Protein 2Z1Q (pdb70)

Radius of gyration: 29.88 Å; Cα contacts (8 Å, |Δi|>4): 2180; chains: 2; bounding box: 89×58×70 Å

Foldseek 3Di:
DDLCLFAVSCLPDPDPDFFAPVNQPPVLVVLLVVLLVLLVPQVLVCVVVLLVPPLVSLQVSLLVCLVVQLQQCCPDVVQQHPPHAVSSNQSSLLSNLASFLSSVQSLQLNFQFQVLCRQFNDPVRSNVPVNCSSNSVFGGKEFQAAPPQDLNSVQAQWEWEQDPVSFWTWIFGKGFWIWPLVGGQWYFHWHAYVRQATWTFIDGPPWPQWDWAAFDDALARSSIGTIMIGHDRTTGGPSRTTHDTNPRVVSVVLSLLSSQLSLLSSLLSNLQSLQLLLLQQLQVDDDPNGRVLPDLVSLLLSLLSLLLSLLLSLLSSSLSVSLSVQCPVPDDSVSSSVSSVRHSLSSLLSLLSSLVSSQSSLVVSLVSVPVNCCDPVRVSVNSNSHSVCSCPPSHHNLRSLLVNCCCLQVVVPPLVLLLSLLSVLLNLLSVLLCVACPPPSSVPSLSSNLSSLSVSLSSSLSSQCVVCVVQPDLSVLSSVLSSLVSLVSNLVSSVVCLVVRDDDVVCVVVNVSSCVSSDDDDDDSSVSSNVSSVLSSVVSGNNDDD/DDQLLFACSCLVDPDPDFFAPVNDDVVLVPVLVVLLVLQVPPQVVCLVVLLVPPLVSLLVSLLVCLQVQLLQCCPDPVQQHPNHALLNNLSSLLSCLNSWLSSVQSLQLSFQFQQLCQQQNDPVRSNVPVNCSSNSVFGGKEFQAAPVDDLNSVVAAFEWEQDPVRFWIWTFHKTFWIWPLVPGQWYWHWHAYVRQWTWTFIDGPPWPQKDWADFDDALASSSIGTIMIGGGGTIGGPSRTGHDTSVRVVSVVLSLLSSLLSLLSSLLSLLQVLQLLLLQQQQPDDDPRGRVLPDLVSLLLSLLLLLLSLLLSLLSRSLSVSLRVQCPPHDGSVSSSVSSVSHSLSSLLSLLSSLVSSLSSLVVSLVSVPPCSCPPVRVSVNSNRSSVCSCPPSHHNLRSLLCNCVVLLVDLDDDPVLLVLLSLLSVLLNLLSNLLCVACNPNSSVVSLSSNLSSLSVSLSSSLSSQCSVCVVQPDLSNLSSVLSSLVSLVSNLVSSVVCQCVRDDDPVSVVSNVSSCVSSDDDDDDSSVSSSVSSVLSSVVSGNNPDD

Sequence (1095 aa):
KKLWQKGGGWLLEVPERVYTPEDFDESVKEIARTTRTFVEREVLPLLERMEHGELELNVPLMRKAGELGLLAIDVPEEYGGLDLPKVISTVVAEELSGSGGFSVTYGAHTSIGTLPLVYFGTEEQKRKYLPKLASGEWIAAYCLTEPGSGSDALAAKTRATLSEDGKHYILNGVKQWISNAGFAHLFTVFAKVDGEHFTAFLVERDTPGLSFGPEEKKMGIKASSTRQVILEDVKVPVENVLGEIGKGHKIAFNVLNVGRYKLGAGAVGGAKRALELSAQYATQRVQFGRPIGRFGLIQQKLGEMASRIYAAESAVYRTVGLIDEALLGKKGPEAVMAGIEEYAVEASIIKVLGSEVLDYVVDEGVQIHGGYGYSQEYPIERAYRDARINRIFEGTNEINRLLIPGMLLRREDLELHQVQNLKKLALMVAGLAVQKYGQGVEEEQEVLGAVADILIDAYAAESALLRARRLGGLAPVLARIYLAQALDRAQAGALSVLPRLVEGDEARVVYSAARRLTKREPGDLVALRRQAAEAVLEAGGYPIPRKKLWQKGGGWLLEVPERVYTPEDFDESVKEIARTTRTFVEREVLPLLERMEHGELELNVPLMRKAGELGLLAIDVPEEYGGLDLPKVISTVVAEELSGSGGFSVTYGAHTSIGTLPLVYFGTEEQKRKYLPKLASGEWIAAYCLTEPGSGSDALAAKTRATLSEDGKHYILNGVKQWISNAGFAHLFTVFAKVDGEHFTAFLVERDTPGLSFGPEEKKMGIKASSTRQVILEDVKVPVENVLGEIGKGHKIAFNVLNVGRYKLGAGAVGGAKRALELSAQYATQRVQFGRPIGRFGLIQQKLGEMASRIYAAESAVYRTVGLIDEALLGKKGPEAVMAGIEEYAVEASIIKVLGSEVLDYVVDEGVQIHGGYGYSQEYPIERAYRDARINRIFEGTNEINRLLIPGMLLRRAEPEDLELHQVQNLKKLALMVAGLAVQKYGQGVEEEQEVLGAVADILIDAYAAESALLRARRLGGLAPVLARIYLAQALDRAQAGALSVLPRLVEGDEARVVYSAARRLTKREPGDLVALRRQAAEAVLEAGGYPIPR

Organism: Thermus thermophilus (strain ATCC 27634 / DSM 579 / HB8) (NCBI:txid300852)

Structure (mmCIF, N/CA/C/O backbone):
data_2Z1Q
#
_entry.id   2Z1Q
#
_cell.length_a   128.854
_cell.length_b   128.854
_cell.length_c   136.100
_cell.angle_alpha   90.00
_cell.angle_beta   90.00
_cell.angle_gamma   120.00
#
_symmetry.space_group_name_H-M   'P 32 2 1'
#
loop_
_entity.id
_entity.type
_entity.pdbx_description
1 polymer 'Acyl-CoA dehydrogenase'
2 non-polymer 'FLAVIN-ADENINE DINUCLEOTIDE'
3 water water
#
loop_
_atom_site.group_PDB
_atom_site.id
_atom_site.type_symbol
_atom_site.label_atom_id
_atom_site.label_alt_id
_atom_site.label_comp_id
_atom_site.label_asym_id
_atom_site.label_entity_id
_atom_site.label_seq_id
_atom_site.pdbx_PDB_ins_code
_atom_site.Cartn_x
_atom_site.Cartn_y
_atom_site.Cartn_z
_atom_site.occupancy
_atom_site.B_iso_or_equiv
_atom_site.auth_seq_id
_atom_site.auth_comp_id
_atom_site.auth_asym_id
_atom_site.auth_atom_id
_atom_site.pdbx_PDB_model_num
ATOM 1 N N . LYS A 1 5 ? -24.081 107.504 45.848 1.00 70.18 5 LYS A N 1
ATOM 2 C CA . LYS A 1 5 ? -24.809 107.064 44.623 1.00 70.56 5 LYS A CA 1
ATOM 3 C C . LYS A 1 5 ? -23.837 106.717 43.496 1.00 70.56 5 LYS A C 1
ATOM 4 O O . LYS A 1 5 ? -23.443 105.559 43.336 1.00 70.98 5 LYS A O 1
ATOM 6 N N . LYS A 1 6 ? -23.452 107.731 42.723 1.00 70.43 6 LYS A N 1
ATOM 7 C CA . LYS A 1 6 ? -22.533 107.567 41.599 1.00 70.01 6 LYS A CA 1
ATOM 8 C C . LYS A 1 6 ? -21.360 106.646 41.930 1.00 70.07 6 LYS A C 1
ATOM 9 O O . LYS A 1 6 ? -20.892 106.598 43.070 1.00 69.60 6 LYS A O 1
ATOM 11 N N . LEU A 1 7 ? -20.893 105.921 40.917 1.00 69.90 7 LEU A N 1
ATOM 12 C CA . LEU A 1 7 ? -19.785 104.984 41.060 1.00 70.24 7 LEU A CA 1
ATOM 13 C C . LEU A 1 7 ? -18.482 105.649 41.504 1.00 70.29 7 LEU A C 1
ATOM 14 O O . LEU A 1 7 ? -17.577 104.976 42.004 1.00 71.13 7 LEU A O 1
ATOM 19 N N . TRP A 1 8 ? -18.380 106.963 41.326 1.00 69.24 8 TRP A N 1
ATOM 20 C CA . TRP A 1 8 ? -17.164 107.666 41.721 1.00 68.49 8 TRP A CA 1
ATOM 21 C C . TRP A 1 8 ? -17.248 108.248 43.128 1.00 67.65 8 TRP A C 1
ATOM 22 O O . TRP A 1 8 ? -16.234 108.356 43.818 1.00 67.05 8 TRP A O 1
ATOM 33 N N . GLN A 1 9 ? -18.450 108.625 43.550 1.00 66.54 9 GLN A N 1
ATOM 34 C CA . GLN A 1 9 ? -18.634 109.215 44.871 1.00 66.06 9 GLN A CA 1
ATOM 35 C C . GLN A 1 9 ? -18.823 108.186 45.981 1.00 65.14 9 GLN A C 1
ATOM 36 O O . GLN A 1 9 ? -18.815 108.532 47.163 1.00 65.22 9 GLN A O 1
ATOM 42 N N . LYS A 1 10 ? -18.983 106.922 45.605 1.00 63.73 10 LYS A N 1
ATOM 43 C CA . LYS A 1 10 ? -19.174 105.861 46.587 1.00 62.82 10 LYS A CA 1
ATOM 44 C C . LYS A 1 10 ? -17.839 105.388 47.169 1.00 61.46 10 LYS A C 1
ATOM 45 O O . LYS A 1 10 ? -16.777 105.631 46.596 1.00 61.26 10 LYS A O 1
ATOM 51 N N . GLY A 1 11 ? -17.899 104.720 48.317 1.00 59.79 11 GLY A N 1
ATOM 52 C CA . GLY A 1 11 ? -16.690 104.230 48.959 1.00 57.80 11 GLY A CA 1
ATOM 53 C C . GLY A 1 11 ? -15.761 103.505 48.004 1.00 56.43 11 GLY A C 1
ATOM 54 O O . GLY A 1 11 ? -16.183 102.599 47.288 1.00 56.04 11 GLY A O 1
ATOM 55 N N . GLY A 1 12 ? -14.493 103.905 47.982 1.00 54.88 12 GLY A N 1
ATOM 56 C CA . GLY A 1 12 ? -13.536 103.266 47.096 1.00 52.01 12 GLY A CA 1
ATOM 57 C C . GLY A 1 12 ? -13.848 103.465 45.623 1.00 50.92 12 GLY A C 1
ATOM 58 O O . GLY A 1 12 ? -13.148 102.940 44.755 1.00 50.63 12 GLY A O 1
ATOM 59 N N . GLY A 1 13 ? -14.901 104.220 45.333 1.00 49.50 13 GLY A N 1
ATOM 60 C CA . GLY A 1 13 ? -15.274 104.467 43.953 1.00 48.37 13 GLY A CA 1
ATOM 61 C C . GLY A 1 13 ? -14.189 105.130 43.117 1.00 48.01 13 GLY A C 1
ATOM 62 O O . GLY A 1 13 ? -14.139 104.939 41.905 1.00 47.87 13 GLY A O 1
ATOM 63 N N . TRP A 1 14 ? -13.317 105.906 43.757 1.00 46.94 14 TRP A N 1
ATOM 64 C CA . TRP A 1 14 ? -12.234 106.601 43.055 1.00 45.65 14 TRP A CA 1
ATOM 65 C C . TRP A 1 14 ? -11.325 105.641 42.294 1.00 46.62 14 TRP A C 1
ATOM 66 O O . TRP A 1 14 ? -10.494 106.063 41.488 1.00 46.03 14 TRP A O 1
ATOM 77 N N . LEU A 1 15 ? -11.489 104.350 42.551 1.00 47.88 15 LEU A N 1
ATOM 78 C CA . LEU A 1 15 ? -10.664 103.349 41.900 1.00 49.40 15 LEU A CA 1
ATOM 79 C C . LEU A 1 15 ? -11.053 103.093 40.438 1.00 51.09 15 LEU A C 1
ATOM 80 O O . LEU A 1 15 ? -10.273 102.519 39.682 1.00 50.41 15 LEU A O 1
ATOM 85 N N . LEU A 1 16 ? -12.247 103.529 40.039 1.00 53.45 16 LEU A N 1
ATOM 86 C CA . LEU A 1 16 ? -12.709 103.335 38.663 1.00 56.34 16 LEU A CA 1
ATOM 87 C C . LEU A 1 16 ? -12.922 104.654 37.928 1.00 57.10 16 LEU A C 1
ATOM 88 O O . LEU A 1 16 ? -12.410 104.856 36.830 1.00 56.66 16 LEU A O 1
ATOM 93 N N . GLU A 1 17 ? -13.691 105.543 38.544 1.00 58.85 17 GLU A N 1
ATOM 94 C CA . GLU A 1 17 ? -13.988 106.843 37.962 1.00 59.90 17 GLU A CA 1
ATOM 95 C C . GLU A 1 17 ? -13.324 107.936 38.777 1.00 59.50 17 GLU A C 1
ATOM 96 O O . GLU A 1 17 ? -13.296 107.875 40.006 1.00 59.77 17 GLU A O 1
ATOM 102 N N . VAL A 1 18 ? -12.780 108.935 38.093 1.00 58.57 18 VAL A N 1
ATOM 103 C CA . VAL A 1 18 ? -12.127 110.052 38.762 1.00 57.35 18 VAL A CA 1
ATOM 104 C C . VAL A 1 18 ? -13.186 110.925 39.432 1.00 56.38 18 VAL A C 1
ATOM 105 O O . VAL A 1 18 ? -14.264 111.132 38.876 1.00 57.35 18 VAL A O 1
ATOM 109 N N . PRO A 1 19 ? -12.901 111.439 40.639 1.00 55.17 19 PRO A N 1
ATOM 110 C CA . PRO A 1 19 ? -13.875 112.285 41.335 1.00 53.84 19 PRO A CA 1
ATOM 111 C C . PRO A 1 19 ? -14.088 113.609 40.608 1.00 52.89 19 PRO A C 1
ATOM 112 O O . PRO A 1 19 ? -13.135 114.240 40.154 1.00 53.01 19 PRO A O 1
ATOM 116 N N . GLU A 1 20 ? -15.342 114.022 40.486 1.00 53.34 20 GLU A N 1
ATOM 117 C CA . GLU A 1 20 ? -15.661 115.271 39.806 1.00 53.19 20 GLU A CA 1
ATOM 118 C C . GLU A 1 20 ? -15.503 116.423 40.790 1.00 51.07 20 GLU A C 1
ATOM 119 O O . GLU A 1 20 ? -15.631 117.590 40.424 1.00 51.51 20 GLU A O 1
ATOM 125 N N . ARG A 1 21 ? -15.198 116.085 42.038 1.00 48.42 21 ARG A N 1
ATOM 126 C CA . ARG A 1 21 ? -15.050 117.075 43.094 1.00 45.02 21 ARG A CA 1
ATOM 127 C C . ARG A 1 21 ? -14.290 116.503 44.291 1.00 41.50 21 ARG A C 1
ATOM 128 O O . ARG A 1 21 ? -14.363 115.312 44.567 1.00 38.47 21 ARG A O 1
ATOM 136 N N . VAL A 1 22 ? -13.558 117.362 44.993 1.00 38.65 22 VAL A N 1
ATOM 137 C CA . VAL A 1 22 ? -12.818 116.952 46.181 1.00 35.64 22 VAL A CA 1
ATOM 138 C C . VAL A 1 22 ? -12.844 118.095 47.177 1.00 33.29 22 VAL A C 1
ATOM 139 O O . VAL A 1 22 ? -12.641 119.252 46.808 1.00 32.85 22 VAL A O 1
ATOM 143 N N . TYR A 1 23 ? -13.116 117.768 48.434 1.00 31.49 23 TYR A N 1
ATOM 144 C CA . TYR A 1 23 ? -13.168 118.759 49.497 1.00 29.51 23 TYR A CA 1
ATOM 145 C C . TYR A 1 23 ? -11.734 119.038 49.944 1.00 29.15 23 TYR A C 1
ATOM 146 O O . TYR A 1 23 ? -10.994 118.115 50.274 1.00 28.47 23 TYR A O 1
ATOM 155 N N . THR A 1 24 ? -11.343 120.305 49.948 1.00 27.98 24 THR A N 1
ATOM 156 C CA . THR A 1 24 ? -9.989 120.679 50.348 1.00 28.16 24 THR A CA 1
ATOM 157 C C . THR A 1 24 ? -10.084 121.655 51.510 1.00 27.93 24 THR A C 1
ATOM 158 O O . THR A 1 24 ? -11.149 122.201 51.771 1.00 26.77 24 THR A O 1
ATOM 162 N N . PRO A 1 25 ? -8.969 121.883 52.227 1.00 29.61 25 PRO A N 1
ATOM 163 C CA . PRO A 1 25 ? -9.006 122.820 53.353 1.00 30.20 25 PRO A CA 1
ATOM 164 C C . PRO A 1 25 ? -9.336 124.242 52.890 1.00 30.61 25 PRO A C 1
ATOM 165 O O . PRO A 1 25 ? -9.696 125.096 53.697 1.00 29.14 25 PRO A O 1
ATOM 169 N N . GLU A 1 26 ? -9.210 124.482 51.585 1.00 31.55 26 GLU A N 1
ATOM 170 C CA . GLU A 1 26 ? -9.532 125.786 51.007 1.00 32.13 26 GLU A CA 1
ATOM 171 C C . GLU A 1 26 ? -11.059 125.928 50.937 1.00 33.18 26 GLU A C 1
ATOM 172 O O . GLU A 1 26 ? -11.576 126.995 50.596 1.00 34.18 26 GLU A O 1
ATOM 178 N N . ASP A 1 27 ? -11.765 124.844 51.268 1.00 32.90 27 ASP A N 1
ATOM 179 C CA . ASP A 1 27 ? -13.228 124.812 51.259 1.00 33.08 27 ASP A CA 1
ATOM 180 C C . ASP A 1 27 ? -13.820 124.966 52.661 1.00 32.95 27 ASP A C 1
ATOM 181 O O . ASP A 1 27 ? -15.040 125.041 52.825 1.00 33.44 27 ASP A O 1
ATOM 186 N N . PHE A 1 28 ? -12.956 125.012 53.668 1.00 32.74 28 PHE A N 1
ATOM 187 C CA . PHE A 1 28 ? -13.408 125.200 55.045 1.00 33.55 28 PHE A CA 1
ATOM 188 C C . PHE A 1 28 ? -14.283 126.452 55.120 1.00 35.01 28 PHE A C 1
ATOM 189 O O . PHE A 1 28 ? -13.805 127.537 54.796 1.00 35.82 28 PHE A O 1
ATOM 197 N N . ASP A 1 29 ? -15.547 126.317 55.528 1.00 36.31 29 ASP A N 1
ATOM 198 C CA . ASP A 1 29 ? -16.404 127.497 55.653 1.00 37.68 29 ASP A CA 1
ATOM 199 C C . ASP A 1 29 ? -15.919 128.294 56.854 1.00 38.46 29 ASP A C 1
ATOM 200 O O . ASP A 1 29 ? -14.976 127.883 57.541 1.00 37.53 29 ASP A O 1
ATOM 205 N N . GLU A 1 30 ? -16.572 129.422 57.118 1.00 39.62 30 GLU A N 1
ATOM 206 C CA . GLU A 1 30 ? -16.193 130.299 58.219 1.00 40.68 30 GLU A CA 1
ATOM 207 C C . GLU A 1 30 ? -16.378 129.707 59.614 1.00 39.08 30 GLU A C 1
ATOM 208 O O . GLU A 1 30 ? -15.738 130.161 60.566 1.00 38.72 30 GLU A O 1
ATOM 214 N N . SER A 1 31 ? -17.252 128.714 59.743 1.00 37.10 31 SER A N 1
ATOM 215 C CA . SER A 1 31 ? -17.475 128.096 61.044 1.00 35.94 31 SER A CA 1
ATOM 216 C C . SER A 1 31 ? -16.313 127.151 61.369 1.00 36.41 31 SER A C 1
ATOM 217 O O . SER A 1 31 ? -15.899 127.033 62.524 1.00 36.74 31 SER A O 1
ATOM 220 N N . VAL A 1 32 ? -15.777 126.492 60.345 1.00 35.20 32 VAL A N 1
ATOM 221 C CA . VAL A 1 32 ? -14.648 125.586 60.525 1.00 35.78 32 VAL A CA 1
ATOM 222 C C . VAL A 1 32 ? -13.390 126.369 60.884 1.00 35.98 32 VAL A C 1
ATOM 223 O O . VAL A 1 32 ? -12.644 125.977 61.784 1.00 36.64 32 VAL A O 1
ATOM 227 N N . LYS A 1 33 ? -13.145 127.469 60.181 1.00 35.64 33 LYS A N 1
ATOM 228 C CA . LYS A 1 33 ? -11.973 128.283 60.457 1.00 36.47 33 LYS A CA 1
ATOM 229 C C . LYS A 1 33 ? -12.079 128.867 61.863 1.00 37.17 33 LYS A C 1
ATOM 230 O O . LYS A 1 33 ? -11.077 129.012 62.566 1.00 35.35 33 LYS A O 1
ATOM 236 N N . GLU A 1 34 ? -13.302 129.195 62.266 1.00 38.60 34 GLU A N 1
ATOM 237 C CA . GLU A 1 34 ? -13.548 129.771 63.583 1.00 41.12 34 GLU A CA 1
ATOM 238 C C . GLU A 1 34 ? -13.094 128.826 64.692 1.00 41.03 34 GLU A C 1
ATOM 239 O O . GLU A 1 34 ? -12.369 129.219 65.604 1.00 41.90 34 GLU A O 1
ATOM 245 N N . ILE A 1 35 ? -13.510 127.569 64.600 1.00 41.03 35 ILE A N 1
ATOM 246 C CA . ILE A 1 35 ? -13.151 126.577 65.605 1.00 42.17 35 ILE A CA 1
ATOM 247 C C . ILE A 1 35 ? -11.675 126.191 65.552 1.00 39.95 35 ILE A C 1
ATOM 248 O O . ILE A 1 35 ? -11.078 125.880 66.576 1.00 38.96 35 ILE A O 1
ATOM 253 N N . ALA A 1 36 ? -11.078 126.219 64.367 1.00 39.56 36 ALA A N 1
ATOM 254 C CA . ALA A 1 36 ? -9.661 125.887 64.254 1.00 39.87 36 ALA A CA 1
ATOM 255 C C . ALA A 1 36 ? -8.851 126.933 65.027 1.00 39.54 36 ALA A C 1
ATOM 256 O O . ALA A 1 36 ? -7.889 126.599 65.720 1.00 38.41 36 ALA A O 1
ATOM 258 N N . ARG A 1 37 ? -9.255 128.195 64.912 1.00 39.08 37 ARG A N 1
ATOM 259 C CA . ARG A 1 37 ? -8.572 129.276 65.612 1.00 39.58 37 ARG A CA 1
ATOM 260 C C . ARG A 1 37 ? -8.827 129.095 67.113 1.00 38.18 37 ARG A C 1
ATOM 261 O O . ARG A 1 37 ? -7.920 129.255 67.935 1.00 36.98 37 ARG A O 1
ATOM 269 N N . THR A 1 38 ? -10.062 128.754 67.467 1.00 35.78 38 THR A N 1
ATOM 270 C CA . THR A 1 38 ? -10.399 128.544 68.869 1.00 36.54 38 THR A CA 1
ATOM 271 C C . THR A 1 38 ? -9.486 127.461 69.458 1.00 34.99 38 THR A C 1
ATOM 272 O O . THR A 1 38 ? -8.937 127.623 70.547 1.00 34.49 38 THR A O 1
ATOM 276 N N . THR A 1 39 ? -9.313 126.366 68.726 1.00 32.78 39 THR A N 1
ATOM 277 C CA . THR A 1 39 ? -8.464 125.270 69.183 1.00 31.11 39 THR A CA 1
ATOM 278 C C . THR A 1 39 ? -7.016 125.739 69.268 1.00 30.95 39 THR A C 1
ATOM 279 O O . THR A 1 39 ? -6.344 125.507 70.277 1.00 27.61 39 THR A O 1
ATOM 283 N N . ARG A 1 40 ? -6.550 126.415 68.221 1.00 31.61 40 ARG A N 1
ATOM 284 C CA . ARG A 1 40 ? -5.185 126.924 68.192 1.00 34.13 40 ARG A CA 1
ATOM 285 C C . ARG A 1 40 ? -4.894 127.836 69.388 1.00 33.98 40 ARG A C 1
ATOM 286 O O . ARG A 1 40 ? -3.837 127.735 70.009 1.00 33.70 40 ARG A O 1
ATOM 294 N N . THR A 1 41 ? -5.832 128.715 69.723 1.00 34.45 41 THR A N 1
ATOM 295 C CA . THR A 1 41 ? -5.637 129.615 70.853 1.00 34.75 41 THR A CA 1
ATOM 296 C C . THR A 1 41 ? -5.684 128.809 72.150 1.00 34.40 41 THR A C 1
ATOM 297 O O . THR A 1 41 ? -4.991 129.112 73.118 1.00 32.81 41 THR A O 1
ATOM 301 N N . PHE A 1 42 ? -6.499 127.762 72.151 1.00 34.07 42 PHE A N 1
ATOM 302 C CA . PHE A 1 42 ? -6.637 126.896 73.312 1.00 32.97 42 PHE A CA 1
ATOM 303 C C . PHE A 1 42 ? -5.311 126.211 73.673 1.00 33.83 42 PHE A C 1
ATOM 304 O O . PHE A 1 42 ? -4.880 126.246 74.827 1.00 34.21 42 PHE A O 1
ATOM 312 N N . VAL A 1 43 ? -4.671 125.584 72.692 1.00 34.53 43 VAL A N 1
ATOM 313 C CA . VAL A 1 43 ? -3.403 124.901 72.921 1.00 35.98 43 VAL A CA 1
ATOM 314 C C . VAL A 1 43 ? -2.271 125.913 73.094 1.00 38.17 43 VAL A C 1
ATOM 315 O O . VAL A 1 43 ? -1.244 125.616 73.700 1.00 38.14 43 VAL A O 1
ATOM 319 N N . GLU A 1 44 ? -2.465 127.111 72.560 1.00 40.60 44 GLU A N 1
ATOM 320 C CA . GLU A 1 44 ? -1.454 128.152 72.658 1.00 44.05 44 GLU A CA 1
ATOM 321 C C . GLU A 1 44 ? -1.234 128.636 74.082 1.00 44.82 44 GLU A C 1
ATOM 322 O O . GLU A 1 44 ? -0.101 128.863 74.494 1.00 44.57 44 GLU A O 1
ATOM 328 N N . ARG A 1 45 ? -2.308 128.798 74.842 1.00 46.59 45 ARG A N 1
ATOM 329 C CA . ARG A 1 45 ? -2.135 129.270 76.201 1.00 49.65 45 ARG A CA 1
ATOM 330 C C . ARG A 1 45 ? -2.871 128.514 77.290 1.00 48.49 45 ARG A C 1
ATOM 331 O O . ARG A 1 45 ? -3.303 129.098 78.275 1.00 49.49 45 ARG A O 1
ATOM 339 N N . GLU A 1 46 ? -2.999 127.207 77.110 1.00 48.40 46 GLU A N 1
ATOM 340 C CA . GLU A 1 46 ? -3.646 126.377 78.116 1.00 47.77 46 GLU A CA 1
ATOM 341 C C . GLU A 1 46 ? -2.945 125.031 78.211 1.00 46.47 46 GLU A C 1
ATOM 342 O O . GLU A 1 46 ? -2.687 124.540 79.310 1.00 46.97 46 GLU A O 1
ATOM 348 N N . VAL A 1 47 ? -2.627 124.440 77.062 1.00 44.99 47 VAL A N 1
ATOM 349 C CA . VAL A 1 47 ? -1.972 123.138 77.027 1.00 44.29 47 VAL A CA 1
ATOM 350 C C . VAL A 1 47 ? -0.446 123.266 77.070 1.00 43.98 47 VAL A C 1
ATOM 351 O O . VAL A 1 47 ? 0.201 122.787 78.007 1.00 44.87 47 VAL A O 1
ATOM 355 N N . LEU A 1 48 ? 0.121 123.923 76.064 1.00 42.70 48 LEU A N 1
ATOM 356 C CA . LEU A 1 48 ? 1.565 124.122 75.967 1.00 41.89 48 LEU A CA 1
ATOM 357 C C . LEU A 1 48 ? 2.183 124.606 77.284 1.00 40.18 48 LEU A C 1
ATOM 358 O O . LEU A 1 48 ? 3.226 124.111 77.707 1.00 40.06 48 LEU A O 1
ATOM 363 N N . PRO A 1 49 ? 1.544 125.580 77.950 1.00 38.57 49 PRO A N 1
ATOM 364 C CA . PRO A 1 49 ? 2.081 126.096 79.215 1.00 37.68 49 PRO A CA 1
ATOM 365 C C . PRO A 1 49 ? 2.204 125.069 80.343 1.00 36.86 49 PRO A C 1
ATOM 366 O O . PRO A 1 49 ? 3.059 125.197 81.215 1.00 35.79 49 PRO A O 1
ATOM 370 N N . LEU A 1 50 ? 1.341 124.061 80.338 1.00 35.23 50 LEU A N 1
ATOM 371 C CA . LEU A 1 50 ? 1.375 123.045 81.382 1.00 33.47 50 LEU A CA 1
ATOM 372 C C . LEU A 1 50 ? 2.015 121.762 80.884 1.00 33.00 50 LEU A C 1
ATOM 373 O O . LEU A 1 50 ? 2.172 120.802 81.644 1.00 32.54 50 LEU A O 1
ATOM 378 N N . LEU A 1 51 ? 2.396 121.752 79.610 1.00 32.27 51 LEU A N 1
ATOM 379 C CA . LEU A 1 51 ? 2.993 120.575 78.994 1.00 33.12 51 LEU A CA 1
ATOM 380 C C . LEU A 1 51 ? 4.182 120.005 79.764 1.00 32.59 51 LEU A C 1
ATOM 381 O O . LEU A 1 51 ? 4.211 118.822 80.075 1.00 29.72 51 LEU A O 1
ATOM 386 N N . GLU A 1 52 ? 5.154 120.851 80.078 1.00 33.24 52 GLU A N 1
ATOM 387 C CA . GLU A 1 52 ? 6.332 120.407 80.807 1.00 33.98 52 GLU A CA 1
ATOM 388 C C . GLU A 1 52 ? 5.958 119.785 82.159 1.00 31.35 52 GLU A C 1
ATOM 389 O O . GLU A 1 52 ? 6.474 118.725 82.517 1.00 29.38 52 GLU A O 1
ATOM 395 N N . ARG A 1 53 ? 5.063 120.433 82.903 1.00 29.40 53 ARG A N 1
ATOM 396 C CA . ARG A 1 53 ? 4.650 119.898 84.204 1.00 28.95 53 ARG A CA 1
ATOM 397 C C . ARG A 1 53 ? 3.970 118.546 84.024 1.00 28.43 53 ARG A C 1
ATOM 398 O O . ARG A 1 53 ? 4.142 117.637 84.833 1.00 27.41 53 ARG A O 1
ATOM 406 N N . MET A 1 54 ? 3.202 118.416 82.950 1.00 28.08 54 MET A N 1
ATOM 407 C CA . MET A 1 54 ? 2.514 117.169 82.666 1.00 28.98 54 MET A CA 1
ATOM 408 C C . MET A 1 54 ? 3.496 116.073 82.249 1.00 28.75 54 MET A C 1
ATOM 409 O O . MET A 1 54 ? 3.361 114.931 82.673 1.00 28.83 54 MET A O 1
ATOM 414 N N . GLU A 1 55 ? 4.490 116.423 81.437 1.00 29.39 55 GLU A N 1
ATOM 415 C CA . GLU A 1 55 ? 5.498 115.460 80.996 1.00 31.84 55 GLU A CA 1
ATOM 416 C C . GLU A 1 55 ? 6.331 114.977 82.189 1.00 34.20 55 GLU A C 1
ATOM 417 O O . GLU A 1 55 ? 7.110 114.036 82.066 1.00 34.27 55 GLU A O 1
ATOM 423 N N . HIS A 1 56 ? 6.159 115.620 83.343 1.00 35.15 56 HIS A N 1
ATOM 424 C CA . HIS A 1 56 ? 6.915 115.242 84.527 1.00 35.84 56 HIS A CA 1
ATOM 425 C C . HIS A 1 56 ? 6.103 114.687 85.679 1.00 35.62 56 HIS A C 1
ATOM 426 O O . HIS A 1 56 ? 6.505 114.806 86.836 1.00 35.33 56 HIS A O 1
ATOM 433 N N . GLY A 1 57 ? 4.959 114.089 85.355 1.00 35.05 57 GLY A N 1
ATOM 434 C CA . GLY A 1 57 ? 4.140 113.473 86.383 1.00 34.10 57 GLY A CA 1
ATOM 435 C C . GLY A 1 57 ? 2.788 114.070 86.744 1.00 33.75 57 GLY A C 1
ATOM 436 O O . GLY A 1 57 ? 1.872 113.335 87.126 1.00 33.51 57 GLY A O 1
ATOM 437 N N . GLU A 1 58 ? 2.645 115.384 86.630 1.00 31.71 58 GLU A N 1
ATOM 438 C CA . GLU A 1 58 ? 1.381 116.000 86.994 1.00 29.17 58 GLU A CA 1
ATOM 439 C C . GLU A 1 58 ? 0.295 115.753 85.967 1.00 27.60 58 GLU A C 1
ATOM 440 O O . GLU A 1 58 ? -0.260 116.693 85.408 1.00 27.43 58 GLU A O 1
ATOM 446 N N . LEU A 1 59 ? -0.010 114.482 85.740 1.00 26.15 59 LEU A N 1
ATOM 447 C CA . LEU A 1 59 ? -1.039 114.104 84.784 1.00 25.59 59 LEU A CA 1
ATOM 448 C C . LEU A 1 59 ? -2.426 114.617 85.186 1.00 24.16 59 LEU A C 1
ATOM 449 O O . LEU A 1 59 ? -3.291 114.811 84.327 1.00 23.65 59 LEU A O 1
ATOM 454 N N . GLU A 1 60 ? -2.629 114.866 86.483 1.00 22.43 60 GLU A N 1
ATOM 455 C CA . GLU A 1 60 ? -3.912 115.368 86.980 1.00 21.88 60 GLU A CA 1
ATOM 456 C C . GLU A 1 60 ? -4.318 116.690 86.304 1.00 21.41 60 GLU A C 1
ATOM 457 O O . GLU A 1 60 ? -5.486 117.071 86.359 1.00 20.60 60 GLU A O 1
ATOM 463 N N . LEU A 1 61 ? -3.357 117.372 85.674 1.00 18.63 61 LEU A N 1
ATOM 464 C CA . LEU A 1 61 ? -3.613 118.652 84.994 1.00 19.79 61 LEU A CA 1
ATOM 465 C C . LEU A 1 61 ? -4.435 118.453 83.731 1.00 21.08 61 LEU A C 1
ATOM 466 O O . LEU A 1 61 ? -4.937 119.408 83.139 1.00 21.29 61 LEU A O 1
ATOM 471 N N . ASN A 1 62 ? -4.547 117.193 83.321 1.00 20.76 62 ASN A N 1
ATOM 472 C CA . ASN A 1 62 ? -5.343 116.818 82.172 1.00 18.91 62 ASN A CA 1
ATOM 473 C C . ASN A 1 62 ? -6.801 117.121 82.529 1.00 20.02 62 ASN A C 1
ATOM 474 O O . ASN A 1 62 ? -7.606 117.419 81.648 1.00 18.76 62 ASN A O 1
ATOM 479 N N . VAL A 1 63 ? -7.136 117.064 83.818 1.00 20.24 63 VAL A N 1
ATOM 480 C CA . VAL A 1 63 ? -8.527 117.284 84.228 1.00 21.18 63 VAL A CA 1
ATOM 481 C C . VAL A 1 63 ? -9.025 118.717 84.030 1.00 25.04 63 VAL A C 1
ATOM 482 O O . VAL A 1 63 ? -10.059 118.936 83.414 1.00 26.11 63 VAL A O 1
ATOM 486 N N . PRO A 1 64 ? -8.305 119.712 84.566 1.00 26.63 64 PRO A N 1
ATOM 487 C CA . PRO A 1 64 ? -8.764 121.088 84.369 1.00 26.50 64 PRO A CA 1
ATOM 488 C C . PRO A 1 64 ? -8.669 121.484 82.892 1.00 26.01 64 PRO A C 1
ATOM 489 O O . PRO A 1 64 ? -9.384 122.365 82.431 1.00 25.26 64 PRO A O 1
ATOM 493 N N . LEU A 1 65 ? -7.804 120.825 82.132 1.00 24.90 65 LEU A N 1
ATOM 494 C CA . LEU A 1 65 ? -7.676 121.157 80.713 1.00 25.69 65 LEU A CA 1
ATOM 495 C C . LEU A 1 65 ? -8.859 120.611 79.918 1.00 26.23 65 LEU A C 1
ATOM 496 O O . LEU A 1 65 ? -9.347 121.254 78.983 1.00 25.27 65 LEU A O 1
ATOM 501 N N . MET A 1 66 ? -9.327 119.428 80.290 1.00 24.11 66 MET A N 1
ATOM 502 C CA . MET A 1 66 ? -10.436 118.826 79.583 1.00 25.94 66 MET A CA 1
ATOM 503 C C . MET A 1 66 ? -11.690 119.627 79.910 1.00 27.04 66 MET A C 1
ATOM 504 O O . MET A 1 66 ? -12.583 119.737 79.077 1.00 26.84 66 MET A O 1
ATOM 509 N N . ARG A 1 67 ? -11.738 120.215 81.104 1.00 27.93 67 ARG A N 1
ATOM 510 C CA . ARG A 1 67 ? -12.891 121.015 81.474 1.00 31.24 67 ARG A CA 1
ATOM 511 C C . ARG A 1 67 ? -12.954 122.261 80.594 1.00 30.75 67 ARG A C 1
ATOM 512 O O . ARG A 1 67 ? -14.033 122.657 80.162 1.00 28.76 67 ARG A O 1
ATOM 520 N N . LYS A 1 68 ? -11.808 122.869 80.300 1.00 30.17 68 LYS A N 1
ATOM 521 C CA . LYS A 1 68 ? -11.819 124.071 79.467 1.00 30.61 68 LYS A CA 1
ATOM 522 C C . LYS A 1 68 ? -12.138 123.715 78.020 1.00 30.34 68 LYS A C 1
ATOM 523 O O . LYS A 1 68 ? -12.806 124.470 77.310 1.00 29.76 68 LYS A O 1
ATOM 529 N N . ALA A 1 69 ? -11.648 122.561 77.584 1.00 27.94 69 ALA A N 1
ATOM 530 C CA . ALA A 1 69 ? -11.922 122.128 76.228 1.00 27.16 69 ALA A CA 1
ATOM 531 C C . ALA A 1 69 ? -13.439 121.950 76.159 1.00 26.81 69 ALA A C 1
ATOM 532 O O . ALA A 1 69 ? -14.071 122.317 75.170 1.00 26.33 69 ALA A O 1
ATOM 534 N N . GLY A 1 70 ? -14.017 121.407 77.230 1.00 27.23 70 GLY A N 1
ATOM 535 C CA . GLY A 1 70 ? -15.456 121.191 77.268 1.00 29.12 70 GLY A CA 1
ATOM 536 C C . GLY A 1 70 ? -16.237 122.489 77.228 1.00 32.23 70 GLY A C 1
ATOM 537 O O . GLY A 1 70 ? -17.246 122.610 76.528 1.00 31.99 70 GLY A O 1
ATOM 538 N N . GLU A 1 71 ? -15.764 123.474 77.979 1.00 34.65 71 GLU A N 1
ATOM 539 C CA . GLU A 1 71 ? -16.424 124.762 78.026 1.00 37.47 71 GLU A CA 1
ATOM 540 C C . GLU A 1 71 ? -16.319 125.452 76.668 1.00 36.50 71 GLU A C 1
ATOM 541 O O . GLU A 1 71 ? -17.115 126.332 76.361 1.00 38.03 71 GLU A O 1
ATOM 547 N N . LEU A 1 72 ? -15.346 125.048 75.854 1.00 34.26 72 LEU A N 1
ATOM 548 C CA . LEU A 1 72 ? -15.178 125.640 74.530 1.00 32.44 72 LEU A CA 1
ATOM 549 C C . LEU A 1 72 ? -16.029 124.952 73.477 1.00 31.64 72 LEU A C 1
ATOM 550 O O . LEU A 1 72 ? -16.060 125.387 72.334 1.00 30.96 72 LEU A O 1
ATOM 555 N N . GLY A 1 73 ? -16.696 123.865 73.855 1.00 30.91 73 GLY A N 1
ATOM 556 C CA . GLY A 1 73 ? -17.515 123.145 72.895 1.00 28.31 73 GLY A CA 1
ATOM 557 C C . GLY A 1 73 ? -16.775 122.020 72.187 1.00 27.45 73 GLY A C 1
ATOM 558 O O . GLY A 1 73 ? -17.388 121.231 71.461 1.00 28.40 73 GLY A O 1
ATOM 559 N N . LEU A 1 74 ? -15.464 121.926 72.413 1.00 26.49 74 LEU A N 1
ATOM 560 C CA . LEU A 1 74 ? -14.624 120.907 71.779 1.00 24.97 74 LEU A CA 1
ATOM 561 C C . LEU A 1 74 ? -14.946 119.447 72.148 1.00 25.79 74 LEU A C 1
ATOM 562 O O . LEU A 1 74 ? -14.514 118.516 71.461 1.00 24.39 74 LEU A O 1
ATOM 567 N N . LEU A 1 75 ? -15.713 119.259 73.218 1.00 26.07 75 LEU A N 1
ATOM 568 C CA . LEU A 1 75 ? -16.111 117.928 73.681 1.00 28.68 75 LEU A CA 1
ATOM 569 C C . LEU A 1 75 ? -17.551 117.568 73.281 1.00 30.31 75 LEU A C 1
ATOM 570 O O . LEU A 1 75 ? -18.017 116.468 73.585 1.00 30.71 75 LEU A O 1
ATOM 575 N N . ALA A 1 76 ? -18.242 118.485 72.599 1.00 29.75 76 ALA A N 1
ATOM 576 C CA . ALA A 1 76 ? -19.629 118.236 72.199 1.00 29.82 76 ALA A CA 1
ATOM 577 C C . ALA A 1 76 ? -19.826 118.194 70.682 1.00 30.04 76 ALA A C 1
ATOM 578 O O . ALA A 1 76 ? -20.954 118.087 70.191 1.00 28.66 76 ALA A O 1
ATOM 580 N N . ILE A 1 77 ? -18.718 118.264 69.952 1.00 30.33 77 ILE A N 1
ATOM 581 C CA . ILE A 1 77 ? -18.741 118.250 68.498 1.00 30.23 77 ILE A CA 1
ATOM 582 C C . ILE A 1 77 ? -19.467 117.035 67.913 1.00 31.81 77 ILE A C 1
ATOM 583 O O . ILE A 1 77 ? -20.390 117.185 67.110 1.00 32.49 77 ILE A O 1
ATOM 588 N N . ASP A 1 78 ? -19.058 115.836 68.320 1.00 31.90 78 ASP A N 1
ATOM 589 C CA . ASP A 1 78 ? -19.672 114.606 67.830 1.00 32.80 78 ASP A CA 1
ATOM 590 C C . ASP A 1 78 ? -20.779 114.077 68.735 1.00 33.87 78 ASP A C 1
ATOM 591 O O . ASP A 1 78 ? -21.053 112.875 68.738 1.00 34.83 78 ASP A O 1
ATOM 596 N N . VAL A 1 79 ? -21.411 114.956 69.509 1.00 34.11 79 VAL A N 1
ATOM 597 C CA . VAL A 1 79 ? -22.481 114.507 70.389 1.00 34.30 79 VAL A CA 1
ATOM 598 C C . VAL A 1 79 ? -23.837 115.071 69.954 1.00 35.61 79 VAL A C 1
ATOM 599 O O . VAL A 1 79 ? -23.950 116.245 69.594 1.00 34.80 79 VAL A O 1
ATOM 603 N N . PRO A 1 80 ? -24.881 114.223 69.958 1.00 36.47 80 PRO A N 1
ATOM 604 C CA . PRO A 1 80 ? -26.236 114.631 69.567 1.00 36.73 80 PRO A CA 1
ATOM 605 C C . PRO A 1 80 ? -26.701 115.833 70.371 1.00 36.83 80 PRO A C 1
ATOM 606 O O . PRO A 1 80 ? -26.452 115.908 71.570 1.00 37.38 80 PRO A O 1
ATOM 610 N N . GLU A 1 81 ? -27.376 116.766 69.711 1.00 37.25 81 GLU A N 1
ATOM 611 C CA . GLU A 1 81 ? -27.864 117.963 70.384 1.00 39.44 81 GLU A CA 1
ATOM 612 C C . GLU A 1 81 ? -28.800 117.698 71.550 1.00 38.98 81 GLU A C 1
ATOM 613 O O . GLU A 1 81 ? -28.817 118.456 72.515 1.00 38.72 81 GLU A O 1
ATOM 619 N N . GLU A 1 82 ? -29.585 116.632 71.462 1.00 39.06 82 GLU A N 1
ATOM 620 C CA . GLU A 1 82 ? -30.516 116.289 72.533 1.00 43.07 82 GLU A CA 1
ATOM 621 C C . GLU A 1 82 ? -29.811 115.707 73.749 1.00 42.43 82 GLU A C 1
ATOM 622 O O . GLU A 1 82 ? -30.456 115.150 74.632 1.00 43.41 82 GLU A O 1
ATOM 628 N N . TYR A 1 83 ? -28.489 115.842 73.793 1.00 43.34 83 TYR A N 1
ATOM 629 C CA . TYR A 1 83 ? -27.703 115.337 74.917 1.00 42.78 83 TYR A CA 1
ATOM 630 C C . TYR A 1 83 ? -26.560 116.272 75.289 1.00 40.99 83 TYR A C 1
ATOM 631 O O . TYR A 1 83 ? -25.538 115.837 75.831 1.00 41.41 83 TYR A O 1
ATOM 640 N N . GLY A 1 84 ? -26.726 117.557 75.000 1.00 37.83 84 GLY A N 1
ATOM 641 C CA . GLY A 1 84 ? -25.687 118.516 75.324 1.00 34.69 84 GLY A CA 1
ATOM 642 C C . GLY A 1 84 ? -24.675 118.680 74.213 1.00 33.16 84 GLY A C 1
ATOM 643 O O . GLY A 1 84 ? -23.724 119.446 74.346 1.00 34.24 84 GLY A O 1
ATOM 644 N N . GLY A 1 85 ? -24.875 117.983 73.104 1.00 31.89 85 GLY A N 1
ATOM 645 C CA . GLY A 1 85 ? -23.933 118.087 72.007 1.00 32.88 85 GLY A CA 1
ATOM 646 C C . GLY A 1 85 ? -24.231 119.169 70.983 1.00 34.25 85 GLY A C 1
ATOM 647 O O . GLY A 1 85 ? -25.276 119.817 71.027 1.00 33.90 85 GLY A O 1
ATOM 648 N N . LEU A 1 86 ? -23.285 119.367 70.065 1.00 35.53 86 LEU A N 1
ATOM 649 C CA . LEU A 1 86 ? -23.407 120.350 68.992 1.00 35.24 86 LEU A CA 1
ATOM 650 C C . LEU A 1 86 ? -23.700 119.644 67.678 1.00 35.67 86 LEU A C 1
ATOM 651 O O . LEU A 1 86 ? -24.212 120.258 66.744 1.00 36.61 86 LEU A O 1
ATOM 656 N N . ASP A 1 87 ? -23.340 118.365 67.604 1.00 36.19 87 ASP A N 1
ATOM 657 C CA . ASP A 1 87 ? -23.582 117.551 66.411 1.00 37.00 87 ASP A CA 1
ATOM 658 C C . ASP A 1 87 ? -23.208 118.278 65.116 1.00 36.78 87 ASP A C 1
ATOM 659 O O . ASP A 1 87 ? -24.050 118.515 64.252 1.00 38.68 87 ASP A O 1
ATOM 664 N N . LEU A 1 88 ? -21.932 118.612 64.986 1.00 35.81 88 LEU A N 1
ATOM 665 C CA . LEU A 1 88 ? -21.416 119.334 63.825 1.00 34.55 88 LEU A CA 1
ATOM 666 C C . LEU A 1 88 ? -20.802 118.380 62.799 1.00 32.67 88 LEU A C 1
ATOM 667 O O . LEU A 1 88 ? -20.560 117.218 63.103 1.00 31.60 88 LEU A O 1
ATOM 672 N N . PRO A 1 89 ? -20.549 118.858 61.565 1.00 32.81 89 PRO A N 1
ATOM 673 C CA . PRO A 1 89 ? -19.955 118.004 60.523 1.00 32.02 89 PRO A CA 1
ATOM 674 C C . PRO A 1 89 ? -18.576 117.449 60.905 1.00 31.90 89 PRO A C 1
ATOM 675 O O . PRO A 1 89 ? -17.850 118.068 61.675 1.00 31.91 89 PRO A O 1
ATOM 679 N N . LYS A 1 90 ? -18.217 116.290 60.359 1.00 30.70 90 LYS A N 1
ATOM 680 C CA . LYS A 1 90 ? -16.944 115.656 60.690 1.00 31.05 90 LYS A CA 1
ATOM 681 C C . LYS A 1 90 ? -15.689 116.457 60.397 1.00 30.98 90 LYS A C 1
ATOM 682 O O . LYS A 1 90 ? -14.634 116.179 60.972 1.00 30.66 90 LYS A O 1
ATOM 688 N N . VAL A 1 91 ? -15.792 117.437 59.503 1.00 29.84 91 VAL A N 1
ATOM 689 C CA . VAL A 1 91 ? -14.641 118.271 59.186 1.00 29.63 91 VAL A CA 1
ATOM 690 C C . VAL A 1 91 ? -14.246 119.110 60.402 1.00 27.70 91 VAL A C 1
ATOM 691 O O . VAL A 1 91 ? -13.077 119.394 60.604 1.00 27.68 91 VAL A O 1
ATOM 695 N N . ILE A 1 92 ? -15.226 119.498 61.210 1.00 26.80 92 ILE A N 1
ATOM 696 C CA . ILE A 1 92 ? -14.973 120.314 62.395 1.00 28.51 92 ILE A CA 1
ATOM 697 C C . ILE A 1 92 ? -14.246 119.475 63.444 1.00 29.50 92 ILE A C 1
ATOM 698 O O . ILE A 1 92 ? -13.278 119.921 64.072 1.00 29.15 92 ILE A O 1
ATOM 703 N N . SER A 1 93 ? -14.720 118.247 63.602 1.00 28.54 93 SER A N 1
ATOM 704 C CA . SER A 1 93 ? -14.136 117.313 64.543 1.00 28.42 93 SER A CA 1
ATOM 705 C C . SER A 1 93 ? -12.722 116.969 64.092 1.00 28.56 93 SER A C 1
ATOM 706 O O . SER A 1 93 ? -11.823 116.751 64.912 1.00 28.27 93 SER A O 1
ATOM 709 N N . THR A 1 94 ? -12.534 116.925 62.779 1.00 26.71 94 THR A N 1
ATOM 710 C CA . THR A 1 94 ? -11.238 116.610 62.204 1.00 27.75 94 THR A CA 1
ATOM 711 C C . THR A 1 94 ? -10.245 117.758 62.390 1.00 26.31 94 THR A C 1
ATOM 712 O O . THR A 1 94 ? -9.157 117.554 62.924 1.00 27.48 94 THR A O 1
ATOM 716 N N . VAL A 1 95 ? -10.613 118.967 61.979 1.00 25.75 95 VAL A N 1
ATOM 717 C CA . VAL A 1 95 ? -9.698 120.091 62.128 1.00 25.85 95 VAL A CA 1
ATOM 718 C C . VAL A 1 95 ? -9.280 120.292 63.576 1.00 25.90 95 VAL A C 1
ATOM 719 O O . VAL A 1 95 ? -8.154 120.691 63.852 1.00 26.38 95 VAL A O 1
ATOM 723 N N . VAL A 1 96 ? -10.192 120.017 64.498 1.00 26.52 96 VAL A N 1
ATOM 724 C CA . VAL A 1 96 ? -9.888 120.132 65.917 1.00 25.74 96 VAL A CA 1
ATOM 725 C C . VAL A 1 96 ? -8.792 119.106 66.247 1.00 25.66 96 VAL A C 1
ATOM 726 O O . VAL A 1 96 ? -7.793 119.440 66.889 1.00 25.37 96 VAL A O 1
ATOM 730 N N . ALA A 1 97 ? -8.962 117.866 65.795 1.00 23.70 97 ALA A N 1
ATOM 731 C CA . ALA A 1 97 ? -7.947 116.857 66.076 1.00 23.25 97 ALA A CA 1
ATOM 732 C C . ALA A 1 97 ? -6.595 117.355 65.552 1.00 23.43 97 ALA A C 1
ATOM 733 O O . ALA A 1 97 ? -5.584 117.304 66.260 1.00 22.58 97 ALA A O 1
ATOM 735 N N . GLU A 1 98 ? -6.593 117.849 64.314 1.00 23.48 98 GLU A N 1
ATOM 736 C CA . GLU A 1 98 ? -5.365 118.340 63.695 1.00 24.66 98 GLU A CA 1
ATOM 737 C C . GLU A 1 98 ? -4.637 119.384 64.540 1.00 25.27 98 GLU A C 1
ATOM 738 O O . GLU A 1 98 ? -3.457 119.221 64.824 1.00 25.83 98 GLU A O 1
ATOM 744 N N . GLU A 1 99 ? -5.345 120.445 64.932 1.00 26.50 99 GLU A N 1
ATOM 745 C CA . GLU A 1 99 ? -4.763 121.536 65.727 1.00 28.38 99 GLU A CA 1
ATOM 746 C C . GLU A 1 99 ? -4.371 121.165 67.165 1.00 28.85 99 GLU A C 1
ATOM 747 O O . GLU A 1 99 ? -3.542 121.827 67.782 1.00 27.81 99 GLU A O 1
ATOM 753 N N . LEU A 1 100 ? -4.984 120.120 67.705 1.00 30.31 100 LEU A N 1
ATOM 754 C CA . LEU A 1 100 ? -4.694 119.700 69.073 1.00 34.19 100 LEU A CA 1
ATOM 755 C C . LEU A 1 100 ? -3.596 118.669 69.146 1.00 36.48 100 LEU A C 1
ATOM 756 O O . LEU A 1 100 ? -3.022 118.431 70.209 1.00 35.05 100 LEU A O 1
ATOM 761 N N . SER A 1 101 ? -3.296 118.067 68.003 1.00 39.52 101 SER A N 1
ATOM 762 C CA . SER A 1 101 ? -2.308 117.010 67.978 1.00 43.31 101 SER A CA 1
ATOM 763 C C . SER A 1 101 ? -0.904 117.418 67.566 1.00 45.44 101 SER A C 1
ATOM 764 O O . SER A 1 101 ? -0.290 116.789 66.692 1.00 48.74 101 SER A O 1
ATOM 767 N N . GLY A 1 102 ? -0.394 118.463 68.213 1.00 45.27 102 GLY A N 1
ATOM 768 C CA . GLY A 1 102 ? 0.941 118.939 67.920 1.00 45.88 102 GLY A CA 1
ATOM 769 C C . GLY A 1 102 ? 1.567 119.612 69.130 1.00 47.61 102 GLY A C 1
ATOM 770 O O . GLY A 1 102 ? 2.754 119.968 69.103 1.00 47.61 102 GLY A O 1
ATOM 771 N N . SER A 1 103 ? 0.773 119.777 70.190 1.00 47.09 103 SER A N 1
ATOM 772 C CA . SER A 1 103 ? 1.205 120.418 71.434 1.00 45.90 103 SER A CA 1
ATOM 773 C C . SER A 1 103 ? 1.648 119.415 72.510 1.00 45.53 103 SER A C 1
ATOM 774 O O . SER A 1 103 ? 2.336 119.789 73.467 1.00 47.50 103 SER A O 1
ATOM 777 N N . GLY A 1 104 ? 1.255 118.152 72.359 1.00 41.89 104 GLY A N 1
ATOM 778 C CA . GLY A 1 104 ? 1.643 117.137 73.323 1.00 37.89 104 GLY A CA 1
ATOM 779 C C . GLY A 1 104 ? 0.651 115.996 73.532 1.00 33.84 104 GLY A C 1
ATOM 780 O O . GLY A 1 104 ? -0.362 115.910 72.845 1.00 31.83 104 GLY A O 1
ATOM 781 N N . GLY A 1 105 ? 0.950 115.132 74.505 1.00 30.45 105 GLY A N 1
ATOM 782 C CA . GLY A 1 105 ? 0.106 113.988 74.821 1.00 26.60 105 GLY A CA 1
ATOM 783 C C . GLY A 1 105 ? -1.343 114.309 75.161 1.00 25.76 105 GLY A C 1
ATOM 784 O O . GLY A 1 105 ? -2.178 113.398 75.250 1.00 23.90 105 GLY A O 1
ATOM 785 N N . PHE A 1 106 ? -1.648 115.591 75.356 1.00 22.13 106 PHE A N 1
ATOM 786 C CA . PHE A 1 106 ? -3.015 115.983 75.647 1.00 21.41 106 PHE A CA 1
ATOM 787 C C . PHE A 1 106 ? -3.893 115.620 74.462 1.00 20.23 106 PHE A C 1
ATOM 788 O O . PHE A 1 106 ? -5.100 115.494 74.600 1.00 20.13 106 PHE A O 1
ATOM 796 N N . SER A 1 107 ? -3.282 115.469 73.291 1.00 20.87 107 SER A N 1
ATOM 797 C CA . SER A 1 107 ? -4.036 115.113 72.093 1.00 22.42 107 SER A CA 1
ATOM 798 C C . SER A 1 107 ? -4.661 113.728 72.270 1.00 22.32 107 SER A C 1
ATOM 799 O O . SER A 1 107 ? -5.738 113.457 71.750 1.00 23.45 107 SER A O 1
ATOM 802 N N . VAL A 1 108 ? -3.975 112.861 73.011 1.00 21.16 108 VAL A N 1
ATOM 803 C CA . VAL A 1 108 ? -4.468 111.504 73.265 1.00 22.94 108 VAL A CA 1
ATOM 804 C C . VAL A 1 108 ? -5.538 111.538 74.346 1.00 22.94 108 VAL A C 1
ATOM 805 O O . VAL A 1 108 ? -6.496 110.769 74.304 1.00 24.64 108 VAL A O 1
ATOM 809 N N . THR A 1 109 ? -5.379 112.436 75.311 1.00 22.77 109 THR A N 1
ATOM 810 C CA . THR A 1 109 ? -6.360 112.564 76.382 1.00 22.46 109 THR A CA 1
ATOM 811 C C . THR A 1 109 ? -7.672 112.973 75.722 1.00 22.42 109 THR A C 1
ATOM 812 O O . THR A 1 109 ? -8.723 112.413 76.007 1.00 20.70 109 THR A O 1
ATOM 816 N N . TYR A 1 110 ? -7.590 113.924 74.800 1.00 23.50 110 TYR A N 1
ATOM 817 C CA . TYR A 1 110 ? -8.758 114.438 74.093 1.00 23.14 110 TYR A CA 1
ATOM 818 C C . TYR A 1 110 ? -9.292 113.407 73.105 1.00 22.45 110 TYR A C 1
ATOM 819 O O . TYR A 1 110 ? -10.509 113.199 72.988 1.00 21.99 110 TYR A O 1
ATOM 828 N N . GLY A 1 111 ? -8.370 112.764 72.398 1.00 21.61 111 GLY A N 1
ATOM 829 C CA . GLY A 1 111 ? -8.740 111.763 71.422 1.00 20.91 111 GLY A CA 1
ATOM 830 C C . GLY A 1 111 ? -9.439 110.561 72.019 1.00 21.80 111 GLY A C 1
ATOM 831 O O . GLY A 1 111 ? -10.459 110.123 71.481 1.00 23.39 111 GLY A O 1
ATOM 832 N N . ALA A 1 112 ? -8.921 110.029 73.128 1.00 20.58 112 ALA A N 1
ATOM 833 C CA . ALA A 1 112 ? -9.513 108.854 73.758 1.00 20.77 112 ALA A CA 1
ATOM 834 C C . ALA A 1 112 ? -10.904 109.173 74.306 1.00 22.44 112 ALA A C 1
ATOM 835 O O . ALA A 1 112 ? -11.820 108.344 74.251 1.00 22.83 112 ALA A O 1
ATOM 837 N N . HIS A 1 113 ? -11.057 110.378 74.834 1.00 20.67 113 HIS A N 1
ATOM 838 C CA . HIS A 1 113 ? -12.342 110.786 75.360 1.00 21.93 113 HIS A CA 1
ATOM 839 C C . HIS A 1 113 ? -13.371 111.009 74.248 1.00 21.79 113 HIS A C 1
ATOM 840 O O . HIS A 1 113 ? -14.433 110.396 74.254 1.00 22.97 113 HIS A O 1
ATOM 847 N N . THR A 1 114 ? -13.039 111.881 73.301 1.00 22.14 114 THR A N 1
ATOM 848 C CA . THR A 1 114 ? -13.974 112.220 72.225 1.00 22.94 114 THR A CA 1
ATOM 849 C C . THR A 1 114 ? -14.336 111.122 71.236 1.00 22.89 114 THR A C 1
ATOM 850 O O . THR A 1 114 ? -15.401 111.184 70.618 1.00 23.48 114 THR A O 1
ATOM 854 N N . SER A 1 115 ? -13.488 110.113 71.081 1.00 22.64 115 SER A N 1
ATOM 855 C CA . SER A 1 115 ? -13.821 109.053 70.147 1.00 21.45 115 SER A CA 1
ATOM 856 C C . SER A 1 115 ? -14.233 107.754 70.842 1.00 22.61 115 SER A C 1
ATOM 857 O O . SER A 1 115 ? -15.423 107.552 71.120 1.00 24.68 115 SER A O 1
ATOM 860 N N . ILE A 1 116 ? -13.276 106.883 71.143 1.00 21.01 116 ILE A N 1
ATOM 861 C CA . ILE A 1 116 ? -13.607 105.616 71.795 1.00 20.66 116 ILE A CA 1
ATOM 862 C C . ILE A 1 116 ? -14.330 105.769 73.136 1.00 20.08 116 ILE A C 1
ATOM 863 O O . ILE A 1 116 ? -15.174 104.951 73.487 1.00 20.19 116 ILE A O 1
ATOM 868 N N . GLY A 1 117 ? -14.026 106.826 73.882 1.00 20.93 117 GLY A N 1
ATOM 869 C CA . GLY A 1 117 ? -14.677 106.989 75.176 1.00 20.12 117 GLY A CA 1
ATOM 870 C C . GLY A 1 117 ? -16.116 107.474 75.125 1.00 20.77 117 GLY A C 1
ATOM 871 O O . GLY A 1 117 ? -16.918 107.164 76.004 1.00 20.31 117 GLY A O 1
ATOM 872 N N . THR A 1 118 ? -16.456 108.211 74.073 1.00 22.03 118 THR A N 1
ATOM 873 C CA . THR A 1 118 ? -17.798 108.767 73.926 1.00 22.21 118 THR A CA 1
ATOM 874 C C . THR A 1 118 ? -18.682 108.123 72.849 1.00 23.66 118 THR A C 1
ATOM 875 O O . THR A 1 118 ? -19.856 107.835 73.106 1.00 22.87 118 THR A O 1
ATOM 879 N N . LEU A 1 119 ? -18.129 107.876 71.662 1.00 24.38 119 LEU A N 1
ATOM 880 C CA . LEU A 1 119 ? -18.911 107.314 70.558 1.00 25.54 119 LEU A CA 1
ATOM 881 C C . LEU A 1 119 ? -19.663 106.009 70.838 1.00 28.47 119 LEU A C 1
ATOM 882 O O . LEU A 1 119 ? -20.795 105.834 70.386 1.00 29.99 119 LEU A O 1
ATOM 887 N N . PRO A 1 120 ? -19.047 105.070 71.571 1.00 29.43 120 PRO A N 1
ATOM 888 C CA . PRO A 1 120 ? -19.782 103.828 71.827 1.00 29.69 120 PRO A CA 1
ATOM 889 C C . PRO A 1 120 ? -21.162 104.092 72.438 1.00 30.85 120 PRO A C 1
ATOM 890 O O . PRO A 1 120 ? -22.153 103.444 72.080 1.00 29.19 120 PRO A O 1
ATOM 894 N N . LEU A 1 121 ? -21.230 105.077 73.325 1.00 31.19 121 LEU A N 1
ATOM 895 C CA . LEU A 1 121 ? -22.483 105.436 73.978 1.00 31.01 121 LEU A CA 1
ATOM 896 C C . LEU A 1 121 ? -23.449 106.134 73.004 1.00 30.15 121 LEU A C 1
ATOM 897 O O . LEU A 1 121 ? -24.668 106.030 73.128 1.00 27.64 121 LEU A O 1
ATOM 902 N N . VAL A 1 122 ? -22.894 106.842 72.028 1.00 30.26 122 VAL A N 1
ATOM 903 C CA . VAL A 1 122 ? -23.715 107.548 71.049 1.00 31.38 122 VAL A CA 1
ATOM 904 C C . VAL A 1 122 ? -24.302 106.598 70.012 1.00 30.34 122 VAL A C 1
ATOM 905 O O . VAL A 1 122 ? -25.439 106.768 69.577 1.00 30.79 122 VAL A O 1
ATOM 909 N N . TYR A 1 123 ? -23.522 105.594 69.636 1.00 30.46 123 TYR A N 1
ATOM 910 C CA . TYR A 1 123 ? -23.944 104.620 68.642 1.00 32.29 123 TYR A CA 1
ATOM 911 C C . TYR A 1 123 ? -24.824 103.493 69.160 1.00 32.81 123 TYR A C 1
ATOM 912 O O . TYR A 1 123 ? -25.741 103.056 68.468 1.00 34.92 123 TYR A O 1
ATOM 921 N N . PHE A 1 124 ? -24.546 103.009 70.364 1.00 32.73 124 PHE A N 1
ATOM 922 C CA . PHE A 1 124 ? -25.302 101.885 70.896 1.00 32.48 124 PHE A CA 1
ATOM 923 C C . PHE A 1 124 ? -25.981 102.138 72.223 1.00 33.47 124 PHE A C 1
ATOM 924 O O . PHE A 1 124 ? -26.686 101.263 72.737 1.00 33.66 124 PHE A O 1
ATOM 932 N N . GLY A 1 125 ? -25.761 103.323 72.783 1.00 34.37 125 GLY A N 1
ATOM 933 C CA . GLY A 1 125 ? -26.349 103.643 74.068 1.00 35.88 125 GLY A CA 1
ATOM 934 C C . GLY A 1 125 ? -27.857 103.789 74.027 1.00 36.38 125 GLY A C 1
ATOM 935 O O . GLY A 1 125 ? -28.408 104.310 73.057 1.00 35.47 125 GLY A O 1
ATOM 936 N N . THR A 1 126 ? -28.536 103.320 75.070 1.00 36.67 126 THR A N 1
ATOM 937 C CA . THR A 1 126 ? -29.988 103.452 75.100 1.00 38.05 126 THR A CA 1
ATOM 938 C C . THR A 1 126 ? -30.318 104.874 75.534 1.00 40.14 126 THR A C 1
ATOM 939 O O . THR A 1 126 ? -29.446 105.606 76.004 1.00 40.98 126 THR A O 1
ATOM 943 N N . GLU A 1 127 ? -31.579 105.262 75.382 1.00 41.81 127 GLU A N 1
ATOM 944 C CA . GLU A 1 127 ? -32.029 106.597 75.766 1.00 42.71 127 GLU A CA 1
ATOM 945 C C . GLU A 1 127 ? -31.598 106.954 77.193 1.00 41.48 127 GLU A C 1
ATOM 946 O O . GLU A 1 127 ? -30.951 107.973 77.411 1.00 40.79 127 GLU A O 1
ATOM 952 N N . GLU A 1 128 ? -31.955 106.113 78.159 1.00 39.96 128 GLU A N 1
ATOM 953 C CA . GLU A 1 128 ? -31.583 106.362 79.549 1.00 41.98 128 GLU A CA 1
ATOM 954 C C . GLU A 1 128 ? -30.073 106.507 79.731 1.00 39.85 128 GLU A C 1
ATOM 955 O O . GLU A 1 128 ? -29.608 107.420 80.404 1.00 39.12 128 GLU A O 1
ATOM 961 N N . GLN A 1 129 ? -29.317 105.593 79.133 1.00 39.01 129 GLN A N 1
ATOM 962 C CA . GLN A 1 129 ? -27.862 105.612 79.243 1.00 38.02 129 GLN A CA 1
ATOM 963 C C . GLN A 1 129 ? -27.292 106.926 78.744 1.00 37.39 129 GLN A C 1
ATOM 964 O O . GLN A 1 129 ? -26.467 107.553 79.401 1.00 36.45 129 GLN A O 1
ATOM 970 N N . LYS A 1 130 ? -27.750 107.345 77.575 1.00 37.66 130 LYS A N 1
ATOM 971 C CA . LYS A 1 130 ? -27.277 108.583 76.973 1.00 38.98 130 LYS A CA 1
ATOM 972 C C . LYS A 1 130 ? -27.693 109.829 77.744 1.00 41.19 130 LYS A C 1
ATOM 973 O O . LYS A 1 130 ? -26.981 110.835 77.740 1.00 40.78 130 LYS A O 1
ATOM 979 N N . ARG A 1 131 ? -28.843 109.756 78.406 1.00 43.36 131 ARG A N 1
ATOM 980 C CA . ARG A 1 131 ? -29.360 110.891 79.159 1.00 45.17 131 ARG A CA 1
ATOM 981 C C . ARG A 1 131 ? -28.609 111.121 80.456 1.00 43.85 131 ARG A C 1
ATOM 982 O O . ARG A 1 131 ? -28.460 112.253 80.911 1.00 44.30 131 ARG A O 1
ATOM 990 N N . LYS A 1 132 ? -28.107 110.053 81.048 1.00 43.32 132 LYS A N 1
ATOM 991 C CA . LYS A 1 132 ? -27.405 110.212 82.299 1.00 43.70 132 LYS A CA 1
ATOM 992 C C . LYS A 1 132 ? -25.896 110.098 82.182 1.00 42.52 132 LYS A C 1
ATOM 993 O O . LYS A 1 132 ? -25.214 110.026 83.196 1.00 44.94 132 LYS A O 1
ATOM 999 N N . TYR A 1 133 ? -25.374 110.086 80.959 1.00 40.33 133 TYR A N 1
ATOM 1000 C CA . TYR A 1 133 ? -23.928 109.983 80.770 1.00 37.13 133 TYR A CA 1
ATOM 1001 C C . TYR A 1 133 ? -23.382 110.974 79.754 1.00 35.73 133 TYR A C 1
ATOM 1002 O O . TYR A 1 133 ? -22.391 111.662 80.024 1.00 36.68 133 TYR A O 1
ATOM 1011 N N . LEU A 1 134 ? -24.019 111.058 78.588 1.00 32.90 134 LEU A N 1
ATOM 1012 C CA . LEU A 1 134 ? -23.557 111.962 77.543 1.00 31.09 134 LEU A CA 1
ATOM 1013 C C . LEU A 1 134 ? -23.437 113.434 77.922 1.00 31.14 134 LEU A C 1
ATOM 1014 O O . LEU A 1 134 ? -22.450 114.083 77.583 1.00 31.74 134 LEU A O 1
ATOM 1019 N N . PRO A 1 135 ? -24.437 113.990 78.623 1.00 31.56 135 PRO A N 1
ATOM 1020 C CA . PRO A 1 135 ? -24.324 115.411 78.984 1.00 32.33 135 PRO A CA 1
ATOM 1021 C C . PRO A 1 135 ? -22.979 115.755 79.632 1.00 32.04 135 PRO A C 1
ATOM 1022 O O . PRO A 1 135 ? -22.350 116.756 79.288 1.00 31.48 135 PRO A O 1
ATOM 1026 N N . LYS A 1 136 ? -22.534 114.910 80.557 1.00 33.10 136 LYS A N 1
ATOM 1027 C CA . LYS A 1 136 ? -21.270 115.139 81.249 1.00 33.57 136 LYS A CA 1
ATOM 1028 C C . LYS A 1 136 ? -20.038 114.877 80.385 1.00 32.16 136 LYS A C 1
ATOM 1029 O O . LYS A 1 136 ? -18.985 115.477 80.610 1.00 32.87 136 LYS A O 1
ATOM 1035 N N . LEU A 1 137 ? -20.156 113.996 79.395 1.00 29.51 137 LEU A N 1
ATOM 1036 C CA . LEU A 1 137 ? -19.024 113.721 78.511 1.00 28.31 137 LEU A CA 1
ATOM 1037 C C . LEU A 1 137 ? -18.852 114.858 77.505 1.00 28.76 137 LEU A C 1
ATOM 1038 O O . LEU A 1 137 ? -17.731 115.145 77.082 1.00 27.62 137 LEU A O 1
ATOM 1043 N N . ALA A 1 138 ? -19.957 115.505 77.131 1.00 26.89 138 ALA A N 1
ATOM 1044 C CA . ALA A 1 138 ? -19.889 116.606 76.180 1.00 27.42 138 ALA A CA 1
ATOM 1045 C C . ALA A 1 138 ? -19.467 117.910 76.864 1.00 27.82 138 ALA A C 1
ATOM 1046 O O . ALA A 1 138 ? -18.918 118.80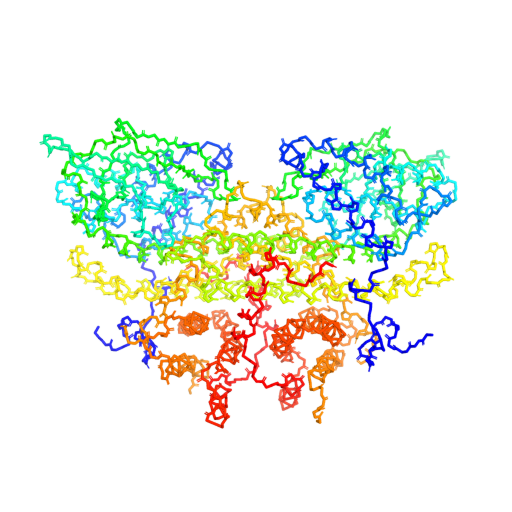9 76.221 1.00 26.96 138 ALA A O 1
ATOM 1048 N N . SER A 1 139 ? -19.716 118.006 78.167 1.00 27.09 139 SER A N 1
ATOM 1049 C CA . SER A 1 139 ? -19.356 119.200 78.928 1.00 28.16 139 SER A CA 1
ATOM 1050 C C . SER A 1 139 ? -17.930 119.119 79.479 1.00 28.76 139 SER A C 1
ATOM 1051 O O . SER A 1 139 ? -17.305 120.146 79.749 1.00 27.35 139 SER A O 1
ATOM 1054 N N . GLY A 1 140 ? -17.434 117.899 79.667 1.00 27.31 140 GLY A N 1
ATOM 1055 C CA . GLY A 1 140 ? -16.094 117.736 80.205 1.00 27.18 140 GLY A CA 1
ATOM 1056 C C . GLY A 1 140 ? -16.073 117.508 81.714 1.00 26.26 140 GLY A C 1
ATOM 1057 O O . GLY A 1 140 ? -15.012 117.347 82.299 1.00 26.55 140 GLY A O 1
ATOM 1058 N N . GLU A 1 141 ? -17.247 117.509 82.343 1.00 26.19 141 GLU A N 1
ATOM 1059 C CA . GLU A 1 141 ? -17.349 117.290 83.792 1.00 26.46 141 GLU A CA 1
ATOM 1060 C C . GLU A 1 141 ? -16.841 115.882 84.075 1.00 25.20 141 GLU A C 1
ATOM 1061 O O . GLU A 1 141 ? -16.276 115.593 85.128 1.00 24.89 141 GLU A O 1
ATOM 1067 N N . TRP A 1 142 ? -17.082 115.004 83.116 1.00 24.51 142 TRP A N 1
ATOM 1068 C CA . TRP A 1 142 ? -16.641 113.632 83.221 1.00 24.58 142 TRP A CA 1
ATOM 1069 C C . TRP A 1 142 ? -15.756 113.332 82.028 1.00 22.93 142 TRP A C 1
ATOM 1070 O O . TRP A 1 142 ? -15.990 113.835 80.922 1.00 23.49 142 TRP A O 1
ATOM 1081 N N . ILE A 1 143 ? -14.731 112.528 82.278 1.00 21.65 143 ILE A N 1
ATOM 1082 C CA . ILE A 1 143 ? -13.796 112.106 81.250 1.00 19.29 143 ILE A CA 1
ATOM 1083 C C . ILE A 1 143 ? -14.044 110.618 81.044 1.00 19.78 143 ILE A C 1
ATOM 1084 O O . ILE A 1 143 ? -14.314 109.902 82.007 1.00 21.39 143 ILE A O 1
ATOM 1089 N N . ALA A 1 144 ? -13.973 110.157 79.801 1.00 20.11 144 ALA A N 1
ATOM 1090 C CA . ALA A 1 144 ? -14.206 108.755 79.488 1.00 22.40 144 ALA A CA 1
ATOM 1091 C C . ALA A 1 144 ? -12.925 108.045 79.081 1.00 21.91 144 ALA A C 1
ATOM 1092 O O . ALA A 1 144 ? -11.972 108.674 78.626 1.00 21.36 144 ALA A O 1
ATOM 1094 N N . ALA A 1 145 ? -12.942 106.726 79.252 1.00 22.24 145 ALA A N 1
ATOM 1095 C CA . ALA A 1 145 ? -11.835 105.852 78.899 1.00 23.11 145 ALA A CA 1
ATOM 1096 C C . ALA A 1 145 ? -12.461 104.624 78.215 1.00 23.01 145 ALA A C 1
ATOM 1097 O O . ALA A 1 145 ? -13.625 104.293 78.482 1.00 22.01 145 ALA A O 1
ATOM 1099 N N . TYR A 1 146 ? -11.689 103.966 77.347 1.00 23.30 146 TYR A N 1
ATOM 1100 C CA . TYR A 1 146 ? -12.130 102.785 76.580 1.00 24.24 146 TYR A CA 1
ATOM 1101 C C . TYR A 1 146 ? -11.284 101.578 77.007 1.00 24.75 146 TYR A C 1
ATOM 1102 O O . TYR A 1 146 ? -10.066 101.592 76.854 1.00 26.04 146 TYR A O 1
ATOM 1111 N N . CYS A 1 147 ? -11.922 100.517 77.495 1.00 24.75 147 CYS A N 1
ATOM 1112 C CA . CYS A 1 147 ? -11.179 99.338 77.948 1.00 24.81 147 CYS A CA 1
ATOM 1113 C C . CYS A 1 147 ? -11.461 98.090 77.139 1.00 23.75 147 CYS A C 1
ATOM 1114 O O . CYS A 1 147 ? -12.389 97.331 77.428 1.00 25.15 147 CYS A O 1
ATOM 1117 N N . LEU A 1 148 ? -10.627 97.857 76.141 1.00 22.38 148 LEU A N 1
ATOM 1118 C CA . LEU A 1 148 ? -10.784 96.704 75.273 1.00 22.19 148 LEU A CA 1
ATOM 1119 C C . LEU A 1 148 ? -9.556 95.805 75.358 1.00 22.09 148 LEU A C 1
ATOM 1120 O O . LEU A 1 148 ? -9.652 94.641 75.753 1.00 23.82 148 LEU A O 1
ATOM 1125 N N . THR A 1 149 ? -8.401 96.360 75.001 1.00 21.53 149 THR A N 1
ATOM 1126 C CA . THR A 1 149 ? -7.127 95.637 75.010 1.00 21.00 149 THR A CA 1
ATOM 1127 C C . THR A 1 149 ? -6.801 94.962 76.346 1.00 24.21 149 THR A C 1
ATOM 1128 O O . THR A 1 149 ? -7.123 95.483 77.413 1.00 26.30 149 THR A O 1
ATOM 1132 N N . GLU A 1 150 ? -6.157 93.801 76.273 1.00 24.77 150 GLU A N 1
ATOM 1133 C CA . GLU A 1 150 ? -5.743 93.053 77.464 1.00 24.01 150 GLU A CA 1
ATOM 1134 C C . GLU A 1 150 ? -4.320 92.557 77.228 1.00 24.24 150 GLU A C 1
ATOM 1135 O O . GLU A 1 150 ? -3.814 92.615 76.115 1.00 26.70 150 GLU A O 1
ATOM 1141 N N . PRO A 1 151 ? -3.652 92.067 78.283 1.00 25.68 151 PRO A N 1
ATOM 1142 C CA . PRO A 1 151 ? -2.282 91.574 78.135 1.00 27.12 151 PRO A CA 1
ATOM 1143 C C . PRO A 1 151 ? -2.101 90.579 76.982 1.00 28.48 151 PRO A C 1
ATOM 1144 O O . PRO A 1 151 ? -1.146 90.674 76.206 1.00 27.26 151 PRO A O 1
ATOM 1148 N N . GLY A 1 152 ? -3.022 89.625 76.884 1.00 28.79 152 GLY A N 1
ATOM 1149 C CA . GLY A 1 152 ? -2.927 88.624 75.841 1.00 30.77 152 GLY A CA 1
ATOM 1150 C C . GLY A 1 152 ? -3.872 88.839 74.674 1.00 32.51 152 GLY A C 1
ATOM 1151 O O . GLY A 1 152 ? -4.252 87.878 74.006 1.00 34.63 152 GLY A O 1
ATOM 1152 N N . SER A 1 153 ? -4.256 90.087 74.422 1.00 31.68 153 SER A N 1
ATOM 1153 C CA . SER A 1 153 ? -5.151 90.396 73.308 1.00 30.02 153 SER A CA 1
ATOM 1154 C C . SER A 1 153 ? -5.086 91.873 72.925 1.00 29.74 153 SER A C 1
ATOM 1155 O O . SER A 1 153 ? -5.398 92.756 73.728 1.00 28.14 153 SER A O 1
ATOM 1158 N N . GLY A 1 154 ? -4.674 92.129 71.690 1.00 29.75 154 GLY A N 1
ATOM 1159 C CA . GLY A 1 154 ? -4.567 93.496 71.209 1.00 28.96 154 GLY A CA 1
ATOM 1160 C C . GLY A 1 154 ? -5.135 93.590 69.810 1.00 27.85 154 GLY A C 1
ATOM 1161 O O . GLY A 1 154 ? -6.316 93.879 69.649 1.00 27.78 154 GLY A O 1
ATOM 1162 N N . SER A 1 155 ? -4.298 93.340 68.804 1.00 28.72 155 SER A N 1
ATOM 1163 C CA . SER A 1 155 ? -4.759 93.379 67.415 1.00 30.12 155 SER A CA 1
ATOM 1164 C C . SER A 1 155 ? -5.988 92.476 67.320 1.00 30.35 155 SER A C 1
ATOM 1165 O O . SER A 1 155 ? -6.934 92.762 66.591 1.00 31.80 155 SER A O 1
ATOM 1168 N N . ASP A 1 156 ? -5.965 91.381 68.069 1.00 31.89 156 ASP A N 1
ATOM 1169 C CA . ASP A 1 156 ? -7.080 90.434 68.100 1.00 31.50 156 ASP A CA 1
ATOM 1170 C C . ASP A 1 156 ? -7.958 90.803 69.302 1.00 32.08 156 ASP A C 1
ATOM 1171 O O . ASP A 1 156 ? -8.038 90.053 70.272 1.00 30.84 156 ASP A O 1
ATOM 1176 N N . ALA A 1 157 ? -8.612 91.960 69.225 1.00 33.34 157 ALA A N 1
ATOM 1177 C CA . ALA A 1 157 ? -9.455 92.462 70.319 1.00 35.22 157 ALA A CA 1
ATOM 1178 C C . ALA A 1 157 ? -10.544 91.517 70.797 1.00 36.33 157 ALA A C 1
ATOM 1179 O O . ALA A 1 157 ? -10.805 91.402 71.996 1.00 37.21 157 ALA A O 1
ATOM 1181 N N . LEU A 1 158 ? -11.191 90.855 69.850 1.00 37.86 158 LEU A N 1
ATOM 1182 C CA . LEU A 1 158 ? -12.281 89.943 70.161 1.00 38.09 158 LEU A CA 1
ATOM 1183 C C . LEU A 1 158 ? -11.850 88.763 71.024 1.00 37.79 158 LEU A C 1
ATOM 1184 O O . LEU A 1 158 ? -12.672 87.927 71.394 1.00 38.36 158 LEU A O 1
ATOM 1189 N N . ALA A 1 159 ? -10.568 88.711 71.370 1.00 37.16 159 ALA A N 1
ATOM 1190 C CA . ALA A 1 159 ? -10.041 87.628 72.192 1.00 35.64 159 ALA A CA 1
ATOM 1191 C C . ALA A 1 159 ? -9.961 88.001 73.681 1.00 35.22 159 ALA A C 1
ATOM 1192 O O . ALA A 1 159 ? -9.381 87.264 74.480 1.00 32.65 159 ALA A O 1
ATOM 1194 N N . ALA A 1 160 ? -10.542 89.144 74.042 1.00 34.02 160 ALA A N 1
ATOM 1195 C CA . ALA A 1 160 ? -10.542 89.590 75.435 1.00 34.97 160 ALA A CA 1
ATOM 1196 C C . ALA A 1 160 ? -10.907 88.404 76.315 1.00 35.48 160 ALA A C 1
ATOM 1197 O O . ALA A 1 160 ? -11.744 87.586 75.942 1.00 34.86 160 ALA A O 1
ATOM 1199 N N . LYS A 1 161 ? -10.287 88.322 77.486 1.00 35.38 161 LYS A N 1
ATOM 1200 C CA . LYS A 1 161 ? -10.533 87.208 78.394 1.00 37.16 161 LYS A CA 1
ATOM 1201 C C . LYS A 1 161 ? -11.335 87.591 79.644 1.00 35.31 161 LYS A C 1
ATOM 1202 O O . LYS A 1 161 ? -11.765 86.716 80.400 1.00 35.46 161 LYS A O 1
ATOM 1208 N N . THR A 1 162 ? -11.546 88.887 79.859 1.00 32.61 162 THR A N 1
ATOM 1209 C CA . THR A 1 162 ? -12.295 89.331 81.029 1.00 31.29 162 THR A CA 1
ATOM 1210 C C . THR A 1 162 ? -13.692 88.699 80.996 1.00 31.64 162 THR A C 1
ATOM 1211 O O . THR A 1 162 ? -14.389 88.744 79.977 1.00 30.73 162 THR A O 1
ATOM 1215 N N . ARG A 1 163 ? -14.088 88.103 82.118 1.00 32.30 163 ARG A N 1
ATOM 1216 C CA . ARG A 1 163 ? -15.375 87.414 82.230 1.00 34.80 163 ARG A CA 1
ATOM 1217 C C . ARG A 1 163 ? -16.479 88.234 82.897 1.00 34.46 163 ARG A C 1
ATOM 1218 O O . ARG A 1 163 ? -16.213 89.019 83.809 1.00 35.82 163 ARG A O 1
ATOM 1226 N N . ALA A 1 164 ? -17.715 88.038 82.441 1.00 33.56 164 ALA A N 1
ATOM 1227 C CA . ALA A 1 164 ? -18.873 88.726 83.009 1.00 33.85 164 ALA A CA 1
ATOM 1228 C C . ALA A 1 164 ? -19.899 87.655 83.412 1.00 33.23 164 ALA A C 1
ATOM 1229 O O . ALA A 1 164 ? -20.468 86.986 82.549 1.00 32.98 164 ALA A O 1
ATOM 1231 N N . THR A 1 165 ? -20.120 87.499 84.719 1.00 31.45 165 THR A N 1
ATOM 1232 C CA . THR A 1 165 ? -21.058 86.495 85.234 1.00 31.04 165 THR A CA 1
ATOM 1233 C C . THR A 1 165 ? -22.256 87.169 85.901 1.00 31.12 165 THR A C 1
ATOM 1234 O O . THR A 1 165 ? -22.086 88.054 86.727 1.00 30.89 165 THR A O 1
ATOM 1238 N N . LEU A 1 166 ? -23.464 86.747 85.545 1.00 31.10 166 LEU A N 1
ATOM 1239 C CA . LEU A 1 166 ? -24.671 87.332 86.133 1.00 32.35 166 LEU A CA 1
ATOM 1240 C C . LEU A 1 166 ? -24.744 87.007 87.626 1.00 32.32 166 LEU A C 1
ATOM 1241 O O . LEU A 1 166 ? -24.575 85.856 88.021 1.00 32.97 166 LEU A O 1
ATOM 1246 N N . SER A 1 167 ? -24.987 88.018 88.456 1.00 34.03 167 SER A N 1
ATOM 1247 C CA . SER A 1 167 ? -25.083 87.800 89.899 1.00 34.97 167 SER A CA 1
ATOM 1248 C C . SER A 1 167 ? -26.281 86.914 90.215 1.00 36.27 167 SER A C 1
ATOM 1249 O O . SER A 1 167 ? -27.189 86.763 89.395 1.00 35.29 167 SER A O 1
ATOM 1252 N N . GLU A 1 168 ? -26.283 86.356 91.420 1.00 38.50 168 GLU A N 1
ATOM 1253 C CA . GLU A 1 168 ? -27.354 85.472 91.865 1.00 41.77 168 GLU A CA 1
ATOM 1254 C C . GLU A 1 168 ? -28.745 86.094 91.716 1.00 41.19 168 GLU A C 1
ATOM 1255 O O . GLU A 1 168 ? -29.654 85.459 91.177 1.00 41.40 168 GLU A O 1
ATOM 1261 N N . ASP A 1 169 ? -28.917 87.325 92.190 1.00 41.47 169 ASP A N 1
ATOM 1262 C CA . ASP A 1 169 ? -30.210 87.994 92.076 1.00 42.10 169 ASP A CA 1
ATOM 1263 C C . ASP A 1 169 ? -30.417 88.521 90.661 1.00 40.63 169 ASP A C 1
ATOM 1264 O O . ASP A 1 169 ? -31.449 89.108 90.356 1.00 40.43 169 ASP A O 1
ATOM 1269 N N . GLY A 1 170 ? -29.423 88.309 89.805 1.00 40.36 170 GLY A N 1
ATOM 1270 C CA . GLY A 1 170 ? -29.509 88.759 88.425 1.00 38.90 170 GLY A CA 1
ATOM 1271 C C . GLY A 1 170 ? -29.692 90.256 88.282 1.00 38.85 170 GLY A C 1
ATOM 1272 O O . GLY A 1 170 ? -30.256 90.728 87.300 1.00 38.15 170 GLY A O 1
ATOM 1273 N N . LYS A 1 171 ? -29.219 91.018 89.257 1.00 40.08 171 LYS A N 1
ATOM 1274 C CA . LYS A 1 171 ? -29.368 92.460 89.181 1.00 40.93 171 LYS A CA 1
ATOM 1275 C C . LYS A 1 171 ? -28.077 93.116 88.690 1.00 40.03 171 LYS A C 1
ATOM 1276 O O . LYS A 1 171 ? -28.086 94.271 88.286 1.00 40.85 171 LYS A O 1
ATOM 1282 N N . HIS A 1 172 ? -26.980 92.363 88.707 1.00 38.43 172 HIS A N 1
ATOM 1283 C CA . HIS A 1 172 ? -25.681 92.882 88.275 1.00 38.65 172 HIS A CA 1
ATOM 1284 C C . HIS A 1 172 ? -24.894 91.845 87.472 1.00 36.42 172 HIS A C 1
ATOM 1285 O O . HIS A 1 172 ? -25.228 90.662 87.470 1.00 36.03 172 HIS A O 1
ATOM 1292 N N . TYR A 1 173 ? -23.858 92.310 86.782 1.00 34.85 173 TYR A N 1
ATOM 1293 C CA . TYR A 1 173 ? -22.963 91.437 86.022 1.00 31.90 173 TYR A CA 1
ATOM 1294 C C . TYR A 1 173 ? -21.621 91.602 86.715 1.00 31.46 173 TYR A C 1
ATOM 1295 O O . TYR A 1 173 ? -21.103 92.712 86.799 1.00 34.20 173 TYR A O 1
ATOM 1304 N N . ILE A 1 174 ? -21.074 90.509 87.231 1.00 30.10 174 ILE A N 1
ATOM 1305 C CA . ILE A 1 174 ? -19.796 90.517 87.936 1.00 29.45 174 ILE A CA 1
ATOM 1306 C C . ILE A 1 174 ? -18.641 90.299 86.966 1.00 29.41 174 ILE A C 1
ATOM 1307 O O . ILE A 1 174 ? -18.520 89.231 86.363 1.00 28.73 174 ILE A O 1
ATOM 1312 N N . LEU A 1 175 ? -17.793 91.313 86.830 1.00 29.40 175 LEU A N 1
ATOM 1313 C CA . LEU A 1 175 ? -16.648 91.239 85.931 1.00 28.42 175 LEU A CA 1
ATOM 1314 C C . LEU A 1 175 ? -15.328 90.941 86.635 1.00 29.18 175 LEU A C 1
ATOM 1315 O O . LEU A 1 175 ? -15.089 91.402 87.752 1.00 29.14 175 LEU A O 1
ATOM 1320 N N . ASN A 1 176 ? -14.492 90.159 85.954 1.00 28.51 176 ASN A N 1
ATOM 1321 C CA . ASN A 1 176 ? -13.167 89.779 86.437 1.00 28.19 176 ASN A CA 1
ATOM 1322 C C . ASN A 1 176 ? -12.204 89.706 85.250 1.00 26.46 176 ASN A C 1
ATOM 1323 O O . ASN A 1 176 ? -12.463 89.010 84.275 1.00 25.31 176 ASN A O 1
ATOM 1328 N N . GLY A 1 177 ? -11.095 90.433 85.356 1.00 26.87 177 GLY A N 1
ATOM 1329 C CA . GLY A 1 177 ? -10.107 90.466 84.295 1.00 25.05 177 GLY A CA 1
ATOM 1330 C C . GLY A 1 177 ? -9.165 91.640 84.433 1.00 24.88 177 GLY A C 1
ATOM 1331 O O . GLY A 1 177 ? -9.234 92.404 85.404 1.00 25.05 177 GLY A O 1
ATOM 1332 N N . VAL A 1 178 ? -8.287 91.796 83.451 1.00 24.44 178 VAL A N 1
ATOM 1333 C CA . VAL A 1 178 ? -7.307 92.865 83.443 1.00 24.14 178 VAL A CA 1
ATOM 1334 C C . VAL A 1 178 ? -7.289 93.566 82.074 1.00 24.75 178 VAL A C 1
ATOM 1335 O O . VAL A 1 178 ? -7.207 92.902 81.037 1.00 25.35 178 VAL A O 1
ATOM 1339 N N . LYS A 1 179 ? -7.395 94.900 82.094 1.00 25.04 179 LYS A N 1
ATOM 1340 C CA . LYS A 1 179 ? -7.368 95.752 80.898 1.00 26.46 179 LYS A CA 1
ATOM 1341 C C . LYS A 1 179 ? -5.969 96.321 80.733 1.00 26.71 179 LYS A C 1
ATOM 1342 O O . LYS A 1 179 ? -5.414 96.849 81.694 1.00 27.70 179 LYS A O 1
ATOM 1348 N N . GLN A 1 180 ? -5.419 96.261 79.523 1.00 25.33 180 GLN A N 1
ATOM 1349 C CA . GLN A 1 180 ? -4.068 96.750 79.253 1.00 26.10 180 GLN A CA 1
ATOM 1350 C C . GLN A 1 180 ? -3.991 98.110 78.541 1.00 25.31 180 GLN A C 1
ATOM 1351 O O . GLN A 1 180 ? -4.758 98.374 77.619 1.00 26.66 180 GLN A O 1
ATOM 1357 N N . TRP A 1 181 ? -3.040 98.948 78.954 1.00 24.26 181 TRP A N 1
ATOM 1358 C CA . TRP A 1 181 ? -2.821 100.276 78.375 1.00 26.00 181 TRP A CA 1
ATOM 1359 C C . TRP A 1 181 ? -4.084 101.128 78.259 1.00 25.26 181 TRP A C 1
ATOM 1360 O O . TRP A 1 181 ? -4.453 101.527 77.164 1.00 25.27 181 TRP A O 1
ATOM 1371 N N . ILE A 1 182 ? -4.757 101.424 79.358 1.00 23.15 182 ILE A N 1
ATOM 1372 C CA . ILE A 1 182 ? -5.960 102.237 79.222 1.00 23.62 182 ILE A CA 1
ATOM 1373 C C . ILE A 1 182 ? -5.709 103.742 79.335 1.00 24.82 182 ILE A C 1
ATOM 1374 O O . ILE A 1 182 ? -5.283 104.235 80.390 1.00 24.37 182 ILE A O 1
ATOM 1379 N N . SER A 1 183 ? -5.961 104.462 78.240 1.00 21.91 183 SER A N 1
ATOM 1380 C CA . SER A 1 183 ? -5.779 105.903 78.228 1.00 21.18 183 SER A CA 1
ATOM 1381 C C . SER A 1 183 ? -6.788 106.582 79.162 1.00 21.53 183 SER A C 1
ATOM 1382 O O . SER A 1 183 ? -7.935 106.150 79.258 1.00 22.51 183 SER A O 1
ATOM 1385 N N . ASN A 1 184 ? -6.340 107.635 79.845 1.00 20.82 184 ASN A N 1
ATOM 1386 C CA . ASN A 1 184 ? -7.187 108.395 80.766 1.00 20.67 184 ASN A CA 1
ATOM 1387 C C . ASN A 1 184 ? -7.535 107.660 82.063 1.00 21.00 184 ASN A C 1
ATOM 1388 O O . ASN A 1 184 ? -8.195 108.221 82.945 1.00 21.89 184 ASN A O 1
ATOM 1393 N N . ALA A 1 185 ? -7.084 106.415 82.182 1.00 20.27 185 ALA A N 1
ATOM 1394 C CA . ALA A 1 185 ? -7.364 105.594 83.355 1.00 19.03 185 ALA A CA 1
ATOM 1395 C C . ALA A 1 185 ? -7.057 106.308 84.668 1.00 19.25 185 ALA A C 1
ATOM 1396 O O . ALA A 1 185 ? -7.725 106.072 85.674 1.00 19.01 185 ALA A O 1
ATOM 1398 N N . GLY A 1 186 ? -6.046 107.173 84.662 1.00 19.49 186 GLY A N 1
ATOM 1399 C CA . GLY A 1 186 ? -5.679 107.884 85.873 1.00 17.39 186 GLY A CA 1
ATOM 1400 C C . GLY A 1 186 ? -6.767 108.810 86.416 1.00 20.56 186 GLY A C 1
ATOM 1401 O O . GLY A 1 186 ? -6.775 109.111 87.612 1.00 19.46 186 GLY A O 1
ATOM 1402 N N . PHE A 1 187 ? -7.703 109.248 85.564 1.00 19.71 187 PHE A N 1
ATOM 1403 C CA . PHE A 1 187 ? -8.748 110.176 86.020 1.00 19.61 187 PHE A CA 1
ATOM 1404 C C . PHE A 1 187 ? -10.135 110.094 85.381 1.00 19.79 187 PHE A C 1
ATOM 1405 O O . PHE A 1 187 ? -11.000 110.903 85.708 1.00 19.34 187 PHE A O 1
ATOM 1413 N N . ALA A 1 188 ? -10.338 109.152 84.462 1.00 19.69 188 ALA A N 1
ATOM 1414 C CA . ALA A 1 188 ? -11.620 109.000 83.793 1.00 18.67 188 ALA A CA 1
ATOM 1415 C C . ALA A 1 188 ? -12.684 108.622 84.813 1.00 19.71 188 ALA A C 1
ATOM 1416 O O . ALA A 1 188 ? -12.427 107.825 85.712 1.00 19.58 188 ALA A O 1
ATOM 1418 N N . HIS A 1 189 ? -13.875 109.189 84.655 1.00 19.20 189 HIS A N 1
ATOM 1419 C CA . HIS A 1 189 ? -14.986 108.909 85.563 1.00 20.07 189 HIS A CA 1
ATOM 1420 C C . HIS A 1 189 ? -15.812 107.746 85.028 1.00 20.82 189 HIS A C 1
ATOM 1421 O O . HIS A 1 189 ? -16.463 107.029 85.787 1.00 19.09 189 HIS A O 1
ATOM 1428 N N . LEU A 1 190 ? -15.773 107.540 83.717 1.00 20.86 190 LEU A N 1
ATOM 1429 C CA . LEU A 1 190 ? -16.554 106.473 83.115 1.00 22.61 190 LEU A CA 1
ATOM 1430 C C . LEU A 1 190 ? -15.708 105.526 82.271 1.00 22.90 190 LEU A C 1
ATOM 1431 O O . LEU A 1 190 ? -14.871 105.954 81.481 1.00 24.04 190 LEU A O 1
ATOM 1436 N N . PHE A 1 191 ? -15.931 104.231 82.430 1.00 21.60 191 PHE A N 1
ATOM 1437 C CA . PHE A 1 191 ? -15.171 103.282 81.656 1.00 23.50 191 PHE A CA 1
ATOM 1438 C C . PHE A 1 191 ? -16.099 102.411 80.819 1.00 25.07 191 PHE A C 1
ATOM 1439 O O . PHE A 1 191 ? -17.132 101.947 81.292 1.00 26.41 191 PHE A O 1
ATOM 1447 N N . THR A 1 192 ? -15.743 102.235 79.555 1.00 25.68 192 THR A N 1
ATOM 1448 C CA . THR A 1 192 ? -16.509 101.379 78.661 1.00 26.22 192 THR A CA 1
ATOM 1449 C C . THR A 1 192 ? -15.607 100.153 78.574 1.00 25.96 192 THR A C 1
ATOM 1450 O O . THR A 1 192 ? -14.586 100.159 77.888 1.00 26.96 192 THR A O 1
ATOM 1454 N N . VAL A 1 193 ? -15.982 99.114 79.313 1.00 25.47 193 VAL A N 1
ATOM 1455 C CA . VAL A 1 193 ? -15.189 97.897 79.398 1.00 23.46 193 VAL A CA 1
ATOM 1456 C C . VAL A 1 193 ? -15.754 96.745 78.607 1.00 25.33 193 VAL A C 1
ATOM 1457 O O . VAL A 1 193 ? -16.977 96.556 78.530 1.00 24.89 193 VAL A O 1
ATOM 1461 N N . PHE A 1 194 ? -14.860 95.963 78.018 1.00 24.38 194 PHE A N 1
ATOM 1462 C CA . PHE A 1 194 ? -15.295 94.825 77.250 1.00 24.07 194 PHE A CA 1
ATOM 1463 C C . PHE A 1 194 ? -14.999 93.528 77.987 1.00 23.24 194 PHE A C 1
ATOM 1464 O O . PHE A 1 194 ? -13.873 93.290 78.442 1.00 21.18 194 PHE A O 1
ATOM 1472 N N . ALA A 1 195 ? -16.033 92.701 78.120 1.00 22.45 195 ALA A N 1
ATOM 1473 C CA . ALA A 1 195 ? -15.917 91.417 78.788 1.00 22.23 195 ALA A CA 1
ATOM 1474 C C . ALA A 1 195 ? -16.784 90.377 78.093 1.00 22.87 195 ALA A C 1
ATOM 1475 O O . ALA A 1 195 ? -17.632 90.707 77.261 1.00 23.06 195 ALA A O 1
ATOM 1477 N N . LYS A 1 196 ? -16.571 89.112 78.425 1.00 22.63 196 LYS A N 1
ATOM 1478 C CA . LYS A 1 196 ? -17.351 88.055 77.814 1.00 23.57 196 LYS A CA 1
ATOM 1479 C C . LYS A 1 196 ? -18.290 87.384 78.802 1.00 25.33 196 LYS A C 1
ATOM 1480 O O . LYS A 1 196 ? -17.859 86.784 79.787 1.00 23.88 196 LYS A O 1
ATOM 1486 N N . VAL A 1 197 ? -19.586 87.502 78.539 1.00 27.89 197 VAL A N 1
ATOM 1487 C CA . VAL A 1 197 ? -20.584 86.884 79.397 1.00 29.42 197 VAL A CA 1
ATOM 1488 C C . VAL A 1 197 ? -20.380 85.382 79.357 1.00 29.82 197 VAL A C 1
ATOM 1489 O O . VAL A 1 197 ? -20.409 84.785 78.279 1.00 32.37 197 VAL A O 1
ATOM 1493 N N . ASP A 1 198 ? -20.178 84.774 80.522 1.00 30.16 198 ASP A N 1
ATOM 1494 C CA . ASP A 1 198 ? -19.968 83.335 80.618 1.00 29.78 198 ASP A CA 1
ATOM 1495 C C . ASP A 1 198 ? -18.757 82.915 79.807 1.00 30.37 198 ASP A C 1
ATOM 1496 O O . ASP A 1 198 ? -18.595 81.743 79.473 1.00 31.71 198 ASP A O 1
ATOM 1501 N N . GLY A 1 199 ? -17.900 83.884 79.507 1.00 30.10 199 GLY A N 1
ATOM 1502 C CA . GLY A 1 199 ? -16.700 83.630 78.736 1.00 29.06 199 GLY A CA 1
ATOM 1503 C C . GLY A 1 199 ? -17.013 83.315 77.287 1.00 29.67 199 GLY A C 1
ATOM 1504 O O . GLY A 1 199 ? -16.220 82.679 76.602 1.00 28.09 199 GLY A O 1
ATOM 1505 N N . GLU A 1 200 ? -18.153 83.789 76.801 1.00 30.72 200 GLU A N 1
ATOM 1506 C CA . GLU A 1 200 ? -18.524 83.472 75.428 1.00 34.27 200 GLU A CA 1
ATOM 1507 C C . GLU A 1 200 ? -19.071 84.640 74.617 1.00 34.13 200 GLU A C 1
ATOM 1508 O O . GLU A 1 200 ? -18.939 84.673 73.392 1.00 36.72 200 GLU A O 1
ATOM 1514 N N . HIS A 1 201 ? -19.677 85.604 75.294 1.00 34.16 201 HIS A N 1
ATOM 1515 C CA . HIS A 1 201 ? -20.275 86.735 74.605 1.00 33.72 201 HIS A CA 1
ATOM 1516 C C . HIS A 1 201 ? -19.589 88.082 74.785 1.00 33.07 201 HIS A C 1
ATOM 1517 O O . HIS A 1 201 ? -19.803 88.765 75.794 1.00 33.09 201 HIS A O 1
ATOM 1524 N N . PHE A 1 202 ? -18.782 88.462 73.793 1.00 31.25 202 PHE A N 1
ATOM 1525 C CA . PHE A 1 202 ? -18.056 89.732 73.788 1.00 28.47 202 PHE A CA 1
ATOM 1526 C C . PHE A 1 202 ? -19.120 90.828 73.945 1.00 28.01 202 PHE A C 1
ATOM 1527 O O . PHE A 1 202 ? -19.976 90.992 73.075 1.00 28.27 202 PHE A O 1
ATOM 1535 N N . THR A 1 203 ? -19.063 91.577 75.046 1.00 26.38 203 THR A N 1
ATOM 1536 C CA . THR A 1 203 ? -20.063 92.611 75.325 1.00 24.97 203 THR A CA 1
ATOM 1537 C C . THR A 1 203 ? -19.449 93.895 75.901 1.00 26.11 203 THR A C 1
ATOM 1538 O O . THR A 1 203 ? -18.373 93.851 76.501 1.00 26.03 203 THR A O 1
ATOM 1542 N N . ALA A 1 204 ? -20.141 95.026 75.732 1.00 25.09 204 ALA A N 1
ATOM 1543 C CA . ALA A 1 204 ? -19.668 96.309 76.261 1.00 26.13 204 ALA A CA 1
ATOM 1544 C C . ALA A 1 204 ? -20.397 96.626 77.572 1.00 26.47 204 ALA A C 1
ATOM 1545 O O . ALA A 1 204 ? -21.594 96.356 77.694 1.00 26.97 204 ALA A O 1
ATOM 1547 N N . PHE A 1 205 ? -19.682 97.208 78.535 1.00 25.60 205 PHE A N 1
ATOM 1548 C CA . PHE A 1 205 ? -20.259 97.537 79.842 1.00 26.04 205 PHE A CA 1
ATOM 1549 C C . PHE A 1 205 ? -19.912 98.944 80.326 1.00 27.13 205 PHE A C 1
ATOM 1550 O O . PHE A 1 205 ? -18.738 99.304 80.384 1.00 28.30 205 PHE A O 1
ATOM 1558 N N . LEU A 1 206 ? -20.921 99.742 80.670 1.00 26.72 206 LEU A N 1
ATOM 1559 C CA . LEU A 1 206 ? -20.647 101.081 81.189 1.00 28.02 206 LEU A CA 1
ATOM 1560 C C . LEU A 1 206 ? -20.229 100.879 82.650 1.00 27.84 206 LEU A C 1
ATOM 1561 O O . LEU A 1 206 ? -20.998 100.333 83.442 1.00 28.52 206 LEU A O 1
ATOM 1566 N N . VAL A 1 207 ? -19.019 101.312 82.999 1.00 26.56 207 VAL A N 1
ATOM 1567 C CA . VAL A 1 207 ? -18.512 101.144 84.365 1.00 26.37 207 VAL A CA 1
ATOM 1568 C C . VAL A 1 207 ? -17.993 102.432 85.012 1.00 25.96 207 VAL A C 1
ATOM 1569 O O . VAL A 1 207 ? -17.008 103.013 84.550 1.00 25.30 207 VAL A O 1
ATOM 1573 N N . GLU A 1 208 ? -18.644 102.873 86.087 1.00 25.80 208 GLU A N 1
ATOM 1574 C CA . GLU A 1 208 ? -18.221 104.088 86.781 1.00 27.81 208 GLU A CA 1
ATOM 1575 C C . GLU A 1 208 ? -16.980 103.831 87.633 1.00 26.97 208 GLU A C 1
ATOM 1576 O O . GLU A 1 208 ? -16.792 102.753 88.190 1.00 26.02 208 GLU A O 1
ATOM 1582 N N . ARG A 1 209 ? -16.137 104.849 87.712 1.00 27.61 209 ARG A N 1
ATOM 1583 C CA . ARG A 1 209 ? -14.893 104.785 88.452 1.00 30.64 209 ARG A CA 1
ATOM 1584 C C . ARG A 1 209 ? -15.044 104.346 89.901 1.00 30.95 209 ARG A C 1
ATOM 1585 O O . ARG A 1 209 ? -14.308 103.486 90.373 1.00 32.20 209 ARG A O 1
ATOM 1593 N N . ASP A 1 210 ? -15.998 104.957 90.594 1.00 31.79 210 ASP A N 1
ATOM 1594 C CA . ASP A 1 210 ? -16.234 104.676 92.006 1.00 34.51 210 ASP A CA 1
ATOM 1595 C C . ASP A 1 210 ? -16.876 103.315 92.283 1.00 34.71 210 ASP A C 1
ATOM 1596 O O . ASP A 1 210 ? -17.660 103.169 93.222 1.00 36.93 210 ASP A O 1
ATOM 1601 N N . THR A 1 211 ? -16.535 102.306 91.496 1.00 34.88 211 THR A N 1
ATOM 1602 C CA . THR A 1 211 ? -17.114 100.981 91.680 1.00 33.39 211 THR A CA 1
ATOM 1603 C C . THR A 1 211 ? -16.194 100.035 92.451 1.00 32.80 211 THR A C 1
ATOM 1604 O O . THR A 1 211 ? -15.016 99.896 92.119 1.00 32.47 211 THR A O 1
ATOM 1608 N N . PRO A 1 212 ? -16.728 99.366 93.485 1.00 31.78 212 PRO A N 1
ATOM 1609 C CA . PRO A 1 212 ? -15.952 98.429 94.302 1.00 30.59 212 PRO A CA 1
ATOM 1610 C C . PRO A 1 212 ? -15.276 97.359 93.439 1.00 29.32 212 PRO A C 1
ATOM 1611 O O . PRO A 1 212 ? -15.880 96.842 92.497 1.00 27.35 212 PRO A O 1
ATOM 1615 N N . GLY A 1 213 ? -14.030 97.033 93.771 1.00 28.42 213 GLY A N 1
ATOM 1616 C CA . GLY A 1 213 ? -13.311 96.013 93.021 1.00 27.48 213 GLY A CA 1
ATOM 1617 C C . GLY A 1 213 ? -12.572 96.545 91.804 1.00 28.37 213 GLY A C 1
ATOM 1618 O O . GLY A 1 213 ? -11.796 95.819 91.172 1.00 28.54 213 GLY A O 1
ATOM 1619 N N . LEU A 1 214 ? -12.824 97.805 91.462 1.00 27.64 214 LEU A N 1
ATOM 1620 C CA . LEU A 1 214 ? -12.166 98.415 90.316 1.00 28.12 214 LEU A CA 1
ATOM 1621 C C . LEU A 1 214 ? -10.922 99.172 90.788 1.00 27.67 214 LEU A C 1
ATOM 1622 O O . LEU A 1 214 ? -11.010 100.102 91.586 1.00 28.51 214 LEU A O 1
ATOM 1627 N N . SER A 1 215 ? -9.763 98.744 90.302 1.00 27.24 215 SER A N 1
ATOM 1628 C CA . SER A 1 215 ? -8.501 99.394 90.660 1.00 28.82 215 SER A CA 1
ATOM 1629 C C . SER A 1 215 ? -7.657 99.657 89.417 1.00 27.35 215 SER A C 1
ATOM 1630 O O . SER A 1 215 ? -8.002 99.244 88.311 1.00 26.75 215 SER A O 1
ATOM 1633 N N . PHE A 1 216 ? -6.551 100.359 89.594 1.00 27.45 216 PHE A N 1
ATOM 1634 C CA . PHE A 1 216 ? -5.695 100.673 88.460 1.00 27.43 216 PHE A CA 1
ATOM 1635 C C . PHE A 1 216 ? -4.235 100.490 88.813 1.00 27.07 216 PHE A C 1
ATOM 1636 O O . PHE A 1 216 ? -3.830 100.721 89.956 1.00 29.07 216 PHE A O 1
ATOM 1644 N N . GLY A 1 217 ? -3.448 100.047 87.840 1.00 25.81 217 GLY A N 1
ATOM 1645 C CA . GLY A 1 217 ? -2.034 99.870 88.081 1.00 23.11 217 GLY A CA 1
ATOM 1646 C C . GLY A 1 217 ? -1.396 101.242 87.982 1.00 24.32 217 GLY A C 1
ATOM 1647 O O . GLY A 1 217 ? -2.064 102.196 87.565 1.00 22.90 217 GLY A O 1
ATOM 1648 N N . PRO A 1 218 ? -0.111 101.382 88.359 1.00 23.89 218 PRO A N 1
ATOM 1649 C CA . PRO A 1 218 ? 0.545 102.684 88.280 1.00 24.61 218 PRO A CA 1
ATOM 1650 C C . PRO A 1 218 ? 0.651 103.128 86.831 1.00 23.88 218 PRO A C 1
ATOM 1651 O O . PRO A 1 218 ? 0.457 102.325 85.911 1.00 24.46 218 PRO A O 1
ATOM 1655 N N . GLU A 1 219 ? 0.949 104.405 86.641 1.00 22.30 219 GLU A N 1
ATOM 1656 C CA . GLU A 1 219 ? 1.114 104.972 85.314 1.00 22.74 219 GLU A CA 1
ATOM 1657 C C . GLU A 1 219 ? 2.188 104.178 84.572 1.00 23.64 219 GLU A C 1
ATOM 1658 O O . GLU A 1 219 ? 3.237 103.863 85.147 1.00 23.16 219 GLU A O 1
ATOM 1664 N N . GLU A 1 220 ? 1.927 103.856 83.304 1.00 22.58 220 GLU A N 1
ATOM 1665 C CA . GLU A 1 220 ? 2.902 103.113 82.513 1.00 22.38 220 GLU A CA 1
ATOM 1666 C C . GLU A 1 220 ? 4.059 104.037 82.133 1.00 22.92 220 GLU A C 1
ATOM 1667 O O . GLU A 1 220 ? 3.861 105.225 81.837 1.00 23.66 220 GLU A O 1
ATOM 1673 N N . LYS A 1 221 ? 5.269 103.502 82.159 1.00 22.11 221 LYS A N 1
ATOM 1674 C CA . LYS A 1 221 ? 6.433 104.275 81.773 1.00 23.10 221 LYS A CA 1
ATOM 1675 C C . LYS A 1 221 ? 6.569 104.071 80.267 1.00 23.62 221 LYS A C 1
ATOM 1676 O O . LYS A 1 221 ? 6.975 103.001 79.814 1.00 23.15 221 LYS A O 1
ATOM 1682 N N . LYS A 1 222 ? 6.213 105.099 79.496 1.00 24.81 222 LYS A N 1
ATOM 1683 C CA . LYS A 1 222 ? 6.237 105.028 78.028 1.00 24.19 222 LYS A CA 1
ATOM 1684 C C . LYS A 1 222 ? 7.374 105.756 77.307 1.00 23.14 222 LYS A C 1
ATOM 1685 O O . LYS A 1 222 ? 8.060 106.587 77.886 1.00 19.35 222 LYS A O 1
ATOM 1691 N N . MET A 1 223 ? 7.553 105.438 76.023 1.00 23.08 223 MET A N 1
ATOM 1692 C CA . MET A 1 223 ? 8.591 106.084 75.219 1.00 21.56 223 MET A CA 1
ATOM 1693 C C . MET A 1 223 ? 8.221 107.553 75.034 1.00 20.45 223 MET A C 1
ATOM 1694 O O . MET A 1 223 ? 9.078 108.431 75.112 1.00 18.87 223 MET A O 1
ATOM 1699 N N . GLY A 1 224 ? 6.931 107.795 74.808 1.00 18.22 224 GLY A N 1
ATOM 1700 C CA . GLY A 1 224 ? 6.452 109.145 74.581 1.00 18.50 224 GLY A CA 1
ATOM 1701 C C . GLY A 1 224 ? 5.073 109.425 75.146 1.00 19.27 224 GLY A C 1
ATOM 1702 O O . GLY A 1 224 ? 4.589 108.695 76.013 1.00 19.95 224 GLY A O 1
ATOM 1703 N N . ILE A 1 225 ? 4.436 110.467 74.613 1.00 18.38 225 ILE A N 1
ATOM 1704 C CA . ILE A 1 225 ? 3.138 110.945 75.082 1.00 19.92 225 ILE A CA 1
ATOM 1705 C C . ILE A 1 225 ? 2.988 110.755 76.582 1.00 20.57 225 ILE A C 1
ATOM 1706 O O . ILE A 1 225 ? 1.996 110.202 77.070 1.00 21.29 225 ILE A O 1
ATOM 1711 N N . LYS A 1 226 ? 3.991 111.239 77.309 1.00 21.83 226 LYS A N 1
ATOM 1712 C CA . LYS A 1 226 ? 3.999 111.135 78.761 1.00 23.61 226 LYS A CA 1
ATOM 1713 C C . LYS A 1 226 ? 2.960 112.036 79.432 1.00 21.97 226 LYS A C 1
ATOM 1714 O O . LYS A 1 226 ? 2.574 111.795 80.569 1.00 23.37 226 LYS A O 1
ATOM 1720 N N . ALA A 1 227 ? 2.515 113.059 78.711 1.00 20.08 227 ALA A N 1
ATOM 1721 C CA . ALA A 1 227 ? 1.500 113.978 79.230 1.00 20.57 227 ALA A CA 1
ATOM 1722 C C . ALA A 1 227 ? 0.151 113.260 79.293 1.00 19.62 227 ALA A C 1
ATOM 1723 O O . ALA A 1 227 ? -0.809 113.768 79.864 1.00 19.57 227 ALA A O 1
ATOM 1725 N N . SER A 1 228 ? 0.085 112.075 78.691 1.00 20.08 228 SER A N 1
ATOM 1726 C CA . SER A 1 228 ? -1.152 111.292 78.705 1.00 20.26 228 SER A CA 1
ATOM 1727 C C . SER A 1 228 ? -1.089 110.233 79.794 1.00 18.49 228 SER A C 1
ATOM 1728 O O . SER A 1 228 ? -0.015 109.715 80.097 1.00 18.68 228 SER A O 1
ATOM 1731 N N . SER A 1 229 ? -2.236 109.931 80.395 1.00 19.52 229 SER A N 1
ATOM 1732 C CA . SER A 1 229 ? -2.336 108.916 81.448 1.00 20.09 229 SER A CA 1
ATOM 1733 C C . SER A 1 229 ? -2.612 107.570 80.813 1.00 21.73 229 SER A C 1
ATOM 1734 O O . SER A 1 229 ? -3.519 107.449 79.976 1.00 22.79 229 SER A O 1
ATOM 1737 N N . THR A 1 230 ? -1.815 106.567 81.174 1.00 22.33 230 THR A N 1
ATOM 1738 C CA . THR A 1 230 ? -2.013 105.216 80.658 1.00 23.16 230 THR A CA 1
ATOM 1739 C C . THR A 1 230 ? -1.786 104.229 81.811 1.00 22.69 230 THR A C 1
ATOM 1740 O O . THR A 1 230 ? -0.692 104.161 82.377 1.00 22.66 230 THR A O 1
ATOM 1744 N N . ARG A 1 231 ? -2.833 103.501 82.191 1.00 20.71 231 ARG A N 1
ATOM 1745 C CA . ARG A 1 231 ? -2.705 102.517 83.270 1.00 21.95 231 ARG A CA 1
ATOM 1746 C C . ARG A 1 231 ? -3.447 101.239 82.945 1.00 23.64 231 ARG A C 1
ATOM 1747 O O . ARG A 1 231 ? -4.290 101.169 82.043 1.00 22.20 231 ARG A O 1
ATOM 1755 N N . GLN A 1 232 ? -3.136 100.223 83.724 1.00 25.29 232 GLN A N 1
ATOM 1756 C CA . GLN A 1 232 ? -3.769 98.942 83.568 1.00 27.55 232 GLN A CA 1
ATOM 1757 C C . GLN A 1 232 ? -5.007 98.995 84.463 1.00 27.72 232 GLN A C 1
ATOM 1758 O O . GLN A 1 232 ? -4.932 99.465 85.604 1.00 29.81 232 GLN A O 1
ATOM 1764 N N . VAL A 1 233 ? -6.153 98.576 83.932 1.00 27.77 233 VAL A N 1
ATOM 1765 C CA . VAL A 1 233 ? -7.390 98.568 84.694 1.00 26.28 233 VAL A CA 1
ATOM 1766 C C . VAL A 1 233 ? -7.667 97.142 85.167 1.00 27.91 233 VAL A C 1
ATOM 1767 O O . VAL A 1 233 ? -7.790 96.213 84.369 1.00 26.55 233 VAL A O 1
ATOM 1771 N N . ILE A 1 234 ? -7.743 96.985 86.483 1.00 27.75 234 ILE A N 1
ATOM 1772 C CA . ILE A 1 234 ? -7.970 95.693 87.092 1.00 27.85 234 ILE A CA 1
ATOM 1773 C C . ILE A 1 234 ? -9.370 95.573 87.674 1.00 27.97 234 ILE A C 1
ATOM 1774 O O . ILE A 1 234 ? -9.746 96.337 88.563 1.00 27.01 234 ILE A O 1
ATOM 1779 N N . LEU A 1 235 ? -10.125 94.599 87.172 1.00 27.77 235 LEU A N 1
ATOM 1780 C CA . LEU A 1 235 ? -11.481 94.348 87.633 1.00 28.64 235 LEU A CA 1
ATOM 1781 C C . LEU A 1 235 ? -11.546 93.063 88.449 1.00 30.74 235 LEU A C 1
ATOM 1782 O O . LEU A 1 235 ? -11.367 91.957 87.913 1.00 31.21 235 LEU A O 1
ATOM 1787 N N . GLU A 1 236 ? -11.799 93.209 89.745 1.00 30.39 236 GLU A N 1
ATOM 1788 C CA . GLU A 1 236 ? -11.915 92.066 90.636 1.00 31.28 236 GLU A CA 1
ATOM 1789 C C . GLU A 1 236 ? -13.307 92.123 91.256 1.00 32.19 236 GLU A C 1
ATOM 1790 O O . GLU A 1 236 ? -13.572 92.931 92.154 1.00 31.47 236 GLU A O 1
ATOM 1796 N N . ASP A 1 237 ? -14.204 91.277 90.755 1.00 33.11 237 ASP A N 1
ATOM 1797 C CA . ASP A 1 237 ? -15.585 91.227 91.229 1.00 34.62 237 ASP A CA 1
ATOM 1798 C C . ASP A 1 237 ? -16.262 92.587 91.176 1.00 35.37 237 ASP A C 1
ATOM 1799 O O . ASP A 1 237 ? -16.813 93.051 92.171 1.00 36.61 237 ASP A O 1
ATOM 1804 N N . VAL A 1 238 ? -16.201 93.229 90.014 1.00 34.16 238 VAL A N 1
ATOM 1805 C CA . VAL A 1 238 ? -16.817 94.535 89.814 1.00 32.05 238 VAL A CA 1
ATOM 1806 C C . VAL A 1 238 ? -18.267 94.311 89.401 1.00 31.68 238 VAL A C 1
ATOM 1807 O O . VAL A 1 238 ? -18.536 93.809 88.306 1.00 30.81 238 VAL A O 1
ATOM 1811 N N . LYS A 1 239 ? -19.194 94.677 90.283 1.00 31.44 239 LYS A N 1
ATOM 1812 C CA . LYS A 1 239 ? -20.615 94.517 90.022 1.00 32.36 239 LYS A CA 1
ATOM 1813 C C . LYS A 1 239 ? -21.115 95.665 89.146 1.00 30.82 239 LYS A C 1
ATOM 1814 O O . LYS A 1 239 ? -21.043 96.828 89.528 1.00 31.67 239 LYS A O 1
ATOM 1820 N N . VAL A 1 240 ? -21.626 95.328 87.972 1.00 29.67 240 VAL A N 1
ATOM 1821 C CA . VAL A 1 240 ? -22.145 96.326 87.046 1.00 29.88 240 VAL A CA 1
ATOM 1822 C C . VAL A 1 240 ? -23.634 96.089 86.834 1.00 30.73 240 VAL A C 1
ATOM 1823 O O . VAL A 1 240 ? -24.048 94.990 86.470 1.00 30.39 240 VAL A O 1
ATOM 1827 N N . PRO A 1 241 ? -24.465 97.116 87.066 1.00 30.93 241 PRO A N 1
ATOM 1828 C CA . PRO A 1 241 ? -25.911 96.955 86.881 1.00 30.80 241 PRO A CA 1
ATOM 1829 C C . PRO A 1 241 ? -26.221 96.384 85.493 1.00 32.74 241 PRO A C 1
ATOM 1830 O O . PRO A 1 241 ? -25.615 96.793 84.500 1.00 30.87 241 PRO A O 1
ATOM 1834 N N . VAL A 1 242 ? -27.155 95.441 85.426 1.00 33.66 242 VAL A N 1
ATOM 1835 C CA . VAL A 1 242 ? -27.528 94.844 84.146 1.00 34.83 242 VAL A CA 1
ATOM 1836 C C . VAL A 1 242 ? -27.923 95.903 83.118 1.00 35.13 242 VAL A C 1
ATOM 1837 O O . VAL A 1 242 ? -27.757 95.701 81.914 1.00 35.18 242 VAL A O 1
ATOM 1841 N N . GLU A 1 243 ? -28.430 97.037 83.591 1.00 35.67 243 GLU A N 1
ATOM 1842 C CA . GLU A 1 243 ? -28.841 98.107 82.684 1.00 37.64 243 GLU A CA 1
ATOM 1843 C C . GLU A 1 243 ? -27.662 98.870 82.076 1.00 37.56 243 GLU A C 1
ATOM 1844 O O . GLU A 1 243 ? -27.847 99.657 81.143 1.00 37.72 243 GLU A O 1
ATOM 1850 N N . ASN A 1 244 ? -26.461 98.648 82.608 1.00 36.50 244 ASN A N 1
ATOM 1851 C CA . ASN A 1 244 ? -25.260 99.306 82.102 1.00 36.46 244 ASN A CA 1
ATOM 1852 C C . ASN A 1 244 ? -24.667 98.565 80.907 1.00 35.16 244 ASN A C 1
ATOM 1853 O O . ASN A 1 244 ? -23.618 98.940 80.395 1.00 34.50 244 ASN A O 1
ATOM 1858 N N . VAL A 1 245 ? -25.335 97.505 80.469 1.00 33.57 245 VAL A N 1
ATOM 1859 C CA . VAL A 1 245 ? -24.853 96.758 79.316 1.00 31.92 245 VAL A CA 1
ATOM 1860 C C . VAL A 1 245 ? -24.964 97.665 78.093 1.00 31.30 245 VAL A C 1
ATOM 1861 O O . VAL A 1 245 ? -26.034 98.201 77.809 1.00 29.76 245 VAL A O 1
ATOM 1865 N N . LEU A 1 246 ? -23.851 97.851 77.388 1.00 30.69 246 LEU A N 1
ATOM 1866 C CA . LEU A 1 246 ? -23.863 98.716 76.210 1.00 30.39 246 LEU A CA 1
ATOM 1867 C C . LEU A 1 246 ? -24.011 97.913 74.928 1.00 29.71 246 LEU A C 1
ATOM 1868 O O . LEU A 1 246 ? -23.182 97.054 74.605 1.00 27.71 246 LEU A O 1
ATOM 1873 N N . GLY A 1 247 ? -25.085 98.206 74.201 1.00 30.74 247 GLY A N 1
ATOM 1874 C CA . GLY A 1 247 ? -25.356 97.496 72.968 1.00 31.42 247 GLY A CA 1
ATOM 1875 C C . GLY A 1 247 ? -25.963 96.150 73.308 1.00 32.15 247 GLY A C 1
ATOM 1876 O O . GLY A 1 247 ? -26.634 95.999 74.339 1.00 32.02 247 GLY A O 1
ATOM 1877 N N . GLU A 1 248 ? -25.711 95.166 72.452 1.00 31.92 248 GLU A N 1
ATOM 1878 C CA . GLU A 1 248 ? -26.232 93.817 72.633 1.00 33.48 248 GLU A CA 1
ATOM 1879 C C . GLU A 1 248 ? -25.209 92.823 73.162 1.00 32.97 248 GLU A C 1
ATOM 1880 O O . GLU A 1 248 ? -24.069 92.762 72.687 1.00 32.02 248 GLU A O 1
ATOM 1886 N N . ILE A 1 249 ? -25.636 92.021 74.129 1.00 31.51 249 ILE A N 1
ATOM 1887 C CA . ILE A 1 249 ? -24.768 91.012 74.694 1.00 31.85 249 ILE A CA 1
ATOM 1888 C C . ILE A 1 249 ? -24.290 90.096 73.566 1.00 32.75 249 ILE A C 1
ATOM 1889 O O . ILE A 1 249 ? -25.102 89.555 72.817 1.00 32.84 249 ILE A O 1
ATOM 1894 N N . GLY A 1 250 ? -22.977 89.927 73.451 1.00 32.02 250 GLY A N 1
ATOM 1895 C CA . GLY A 1 250 ? -22.434 89.075 72.412 1.00 32.27 250 GLY A CA 1
ATOM 1896 C C . GLY A 1 250 ? -22.142 89.825 71.117 1.00 32.25 250 GLY A C 1
ATOM 1897 O O . GLY A 1 250 ? -21.452 89.307 70.243 1.00 30.82 250 GLY A O 1
ATOM 1898 N N . LYS A 1 251 ? -22.663 91.046 71.002 1.00 31.59 251 LYS A N 1
ATOM 1899 C CA . LYS A 1 251 ? -22.443 91.854 69.803 1.00 33.42 251 LYS A CA 1
ATOM 1900 C C . LYS A 1 251 ? -21.576 93.088 70.047 1.00 32.98 251 LYS A C 1
ATOM 1901 O O . LYS A 1 251 ? -21.694 94.085 69.337 1.00 32.75 251 LYS A O 1
ATOM 1907 N N . GLY A 1 252 ? -20.694 93.004 71.039 1.00 32.97 252 GLY A N 1
ATOM 1908 C CA . GLY A 1 252 ? -19.815 94.117 71.347 1.00 32.28 252 GLY A CA 1
ATOM 1909 C C . GLY A 1 252 ? -18.854 94.457 70.213 1.00 33.08 252 GLY A C 1
ATOM 1910 O O . GLY A 1 252 ? -18.343 95.572 70.151 1.00 32.51 252 GLY A O 1
ATOM 1911 N N . HIS A 1 253 ? -18.607 93.502 69.316 1.00 34.19 253 HIS A N 1
ATOM 1912 C CA . HIS A 1 253 ? -17.708 93.729 68.182 1.00 35.64 253 HIS A CA 1
ATOM 1913 C C . HIS A 1 253 ? -18.229 94.879 67.328 1.00 35.72 253 HIS A C 1
ATOM 1914 O O . HIS A 1 253 ? -17.446 95.586 66.683 1.00 35.44 253 HIS A O 1
ATOM 1921 N N . LYS A 1 254 ? -19.551 95.060 67.335 1.00 34.89 254 LYS A N 1
ATOM 1922 C CA . LYS A 1 254 ? -20.204 96.107 66.553 1.00 35.09 254 LYS A CA 1
ATOM 1923 C C . LYS A 1 254 ? -19.741 97.504 66.996 1.00 33.32 254 LYS A C 1
ATOM 1924 O O . LYS A 1 254 ? -19.535 98.396 66.168 1.00 32.81 254 LYS A O 1
ATOM 1930 N N . ILE A 1 255 ? -19.563 97.678 68.302 1.00 31.46 255 ILE A N 1
ATOM 1931 C CA . ILE A 1 255 ? -19.107 98.938 68.875 1.00 29.62 255 ILE A CA 1
ATOM 1932 C C . ILE A 1 255 ? -17.622 99.138 68.551 1.00 29.71 255 ILE A C 1
ATOM 1933 O O . ILE A 1 255 ? -17.226 100.193 68.063 1.00 29.17 255 ILE A O 1
ATOM 1938 N N . ALA A 1 256 ? -16.811 98.116 68.813 1.00 29.45 256 ALA A N 1
ATOM 1939 C CA . ALA A 1 256 ? -15.376 98.184 68.559 1.00 30.88 256 ALA A CA 1
ATOM 1940 C C . ALA A 1 256 ? -15.027 98.589 67.132 1.00 31.97 256 ALA A C 1
ATOM 1941 O O . ALA A 1 256 ? -14.191 99.473 66.916 1.00 31.18 256 ALA A O 1
ATOM 1943 N N . PHE A 1 257 ? -15.658 97.927 66.166 1.00 32.46 257 PHE A N 1
ATOM 1944 C CA . PHE A 1 257 ? -15.400 98.208 64.763 1.00 33.08 257 PHE A CA 1
ATOM 1945 C C . PHE A 1 257 ? -15.846 99.594 64.325 1.00 32.66 257 PHE A C 1
ATOM 1946 O O . PHE A 1 257 ? -15.097 100.302 63.648 1.00 32.92 257 PHE A O 1
ATOM 1954 N N . ASN A 1 258 ? -17.048 100.004 64.707 1.00 31.36 258 ASN A N 1
ATOM 1955 C CA . ASN A 1 258 ? -17.526 101.309 64.274 1.00 30.84 258 ASN A CA 1
ATOM 1956 C C . ASN A 1 258 ? -16.719 102.504 64.757 1.00 30.72 258 ASN A C 1
ATOM 1957 O O . ASN A 1 258 ? -16.478 103.439 63.991 1.00 30.69 258 ASN A O 1
ATOM 1962 N N . VAL A 1 259 ? -16.287 102.475 66.011 1.00 28.33 259 VAL A N 1
ATOM 1963 C CA . VAL A 1 259 ? -15.502 103.582 66.531 1.00 28.26 259 VAL A CA 1
ATOM 1964 C C . VAL A 1 259 ? -14.153 103.672 65.824 1.00 27.48 259 VAL A C 1
ATOM 1965 O O . VAL A 1 259 ? -13.631 104.763 65.605 1.00 28.94 259 VAL A O 1
ATOM 1969 N N . LEU A 1 260 ? -13.601 102.525 65.442 1.00 26.78 260 LEU A N 1
ATOM 1970 C CA . LEU A 1 260 ? -12.323 102.502 64.747 1.00 25.87 260 LEU A CA 1
ATOM 1971 C C . LEU A 1 260 ? -12.337 103.397 63.509 1.00 26.25 260 LEU A C 1
ATOM 1972 O O . LEU A 1 260 ? -11.318 104.003 63.178 1.00 25.61 260 LEU A O 1
ATOM 1977 N N . ASN A 1 261 ? -13.477 103.484 62.825 1.00 25.94 261 ASN A N 1
ATOM 1978 C CA . ASN A 1 261 ? -13.566 104.310 61.618 1.00 26.77 261 ASN A CA 1
ATOM 1979 C C . ASN A 1 261 ? -13.244 105.766 61.951 1.00 26.89 261 ASN A C 1
ATOM 1980 O O . ASN A 1 261 ? -12.438 106.408 61.272 1.00 26.94 261 ASN A O 1
ATOM 1985 N N . VAL A 1 262 ? -13.866 106.286 63.002 1.00 26.04 262 VAL A N 1
ATOM 1986 C CA . VAL A 1 262 ? -13.620 107.666 63.401 1.00 27.11 262 VAL A CA 1
ATOM 1987 C C . VAL A 1 262 ? -12.199 107.846 63.927 1.00 27.63 262 VAL A C 1
ATOM 1988 O O . VAL A 1 262 ? -11.563 108.872 63.657 1.00 27.48 262 VAL A O 1
ATOM 1992 N N . GLY A 1 263 ? -11.714 106.848 64.676 1.00 26.49 263 GLY A N 1
ATOM 1993 C CA . GLY A 1 263 ? -10.378 106.910 65.254 1.00 25.26 263 GLY A CA 1
ATOM 1994 C C . GLY A 1 263 ? -9.326 107.078 64.188 1.00 25.19 263 GLY A C 1
ATOM 1995 O O . GLY A 1 263 ? -8.355 107.828 64.324 1.00 23.47 263 GLY A O 1
ATOM 1996 N N . ARG A 1 264 ? -9.563 106.379 63.094 1.00 24.58 264 ARG A N 1
ATOM 1997 C CA . ARG A 1 264 ? -8.689 106.368 61.947 1.00 25.47 264 ARG A CA 1
ATOM 1998 C C . ARG A 1 264 ? -8.470 107.697 61.235 1.00 25.38 264 ARG A C 1
ATOM 1999 O O . ARG A 1 264 ? -7.329 108.153 61.103 1.00 24.97 264 ARG A O 1
ATOM 2007 N N . TYR A 1 265 ? -9.543 108.307 60.743 1.00 24.50 265 TYR A N 1
ATOM 2008 C CA . TYR A 1 265 ? -9.372 109.557 60.030 1.00 25.93 265 TYR A CA 1
ATOM 2009 C C . TYR A 1 265 ? -8.962 110.673 60.968 1.00 25.29 265 TYR A C 1
ATOM 2010 O O . TYR A 1 265 ? -8.258 111.598 60.584 1.00 23.69 265 TYR A O 1
ATOM 2019 N N . LYS A 1 266 ? -9.401 110.542 62.212 1.00 26.71 266 LYS A N 1
ATOM 2020 C CA . LYS A 1 266 ? -9.090 111.491 63.270 1.00 27.06 266 LYS A CA 1
ATOM 2021 C C . LYS A 1 266 ? -7.574 111.423 63.504 1.00 27.36 266 LYS A C 1
ATOM 2022 O O . LYS A 1 266 ? -6.914 112.442 63.665 1.00 26.07 266 LYS A O 1
ATOM 2028 N N . LEU A 1 267 ? -7.018 110.216 63.527 1.00 26.64 267 LEU A N 1
ATOM 2029 C CA . LEU A 1 267 ? -5.583 110.081 63.749 1.00 27.49 267 LEU A CA 1
ATOM 2030 C C . LEU A 1 267 ? -4.843 110.625 62.524 1.00 27.02 267 LEU A C 1
ATOM 2031 O O . LEU A 1 267 ? -3.830 111.315 62.668 1.00 24.83 267 LEU A O 1
ATOM 2036 N N . GLY A 1 268 ? -5.367 110.332 61.330 1.00 25.62 268 GLY A N 1
ATOM 2037 C CA . GLY A 1 268 ? -4.754 110.841 60.113 1.00 24.53 268 GLY A CA 1
ATOM 2038 C C . GLY A 1 268 ? -4.584 112.345 60.213 1.00 23.84 268 GLY A C 1
ATOM 2039 O O . GLY A 1 268 ? -3.518 112.875 59.897 1.00 24.98 268 GLY A O 1
ATOM 2040 N N . ALA A 1 269 ? -5.644 113.016 60.663 1.00 22.49 269 ALA A N 1
ATOM 2041 C CA . ALA A 1 269 ? -5.675 114.473 60.844 1.00 22.62 269 ALA A CA 1
ATOM 2042 C C . ALA A 1 269 ? -4.662 114.930 61.898 1.00 21.07 269 ALA A C 1
ATOM 2043 O O . ALA A 1 269 ? -3.942 115.904 61.697 1.00 21.35 269 ALA A O 1
ATOM 2045 N N . GLY A 1 270 ? -4.629 114.236 63.031 1.00 21.38 270 GLY A N 1
ATOM 2046 C CA . GLY A 1 270 ? -3.683 114.578 64.077 1.00 19.45 270 GLY A CA 1
ATOM 2047 C C . GLY A 1 270 ? -2.263 114.408 63.547 1.00 19.29 270 GLY A C 1
ATOM 2048 O O . GLY A 1 270 ? -1.403 115.248 63.786 1.00 20.65 270 GLY A O 1
ATOM 2049 N N . ALA A 1 271 ? -2.008 113.330 62.810 1.00 18.99 271 ALA A N 1
ATOM 2050 C CA . ALA A 1 271 ? -0.668 113.117 62.273 1.00 20.15 271 ALA A CA 1
ATOM 2051 C C . ALA A 1 271 ? -0.281 114.298 61.386 1.00 19.98 271 ALA A C 1
ATOM 2052 O O . ALA A 1 271 ? 0.882 114.700 61.352 1.00 18.83 271 ALA A O 1
ATOM 2054 N N . VAL A 1 272 ? -1.257 114.860 60.675 1.00 20.31 272 VAL A N 1
ATOM 2055 C CA . VAL A 1 272 ? -0.954 115.992 59.811 1.00 18.93 272 VAL A CA 1
ATOM 2056 C C . VAL A 1 272 ? -0.586 117.209 60.663 1.00 20.01 272 VAL A C 1
ATOM 2057 O O . VAL A 1 272 ? 0.392 117.898 60.376 1.00 21.17 272 VAL A O 1
ATOM 2061 N N . GLY A 1 273 ? -1.343 117.446 61.730 1.00 19.74 273 GLY A N 1
ATOM 2062 C CA . GLY A 1 273 ? -1.047 118.564 62.608 1.00 19.71 273 GLY A CA 1
ATOM 2063 C C . GLY A 1 273 ? 0.338 118.426 63.228 1.00 20.44 273 GLY A C 1
ATOM 2064 O O . GLY A 1 273 ? 1.100 119.389 63.268 1.00 21.62 273 GLY A O 1
ATOM 2065 N N . GLY A 1 274 ? 0.671 117.235 63.714 1.00 18.65 274 GLY A N 1
ATOM 2066 C CA . GLY A 1 274 ? 1.977 117.041 64.309 1.00 19.53 274 GLY A CA 1
ATOM 2067 C C . GLY A 1 274 ? 3.090 117.201 63.288 1.00 19.59 274 GLY A C 1
ATOM 2068 O O . GLY A 1 274 ? 4.152 117.748 63.585 1.00 16.22 274 GLY A O 1
ATOM 2069 N N . ALA A 1 275 ? 2.858 116.709 62.076 1.00 20.53 275 ALA A N 1
ATOM 2070 C CA . ALA A 1 275 ? 3.871 116.816 61.037 1.00 20.65 275 ALA A CA 1
ATOM 2071 C C . ALA A 1 275 ? 4.093 118.295 60.757 1.00 21.82 275 ALA A C 1
ATOM 2072 O O . ALA A 1 275 ? 5.232 118.750 60.646 1.00 20.44 275 ALA A O 1
ATOM 2074 N N . LYS A 1 276 ? 3.011 119.065 60.674 1.00 22.42 276 LYS A N 1
ATOM 2075 C CA . LYS A 1 276 ? 3.157 120.496 60.429 1.00 24.34 276 LYS A CA 1
ATOM 2076 C C . LYS A 1 276 ? 3.941 121.178 61.550 1.00 23.72 276 LYS A C 1
ATOM 2077 O O . LYS A 1 276 ? 4.797 122.013 61.280 1.00 21.29 276 LYS A O 1
ATOM 2083 N N . ARG A 1 277 ? 3.647 120.832 62.801 1.00 23.27 277 ARG A N 1
ATOM 2084 C CA . ARG A 1 277 ? 4.340 121.433 63.940 1.00 23.75 277 ARG A CA 1
ATOM 2085 C C . ARG A 1 277 ? 5.822 121.080 63.879 1.00 23.07 277 ARG A C 1
ATOM 2086 O O . ARG A 1 277 ? 6.681 121.930 64.123 1.00 21.33 277 ARG A O 1
ATOM 2094 N N . ALA A 1 278 ? 6.117 119.826 63.546 1.00 19.93 278 ALA A N 1
ATOM 2095 C CA . ALA A 1 278 ? 7.494 119.372 63.467 1.00 19.07 278 ALA A CA 1
ATOM 2096 C C . ALA A 1 278 ? 8.236 120.108 62.351 1.00 19.94 278 ALA A C 1
ATOM 2097 O O . ALA A 1 278 ? 9.433 120.391 62.488 1.00 20.53 278 ALA A O 1
ATOM 2099 N N . LEU A 1 279 ? 7.525 120.419 61.262 1.00 19.21 279 LEU A N 1
ATOM 2100 C CA . LEU A 1 279 ? 8.120 121.141 60.139 1.00 21.27 279 LEU A CA 1
ATOM 2101 C C . LEU A 1 279 ? 8.420 122.571 60.586 1.00 22.41 279 LEU A C 1
ATOM 2102 O O . LEU A 1 279 ? 9.418 123.163 60.155 1.00 22.21 279 LEU A O 1
ATOM 2107 N N . GLU A 1 280 ? 7.571 123.129 61.447 1.00 22.01 280 GLU A N 1
ATOM 2108 C CA . GLU A 1 280 ? 7.808 124.483 61.939 1.00 24.32 280 GLU A CA 1
ATOM 2109 C C . GLU A 1 280 ? 9.140 124.543 62.677 1.00 23.81 280 GLU A C 1
ATOM 2110 O O . GLU A 1 280 ? 9.973 125.429 62.424 1.00 22.99 280 GLU A O 1
ATOM 2116 N N . LEU A 1 281 ? 9.317 123.607 63.608 1.00 22.13 281 LEU A N 1
ATOM 2117 C CA . LEU A 1 281 ? 10.536 123.541 64.397 1.00 21.98 281 LEU A CA 1
ATOM 2118 C C . LEU A 1 281 ? 11.749 123.409 63.484 1.00 21.56 281 LEU A C 1
ATOM 2119 O O . LEU A 1 281 ? 12.753 124.086 63.668 1.00 22.25 281 LEU A O 1
ATOM 2124 N N . SER A 1 282 ? 11.637 122.524 62.501 1.00 20.11 282 SER A N 1
ATOM 2125 C CA . SER A 1 282 ? 12.730 122.275 61.565 1.00 20.38 282 SER A CA 1
ATOM 2126 C C . SER A 1 282 ? 13.048 123.491 60.706 1.00 19.22 282 SER A C 1
ATOM 2127 O O . SER A 1 282 ? 14.205 123.865 60.555 1.00 19.74 282 SER A O 1
ATOM 2130 N N . ALA A 1 283 ? 12.014 124.107 60.146 1.00 21.12 283 ALA A N 1
ATOM 2131 C CA . ALA A 1 283 ? 12.199 125.287 59.302 1.00 21.88 283 ALA A CA 1
ATOM 2132 C C . ALA A 1 283 ? 12.837 126.435 60.082 1.00 23.70 283 ALA A C 1
ATOM 2133 O O . ALA A 1 283 ? 13.786 127.057 59.611 1.00 24.28 283 ALA A O 1
ATOM 2135 N N . GLN A 1 284 ? 12.313 126.704 61.276 1.00 24.41 284 GLN A N 1
ATOM 2136 C CA . GLN A 1 284 ? 12.836 127.782 62.115 1.00 26.37 284 GLN A CA 1
ATOM 2137 C C . GLN A 1 284 ? 14.278 127.522 62.524 1.00 25.82 284 GLN A C 1
ATOM 2138 O O . GLN A 1 284 ? 15.120 128.426 62.489 1.00 25.98 284 GLN A O 1
ATOM 2144 N N . TYR A 1 285 ? 14.567 126.275 62.886 1.00 24.81 285 TYR A N 1
ATOM 2145 C CA . TYR A 1 285 ? 15.915 125.905 63.298 1.00 23.23 285 TYR A CA 1
ATOM 2146 C C . TYR A 1 285 ? 16.893 125.869 62.118 1.00 22.83 285 TYR A C 1
ATOM 2147 O O . TYR A 1 285 ? 18.078 126.159 62.288 1.00 22.84 285 TYR A O 1
ATOM 2156 N N . ALA A 1 286 ? 16.401 125.523 60.929 1.00 19.71 286 ALA A N 1
ATOM 2157 C CA . ALA A 1 286 ? 17.247 125.478 59.730 1.00 19.79 286 ALA A CA 1
ATOM 2158 C C . ALA A 1 286 ? 17.647 126.906 59.375 1.00 19.31 286 ALA A C 1
ATOM 2159 O O . ALA A 1 286 ? 18.699 127.145 58.791 1.00 20.01 286 ALA A O 1
ATOM 2161 N N . THR A 1 287 ? 16.795 127.851 59.753 1.00 21.76 287 THR A N 1
ATOM 2162 C CA . THR A 1 287 ? 17.055 129.266 59.503 1.00 22.39 287 THR A CA 1
ATOM 2163 C C . THR A 1 287 ? 17.980 129.856 60.571 1.00 22.39 287 THR A C 1
ATOM 2164 O O . THR A 1 287 ? 18.941 130.553 60.245 1.00 25.36 287 THR A O 1
ATOM 2168 N N . GLN A 1 288 ? 17.693 129.543 61.833 1.00 20.89 288 GLN A N 1
ATOM 2169 C CA . GLN A 1 288 ? 18.457 130.040 62.986 1.00 23.49 288 GLN A CA 1
ATOM 2170 C C . GLN A 1 288 ? 19.845 129.433 63.224 1.00 23.29 288 GLN A C 1
ATOM 2171 O O . GLN A 1 288 ? 20.753 130.115 63.700 1.00 23.41 288 GLN A O 1
ATOM 2177 N N . ARG A 1 289 ? 20.012 128.156 62.904 1.00 23.02 289 ARG A N 1
ATOM 2178 C CA . ARG A 1 289 ? 21.295 127.485 63.108 1.00 22.28 289 ARG A CA 1
ATOM 2179 C C . ARG A 1 289 ? 22.234 127.726 61.934 1.00 22.64 289 ARG A C 1
ATOM 2180 O O . ARG A 1 289 ? 21.901 127.417 60.790 1.00 23.03 289 ARG A O 1
ATOM 2188 N N . VAL A 1 290 ? 23.404 128.283 62.220 1.00 22.39 290 VAL A N 1
ATOM 2189 C CA . VAL A 1 290 ? 24.396 128.556 61.192 1.00 23.50 290 VAL A CA 1
ATOM 2190 C C . VAL A 1 290 ? 25.593 127.625 61.370 1.00 24.40 290 VAL A C 1
ATOM 2191 O O . VAL A 1 290 ? 26.067 127.430 62.485 1.00 25.45 290 VAL A O 1
ATOM 2195 N N . GLN A 1 291 ? 26.042 127.025 60.270 1.00 25.25 291 GLN A N 1
ATOM 2196 C CA . GLN A 1 291 ? 27.215 126.148 60.250 1.00 25.70 291 GLN A CA 1
ATOM 2197 C C . GLN A 1 291 ? 27.956 126.454 58.974 1.00 28.36 291 GLN A C 1
ATOM 2198 O O . GLN A 1 291 ? 27.342 126.598 57.907 1.00 27.12 291 GLN A O 1
ATOM 2204 N N . PHE A 1 292 ? 29.277 126.529 59.078 1.00 28.70 292 PHE A N 1
ATOM 2205 C CA . PHE A 1 292 ? 30.102 126.820 57.920 1.00 29.53 292 PHE A CA 1
ATOM 2206 C C . PHE A 1 292 ? 29.732 128.141 57.261 1.00 28.83 292 PHE A C 1
ATOM 2207 O O . PHE A 1 292 ? 29.570 128.205 56.047 1.00 30.59 292 PHE A O 1
ATOM 2215 N N . GLY A 1 293 ? 29.589 129.181 58.079 1.00 29.49 293 GLY A N 1
ATOM 2216 C CA . GLY A 1 293 ? 29.263 130.506 57.576 1.00 27.41 293 GLY A CA 1
ATOM 2217 C C . GLY A 1 293 ? 27.990 130.560 56.755 1.00 27.81 293 GLY A C 1
ATOM 2218 O O . GLY A 1 293 ? 27.896 131.303 55.781 1.00 26.07 293 GLY A O 1
ATOM 2219 N N . ARG A 1 294 ? 26.992 129.793 57.169 1.00 26.85 294 ARG A N 1
ATOM 2220 C CA . ARG A 1 294 ? 25.760 129.767 56.409 1.00 26.76 294 ARG A CA 1
ATOM 2221 C C . ARG A 1 294 ? 24.667 129.112 57.213 1.00 25.42 294 ARG A C 1
ATOM 2222 O O . ARG A 1 294 ? 24.932 128.202 58.009 1.00 26.42 294 ARG A O 1
ATOM 2230 N N . PRO A 1 295 ? 23.418 129.589 57.053 1.00 24.99 295 PRO A N 1
ATOM 2231 C CA . PRO A 1 295 ? 22.303 128.991 57.786 1.00 23.01 295 PRO A CA 1
ATOM 2232 C C . PRO A 1 295 ? 22.166 127.627 57.128 1.00 23.36 295 PRO A C 1
ATOM 2233 O O . PRO A 1 295 ? 22.079 127.531 55.888 1.00 22.69 295 PRO A O 1
ATOM 2237 N N . ILE A 1 296 ? 22.179 126.576 57.939 1.00 22.61 296 ILE A N 1
ATOM 2238 C CA . ILE A 1 296 ? 22.091 125.221 57.427 1.00 22.75 296 ILE A CA 1
ATOM 2239 C C . ILE A 1 296 ? 20.921 125.054 56.464 1.00 22.84 296 ILE A C 1
ATOM 2240 O O . ILE A 1 296 ? 20.979 124.242 55.549 1.00 23.75 296 ILE A O 1
ATOM 2245 N N . GLY A 1 297 ? 19.866 125.831 56.660 1.00 21.67 297 GLY A N 1
ATOM 2246 C CA . GLY A 1 297 ? 18.724 125.742 55.778 1.00 22.17 297 GLY A CA 1
ATOM 2247 C C . GLY A 1 297 ? 19.100 126.063 54.333 1.00 23.84 297 GLY A C 1
ATOM 2248 O O . GLY A 1 297 ? 18.301 125.839 53.428 1.00 23.75 297 GLY A O 1
ATOM 2249 N N . ARG A 1 298 ? 20.311 126.586 54.124 1.00 24.06 298 ARG A N 1
ATOM 2250 C CA . ARG A 1 298 ? 20.778 126.937 52.781 1.00 25.64 298 ARG A CA 1
ATOM 2251 C C . ARG A 1 298 ? 21.722 125.893 52.192 1.00 25.53 298 ARG A C 1
ATOM 2252 O O . ARG A 1 298 ? 22.390 126.145 51.188 1.00 26.59 298 ARG A O 1
ATOM 2260 N N . PHE A 1 299 ? 21.766 124.722 52.820 1.00 24.05 299 PHE A N 1
ATOM 2261 C CA . PHE A 1 299 ? 22.594 123.625 52.332 1.00 23.98 299 PHE A CA 1
ATOM 2262 C C . PHE A 1 299 ? 21.723 122.663 51.536 1.00 25.04 299 PHE A C 1
ATOM 2263 O O . PHE A 1 299 ? 20.580 122.366 51.920 1.00 24.44 299 PHE A O 1
ATOM 2271 N N . GLY A 1 300 ? 22.257 122.173 50.427 1.00 23.24 300 GLY A N 1
ATOM 2272 C CA . GLY A 1 300 ? 21.488 121.261 49.604 1.00 23.68 300 GLY A CA 1
ATOM 2273 C C . GLY A 1 300 ? 20.809 120.112 50.334 1.00 24.01 300 GLY A C 1
ATOM 2274 O O . GLY A 1 300 ? 19.625 119.851 50.104 1.00 23.82 300 GLY A O 1
ATOM 2275 N N . LEU A 1 301 ? 21.523 119.421 51.219 1.00 24.13 301 LEU A N 1
ATOM 2276 C CA . LEU A 1 301 ? 20.917 118.288 51.909 1.00 22.51 301 LEU A CA 1
ATOM 2277 C C . LEU A 1 301 ? 19.834 118.676 52.900 1.00 22.76 301 LEU A C 1
ATOM 2278 O O . LEU A 1 301 ? 18.967 117.860 53.214 1.00 21.74 301 LEU A O 1
ATOM 2283 N N . ILE A 1 302 ? 19.870 119.907 53.397 1.00 22.87 302 ILE A N 1
ATOM 2284 C CA . ILE A 1 302 ? 18.840 120.325 54.331 1.00 24.06 302 ILE A CA 1
ATOM 2285 C C . ILE A 1 302 ? 17.602 120.691 53.514 1.00 23.76 302 ILE A C 1
ATOM 2286 O O . ILE A 1 302 ? 16.487 120.340 53.889 1.00 24.17 302 ILE A O 1
ATOM 2291 N N . GLN A 1 303 ? 17.791 121.359 52.377 1.00 24.45 303 GLN A N 1
ATOM 2292 C CA . GLN A 1 303 ? 16.641 121.744 51.550 1.00 24.30 303 GLN A CA 1
ATOM 2293 C C . GLN A 1 303 ? 15.915 120.503 51.049 1.00 24.27 303 GLN A C 1
ATOM 2294 O O . GLN A 1 303 ? 14.692 120.463 51.011 1.00 23.24 303 GLN A O 1
ATOM 2300 N N . GLN A 1 304 ? 16.666 119.480 50.670 1.00 25.18 304 GLN A N 1
ATOM 2301 C CA . GLN A 1 304 ? 16.045 118.249 50.215 1.00 23.15 304 GLN A CA 1
ATOM 2302 C C . GLN A 1 304 ? 15.033 117.768 51.270 1.00 22.33 304 GLN A C 1
ATOM 2303 O O . GLN A 1 304 ? 13.886 117.474 50.942 1.00 20.82 304 GLN A O 1
ATOM 2309 N N . LYS A 1 305 ? 15.462 117.723 52.534 1.00 21.88 305 LYS A N 1
ATOM 2310 C CA . LYS A 1 305 ? 14.611 117.283 53.651 1.00 20.47 305 LYS A CA 1
ATOM 2311 C C . LYS A 1 305 ? 13.375 118.168 53.796 1.00 20.94 305 LYS A C 1
ATOM 2312 O O . LYS A 1 305 ? 12.247 117.668 53.806 1.00 20.51 305 LYS A O 1
ATOM 2318 N N . LEU A 1 306 ? 13.586 119.479 53.906 1.00 20.25 306 LEU A N 1
ATOM 2319 C CA . LEU A 1 306 ? 12.478 120.412 54.066 1.00 21.02 306 LEU A CA 1
ATOM 2320 C C . LEU A 1 306 ? 11.482 120.314 52.914 1.00 22.19 306 LEU A C 1
ATOM 2321 O O . LEU A 1 306 ? 10.276 120.292 53.135 1.00 23.32 306 LEU A O 1
ATOM 2326 N N . GLY A 1 307 ? 11.972 120.243 51.683 1.00 21.21 307 GLY A N 1
ATOM 2327 C CA . GLY A 1 307 ? 11.066 120.133 50.557 1.00 22.39 307 GLY A CA 1
ATOM 2328 C C . GLY A 1 307 ? 10.278 118.833 50.586 1.00 23.46 307 GLY A C 1
ATOM 2329 O O . GLY A 1 307 ? 9.090 118.825 50.267 1.00 25.23 307 GLY A O 1
ATOM 2330 N N . GLU A 1 308 ? 10.926 117.733 50.964 1.00 22.60 308 GLU A N 1
ATOM 2331 C CA . GLU A 1 308 ? 10.252 116.433 51.021 1.00 23.13 308 GLU A CA 1
ATOM 2332 C C . GLU A 1 308 ? 9.192 116.454 52.109 1.00 24.30 308 GLU A C 1
ATOM 2333 O O . GLU A 1 308 ? 8.084 115.938 51.917 1.00 26.06 308 GLU A O 1
ATOM 2339 N N . MET A 1 309 ? 9.528 117.053 53.251 1.00 24.33 309 MET A N 1
ATOM 2340 C CA . MET A 1 309 ? 8.592 117.156 54.367 1.00 23.83 309 MET A CA 1
ATOM 2341 C C . MET A 1 309 ? 7.326 117.910 53.917 1.00 23.31 309 MET A C 1
ATOM 2342 O O . MET A 1 309 ? 6.204 117.453 54.159 1.00 23.97 309 MET A O 1
ATOM 2347 N N . ALA A 1 310 ? 7.502 119.055 53.259 1.00 20.32 310 ALA A N 1
ATOM 2348 C CA . ALA A 1 310 ? 6.352 119.842 52.807 1.00 20.49 310 ALA A CA 1
ATOM 2349 C C . ALA A 1 310 ? 5.487 119.036 51.837 1.00 20.40 310 ALA A C 1
ATOM 2350 O O . ALA A 1 310 ? 4.260 119.081 51.901 1.00 21.31 310 ALA A O 1
ATOM 2352 N N . SER A 1 311 ? 6.138 118.302 50.945 1.00 20.22 311 SER A N 1
ATOM 2353 C CA . SER A 1 311 ? 5.453 117.496 49.954 1.00 21.89 311 SER A CA 1
ATOM 2354 C C . SER A 1 311 ? 4.584 116.392 50.571 1.00 21.47 311 SER A C 1
ATOM 2355 O O . SER A 1 311 ? 3.394 116.301 50.277 1.00 22.67 311 SER A O 1
ATOM 2358 N N . ARG A 1 312 ? 5.160 115.570 51.441 1.00 20.25 312 ARG A N 1
ATOM 2359 C CA . ARG A 1 312 ? 4.393 114.494 52.058 1.00 20.40 312 ARG A CA 1
ATOM 2360 C C . ARG A 1 312 ? 3.257 115.034 52.913 1.00 20.67 312 ARG A C 1
ATOM 2361 O O . ARG A 1 312 ? 2.152 114.498 52.891 1.00 21.17 312 ARG A O 1
ATOM 2369 N N . ILE A 1 313 ? 3.531 116.092 53.668 1.00 18.77 313 ILE A N 1
ATOM 2370 C CA . ILE A 1 313 ? 2.501 116.682 54.508 1.00 20.43 313 ILE A CA 1
ATOM 2371 C C . ILE A 1 313 ? 1.331 117.131 53.621 1.00 20.41 313 ILE A C 1
ATOM 2372 O O . ILE A 1 313 ? 0.174 116.827 53.898 1.00 20.12 313 ILE A O 1
ATOM 2377 N N . TYR A 1 314 ? 1.647 117.835 52.540 1.00 21.33 314 TYR A N 1
ATOM 2378 C CA . TYR A 1 314 ? 0.627 118.300 51.607 1.00 22.20 314 TYR A CA 1
ATOM 2379 C C . TYR A 1 314 ? -0.197 117.115 51.077 1.00 22.91 314 TYR A C 1
ATOM 2380 O O . TYR A 1 314 ? -1.427 117.181 51.032 1.00 23.61 314 TYR A O 1
ATOM 2389 N N . ALA A 1 315 ? 0.470 116.030 50.689 1.00 22.42 315 ALA A N 1
ATOM 2390 C CA . ALA A 1 315 ? -0.249 114.868 50.188 1.00 23.91 315 ALA A CA 1
ATOM 2391 C C . ALA A 1 315 ? -1.177 114.278 51.268 1.00 24.66 315 ALA A C 1
ATOM 2392 O O . ALA A 1 315 ? -2.351 114.022 51.000 1.00 26.50 315 ALA A O 1
ATOM 2394 N N . ALA A 1 316 ? -0.672 114.091 52.486 1.00 24.08 316 ALA A N 1
ATOM 2395 C CA . ALA A 1 316 ? -1.486 113.536 53.562 1.00 23.02 316 ALA A CA 1
ATOM 2396 C C . ALA A 1 316 ? -2.668 114.448 53.927 1.00 23.94 316 ALA A C 1
ATOM 2397 O O . ALA A 1 316 ? -3.795 113.972 54.107 1.00 25.26 316 ALA A O 1
ATOM 2399 N N . GLU A 1 317 ? -2.411 115.750 54.050 1.00 22.89 317 GLU A N 1
ATOM 2400 C CA . GLU A 1 317 ? -3.469 116.707 54.381 1.00 23.08 317 GLU A CA 1
ATOM 2401 C C . GLU A 1 317 ? -4.594 116.673 53.342 1.00 23.01 317 GLU A C 1
ATOM 2402 O O . GLU A 1 317 ? -5.775 116.687 53.693 1.00 24.13 317 GLU A O 1
ATOM 2408 N N . SER A 1 318 ? -4.219 116.647 52.065 1.00 22.91 318 SER A N 1
ATOM 2409 C CA . SER A 1 318 ? -5.189 116.596 50.973 1.00 23.59 318 SER A CA 1
ATOM 2410 C C . SER A 1 318 ? -6.041 115.329 51.086 1.00 23.41 318 SER A C 1
ATOM 2411 O O . SER A 1 318 ? -7.266 115.390 51.024 1.00 22.54 318 SER A O 1
ATOM 2414 N N . ALA A 1 319 ? -5.379 114.188 51.264 1.00 23.63 319 ALA A N 1
ATOM 2415 C CA . ALA A 1 319 ? -6.068 112.903 51.391 1.00 24.83 319 ALA A CA 1
ATOM 2416 C C . ALA A 1 319 ? -7.017 112.872 52.591 1.00 24.76 319 ALA A C 1
ATOM 2417 O O . ALA A 1 319 ? -8.145 112.397 52.489 1.00 25.92 319 ALA A O 1
ATOM 2419 N N . VAL A 1 320 ? -6.557 113.385 53.725 1.00 25.26 320 VAL A N 1
ATOM 2420 C CA . VAL A 1 320 ? -7.383 113.394 54.929 1.00 24.27 320 VAL A CA 1
ATOM 2421 C C . VAL A 1 320 ? -8.696 114.138 54.737 1.00 25.67 320 VAL A C 1
ATOM 2422 O O . VAL A 1 320 ? -9.769 113.570 54.940 1.00 26.30 320 VAL A O 1
ATOM 2426 N N . TYR A 1 321 ? -8.616 115.399 54.332 1.00 25.33 321 TYR A N 1
ATOM 2427 C CA . TYR A 1 321 ? -9.817 116.197 54.149 1.00 26.65 321 TYR A CA 1
ATOM 2428 C C . TYR A 1 321 ? -10.673 115.812 52.953 1.00 26.84 321 TYR A C 1
ATOM 2429 O O . TYR A 1 321 ? -11.865 116.139 52.894 1.00 25.72 321 TYR A O 1
ATOM 2438 N N . ARG A 1 322 ? -10.068 115.112 52.001 1.00 27.09 322 ARG A N 1
ATOM 2439 C CA . ARG A 1 322 ? -10.822 114.643 50.859 1.00 27.34 322 ARG A CA 1
ATOM 2440 C C . ARG A 1 322 ? -11.691 113.510 51.426 1.00 27.42 322 ARG A C 1
ATOM 2441 O O . ARG A 1 322 ? -12.867 113.383 51.089 1.00 27.09 322 ARG A O 1
ATOM 2449 N N . THR A 1 323 ? -11.106 112.702 52.307 1.00 26.75 323 THR A N 1
ATOM 2450 C CA . THR A 1 323 ? -11.826 111.592 52.931 1.00 26.36 323 THR A CA 1
ATOM 2451 C C . THR A 1 323 ? -12.950 112.129 53.807 1.00 27.90 323 THR A C 1
ATOM 2452 O O . THR A 1 323 ? -14.106 111.726 53.682 1.00 28.67 323 THR A O 1
ATOM 2456 N N . VAL A 1 324 ? -12.608 113.053 54.693 1.00 28.73 324 VAL A N 1
ATOM 2457 C CA . VAL A 1 324 ? -13.601 113.619 55.579 1.00 28.63 324 VAL A CA 1
ATOM 2458 C C . VAL A 1 324 ? -14.694 114.329 54.790 1.00 28.75 324 VAL A C 1
ATOM 2459 O O . VAL A 1 324 ? -15.858 114.295 55.175 1.00 28.62 324 VAL A O 1
ATOM 2463 N N . GLY A 1 325 ? -14.324 114.962 53.682 1.00 29.71 325 GLY A N 1
ATOM 2464 C CA . GLY A 1 325 ? -15.302 115.655 52.865 1.00 28.47 325 GLY A CA 1
ATOM 2465 C C . GLY A 1 325 ? -16.321 114.677 52.313 1.00 28.79 325 GLY A C 1
ATOM 2466 O O . GLY A 1 325 ? -17.515 114.970 52.267 1.00 28.49 325 GLY A O 1
ATOM 2467 N N . LEU A 1 326 ? -15.858 113.505 51.898 1.00 28.82 326 LEU A N 1
ATOM 2468 C CA . LEU A 1 326 ? -16.764 112.503 51.369 1.00 29.30 326 LEU A CA 1
ATOM 2469 C C . LEU A 1 326 ? -17.706 112.044 52.479 1.00 29.86 326 LEU A C 1
ATOM 2470 O O . LEU A 1 326 ? -18.908 111.911 52.271 1.00 30.21 326 LEU A O 1
ATOM 2475 N N . ILE A 1 327 ? -17.167 111.827 53.672 1.00 29.75 327 ILE A N 1
ATOM 2476 C CA . ILE A 1 327 ? -18.008 111.383 54.768 1.00 30.18 327 ILE A CA 1
ATOM 2477 C C . ILE A 1 327 ? -19.141 112.367 55.072 1.00 31.47 327 ILE A C 1
ATOM 2478 O O . ILE A 1 327 ? -20.311 111.964 55.102 1.00 31.58 327 ILE A O 1
ATOM 2483 N N . ASP A 1 328 ? -18.815 113.645 55.277 1.00 31.48 328 ASP A N 1
ATOM 2484 C CA . ASP A 1 328 ? -19.849 114.634 55.578 1.00 34.56 328 ASP A CA 1
ATOM 2485 C C . ASP A 1 328 ? -20.898 114.694 54.480 1.00 36.85 328 ASP A C 1
ATOM 2486 O O . ASP A 1 328 ? -22.085 114.905 54.749 1.00 37.42 328 ASP A O 1
ATOM 2491 N N . GLU A 1 329 ? -20.451 114.530 53.244 1.00 37.73 329 GLU A N 1
ATOM 2492 C CA . GLU A 1 329 ? -21.356 114.574 52.116 1.00 41.50 329 GLU A CA 1
ATOM 2493 C C . GLU A 1 329 ? -22.412 113.492 52.299 1.00 42.39 329 GLU A C 1
ATOM 2494 O O . GLU A 1 329 ? -23.601 113.721 52.073 1.00 43.09 329 GLU A O 1
ATOM 2500 N N . ALA A 1 330 ? -21.963 112.316 52.726 1.00 41.87 330 ALA A N 1
ATOM 2501 C CA . ALA A 1 330 ? -22.846 111.180 52.935 1.00 42.93 330 ALA A CA 1
ATOM 2502 C C . ALA A 1 330 ? -23.737 111.334 54.167 1.00 44.33 330 ALA A C 1
ATOM 2503 O O . ALA A 1 330 ? -24.849 110.803 54.203 1.00 44.41 330 ALA A O 1
ATOM 2505 N N . LEU A 1 331 ? -23.247 112.051 55.176 1.00 45.79 331 LEU A N 1
ATOM 2506 C CA . LEU A 1 331 ? -24.010 112.267 56.404 1.00 47.22 331 LEU A CA 1
ATOM 2507 C C . LEU A 1 331 ? -25.040 113.397 56.299 1.00 47.88 331 LEU A C 1
ATOM 2508 O O . LEU A 1 331 ? -25.759 113.676 57.255 1.00 47.54 331 LEU A O 1
ATOM 2513 N N . LEU A 1 332 ? -25.109 114.048 55.144 1.00 49.09 332 LEU A N 1
ATOM 2514 C CA . LEU A 1 332 ? -26.073 115.130 54.965 1.00 51.78 332 LEU A CA 1
ATOM 2515 C C . LEU A 1 332 ? -27.506 114.663 55.202 1.00 53.11 332 LEU A C 1
ATOM 2516 O O . LEU A 1 332 ? -27.897 113.590 54.734 1.00 54.10 332 LEU A O 1
ATOM 2521 N N . GLY A 1 333 ? -28.280 115.473 55.921 1.00 54.42 333 GLY A N 1
ATOM 2522 C CA . GLY A 1 333 ? -29.668 115.142 56.198 1.00 57.82 333 GLY A CA 1
ATOM 2523 C C . GLY A 1 333 ? -29.854 113.693 56.598 1.00 60.44 333 GLY A C 1
ATOM 2524 O O . GLY A 1 333 ? -30.885 113.077 56.309 1.00 61.18 333 GLY A O 1
ATOM 2525 N N . LYS A 1 334 ? -28.847 113.147 57.271 1.00 61.40 334 LYS A N 1
ATOM 2526 C CA . LYS A 1 334 ? -28.892 111.763 57.707 1.00 62.29 334 LYS A CA 1
ATOM 2527 C C . LYS A 1 334 ? -28.843 111.724 59.229 1.00 62.87 334 LYS A C 1
ATOM 2528 O O . LYS A 1 334 ? -27.839 112.093 59.835 1.00 64.09 334 LYS A O 1
ATOM 2534 N N . LYS A 1 335 ? -29.929 111.276 59.847 1.00 62.91 335 LYS A N 1
ATOM 2535 C CA . LYS A 1 335 ? -29.998 111.206 61.302 1.00 62.54 335 LYS A CA 1
ATOM 2536 C C . LYS A 1 335 ? -30.184 109.780 61.827 1.00 60.91 335 LYS A C 1
ATOM 2537 O O . LYS A 1 335 ? -30.773 108.930 61.157 1.00 60.85 335 LYS A O 1
ATOM 2543 N N . GLY A 1 336 ? -29.673 109.524 63.027 1.00 58.07 336 GLY A N 1
ATOM 2544 C CA . GLY A 1 336 ? -29.770 108.198 63.608 1.00 55.18 336 GLY A CA 1
ATOM 2545 C C . GLY A 1 336 ? -28.388 107.576 63.658 1.00 52.96 336 GLY A C 1
ATOM 2546 O O . GLY A 1 336 ? -27.632 107.684 62.694 1.00 52.83 336 GLY A O 1
ATOM 2547 N N . PRO A 1 337 ? -28.025 106.919 64.770 1.00 51.21 337 PRO A N 1
ATOM 2548 C CA . PRO A 1 337 ? -26.704 106.295 64.891 1.00 49.35 337 PRO A CA 1
ATOM 2549 C C . PRO A 1 337 ? -26.429 105.292 63.779 1.00 48.20 337 PRO A C 1
ATOM 2550 O O . PRO A 1 337 ? -25.315 105.219 63.251 1.00 47.98 337 PRO A O 1
ATOM 2554 N N . GLU A 1 338 ? -27.456 104.530 63.419 1.00 46.59 338 GLU A N 1
ATOM 2555 C CA . GLU A 1 338 ? -27.320 103.529 62.374 1.00 46.04 338 GLU A CA 1
ATOM 2556 C C . GLU A 1 338 ? -26.901 104.186 61.063 1.00 42.59 338 GLU A C 1
ATOM 2557 O O . GLU A 1 338 ? -25.947 103.753 60.417 1.00 40.74 338 GLU A O 1
ATOM 2563 N N . ALA A 1 339 ? -27.627 105.231 60.682 1.00 38.73 339 ALA A N 1
ATOM 2564 C CA . ALA A 1 339 ? -27.339 105.962 59.458 1.00 37.32 339 ALA A CA 1
ATOM 2565 C C . ALA A 1 339 ? -25.941 106.589 59.540 1.00 34.74 339 ALA A C 1
ATOM 2566 O O . ALA A 1 339 ? -25.169 106.531 58.589 1.00 34.61 339 ALA A O 1
ATOM 2568 N N . VAL A 1 340 ? -25.619 107.178 60.688 1.00 32.53 340 VAL A N 1
ATOM 2569 C CA . VAL A 1 340 ? -24.313 107.800 60.885 1.00 30.81 340 VAL A CA 1
ATOM 2570 C C . VAL A 1 340 ? -23.188 106.780 60.726 1.00 30.26 340 VAL A C 1
ATOM 2571 O O . VAL A 1 340 ? -22.208 107.025 60.016 1.00 30.49 340 VAL A O 1
ATOM 2575 N N . MET A 1 341 ? -23.340 105.632 61.377 1.00 29.32 341 MET A N 1
ATOM 2576 C CA . MET A 1 341 ? -22.333 104.584 61.301 1.00 28.89 341 MET A CA 1
ATOM 2577 C C . MET A 1 341 ? -22.190 104.066 59.882 1.00 29.59 341 MET A C 1
ATOM 2578 O O . MET A 1 341 ? -21.076 103.818 59.407 1.00 28.81 341 MET A O 1
ATOM 2583 N N . ALA A 1 342 ? -23.321 103.899 59.204 1.00 29.53 342 ALA A N 1
ATOM 2584 C CA . ALA A 1 342 ? -23.302 103.403 57.839 1.00 29.55 342 ALA A CA 1
ATOM 2585 C C . ALA A 1 342 ? -22.590 104.395 56.931 1.00 29.60 342 ALA A C 1
ATOM 2586 O O . ALA A 1 342 ? -21.773 104.008 56.106 1.00 30.00 342 ALA A O 1
ATOM 2588 N N . GLY A 1 343 ? -22.906 105.678 57.089 1.00 30.10 343 GLY A N 1
ATOM 2589 C CA . GLY A 1 343 ? -22.292 106.697 56.253 1.00 31.46 343 GLY A CA 1
ATOM 2590 C C . GLY A 1 343 ? -20.784 106.676 56.348 1.00 33.63 343 GLY A C 1
ATOM 2591 O O . GLY A 1 343 ? -20.066 106.841 55.350 1.00 33.68 343 GLY A O 1
ATOM 2592 N N . ILE A 1 344 ? -20.308 106.460 57.569 1.00 33.97 344 ILE A N 1
ATOM 2593 C CA . ILE A 1 344 ? -18.890 106.415 57.865 1.00 32.92 344 ILE A CA 1
ATOM 2594 C C . ILE A 1 344 ? -18.274 105.103 57.408 1.00 32.04 344 ILE A C 1
ATOM 2595 O O . ILE A 1 344 ? -17.168 105.083 56.872 1.00 32.48 344 ILE A O 1
ATOM 2600 N N . GLU A 1 345 ? -18.978 103.999 57.608 1.00 32.51 345 GLU A N 1
ATOM 2601 C CA . GLU A 1 345 ? -18.441 102.718 57.191 1.00 32.56 345 GLU A CA 1
ATOM 2602 C C . GLU A 1 345 ? -18.192 102.718 55.680 1.00 32.79 345 GLU A C 1
ATOM 2603 O O . GLU A 1 345 ? -17.312 102.016 55.174 1.00 32.57 345 GLU A O 1
ATOM 2609 N N . GLU A 1 346 ? -18.968 103.527 54.967 1.00 32.11 346 GLU A N 1
ATOM 2610 C CA . GLU A 1 346 ? -18.863 103.660 53.516 1.00 33.92 346 GLU A CA 1
ATOM 2611 C C . GLU A 1 346 ? -17.427 103.948 53.080 1.00 32.40 346 GLU A C 1
ATOM 2612 O O . GLU A 1 346 ? -16.963 103.432 52.067 1.00 31.29 346 GLU A O 1
ATOM 2618 N N . TYR A 1 347 ? -16.726 104.775 53.846 1.00 31.70 347 TYR A N 1
ATOM 2619 C CA . TYR A 1 347 ? -15.352 105.111 53.490 1.00 31.93 347 TYR A CA 1
ATOM 2620 C C . TYR A 1 347 ? -14.337 104.571 54.488 1.00 30.89 347 TYR A C 1
ATOM 2621 O O . TYR A 1 347 ? -13.417 105.284 54.893 1.00 31.75 347 TYR A O 1
ATOM 2630 N N . ALA A 1 348 ? -14.497 103.306 54.865 1.00 30.60 348 ALA A N 1
ATOM 2631 C CA . ALA A 1 348 ? -13.596 102.652 55.816 1.00 30.70 348 ALA A CA 1
ATOM 2632 C C . ALA A 1 348 ? -12.216 102.441 55.215 1.00 30.22 348 ALA A C 1
ATOM 2633 O O . ALA A 1 348 ? -11.203 102.499 55.921 1.00 30.27 348 ALA A O 1
ATOM 2635 N N . VAL A 1 349 ? -12.181 102.177 53.911 1.00 29.22 349 VAL A N 1
ATOM 2636 C CA . VAL A 1 349 ? -10.927 101.976 53.208 1.00 27.68 349 VAL A CA 1
ATOM 2637 C C . VAL A 1 349 ? -10.187 103.323 53.198 1.00 27.74 349 VAL A C 1
ATOM 2638 O O . VAL A 1 349 ? -8.999 103.379 53.491 1.00 27.05 349 VAL A O 1
ATOM 2642 N N . GLU A 1 350 ? -10.895 104.407 52.888 1.00 27.48 350 GLU A N 1
ATOM 2643 C CA . GLU A 1 350 ? -10.271 105.732 52.860 1.00 27.21 350 GLU A CA 1
ATOM 2644 C C . GLU A 1 350 ? -9.709 106.086 54.244 1.00 26.37 350 GLU A C 1
ATOM 2645 O O . GLU A 1 350 ? -8.623 106.654 54.369 1.00 26.33 350 GLU A O 1
ATOM 2651 N N . ALA A 1 351 ? -10.483 105.754 55.269 1.00 25.19 351 ALA A N 1
ATOM 2652 C CA . ALA A 1 351 ? -10.098 106.001 56.647 1.00 24.00 351 ALA A CA 1
ATOM 2653 C C . ALA A 1 351 ? -8.783 105.272 56.963 1.00 23.94 351 ALA A C 1
ATOM 2654 O O . ALA A 1 351 ? -7.870 105.877 57.528 1.00 23.43 351 ALA A O 1
ATOM 2656 N N . SER A 1 352 ? -8.680 103.995 56.585 1.00 21.84 352 SER A N 1
ATOM 2657 C CA . SER A 1 352 ? -7.452 103.238 56.824 1.00 21.37 352 SER A CA 1
ATOM 2658 C C . SER A 1 352 ? -6.266 103.798 56.040 1.00 21.63 352 SER A C 1
ATOM 2659 O O . SER A 1 352 ? -5.128 103.807 56.528 1.00 21.08 352 SER A O 1
ATOM 2662 N N . ILE A 1 353 ? -6.524 104.248 54.815 1.00 22.10 353 ILE A N 1
ATOM 2663 C CA . ILE A 1 353 ? -5.477 104.801 53.966 1.00 21.67 353 ILE A CA 1
ATOM 2664 C C . ILE A 1 353 ? -4.814 106.041 54.569 1.00 22.04 353 ILE A C 1
ATOM 2665 O O . ILE A 1 353 ? -3.592 106.120 54.652 1.00 23.47 353 ILE A O 1
ATOM 2670 N N . ILE A 1 354 ? -5.619 107.007 54.982 1.00 21.33 354 ILE A N 1
ATOM 2671 C CA . ILE A 1 354 ? -5.090 108.236 55.533 1.00 22.27 354 ILE A CA 1
ATOM 2672 C C . ILE A 1 354 ? -4.410 107.997 56.881 1.00 23.86 354 ILE A C 1
ATOM 2673 O O . ILE A 1 354 ? -3.393 108.617 57.192 1.00 22.03 354 ILE A O 1
ATOM 2678 N N . LYS A 1 355 ? -4.955 107.062 57.653 1.00 23.39 355 LYS A N 1
ATOM 2679 C CA . LYS A 1 355 ? -4.370 106.726 58.939 1.00 23.40 355 LYS A CA 1
ATOM 2680 C C . LYS A 1 355 ? -2.962 106.146 58.702 1.00 22.76 355 LYS A C 1
ATOM 2681 O O . LYS A 1 355 ? -2.018 106.525 59.386 1.00 19.65 355 LYS A O 1
ATOM 2687 N N . VAL A 1 356 ? -2.818 105.235 57.741 1.00 21.90 356 VAL A N 1
ATOM 2688 C CA . VAL A 1 356 ? -1.492 104.674 57.466 1.00 21.27 356 VAL A CA 1
ATOM 2689 C C . VAL A 1 356 ? -0.607 105.767 56.866 1.00 22.67 356 VAL A C 1
ATOM 2690 O O . VAL A 1 356 ? 0.532 105.966 57.302 1.00 22.14 356 VAL A O 1
ATOM 2694 N N . LEU A 1 357 ? -1.142 106.491 55.887 1.00 20.17 357 LEU A N 1
ATOM 2695 C CA . LEU A 1 357 ? -0.393 107.564 55.234 1.00 20.93 357 LEU A CA 1
ATOM 2696 C C . LEU A 1 357 ? 0.073 108.639 56.216 1.00 19.77 357 LEU A C 1
ATOM 2697 O O . LEU A 1 357 ? 1.239 109.020 56.219 1.00 19.87 357 LEU A O 1
ATOM 2702 N N . GLY A 1 358 ? -0.853 109.126 57.034 1.00 22.03 358 GLY A N 1
ATOM 2703 C CA . GLY A 1 358 ? -0.559 110.175 57.998 1.00 20.69 358 GLY A CA 1
ATOM 2704 C C . GLY A 1 358 ? 0.468 109.825 59.053 1.00 21.05 358 GLY A C 1
ATOM 2705 O O . GLY A 1 358 ? 1.393 110.606 59.321 1.00 20.17 358 GLY A O 1
ATOM 2706 N N . SER A 1 359 ? 0.292 108.660 59.663 1.00 20.18 359 SER A N 1
ATOM 2707 C CA . SER A 1 359 ? 1.194 108.184 60.691 1.00 21.26 359 SER A CA 1
ATOM 2708 C C . SER A 1 359 ? 2.609 108.078 60.123 1.00 22.30 359 SER A C 1
ATOM 2709 O O . SER A 1 359 ? 3.565 108.557 60.747 1.00 22.65 359 SER A O 1
ATOM 2712 N N . GLU A 1 360 ? 2.736 107.493 58.932 1.00 19.51 360 GLU A N 1
ATOM 2713 C CA . GLU A 1 360 ? 4.033 107.334 58.283 1.00 20.67 360 GLU A CA 1
ATOM 2714 C C . GLU A 1 360 ? 4.639 108.639 57.779 1.00 20.77 360 GLU A C 1
ATOM 2715 O O . GLU A 1 360 ? 5.861 108.802 57.764 1.00 21.04 360 GLU A O 1
ATOM 2721 N N . VAL A 1 361 ? 3.798 109.563 57.335 1.00 19.70 361 VAL A N 1
ATOM 2722 C CA . VAL A 1 361 ? 4.323 110.838 56.882 1.00 19.57 361 VAL A CA 1
ATOM 2723 C C . VAL A 1 361 ? 4.933 111.534 58.101 1.00 20.02 361 VAL A C 1
ATOM 2724 O O . VAL A 1 361 ? 6.029 112.097 58.015 1.00 20.48 361 VAL A O 1
ATOM 2728 N N . LEU A 1 362 ? 4.226 111.486 59.231 1.00 18.41 362 LEU A N 1
ATOM 2729 C CA . LEU A 1 362 ? 4.697 112.118 60.463 1.00 19.81 362 LEU A CA 1
ATOM 2730 C C . LEU A 1 362 ? 5.963 111.456 60.987 1.00 20.34 362 LEU A C 1
ATOM 2731 O O . LEU A 1 362 ? 6.781 112.106 61.635 1.00 20.80 362 LEU A O 1
ATOM 2736 N N . ASP A 1 363 ? 6.121 110.165 60.704 1.00 20.48 363 ASP A N 1
ATOM 2737 C CA . ASP A 1 363 ? 7.306 109.434 61.132 1.00 21.45 363 ASP A CA 1
ATOM 2738 C C . ASP A 1 363 ? 8.525 109.998 60.437 1.00 21.04 363 ASP A C 1
ATOM 2739 O O . ASP A 1 363 ? 9.581 110.146 61.043 1.00 19.57 363 ASP A O 1
ATOM 2744 N N . TYR A 1 364 ? 8.382 110.273 59.144 1.00 21.03 364 TYR A N 1
ATOM 2745 C CA . TYR A 1 364 ? 9.481 110.823 58.368 1.00 21.24 364 TYR A CA 1
ATOM 2746 C C . TYR A 1 364 ? 9.743 112.250 58.850 1.00 19.63 364 TYR A C 1
ATOM 2747 O O . TYR A 1 364 ? 10.875 112.626 59.108 1.00 19.72 364 TYR A O 1
ATOM 2756 N N . VAL A 1 365 ? 8.680 113.036 58.977 1.00 18.57 365 VAL A N 1
ATOM 2757 C CA . VAL A 1 365 ? 8.829 114.426 59.392 1.00 18.62 365 VAL A CA 1
ATOM 2758 C C . VAL A 1 365 ? 9.600 114.584 60.710 1.00 19.88 365 VAL A C 1
ATOM 2759 O O . VAL A 1 365 ? 10.589 115.327 60.744 1.00 17.54 365 VAL A O 1
ATOM 2763 N N . VAL A 1 366 ? 9.182 113.882 61.774 1.00 19.55 366 VAL A N 1
ATOM 2764 C CA . VAL A 1 366 ? 9.887 113.972 63.065 1.00 18.67 366 VAL A CA 1
ATOM 2765 C C . VAL A 1 366 ? 11.297 113.376 62.986 1.00 18.98 366 VAL A C 1
ATOM 2766 O O . VAL A 1 366 ? 12.196 113.832 63.682 1.00 18.92 366 VAL A O 1
ATOM 2770 N N . ASP A 1 367 ? 11.501 112.367 62.144 1.00 17.74 367 ASP A N 1
ATOM 2771 C CA . ASP A 1 367 ? 12.827 111.758 62.032 1.00 17.27 367 ASP A CA 1
ATOM 2772 C C . ASP A 1 367 ? 13.815 112.754 61.458 1.00 18.09 367 ASP A C 1
ATOM 2773 O O . ASP A 1 367 ? 14.880 112.980 62.040 1.00 17.20 367 ASP A O 1
ATOM 2778 N N . GLU A 1 368 ? 13.453 113.352 60.325 1.00 17.22 368 GLU A N 1
ATOM 2779 C CA . GLU A 1 368 ? 14.314 114.321 59.657 1.00 19.01 368 GLU A CA 1
ATOM 2780 C C . GLU A 1 368 ? 14.396 115.611 60.459 1.00 19.53 368 GLU A C 1
ATOM 2781 O O . GLU A 1 368 ? 15.373 116.357 60.370 1.00 19.72 368 GLU A O 1
ATOM 2787 N N . GLY A 1 369 ? 13.352 115.877 61.232 1.00 19.25 369 GLY A N 1
ATOM 2788 C CA . GLY A 1 369 ? 13.342 117.053 62.076 1.00 20.38 369 GLY A CA 1
ATOM 2789 C C . GLY A 1 369 ? 14.483 116.918 63.069 1.00 21.40 369 GLY A C 1
ATOM 2790 O O . GLY A 1 369 ? 15.239 117.874 63.275 1.00 22.43 369 GLY A O 1
ATOM 2791 N N . VAL A 1 370 ? 14.626 115.733 63.675 1.00 21.05 370 VAL A N 1
ATOM 2792 C CA . VAL A 1 370 ? 15.715 115.510 64.634 1.00 19.75 370 VAL A CA 1
ATOM 2793 C C . VAL A 1 370 ? 17.037 115.667 63.895 1.00 20.78 370 VAL A C 1
ATOM 2794 O O . VAL A 1 370 ? 17.962 116.331 64.388 1.00 21.90 370 VAL A O 1
ATOM 2798 N N . GLN A 1 371 ? 17.118 115.081 62.701 1.00 18.20 371 GLN A N 1
ATOM 2799 C CA . GLN A 1 371 ? 18.341 115.147 61.921 1.00 19.14 371 GLN A CA 1
ATOM 2800 C C . GLN A 1 371 ? 18.795 116.591 61.687 1.00 18.98 371 GLN A C 1
ATOM 2801 O O . GLN A 1 371 ? 19.963 116.898 61.886 1.00 19.50 371 GLN A O 1
ATOM 2807 N N . ILE A 1 372 ? 17.868 117.467 61.298 1.00 19.81 372 ILE A N 1
ATOM 2808 C CA . ILE A 1 372 ? 18.169 118.883 61.068 1.00 18.59 372 ILE A CA 1
ATOM 2809 C C . ILE A 1 372 ? 18.729 119.583 62.338 1.00 19.33 372 ILE A C 1
ATOM 2810 O O . ILE A 1 372 ? 19.585 120.472 62.243 1.00 19.24 372 ILE A O 1
ATOM 2815 N N . HIS A 1 373 ? 18.254 119.169 63.511 1.00 18.24 373 HIS A N 1
ATOM 2816 C CA . HIS A 1 373 ? 18.726 119.732 64.786 1.00 18.71 373 HIS A CA 1
ATOM 2817 C C . HIS A 1 373 ? 20.074 119.139 65.225 1.00 17.66 373 HIS A C 1
ATOM 2818 O O . HIS A 1 373 ? 20.669 119.597 66.203 1.00 18.20 373 HIS A O 1
ATOM 2825 N N . GLY A 1 374 ? 20.555 118.117 64.525 1.00 17.48 374 GLY A N 1
ATOM 2826 C CA . GLY A 1 374 ? 21.817 117.500 64.907 1.00 18.80 374 GLY A CA 1
ATOM 2827 C C . GLY A 1 374 ? 21.762 116.985 66.346 1.00 20.86 374 GLY A C 1
ATOM 2828 O O . GLY A 1 374 ? 20.722 116.531 66.778 1.00 21.38 374 GLY A O 1
ATOM 2829 N N . GLY A 1 375 ? 22.861 117.082 67.096 1.00 20.90 375 GLY A N 1
ATOM 2830 C CA . GLY A 1 375 ? 22.839 116.596 68.471 1.00 21.06 375 GLY A CA 1
ATOM 2831 C C . GLY A 1 375 ? 21.736 117.185 69.336 1.00 19.94 375 GLY A C 1
ATOM 2832 O O . GLY A 1 375 ? 21.229 116.545 70.262 1.00 17.84 375 GLY A O 1
ATOM 2833 N N . TYR A 1 376 ? 21.356 118.414 69.018 1.00 19.52 376 TYR A N 1
ATOM 2834 C CA . TYR A 1 376 ? 20.314 119.114 69.749 1.00 20.61 376 TYR A CA 1
ATOM 2835 C C . TYR A 1 376 ? 18.953 118.439 69.596 1.00 21.59 376 TYR A C 1
ATOM 2836 O O . TYR A 1 376 ? 18.093 118.590 70.457 1.00 22.03 376 TYR A O 1
ATOM 2845 N N . GLY A 1 377 ? 18.774 117.674 68.514 1.00 22.48 377 GLY A N 1
ATOM 2846 C CA . GLY A 1 377 ? 17.504 116.988 68.284 1.00 20.24 377 GLY A CA 1
ATOM 2847 C C . GLY A 1 377 ? 17.370 115.787 69.195 1.00 19.79 377 GLY A C 1
ATOM 2848 O O . GLY A 1 377 ? 16.338 115.117 69.254 1.00 18.76 377 GLY A O 1
ATOM 2849 N N . TYR A 1 378 ? 18.451 115.539 69.920 1.00 19.04 378 TYR A N 1
ATOM 2850 C CA . TYR A 1 378 ? 18.565 114.432 70.849 1.00 18.98 378 TYR A CA 1
ATOM 2851 C C . TYR A 1 378 ? 18.505 114.928 72.310 1.00 18.93 378 TYR A C 1
ATOM 2852 O O . TYR A 1 378 ? 18.700 114.144 73.243 1.00 18.52 378 TYR A O 1
ATOM 2861 N N . SER A 1 379 ? 18.250 116.227 72.483 1.00 18.52 379 SER A N 1
ATOM 2862 C CA . SER A 1 379 ? 18.164 116.836 73.822 1.00 20.79 379 SER A CA 1
ATOM 2863 C C . SER A 1 379 ? 16.721 117.044 74.238 1.00 21.12 379 SER A C 1
ATOM 2864 O O . SER A 1 379 ? 15.875 117.461 73.435 1.00 19.21 379 SER A O 1
ATOM 2867 N N . GLN A 1 380 ? 16.447 116.772 75.506 1.00 22.21 380 GLN A N 1
ATOM 2868 C CA . GLN A 1 380 ? 15.113 116.942 76.054 1.00 25.19 380 GLN A CA 1
ATOM 2869 C C . GLN A 1 380 ? 14.737 118.422 76.123 1.00 24.69 380 GLN A C 1
ATOM 2870 O O . GLN A 1 380 ? 13.584 118.752 76.366 1.00 25.38 380 GLN A O 1
ATOM 2876 N N . GLU A 1 381 ? 15.715 119.303 75.917 1.00 26.12 381 GLU A N 1
ATOM 2877 C CA . GLU A 1 381 ? 15.459 120.751 75.956 1.00 27.75 381 GLU A CA 1
ATOM 2878 C C . GLU A 1 381 ? 14.828 121.233 74.647 1.00 25.82 381 GLU A C 1
ATOM 2879 O O . GLU A 1 381 ? 14.275 122.328 74.573 1.00 23.86 381 GLU A O 1
ATOM 2885 N N . TYR A 1 382 ? 14.916 120.410 73.612 1.00 22.80 382 TYR A N 1
ATOM 2886 C CA . TYR A 1 382 ? 14.344 120.773 72.324 1.00 21.85 382 TYR A CA 1
ATOM 2887 C C . TYR A 1 382 ? 13.057 119.991 72.081 1.00 22.43 382 TYR A C 1
ATOM 2888 O O . TYR A 1 382 ? 13.026 118.760 72.206 1.00 23.11 382 TYR A O 1
ATOM 2897 N N . PRO A 1 383 ? 11.963 120.708 71.764 1.00 21.11 383 PRO A N 1
ATOM 2898 C CA . PRO A 1 383 ? 10.644 120.111 71.502 1.00 19.18 383 PRO A CA 1
ATOM 2899 C C . PRO A 1 383 ? 10.647 119.009 70.424 1.00 18.69 383 PRO A C 1
ATOM 2900 O O . PRO A 1 383 ? 9.825 118.096 70.473 1.00 18.15 383 PRO A O 1
ATOM 2904 N N . ILE A 1 384 ? 11.578 119.083 69.469 1.00 17.97 384 ILE A N 1
ATOM 2905 C CA . ILE A 1 384 ? 11.653 118.073 68.404 1.00 17.70 384 ILE A CA 1
ATOM 2906 C C . ILE A 1 384 ? 11.952 116.680 68.980 1.00 18.37 384 ILE A C 1
ATOM 2907 O O . ILE A 1 384 ? 11.495 115.675 68.442 1.00 17.11 384 ILE A O 1
ATOM 2912 N N . GLU A 1 385 ? 12.709 116.648 70.079 1.00 19.23 385 GLU A N 1
ATOM 2913 C CA . GLU A 1 385 ? 13.083 115.407 70.759 1.00 18.56 385 GLU A CA 1
ATOM 2914 C C . GLU A 1 385 ? 11.815 114.738 71.276 1.00 17.90 385 GLU A C 1
ATOM 2915 O O . GLU A 1 385 ? 11.634 113.541 71.113 1.00 17.00 385 GLU A O 1
ATOM 2921 N N . ARG A 1 386 ? 10.915 115.525 71.855 1.00 20.21 386 ARG A N 1
ATOM 2922 C CA . ARG A 1 386 ? 9.670 114.962 72.368 1.00 20.84 386 ARG A CA 1
ATOM 2923 C C . ARG A 1 386 ? 8.758 114.537 71.218 1.00 19.71 386 ARG A C 1
ATOM 2924 O O . ARG A 1 386 ? 8.055 113.532 71.326 1.00 20.44 386 ARG A O 1
ATOM 2932 N N . ALA A 1 387 ? 8.785 115.287 70.117 1.00 17.71 387 ALA A N 1
ATOM 2933 C CA . ALA A 1 387 ? 7.928 114.951 68.976 1.00 18.84 387 ALA A CA 1
ATOM 2934 C C . ALA A 1 387 ? 8.289 113.576 68.388 1.00 18.03 387 ALA A C 1
ATOM 2935 O O . ALA A 1 387 ? 7.410 112.788 68.042 1.00 21.24 387 ALA A O 1
ATOM 2937 N N . TYR A 1 388 ? 9.589 113.286 68.310 1.00 17.64 388 TYR A N 1
ATOM 2938 C CA . TYR A 1 388 ? 10.106 112.010 67.790 1.00 15.64 388 TYR A CA 1
ATOM 2939 C C . TYR A 1 388 ? 9.618 110.832 68.628 1.00 16.44 388 TYR A C 1
ATOM 2940 O O . TYR A 1 388 ? 9.211 109.810 68.085 1.00 16.25 388 TYR A O 1
ATOM 2949 N N . ARG A 1 389 ? 9.661 110.962 69.952 1.00 14.92 389 ARG A N 1
ATOM 2950 C CA . ARG A 1 389 ? 9.200 109.869 70.799 1.00 16.12 389 ARG A CA 1
ATOM 2951 C C . ARG A 1 389 ? 7.676 109.746 70.745 1.00 17.43 389 ARG A C 1
ATOM 2952 O O . ARG A 1 389 ? 7.147 108.646 70.664 1.00 15.34 389 ARG A O 1
ATOM 2960 N N . ASP A 1 390 ? 6.977 110.878 70.774 1.00 17.40 390 ASP A N 1
ATOM 2961 C CA . ASP A 1 390 ? 5.522 110.860 70.747 1.00 17.47 390 ASP A CA 1
ATOM 2962 C C . ASP A 1 390 ? 4.923 110.306 69.458 1.00 18.82 390 ASP A C 1
ATOM 2963 O O . ASP A 1 390 ? 3.830 109.747 69.468 1.00 17.48 390 ASP A O 1
ATOM 2968 N N . ALA A 1 391 ? 5.638 110.470 68.353 1.00 17.73 391 ALA A N 1
ATOM 2969 C CA . ALA A 1 391 ? 5.132 110.026 67.058 1.00 18.50 391 ALA A CA 1
ATOM 2970 C C . ALA A 1 391 ? 5.175 108.515 66.831 1.00 19.05 391 ALA A C 1
ATOM 2971 O O . ALA A 1 391 ? 4.407 107.988 66.035 1.00 19.04 391 ALA A O 1
ATOM 2973 N N . ARG A 1 392 ? 6.052 107.824 67.551 1.00 19.50 392 ARG A N 1
ATOM 2974 C CA . ARG A 1 392 ? 6.223 106.383 67.390 1.00 21.74 392 ARG A CA 1
ATOM 2975 C C . ARG A 1 392 ? 4.971 105.534 67.688 1.00 21.39 392 ARG A C 1
ATOM 2976 O O . ARG A 1 392 ? 4.754 104.492 67.083 1.00 21.06 392 ARG A O 1
ATOM 2984 N N . ILE A 1 393 ? 4.148 105.990 68.616 1.00 21.64 393 ILE A N 1
ATOM 2985 C CA . ILE A 1 393 ? 2.956 105.258 68.990 1.00 21.98 393 ILE A CA 1
ATOM 2986 C C . ILE A 1 393 ? 1.875 105.288 67.885 1.00 21.78 393 ILE A C 1
ATOM 2987 O O . ILE A 1 393 ? 0.997 104.428 67.849 1.00 20.21 393 ILE A O 1
ATOM 2992 N N . ASN A 1 394 ? 1.938 106.248 66.967 1.00 21.01 394 ASN A N 1
ATOM 2993 C CA . ASN A 1 394 ? 0.912 106.337 65.938 1.00 21.91 394 ASN A CA 1
ATOM 2994 C C . ASN A 1 394 ? 0.797 105.148 64.990 1.00 22.59 394 ASN A C 1
ATOM 2995 O O . ASN A 1 394 ? -0.300 104.820 64.555 1.00 21.73 394 ASN A O 1
ATOM 3000 N N . ARG A 1 395 ? 1.907 104.488 64.684 1.00 22.38 395 ARG A N 1
ATOM 3001 C CA . ARG A 1 395 ? 1.861 103.336 63.785 1.00 24.27 395 ARG A CA 1
ATOM 3002 C C . ARG A 1 395 ? 1.267 102.112 64.465 1.00 25.42 395 ARG A C 1
ATOM 3003 O O . ARG A 1 395 ? 1.201 101.032 63.879 1.00 26.05 395 ARG A O 1
ATOM 3011 N N . ILE A 1 396 ? 0.822 102.290 65.701 1.00 24.53 396 ILE A N 1
ATOM 3012 C CA . ILE A 1 396 ? 0.244 101.195 66.452 1.00 26.02 396 ILE A CA 1
ATOM 3013 C C . ILE A 1 396 ? -1.233 101.432 66.717 1.00 26.52 396 ILE A C 1
ATOM 3014 O O . ILE A 1 396 ? -2.046 100.506 66.635 1.00 27.97 396 ILE A O 1
ATOM 3019 N N . PHE A 1 397 ? -1.563 102.681 67.040 1.00 26.35 397 PHE A N 1
ATOM 3020 C CA . PHE A 1 397 ? -2.932 103.111 67.308 1.00 24.75 397 PHE A CA 1
ATOM 3021 C C . PHE A 1 397 ? -3.858 102.847 66.127 1.00 23.15 397 PHE A C 1
ATOM 3022 O O . PHE A 1 397 ? -3.421 102.815 64.979 1.00 22.60 397 PHE A O 1
ATOM 3030 N N . GLU A 1 398 ? -5.150 102.707 66.427 1.00 22.43 398 GLU A N 1
ATOM 3031 C CA . GLU A 1 398 ? -6.201 102.500 65.428 1.00 22.52 398 GLU A CA 1
ATOM 3032 C C . GLU A 1 398 ? -5.881 101.306 64.541 1.00 22.98 398 GLU A C 1
ATOM 3033 O O . GLU A 1 398 ? -6.176 101.299 63.343 1.00 22.82 398 GLU A O 1
ATOM 3039 N N . GLY A 1 399 ? -5.307 100.282 65.159 1.00 21.24 399 GLY A N 1
ATOM 3040 C CA . GLY A 1 399 ? -4.893 99.120 64.418 1.00 21.29 399 GLY A CA 1
ATOM 3041 C C . GLY A 1 399 ? -3.510 99.472 63.930 1.00 21.95 399 GLY A C 1
ATOM 3042 O O . GLY A 1 399 ? -3.277 100.593 63.467 1.00 22.22 399 GLY A O 1
ATOM 3043 N N . THR A 1 400 ? -2.578 98.541 64.069 1.00 20.54 400 THR A N 1
ATOM 3044 C CA . THR A 1 400 ? -1.219 98.752 63.614 1.00 20.52 400 THR A CA 1
ATOM 3045 C C . THR A 1 400 ? -1.319 99.013 62.105 1.00 21.12 400 THR A C 1
ATOM 3046 O O . THR A 1 400 ? -2.380 98.765 61.517 1.00 21.72 400 THR A O 1
ATOM 3050 N N . ASN A 1 401 ? -0.240 99.504 61.488 1.00 18.33 401 ASN A N 1
ATOM 3051 C CA . ASN A 1 401 ? -0.235 99.771 60.059 1.00 19.23 401 ASN A CA 1
ATOM 3052 C C . ASN A 1 401 ? -0.251 98.463 59.247 1.00 20.84 401 ASN A C 1
ATOM 3053 O O . ASN A 1 401 ? -0.642 98.453 58.076 1.00 22.37 401 ASN A O 1
ATOM 3058 N N . GLU A 1 402 ? 0.165 97.363 59.874 1.00 21.84 402 GLU A N 1
ATOM 3059 C CA . GLU A 1 402 ? 0.123 96.067 59.206 1.00 24.23 402 GLU A CA 1
ATOM 3060 C C . GLU A 1 402 ? -1.347 95.651 59.041 1.00 25.77 402 GLU A C 1
ATOM 3061 O O . GLU A 1 402 ? -1.775 95.301 57.941 1.00 26.67 402 GLU A O 1
ATOM 3067 N N . ILE A 1 403 ? -2.110 95.697 60.132 1.00 24.63 403 ILE A N 1
ATOM 3068 C CA . ILE A 1 403 ? -3.527 95.335 60.099 1.00 25.29 403 ILE A CA 1
ATOM 3069 C C . ILE A 1 403 ? -4.293 96.242 59.106 1.00 26.19 403 ILE A C 1
ATOM 3070 O O . ILE A 1 403 ? -5.170 95.773 58.375 1.00 27.02 403 ILE A O 1
ATOM 3075 N N . ASN A 1 404 ? -3.957 97.529 59.072 1.00 24.89 404 ASN A N 1
ATOM 3076 C CA . ASN A 1 404 ? -4.616 98.448 58.152 1.00 20.95 404 ASN A CA 1
ATOM 3077 C C . ASN A 1 404 ? -4.238 98.183 56.700 1.00 21.67 404 ASN A C 1
ATOM 3078 O O . ASN A 1 404 ? -5.072 98.335 55.800 1.00 22.35 404 ASN A O 1
ATOM 3083 N N . ARG A 1 405 ? -2.992 97.767 56.463 1.00 20.99 405 ARG A N 1
ATOM 3084 C CA . ARG A 1 405 ? -2.552 97.455 55.104 1.00 21.85 405 ARG A CA 1
ATOM 3085 C C . ARG A 1 405 ? -3.275 96.194 54.605 1.00 23.40 405 ARG A C 1
ATOM 3086 O O . ARG A 1 405 ? -3.441 96.009 53.406 1.00 25.28 405 ARG A O 1
ATOM 3094 N N . LEU A 1 406 ? -3.687 95.324 55.528 1.00 24.84 406 LEU A N 1
ATOM 3095 C CA . LEU A 1 406 ? -4.402 94.094 55.172 1.00 27.67 406 LEU A CA 1
ATOM 3096 C C . LEU A 1 406 ? -5.882 94.377 54.871 1.00 28.60 406 LEU A C 1
ATOM 3097 O O . LEU A 1 406 ? -6.507 93.672 54.084 1.00 29.65 406 LEU A O 1
ATOM 3102 N N . LEU A 1 407 ? -6.421 95.426 55.489 1.00 30.03 407 LEU A N 1
ATOM 3103 C CA . LEU A 1 407 ? -7.826 95.809 55.310 1.00 31.34 407 LEU A CA 1
ATOM 3104 C C . LEU A 1 407 ? -8.111 96.638 54.059 1.00 32.25 407 LEU A C 1
ATOM 3105 O O . LEU A 1 407 ? -9.164 96.497 53.433 1.00 32.82 407 LEU A O 1
ATOM 3110 N N . ILE A 1 408 ? -7.174 97.518 53.719 1.00 33.13 408 ILE A N 1
ATOM 3111 C CA . ILE A 1 408 ? -7.303 98.405 52.574 1.00 34.17 408 ILE A CA 1
ATOM 3112 C C . ILE A 1 408 ? -7.619 97.648 51.288 1.00 37.05 408 ILE A C 1
ATOM 3113 O O . ILE A 1 408 ? -8.528 98.014 50.553 1.00 37.55 408 ILE A O 1
ATOM 3118 N N . PRO A 1 409 ? -6.867 96.582 51.004 1.00 40.55 409 PRO A N 1
ATOM 3119 C CA . PRO A 1 409 ? -7.142 95.828 49.783 1.00 44.58 409 PRO A CA 1
ATOM 3120 C C . PRO A 1 409 ? -8.453 95.043 49.885 1.00 48.25 409 PRO A C 1
ATOM 3121 O O . PRO A 1 409 ? -9.067 94.717 48.874 1.00 48.43 409 PRO A O 1
ATOM 3125 N N . GLY A 1 410 ? -8.868 94.749 51.116 1.00 53.41 410 GLY A N 1
ATOM 3126 C CA . GLY A 1 410 ? -10.087 93.988 51.356 1.00 58.81 410 GLY A CA 1
ATOM 3127 C C . GLY A 1 410 ? -11.220 94.239 50.380 1.00 62.76 410 GLY A C 1
ATOM 3128 O O . GLY A 1 410 ? -11.688 93.317 49.705 1.00 63.16 410 GLY A O 1
ATOM 3129 N N . MET A 1 411 ? -11.658 95.493 50.313 1.00 66.83 411 MET A N 1
ATOM 3130 C CA . MET A 1 411 ? -12.746 95.903 49.429 1.00 70.17 411 MET A CA 1
ATOM 3131 C C . MET A 1 411 ? -12.310 95.922 47.964 1.00 70.86 411 MET A C 1
ATOM 3132 O O . MET A 1 411 ? -12.744 96.768 47.185 1.00 70.75 411 MET A O 1
ATOM 3137 N N . LEU A 1 412 ? -11.451 94.981 47.596 1.00 72.00 412 LEU A N 1
ATOM 3138 C CA . LEU A 1 412 ? -10.948 94.894 46.230 1.00 73.00 412 LEU A CA 1
ATOM 3139 C C . LEU A 1 412 ? -10.910 93.433 45.801 1.00 73.30 412 LEU A C 1
ATOM 3140 O O . LEU A 1 412 ? -10.911 93.115 44.611 1.00 73.29 412 LEU A O 1
ATOM 3145 N N . LEU A 1 413 ? -10.864 92.546 46.788 1.00 73.89 413 LEU A N 1
ATOM 3146 C CA . LEU A 1 413 ? -10.838 91.116 46.530 1.00 74.41 413 LEU A CA 1
ATOM 3147 C C . LEU A 1 413 ? -12.086 90.439 47.096 1.00 75.29 413 LEU A C 1
ATOM 3148 O O . LEU A 1 413 ? -12.068 89.888 48.194 1.00 76.22 413 LEU A O 1
ATOM 3153 N N . ARG A 1 414 ? -13.167 90.490 46.318 1.00 75.97 414 ARG A N 1
ATOM 3154 C CA . ARG A 1 414 ? -14.452 89.904 46.700 1.00 76.17 414 ARG A CA 1
ATOM 3155 C C . ARG A 1 414 ? -14.941 90.404 48.060 1.00 76.15 414 ARG A C 1
ATOM 3156 O O . ARG A 1 414 ? -15.197 89.606 48.965 1.00 76.76 414 ARG A O 1
ATOM 3164 N N . ARG A 1 415 ? -15.069 91.723 48.197 1.00 75.41 415 ARG A N 1
ATOM 3165 C CA . ARG A 1 415 ? -15.543 92.339 49.435 1.00 74.56 415 ARG A CA 1
ATOM 3166 C C . ARG A 1 415 ? -15.577 93.857 49.300 1.00 74.53 415 ARG A C 1
ATOM 3167 O O . ARG A 1 415 ? -16.701 94.401 49.257 1.00 73.99 415 ARG A O 1
ATOM 3169 N N . GLU A 1 443 ? -4.352 116.516 27.371 1.00 65.71 443 GLU A N 1
ATOM 3170 C CA . GLU A 1 443 ? -4.491 115.598 28.543 1.00 65.34 443 GLU A CA 1
ATOM 3171 C C . GLU A 1 443 ? -3.444 115.877 29.623 1.00 63.88 443 GLU A C 1
ATOM 3172 O O . GLU A 1 443 ? -2.387 116.453 29.345 1.00 64.98 443 GLU A O 1
ATOM 3178 N N . ASP A 1 444 ? -3.748 115.488 30.858 1.00 60.52 444 ASP A N 1
ATOM 3179 C CA . ASP A 1 444 ? -2.831 115.714 31.968 1.00 57.16 444 ASP A CA 1
ATOM 3180 C C . ASP A 1 444 ? -1.988 114.478 32.228 1.00 54.63 444 ASP A C 1
ATOM 3181 O O . ASP A 1 444 ? -2.485 113.465 32.715 1.00 55.03 444 ASP A O 1
ATOM 3186 N N . LEU A 1 445 ? -0.706 114.569 31.897 1.00 51.23 445 LEU A N 1
ATOM 3187 C CA . LEU A 1 445 ? 0.215 113.456 32.073 1.00 48.63 445 LEU A CA 1
ATOM 3188 C C . LEU A 1 445 ? 0.260 112.941 33.510 1.00 45.65 445 LEU A C 1
ATOM 3189 O O . LEU A 1 445 ? 0.301 111.733 33.743 1.00 44.17 445 LEU A O 1
ATOM 3194 N N . GLU A 1 446 ? 0.249 113.858 34.469 1.00 42.17 446 GLU A N 1
ATOM 3195 C CA . GLU A 1 446 ? 0.298 113.482 35.877 1.00 40.59 446 GLU A CA 1
ATOM 3196 C C . GLU A 1 446 ? -0.977 112.753 36.285 1.00 39.27 446 GLU A C 1
ATOM 3197 O O . GLU A 1 446 ? -0.925 111.748 36.989 1.00 38.45 446 GLU A O 1
ATOM 3203 N N . LEU A 1 447 ? -2.124 113.242 35.830 1.00 38.67 447 LEU A N 1
ATOM 3204 C CA . LEU A 1 447 ? -3.392 112.592 36.144 1.00 38.37 447 LEU A CA 1
ATOM 3205 C C . LEU A 1 447 ? -3.457 111.208 35.499 1.00 37.90 447 LEU A C 1
ATOM 3206 O O . LEU A 1 447 ? -3.993 110.270 36.086 1.00 36.22 447 LEU A O 1
ATOM 3211 N N . HIS A 1 448 ? -2.909 111.100 34.292 1.00 36.47 448 HIS A N 1
ATOM 3212 C CA . HIS A 1 448 ? -2.883 109.844 33.554 1.00 37.28 448 HIS A CA 1
ATOM 3213 C C . HIS A 1 448 ? -2.085 108.821 34.366 1.00 36.10 448 HIS A C 1
ATOM 3214 O O . HIS A 1 448 ? -2.514 107.683 34.552 1.00 35.83 448 HIS A O 1
ATOM 3221 N N . GLN A 1 449 ? -0.926 109.242 34.856 1.00 35.44 449 GLN A N 1
ATOM 3222 C CA . GLN A 1 449 ? -0.088 108.363 35.656 1.00 36.05 449 GLN A CA 1
ATOM 3223 C C . GLN A 1 449 ? -0.808 107.930 36.924 1.00 35.86 449 GLN A C 1
ATOM 3224 O O . GLN A 1 449 ? -0.592 106.825 37.419 1.00 37.18 449 GLN A O 1
ATOM 3230 N N . VAL A 1 450 ? -1.665 108.796 37.456 1.00 35.18 450 VAL A N 1
ATOM 3231 C CA . VAL A 1 450 ? -2.412 108.464 38.663 1.00 34.65 450 VAL A CA 1
ATOM 3232 C C . VAL A 1 450 ? -3.406 107.360 38.337 1.00 34.94 450 VAL A C 1
ATOM 3233 O O . VAL A 1 450 ? -3.605 106.430 39.125 1.00 33.85 450 VAL A O 1
ATOM 3237 N N . GLN A 1 451 ? -4.023 107.466 37.164 1.00 34.60 451 GLN A N 1
ATOM 3238 C CA . GLN A 1 451 ? -4.977 106.463 36.719 1.00 34.78 451 GLN A CA 1
ATOM 3239 C C . GLN A 1 451 ? -4.223 105.158 36.483 1.00 33.02 451 GLN A C 1
ATOM 3240 O O . GLN A 1 451 ? -4.758 104.080 36.707 1.00 33.18 451 GLN A O 1
ATOM 3246 N N . ASN A 1 452 ? -2.979 105.257 36.023 1.00 33.29 452 ASN A N 1
ATOM 3247 C CA . ASN A 1 452 ? -2.177 104.060 35.785 1.00 34.66 452 ASN A CA 1
ATOM 3248 C C . ASN A 1 452 ? -1.870 103.377 37.115 1.00 34.99 452 ASN A C 1
ATOM 3249 O O . ASN A 1 452 ? -1.788 102.152 37.187 1.00 35.02 452 ASN A O 1
ATOM 3254 N N . LEU A 1 453 ? -1.710 104.166 38.174 1.00 34.15 453 LEU A N 1
ATOM 3255 C CA . LEU A 1 453 ? -1.440 103.588 39.487 1.00 34.37 453 LEU A CA 1
ATOM 3256 C C . LEU A 1 453 ? -2.633 102.751 39.910 1.00 33.00 453 LEU A C 1
ATOM 3257 O O . LEU A 1 453 ? -2.479 101.678 40.488 1.00 33.31 453 LEU A O 1
ATOM 3262 N N . LYS A 1 454 ? -3.827 103.244 39.614 1.00 34.37 454 LYS A N 1
ATOM 3263 C CA . LYS A 1 454 ? -5.039 102.524 39.967 1.00 35.59 454 LYS A CA 1
ATOM 3264 C C . LYS A 1 454 ? -5.081 101.175 39.252 1.00 36.61 454 LYS A C 1
ATOM 3265 O O . LYS A 1 454 ? -5.366 100.146 39.867 1.00 37.29 454 LYS A O 1
ATOM 3271 N N . LYS A 1 455 ? -4.779 101.191 37.957 1.00 37.15 455 LYS A N 1
ATOM 3272 C CA . LYS A 1 455 ? -4.778 99.980 37.141 1.00 38.15 455 LYS A CA 1
ATOM 3273 C C . LYS A 1 455 ? -3.781 98.952 37.641 1.00 37.48 455 LYS A C 1
ATOM 3274 O O . LYS A 1 455 ? -4.060 97.752 37.617 1.00 38.14 455 LYS A O 1
ATOM 3280 N N . LEU A 1 456 ? -2.614 99.419 38.082 1.00 37.24 456 LEU A N 1
ATOM 3281 C CA . LEU A 1 456 ? -1.581 98.520 38.585 1.00 36.69 456 LEU A CA 1
ATOM 3282 C C . LEU A 1 456 ? -2.090 97.794 39.831 1.00 36.05 456 LEU A C 1
ATOM 3283 O O . LEU A 1 456 ? -1.861 96.596 39.990 1.00 35.44 456 LEU A O 1
ATOM 3288 N N . ALA A 1 457 ? -2.780 98.528 40.704 1.00 36.84 457 ALA A N 1
ATOM 3289 C CA . ALA A 1 457 ? -3.338 97.955 41.931 1.00 38.37 457 ALA A CA 1
ATOM 3290 C C . ALA A 1 457 ? -4.341 96.854 41.560 1.00 37.89 457 ALA A C 1
ATOM 3291 O O . ALA A 1 457 ? -4.260 95.736 42.074 1.00 37.01 457 ALA A O 1
ATOM 3293 N N . LEU A 1 458 ? -5.274 97.179 40.666 1.00 37.36 458 LEU A N 1
ATOM 3294 C CA . LEU A 1 458 ? -6.271 96.197 40.231 1.00 37.85 458 LEU A CA 1
ATOM 3295 C C . LEU A 1 458 ? -5.590 94.978 39.613 1.00 36.67 458 LEU A C 1
ATOM 3296 O O . LEU A 1 458 ? -5.922 93.836 39.941 1.00 35.08 458 LEU A O 1
ATOM 3301 N N . MET A 1 459 ? -4.624 95.232 38.734 1.00 35.97 459 MET A N 1
ATOM 3302 C CA . MET A 1 459 ? -3.880 94.168 38.073 1.00 35.71 459 MET A CA 1
ATOM 3303 C C . MET A 1 459 ? -3.250 93.205 39.058 1.00 35.25 459 MET A C 1
ATOM 3304 O O . MET A 1 459 ? -3.512 92.001 39.013 1.00 35.79 459 MET A O 1
ATOM 3309 N N . VAL A 1 460 ? -2.408 93.726 39.946 1.00 34.82 460 VAL A N 1
ATOM 3310 C CA . VAL A 1 460 ? -1.765 92.868 40.928 1.00 34.64 460 VAL A CA 1
ATOM 3311 C C . VAL A 1 460 ? -2.805 92.187 41.808 1.00 35.25 460 VAL A C 1
ATOM 3312 O O . VAL A 1 460 ? -2.683 91.006 42.130 1.00 35.69 460 VAL A O 1
ATOM 3316 N N . ALA A 1 461 ? -3.832 92.934 42.192 1.00 35.27 461 ALA A N 1
ATOM 3317 C CA . ALA A 1 461 ? -4.891 92.388 43.027 1.00 36.30 461 ALA A CA 1
ATOM 3318 C C . ALA A 1 461 ? -5.548 91.193 42.319 1.00 37.00 461 ALA A C 1
ATOM 3319 O O . ALA A 1 461 ? -5.718 90.130 42.911 1.00 36.97 461 ALA A O 1
ATOM 3321 N N . GLY A 1 462 ? -5.900 91.384 41.046 1.00 38.19 462 GLY A N 1
ATOM 3322 C CA . GLY A 1 462 ? -6.534 90.322 40.273 1.00 37.96 462 GLY A CA 1
ATOM 3323 C C . GLY A 1 462 ? -5.668 89.084 40.148 1.00 38.27 462 GLY A C 1
ATOM 3324 O O . GLY A 1 462 ? -6.114 87.965 40.417 1.00 35.65 462 GLY A O 1
ATOM 3325 N N . LEU A 1 463 ? -4.423 89.289 39.732 1.00 39.13 463 LEU A N 1
ATOM 3326 C CA . LEU A 1 463 ? -3.477 88.195 39.589 1.00 40.49 463 LEU A CA 1
ATOM 3327 C C . LEU A 1 463 ? -3.350 87.427 40.902 1.00 41.86 463 LEU A C 1
ATOM 3328 O O . LEU A 1 463 ? -3.196 86.207 40.903 1.00 42.52 463 LEU A O 1
ATOM 3333 N N . ALA A 1 464 ? -3.420 88.128 42.027 1.00 42.34 464 ALA A N 1
ATOM 3334 C CA . ALA A 1 464 ? -3.309 87.459 43.312 1.00 43.16 464 ALA A CA 1
ATOM 3335 C C . ALA A 1 464 ? -4.499 86.539 43.532 1.00 43.92 464 ALA A C 1
ATOM 3336 O O . ALA A 1 464 ? -4.332 85.375 43.898 1.00 44.60 464 ALA A O 1
ATOM 3338 N N . VAL A 1 465 ? -5.699 87.063 43.308 1.00 45.13 465 VAL A N 1
ATOM 3339 C CA . VAL A 1 465 ? -6.909 86.276 43.493 1.00 47.30 465 VAL A CA 1
ATOM 3340 C C . VAL A 1 465 ? -7.003 85.108 42.508 1.00 48.78 465 VAL A C 1
ATOM 3341 O O . VAL A 1 465 ? -7.396 84.009 42.886 1.00 48.16 465 VAL A O 1
ATOM 3345 N N . GLN A 1 466 ? -6.636 85.350 41.251 1.00 51.17 466 GLN A N 1
ATOM 3346 C CA . GLN A 1 466 ? -6.696 84.307 40.224 1.00 54.34 466 GLN A CA 1
ATOM 3347 C C . GLN A 1 466 ? -5.566 83.296 40.398 1.00 54.20 466 GLN A C 1
ATOM 3348 O O . GLN A 1 466 ? -5.144 82.643 39.436 1.00 56.49 466 GLN A O 1
ATOM 3354 N N . LYS A 1 467 ? -5.081 83.156 41.627 1.00 52.94 467 LYS A N 1
ATOM 3355 C CA . LYS A 1 467 ? -3.999 82.226 41.898 1.00 51.20 467 LYS A CA 1
ATOM 3356 C C . LYS A 1 467 ? -4.114 81.632 43.293 1.00 50.67 467 LYS A C 1
ATOM 3357 O O . LYS A 1 467 ? -3.702 80.497 43.532 1.00 50.33 467 LYS A O 1
ATOM 3363 N N . TYR A 1 468 ? -4.686 82.400 44.209 1.00 50.10 468 TYR A N 1
ATOM 3364 C CA . TYR A 1 468 ? -4.845 81.952 45.585 1.00 50.05 468 TYR A CA 1
ATOM 3365 C C . TYR A 1 468 ? -6.309 81.850 45.990 1.00 50.93 468 TYR A C 1
ATOM 3366 O O . TYR A 1 468 ? -6.644 81.250 47.013 1.00 50.31 468 TYR A O 1
ATOM 3375 N N . GLY A 1 469 ? -7.171 82.444 45.172 1.00 52.68 469 GLY A N 1
ATOM 3376 C CA . GLY A 1 469 ? -8.599 82.411 45.433 1.00 54.53 469 GLY A CA 1
ATOM 3377 C C . GLY A 1 469 ? -8.999 82.718 46.860 1.00 55.36 469 GLY A C 1
ATOM 3378 O O . GLY A 1 469 ? -8.763 83.814 47.362 1.00 55.98 469 GLY A O 1
ATOM 3379 N N . GLN A 1 470 ? -9.604 81.739 47.516 1.00 56.00 470 GLN A N 1
ATOM 3380 C CA . GLN A 1 470 ? -10.064 81.899 48.890 1.00 57.21 470 GLN A CA 1
ATOM 3381 C C . GLN A 1 470 ? -8.970 82.282 49.881 1.00 55.81 470 GLN A C 1
ATOM 3382 O O . GLN A 1 470 ? -9.149 83.189 50.696 1.00 56.19 470 GLN A O 1
ATOM 3388 N N . GLY A 1 471 ? -7.842 81.586 49.817 1.00 53.75 471 GLY A N 1
ATOM 3389 C CA . GLY A 1 471 ? -6.757 81.863 50.733 1.00 51.74 471 GLY A CA 1
ATOM 3390 C C . GLY A 1 471 ? -5.840 82.990 50.307 1.00 50.24 471 GLY A C 1
ATOM 3391 O O . GLY A 1 471 ? -4.632 82.907 50.503 1.00 50.61 471 GLY A O 1
ATOM 3392 N N . VAL A 1 472 ? -6.405 84.043 49.726 1.00 48.48 472 VAL A N 1
ATOM 3393 C CA . VAL A 1 472 ? -5.610 85.178 49.284 1.00 46.91 472 VAL A CA 1
ATOM 3394 C C . VAL A 1 472 ? -5.175 86.040 50.478 1.00 45.82 472 VAL A C 1
ATOM 3395 O O . VAL A 1 472 ? -4.161 86.721 50.415 1.00 44.70 472 VAL A O 1
ATOM 3399 N N . GLU A 1 473 ? -5.935 85.998 51.569 1.00 45.64 473 GLU A N 1
ATOM 3400 C CA . GLU A 1 473 ? -5.580 86.796 52.742 1.00 47.16 473 GLU A CA 1
ATOM 3401 C C . GLU A 1 473 ? -4.315 86.294 53.433 1.00 45.55 473 GLU A C 1
ATOM 3402 O O . GLU A 1 473 ? -3.763 86.972 54.299 1.00 46.42 473 GLU A O 1
ATOM 3408 N N . GLU A 1 474 ? -3.863 85.104 53.051 1.00 42.56 474 GLU A N 1
ATOM 3409 C CA . GLU A 1 474 ? -2.651 84.534 53.626 1.00 41.46 474 GLU A CA 1
ATOM 3410 C C . GLU A 1 474 ? -1.438 85.224 53.020 1.00 39.14 474 GLU A C 1
ATOM 3411 O O . GLU A 1 474 ? -0.397 85.340 53.659 1.00 37.91 474 GLU A O 1
ATOM 3417 N N . GLU A 1 475 ? -1.575 85.682 51.782 1.00 36.96 475 GLU A N 1
ATOM 3418 C CA . GLU A 1 475 ? -0.477 86.362 51.109 1.00 35.91 475 GLU A CA 1
ATOM 3419 C C . GLU A 1 475 ? -0.389 87.824 51.556 1.00 33.25 475 GLU A C 1
ATOM 3420 O O . GLU A 1 475 ? -0.523 88.751 50.759 1.00 30.60 475 GLU A O 1
ATOM 3426 N N . GLN A 1 476 ? -0.140 88.006 52.847 1.00 31.37 476 GLN A N 1
ATOM 3427 C CA . GLN A 1 476 ? -0.049 89.335 53.437 1.00 28.37 476 GLN A CA 1
ATOM 3428 C C . GLN A 1 476 ? 0.941 90.262 52.748 1.00 26.82 476 GLN A C 1
ATOM 3429 O O . GLN A 1 476 ? 0.657 91.443 52.574 1.00 26.19 476 GLN A O 1
ATOM 3435 N N . GLU A 1 477 ? 2.101 89.741 52.361 1.00 25.94 477 GLU A N 1
ATOM 3436 C CA . GLU A 1 477 ? 3.083 90.582 51.690 1.00 27.40 477 GLU A CA 1
ATOM 3437 C C . GLU A 1 477 ? 2.495 91.094 50.378 1.00 28.07 477 GLU A C 1
ATOM 3438 O O . GLU A 1 477 ? 2.718 92.252 50.008 1.00 28.06 477 GLU A O 1
ATOM 3444 N N . VAL A 1 478 ? 1.736 90.241 49.685 1.00 28.06 478 VAL A N 1
ATOM 3445 C CA . VAL A 1 478 ? 1.117 90.635 48.412 1.00 28.84 478 VAL A CA 1
ATOM 3446 C C . VAL A 1 478 ? 0.077 91.725 48.635 1.00 28.73 478 VAL A C 1
ATOM 3447 O O . VAL A 1 478 ? 0.021 92.714 47.895 1.00 28.62 478 VAL A O 1
ATOM 3451 N N . LEU A 1 479 ? -0.754 91.535 49.654 1.00 28.73 479 LEU A N 1
ATOM 3452 C CA . LEU A 1 479 ? -1.796 92.493 49.999 1.00 28.42 479 LEU A CA 1
ATOM 3453 C C . LEU A 1 479 ? -1.163 93.816 50.389 1.00 27.48 479 LEU A C 1
ATOM 3454 O O . LEU A 1 479 ? -1.662 94.885 50.026 1.00 27.32 479 LEU A O 1
ATOM 3459 N N . GLY A 1 480 ? -0.057 93.736 51.123 1.00 25.49 480 GLY A N 1
ATOM 3460 C CA . GLY A 1 480 ? 0.641 94.931 51.550 1.00 25.92 480 GLY A CA 1
ATOM 3461 C C . GLY A 1 480 ? 1.086 95.777 50.367 1.00 26.35 480 GLY A C 1
ATOM 3462 O O . GLY A 1 480 ? 0.847 96.988 50.342 1.00 26.00 480 GLY A O 1
ATOM 3463 N N . ALA A 1 481 ? 1.736 95.138 49.391 1.00 26.75 481 ALA A N 1
ATOM 3464 C CA . ALA A 1 481 ? 2.201 95.840 48.196 1.00 25.97 481 ALA A CA 1
ATOM 3465 C C . ALA A 1 481 ? 1.010 96.501 47.507 1.00 25.30 481 ALA A C 1
ATOM 3466 O O . ALA A 1 481 ? 1.101 97.630 47.027 1.00 27.02 481 ALA A O 1
ATOM 3468 N N . VAL A 1 482 ? -0.112 95.794 47.467 1.00 24.36 482 VAL A N 1
ATOM 3469 C CA . VAL A 1 482 ? -1.316 96.313 46.841 1.00 23.73 482 VAL A CA 1
ATOM 3470 C C . VAL A 1 482 ? -1.750 97.537 47.627 1.00 23.81 482 VAL A C 1
ATOM 3471 O O . VAL A 1 482 ? -1.990 98.604 47.058 1.00 23.53 482 VAL A O 1
ATOM 3475 N N . ALA A 1 483 ? -1.825 97.402 48.943 1.00 24.61 483 ALA A N 1
ATOM 3476 C CA . ALA A 1 483 ? -2.229 98.520 49.772 1.00 25.09 483 ALA A CA 1
ATOM 3477 C C . ALA A 1 483 ? -1.358 99.756 49.584 1.00 25.49 483 ALA A C 1
ATOM 3478 O O . ALA A 1 483 ? -1.885 100.866 49.558 1.00 25.49 483 ALA A O 1
ATOM 3480 N N . ASP A 1 484 ? -0.041 99.569 49.439 1.00 24.37 484 ASP A N 1
ATOM 3481 C CA . ASP A 1 484 ? 0.866 100.711 49.285 1.00 24.00 484 ASP A CA 1
ATOM 3482 C C . ASP A 1 484 ? 0.623 101.475 47.994 1.00 24.36 484 ASP A C 1
ATOM 3483 O O . ASP A 1 484 ? 0.728 102.697 47.960 1.00 23.48 484 ASP A O 1
ATOM 3488 N N . ILE A 1 485 ? 0.311 100.743 46.933 1.00 25.99 485 ILE A N 1
ATOM 3489 C CA . ILE A 1 485 ? 0.015 101.365 45.651 1.00 25.34 485 ILE A CA 1
ATOM 3490 C C . ILE A 1 485 ? -1.304 102.115 45.804 1.00 24.06 485 ILE A C 1
ATOM 3491 O O . ILE A 1 485 ? -1.447 103.243 45.332 1.00 26.30 485 ILE A O 1
ATOM 3496 N N . LEU A 1 486 ? -2.273 101.514 46.486 1.00 23.63 486 LEU A N 1
ATOM 3497 C CA . LEU A 1 486 ? -3.566 102.168 46.677 1.00 24.62 486 LEU A CA 1
ATOM 3498 C C . LEU A 1 486 ? -3.426 103.463 47.476 1.00 24.41 486 LEU A C 1
ATOM 3499 O O . LEU A 1 486 ? -4.031 104.487 47.128 1.00 24.63 486 LEU A O 1
ATOM 3504 N N . ILE A 1 487 ? -2.621 103.413 48.536 1.00 23.37 487 ILE A N 1
ATOM 3505 C CA . ILE A 1 487 ? -2.383 104.572 49.382 1.00 22.47 487 ILE A CA 1
ATOM 3506 C C . ILE A 1 487 ? -1.749 105.678 48.541 1.00 22.14 487 ILE A C 1
ATOM 3507 O O . ILE A 1 487 ? -2.215 106.813 48.563 1.00 21.36 487 ILE A O 1
ATOM 3512 N N . ASP A 1 488 ? -0.696 105.347 47.792 1.00 21.48 488 ASP A N 1
ATOM 3513 C CA . ASP A 1 488 ? -0.058 106.357 46.955 1.00 22.62 488 ASP A CA 1
ATOM 3514 C C . ASP A 1 488 ? -1.007 106.868 45.868 1.00 23.37 488 ASP A C 1
ATOM 3515 O O . ASP A 1 488 ? -1.005 108.058 45.564 1.00 23.30 488 ASP A O 1
ATOM 3520 N N . ALA A 1 489 ? -1.815 105.975 45.294 1.00 22.96 489 ALA A N 1
ATOM 3521 C CA . ALA A 1 489 ? -2.757 106.387 44.251 1.00 23.93 489 ALA A CA 1
ATOM 3522 C C . ALA A 1 489 ? -3.692 107.435 44.824 1.00 25.01 489 ALA A C 1
ATOM 3523 O O . ALA A 1 489 ? -3.807 108.546 44.301 1.00 24.71 489 ALA A O 1
ATOM 3525 N N . TYR A 1 490 ? -4.355 107.076 45.917 1.00 25.06 490 TYR A N 1
ATOM 3526 C CA . TYR A 1 490 ? -5.299 107.975 46.550 1.00 24.70 490 TYR A CA 1
ATOM 3527 C C . TYR A 1 490 ? -4.618 109.276 46.962 1.00 26.30 490 TYR A C 1
ATOM 3528 O O . TYR A 1 490 ? -5.140 110.364 46.721 1.00 26.89 490 TYR A O 1
ATOM 3537 N N . ALA A 1 491 ? -3.449 109.151 47.580 1.00 25.02 491 ALA A N 1
ATOM 3538 C CA . ALA A 1 491 ? -2.690 110.297 48.034 1.00 25.12 491 ALA A CA 1
ATOM 3539 C C . ALA A 1 491 ? -2.281 111.173 46.853 1.00 23.74 491 ALA A C 1
ATOM 3540 O O . ALA A 1 491 ? -2.473 112.382 46.884 1.00 21.63 491 ALA A O 1
ATOM 3542 N N . ALA A 1 492 ? -1.722 110.554 45.816 1.00 23.66 492 ALA A N 1
ATOM 3543 C CA . ALA A 1 492 ? -1.284 111.303 44.642 1.00 24.08 492 ALA A CA 1
ATOM 3544 C C . ALA A 1 492 ? -2.445 112.036 43.984 1.00 25.66 492 ALA A C 1
ATOM 3545 O O . ALA A 1 492 ? -2.333 113.218 43.663 1.00 27.36 492 ALA A O 1
ATOM 3547 N N . GLU A 1 493 ? -3.570 111.352 43.801 1.00 27.34 493 GLU A N 1
ATOM 3548 C CA . GLU A 1 493 ? -4.727 111.977 43.181 1.00 27.36 493 GLU A CA 1
ATOM 3549 C C . GLU A 1 493 ? -5.279 113.137 44.012 1.00 28.01 493 GLU A C 1
ATOM 3550 O O . GLU A 1 493 ? -5.681 114.159 43.454 1.00 27.61 493 GLU A O 1
ATOM 3556 N N . SER A 1 494 ? -5.308 112.984 45.335 1.00 27.55 494 SER A N 1
ATOM 3557 C CA . SER A 1 494 ? -5.809 114.046 46.199 1.00 26.43 494 SER A CA 1
ATOM 3558 C C . SER A 1 494 ? -4.917 115.274 46.040 1.00 26.02 494 SER A C 1
ATOM 3559 O O . SER A 1 494 ? -5.407 116.391 45.895 1.00 25.21 494 SER A O 1
ATOM 3562 N N . ALA A 1 495 ? -3.606 115.051 46.055 1.00 24.93 495 ALA A N 1
ATOM 3563 C CA . ALA A 1 495 ? -2.644 116.140 45.914 1.00 24.84 495 ALA A CA 1
ATOM 3564 C C . ALA A 1 495 ? -2.790 116.830 44.560 1.00 25.22 495 ALA A C 1
ATOM 3565 O O . ALA A 1 495 ? -2.839 118.052 44.478 1.00 23.47 495 ALA A O 1
ATOM 3567 N N . LEU A 1 496 ? -2.857 116.039 43.496 1.00 26.66 496 LEU A N 1
ATOM 3568 C CA . LEU A 1 496 ? -2.979 116.631 42.164 1.00 27.88 496 LEU A CA 1
ATOM 3569 C C . LEU A 1 496 ? -4.250 117.432 41.969 1.00 27.96 496 LEU A C 1
ATOM 3570 O O . LEU A 1 496 ? -4.194 118.629 41.682 1.00 28.43 496 LEU A O 1
ATOM 3575 N N . LEU A 1 497 ? -5.394 116.770 42.124 1.00 28.82 497 LEU A N 1
ATOM 3576 C CA . LEU A 1 497 ? -6.685 117.414 41.946 1.00 28.74 497 LEU A CA 1
ATOM 3577 C C . LEU A 1 497 ? -6.742 118.700 42.737 1.00 29.64 497 LEU A C 1
ATOM 3578 O O . LEU A 1 497 ? -7.188 119.726 42.230 1.00 30.96 497 LEU A O 1
ATOM 3583 N N . ARG A 1 498 ? -6.283 118.665 43.981 1.00 27.37 498 ARG A N 1
ATOM 3584 C CA . ARG A 1 498 ? -6.296 119.870 44.784 1.00 27.25 498 ARG A CA 1
ATOM 3585 C C . ARG A 1 498 ? -5.314 120.906 44.226 1.00 26.87 498 ARG A C 1
ATOM 3586 O O . ARG A 1 498 ? -5.589 122.104 44.261 1.00 25.68 498 ARG A O 1
ATOM 3594 N N . ALA A 1 499 ? -4.181 120.446 43.697 1.00 26.53 499 ALA A N 1
ATOM 3595 C CA . ALA A 1 499 ? -3.167 121.351 43.147 1.00 29.08 499 ALA A CA 1
ATOM 3596 C C . ALA A 1 499 ? -3.683 122.151 41.951 1.00 31.19 499 ALA A C 1
ATOM 3597 O O . ALA A 1 499 ? -3.294 123.302 41.741 1.00 31.98 499 ALA A O 1
ATOM 3599 N N . ARG A 1 500 ? -4.554 121.532 41.165 1.00 32.06 500 ARG A N 1
ATOM 3600 C CA . ARG A 1 500 ? -5.127 122.202 40.008 1.00 33.14 500 ARG A CA 1
ATOM 3601 C C . ARG A 1 500 ? -6.033 123.343 40.455 1.00 33.14 500 ARG A C 1
ATOM 3602 O O . ARG A 1 500 ? -6.139 124.360 39.780 1.00 32.24 500 ARG A O 1
ATOM 3610 N N . ARG A 1 501 ? -6.678 123.175 41.602 1.00 33.07 501 ARG A N 1
ATOM 3611 C CA . ARG A 1 501 ? -7.570 124.210 42.111 1.00 34.85 501 ARG A CA 1
ATOM 3612 C C . ARG A 1 501 ? -6.821 125.281 42.892 1.00 35.81 501 ARG A C 1
ATOM 3613 O O . ARG A 1 501 ? -7.127 126.473 42.800 1.00 35.73 501 ARG A O 1
ATOM 3621 N N . LEU A 1 502 ? -5.827 124.851 43.657 1.00 36.54 502 LEU A N 1
ATOM 3622 C CA . LEU A 1 502 ? -5.065 125.763 44.489 1.00 36.32 502 LEU A CA 1
ATOM 3623 C C . LEU A 1 502 ? -3.993 126.545 43.726 1.00 36.93 502 LEU A C 1
ATOM 3624 O O . LEU A 1 502 ? -3.862 127.756 43.898 1.00 36.42 502 LEU A O 1
ATOM 3629 N N . GLY A 1 503 ? -3.230 125.869 42.879 1.00 36.34 503 GLY A N 1
ATOM 3630 C CA . GLY A 1 503 ? -2.188 126.561 42.147 1.00 35.28 503 GLY A CA 1
ATOM 3631 C C . GLY A 1 503 ? -1.032 126.918 43.064 1.00 35.60 503 GLY A C 1
ATOM 3632 O O . GLY A 1 503 ? -0.906 126.378 44.172 1.00 35.90 503 GLY A O 1
ATOM 3633 N N . GLY A 1 504 ? -0.183 127.832 42.615 1.00 34.64 504 GLY A N 1
ATOM 3634 C CA . GLY A 1 504 ? 0.955 128.246 43.415 1.00 33.35 504 GLY A CA 1
ATOM 3635 C C . GLY A 1 504 ? 1.993 127.152 43.610 1.00 32.68 504 GLY A C 1
ATOM 3636 O O . GLY A 1 504 ? 2.435 126.524 42.643 1.00 32.17 504 GLY A O 1
ATOM 3637 N N . LEU A 1 505 ? 2.376 126.906 44.861 1.00 31.45 505 LEU A N 1
ATOM 3638 C CA . LEU A 1 505 ? 3.376 125.884 45.148 1.00 30.43 505 LEU A CA 1
ATOM 3639 C C . LEU A 1 505 ? 2.787 124.479 45.138 1.00 30.24 505 LEU A C 1
ATOM 3640 O O . LEU A 1 505 ? 3.494 123.493 44.908 1.00 28.51 505 LEU A O 1
ATOM 3645 N N . ALA A 1 506 ? 1.484 124.401 45.385 1.00 29.63 506 ALA A N 1
ATOM 3646 C CA . ALA A 1 506 ? 0.800 123.117 45.419 1.00 29.00 506 ALA A CA 1
ATOM 3647 C C . ALA A 1 506 ? 1.229 122.157 44.297 1.00 28.99 506 ALA A C 1
ATOM 3648 O O . ALA A 1 506 ? 1.666 121.037 44.576 1.00 29.79 506 ALA A O 1
ATOM 3650 N N . PRO A 1 507 ? 1.133 122.574 43.024 1.00 26.96 507 PRO A N 1
ATOM 3651 C CA . PRO A 1 507 ? 1.540 121.666 41.940 1.00 27.31 507 PRO A CA 1
ATOM 3652 C C . PRO A 1 507 ? 2.934 121.045 42.129 1.00 27.20 507 PRO A C 1
ATOM 3653 O O . PRO A 1 507 ? 3.139 119.864 41.863 1.00 27.56 507 PRO A O 1
ATOM 3657 N N . VAL A 1 508 ? 3.891 121.850 42.579 1.00 28.18 508 VAL A N 1
ATOM 3658 C CA . VAL A 1 508 ? 5.246 121.371 42.815 1.00 27.30 508 VAL A CA 1
ATOM 3659 C C . VAL A 1 508 ? 5.240 120.264 43.887 1.00 28.07 508 VAL A C 1
ATOM 3660 O O . VAL A 1 508 ? 5.801 119.180 43.679 1.00 27.48 508 VAL A O 1
ATOM 3664 N N . LEU A 1 509 ? 4.588 120.529 45.020 1.00 27.31 509 LEU A N 1
ATOM 3665 C CA . LEU A 1 509 ? 4.518 119.547 46.106 1.00 25.98 509 LEU A CA 1
ATOM 3666 C C . LEU A 1 509 ? 3.860 118.246 45.643 1.00 26.44 509 LEU A C 1
ATOM 3667 O O . LEU A 1 509 ? 4.215 117.163 46.098 1.00 24.41 509 LEU A O 1
ATOM 3672 N N . ALA A 1 510 ? 2.907 118.351 44.728 1.00 27.00 510 ALA A N 1
ATOM 3673 C CA . ALA A 1 510 ? 2.239 117.168 44.220 1.00 26.32 510 ALA A CA 1
ATOM 3674 C C . ALA A 1 510 ? 3.170 116.408 43.269 1.00 26.30 510 ALA A C 1
ATOM 3675 O O . ALA A 1 510 ? 3.259 115.189 43.332 1.00 25.65 510 ALA A O 1
ATOM 3677 N N . ARG A 1 511 ? 3.877 117.137 42.410 1.00 27.20 511 ARG A N 1
ATOM 3678 C CA . ARG A 1 511 ? 4.792 116.526 41.442 1.00 28.28 511 ARG A CA 1
ATOM 3679 C C . ARG A 1 511 ? 5.890 115.746 42.168 1.00 27.19 511 ARG A C 1
ATOM 3680 O O . ARG A 1 511 ? 6.330 114.678 41.734 1.00 24.29 511 ARG A O 1
ATOM 3688 N N . ILE A 1 512 ? 6.327 116.297 43.284 1.00 25.34 512 ILE A N 1
ATOM 3689 C CA . ILE A 1 512 ? 7.356 115.670 44.064 1.00 23.87 512 ILE A CA 1
ATOM 3690 C C . ILE A 1 512 ? 6.838 114.334 44.596 1.00 23.70 512 ILE A C 1
ATOM 3691 O O . ILE A 1 512 ? 7.534 113.318 44.531 1.00 22.04 512 ILE A O 1
ATOM 3696 N N . TYR A 1 513 ? 5.610 114.336 45.107 1.00 23.05 513 TYR A N 1
ATOM 3697 C CA . TYR A 1 513 ? 5.028 113.132 45.679 1.00 23.35 513 TYR A CA 1
ATOM 3698 C C . TYR A 1 513 ? 4.763 112.065 44.628 1.00 24.05 513 TYR A C 1
ATOM 3699 O O . TYR A 1 513 ? 5.158 110.908 44.778 1.00 24.79 513 TYR A O 1
ATOM 3708 N N . LEU A 1 514 ? 4.089 112.469 43.559 1.00 25.59 514 LEU A N 1
ATOM 3709 C CA . LEU A 1 514 ? 3.770 111.563 42.467 1.00 26.32 514 LEU A CA 1
ATOM 3710 C C . LEU A 1 514 ? 5.022 110.908 41.903 1.00 25.42 514 LEU A C 1
ATOM 3711 O O . LEU A 1 514 ? 5.037 109.701 41.672 1.00 26.45 514 LEU A O 1
ATOM 3716 N N . ALA A 1 515 ? 6.085 111.682 41.705 1.00 24.26 515 ALA A N 1
ATOM 3717 C CA . ALA A 1 515 ? 7.310 111.108 41.141 1.00 24.97 515 ALA A CA 1
ATOM 3718 C C . ALA A 1 515 ? 7.781 109.900 41.923 1.00 25.19 515 ALA A C 1
ATOM 3719 O O . ALA A 1 515 ? 8.089 108.855 41.346 1.00 24.49 515 ALA A O 1
ATOM 3721 N N . GLN A 1 516 ? 7.835 110.049 43.240 1.00 25.66 516 GLN A N 1
ATOM 3722 C CA . GLN A 1 516 ? 8.290 108.975 44.101 1.00 27.06 516 GLN A CA 1
ATOM 3723 C C . GLN A 1 516 ? 7.253 107.875 44.259 1.00 26.97 516 GLN A C 1
ATOM 3724 O O . GLN A 1 516 ? 7.609 106.716 44.448 1.00 27.75 516 GLN A O 1
ATOM 3730 N N . ALA A 1 517 ? 5.974 108.237 44.180 1.00 28.04 517 ALA A N 1
ATOM 3731 C CA . ALA A 1 517 ? 4.912 107.243 44.285 1.00 29.43 517 ALA A CA 1
ATOM 3732 C C . ALA A 1 517 ? 5.072 106.295 43.092 1.00 30.08 517 ALA A C 1
ATOM 3733 O O . ALA A 1 517 ? 4.874 105.088 43.224 1.00 30.90 517 ALA A O 1
ATOM 3735 N N . LEU A 1 518 ? 5.457 106.835 41.937 1.00 29.92 518 LEU A N 1
ATOM 3736 C CA . LEU A 1 518 ? 5.650 105.995 40.752 1.00 30.48 518 LEU A CA 1
ATOM 3737 C C . LEU A 1 518 ? 6.818 105.033 40.954 1.00 30.74 518 LEU A C 1
ATOM 3738 O O . LEU A 1 518 ? 6.747 103.861 40.560 1.00 31.19 518 LEU A O 1
ATOM 3743 N N . ASP A 1 519 ? 7.888 105.528 41.573 1.00 29.77 519 ASP A N 1
ATOM 3744 C CA . ASP A 1 519 ? 9.072 104.719 41.863 1.00 30.98 519 ASP A CA 1
ATOM 3745 C C . ASP A 1 519 ? 8.693 103.546 42.769 1.00 30.19 519 ASP A C 1
ATOM 3746 O O . ASP A 1 519 ? 9.075 102.407 42.528 1.00 30.97 519 ASP A O 1
ATOM 3751 N N . ARG A 1 520 ? 7.941 103.836 43.821 1.00 29.31 520 ARG A N 1
ATOM 3752 C CA . ARG A 1 520 ? 7.537 102.804 44.766 1.00 30.92 520 ARG A CA 1
ATOM 3753 C C . ARG A 1 520 ? 6.614 101.778 44.125 1.00 30.05 520 ARG A C 1
ATOM 3754 O O . ARG A 1 520 ? 6.753 100.579 44.353 1.00 30.14 520 ARG A O 1
ATOM 3762 N N . ALA A 1 521 ? 5.679 102.257 43.314 1.00 30.60 521 ALA A N 1
ATOM 3763 C CA . ALA A 1 521 ? 4.744 101.371 42.634 1.00 30.95 521 ALA A CA 1
ATOM 3764 C C . ALA A 1 521 ? 5.468 100.316 41.791 1.00 31.52 521 ALA A C 1
ATOM 3765 O O . ALA A 1 521 ? 5.235 99.124 41.962 1.00 33.65 521 ALA A O 1
ATOM 3767 N N . GLN A 1 522 ? 6.345 100.745 40.889 1.00 32.41 522 GLN A N 1
ATOM 3768 C CA . GLN A 1 522 ? 7.075 99.807 40.041 1.00 34.26 522 GLN A CA 1
ATOM 3769 C C . GLN A 1 522 ? 7.848 98.792 40.888 1.00 34.30 522 GLN A C 1
ATOM 3770 O O . GLN A 1 522 ? 7.747 97.586 40.665 1.00 34.75 522 GLN A O 1
ATOM 3776 N N . ALA A 1 523 ? 8.608 99.284 41.865 1.00 31.88 523 ALA A N 1
ATOM 3777 C CA . ALA A 1 523 ? 9.391 98.411 42.735 1.00 31.79 523 ALA A CA 1
ATOM 3778 C C . ALA A 1 523 ? 8.505 97.478 43.553 1.00 32.44 523 ALA A C 1
ATOM 3779 O O . ALA A 1 523 ? 8.799 96.284 43.685 1.00 32.33 523 ALA A O 1
ATOM 3781 N N . GLY A 1 524 ? 7.427 98.020 44.106 1.00 30.87 524 GLY A N 1
ATOM 3782 C CA . GLY A 1 524 ? 6.540 97.199 44.906 1.00 32.93 524 GLY A CA 1
ATOM 3783 C C . GLY A 1 524 ? 5.870 96.106 44.090 1.00 34.31 524 GLY A C 1
ATOM 3784 O O . GLY A 1 524 ? 5.695 94.986 44.561 1.00 33.28 524 GLY A O 1
ATOM 3785 N N . ALA A 1 525 ? 5.484 96.435 42.864 1.00 35.00 525 ALA A N 1
ATOM 3786 C CA . ALA A 1 525 ? 4.822 95.464 42.003 1.00 37.36 525 ALA A CA 1
ATOM 3787 C C . ALA A 1 525 ? 5.806 94.392 41.557 1.00 37.27 525 ALA A C 1
ATOM 3788 O O . ALA A 1 525 ? 5.484 93.209 41.544 1.00 37.27 525 ALA A O 1
ATOM 3790 N N . LEU A 1 526 ? 7.014 94.808 41.210 1.00 38.92 526 LEU A N 1
ATOM 3791 C CA . LEU A 1 526 ? 8.013 93.849 40.777 1.00 40.69 526 LEU A CA 1
ATOM 3792 C C . LEU A 1 526 ? 8.549 93.000 41.931 1.00 40.71 526 LEU A C 1
ATOM 3793 O O . LEU A 1 526 ? 9.221 91.999 41.697 1.00 39.96 526 LEU A O 1
ATOM 3798 N N . SER A 1 527 ? 8.250 93.377 43.172 1.00 40.01 527 SER A N 1
ATOM 3799 C CA . SER A 1 527 ? 8.740 92.577 44.292 1.00 40.97 527 SER A CA 1
ATOM 3800 C C . SER A 1 527 ? 7.735 91.499 44.677 1.00 41.65 527 SER A C 1
ATOM 3801 O O . SER A 1 527 ? 8.072 90.554 45.390 1.00 42.26 527 SER A O 1
ATOM 3804 N N . VAL A 1 528 ? 6.500 91.638 44.212 1.00 42.62 528 VAL A N 1
ATOM 3805 C CA . VAL A 1 528 ? 5.471 90.667 44.546 1.00 45.25 528 VAL A CA 1
ATOM 3806 C C . VAL A 1 528 ? 4.907 89.916 43.339 1.00 45.81 528 VAL A C 1
ATOM 3807 O O . VAL A 1 528 ? 4.379 88.813 43.479 1.00 46.13 528 VAL A O 1
ATOM 3811 N N . LEU A 1 529 ? 5.021 90.507 42.156 1.00 45.64 529 LEU A N 1
ATOM 3812 C CA . LEU A 1 529 ? 4.515 89.867 40.946 1.00 45.42 529 LEU A CA 1
ATOM 3813 C C . LEU A 1 529 ? 5.134 88.491 40.697 1.00 45.63 529 LEU A C 1
ATOM 3814 O O . LEU A 1 529 ? 4.438 87.557 40.301 1.00 44.86 529 LEU A O 1
ATOM 3819 N N . PRO A 1 530 ? 6.448 88.350 40.919 1.00 45.33 530 PRO A N 1
ATOM 3820 C CA . PRO A 1 530 ? 7.085 87.049 40.700 1.00 46.68 530 PRO A CA 1
ATOM 3821 C C . PRO A 1 530 ? 6.437 85.939 41.531 1.00 46.75 530 PRO A C 1
ATOM 3822 O O . PRO A 1 530 ? 6.598 84.754 41.243 1.00 46.42 530 PRO A O 1
ATOM 3826 N N . ARG A 1 531 ? 5.701 86.346 42.557 1.00 46.81 531 ARG A N 1
ATOM 3827 C CA . ARG A 1 531 ? 5.022 85.426 43.464 1.00 47.73 531 ARG A CA 1
ATOM 3828 C C . ARG A 1 531 ? 3.645 85.043 42.925 1.00 49.27 531 ARG A C 1
ATOM 3829 O O . ARG A 1 531 ? 3.031 84.078 43.385 1.00 49.26 531 ARG A O 1
ATOM 3837 N N . LEU A 1 532 ? 3.167 85.796 41.943 1.00 50.90 532 LEU A N 1
ATOM 3838 C CA . LEU A 1 532 ? 1.851 85.554 41.367 1.00 54.10 532 LEU A CA 1
ATOM 3839 C C . LEU A 1 532 ? 1.866 84.906 39.988 1.00 56.73 532 LEU A C 1
ATOM 3840 O O . LEU A 1 532 ? 0.875 84.308 39.569 1.00 56.89 532 LEU A O 1
ATOM 3845 N N . VAL A 1 533 ? 2.983 85.020 39.280 1.00 59.39 533 VAL A N 1
ATOM 3846 C CA . VAL A 1 533 ? 3.077 84.433 37.952 1.00 62.81 533 VAL A CA 1
ATOM 3847 C C . VAL A 1 533 ? 4.475 83.944 37.603 1.00 64.91 533 VAL A C 1
ATOM 3848 O O . VAL A 1 533 ? 5.453 84.299 38.258 1.00 65.14 533 VAL A O 1
ATOM 3852 N N . GLU A 1 534 ? 4.550 83.117 36.563 1.00 68.00 534 GLU A N 1
ATOM 3853 C CA . GLU A 1 534 ? 5.818 82.559 36.102 1.00 71.06 534 GLU A CA 1
ATOM 3854 C C . GLU A 1 534 ? 5.742 82.111 34.642 1.00 72.54 534 GLU A C 1
ATOM 3855 O O . GLU A 1 534 ? 4.724 82.302 33.974 1.00 71.93 534 GLU A O 1
ATOM 3861 N N . GLY A 1 535 ? 6.826 81.512 34.158 1.00 74.19 535 GLY A N 1
ATOM 3862 C CA . GLY A 1 535 ? 6.859 81.052 32.782 1.00 76.33 535 GLY A CA 1
ATOM 3863 C C . GLY A 1 535 ? 6.885 82.210 31.803 1.00 77.90 535 GLY A C 1
ATOM 3864 O O . GLY A 1 535 ? 7.594 83.199 32.018 1.00 77.79 535 GLY A O 1
ATOM 3865 N N . ASP A 1 536 ? 6.110 82.090 30.728 1.00 79.15 536 ASP A N 1
ATOM 3866 C CA . ASP A 1 536 ? 6.047 83.133 29.713 1.00 80.52 536 ASP A CA 1
ATOM 3867 C C . ASP A 1 536 ? 4.846 84.046 29.937 1.00 80.58 536 ASP A C 1
ATOM 3868 O O . ASP A 1 536 ? 4.858 85.218 29.551 1.00 80.06 536 ASP A O 1
ATOM 3873 N N . GLU A 1 537 ? 3.816 83.506 30.577 1.00 80.58 537 GLU A N 1
ATOM 3874 C CA . GLU A 1 537 ? 2.607 84.268 30.852 1.00 80.62 537 GLU A CA 1
ATOM 3875 C C . GLU A 1 537 ? 2.937 85.432 31.773 1.00 80.21 537 GLU A C 1
ATOM 3876 O O . GLU A 1 537 ? 2.168 86.387 31.890 1.00 80.12 537 GLU A O 1
ATOM 3882 N N . ALA A 1 538 ? 4.095 85.346 32.421 1.00 79.50 538 ALA A N 1
ATOM 3883 C CA . ALA A 1 538 ? 4.541 86.383 33.339 1.00 78.77 538 ALA A CA 1
ATOM 3884 C C . ALA A 1 538 ? 5.338 87.441 32.593 1.00 78.70 538 ALA A C 1
ATOM 3885 O O . ALA A 1 538 ? 5.365 88.606 32.989 1.00 78.86 538 ALA A O 1
ATOM 3887 N N . ARG A 1 539 ? 5.991 87.032 31.511 1.00 78.18 539 ARG A N 1
ATOM 3888 C CA . ARG A 1 539 ? 6.791 87.959 30.727 1.00 77.34 539 ARG A CA 1
ATOM 3889 C C . ARG A 1 539 ? 5.963 89.176 30.327 1.00 75.23 539 ARG A C 1
ATOM 3890 O O . ARG A 1 539 ? 6.413 90.311 30.464 1.00 75.31 539 ARG A O 1
ATOM 3898 N N . VAL A 1 540 ? 4.750 88.938 29.840 1.00 72.39 540 VAL A N 1
ATOM 3899 C CA . VAL A 1 540 ? 3.883 90.032 29.423 1.00 69.78 540 VAL A CA 1
ATOM 3900 C C . VAL A 1 540 ? 3.361 90.801 30.634 1.00 67.75 540 VAL A C 1
ATOM 3901 O O . VAL A 1 540 ? 3.070 91.996 30.542 1.00 67.13 540 VAL A O 1
ATOM 3905 N N . VAL A 1 541 ? 3.249 90.107 31.765 1.00 65.11 541 VAL A N 1
ATOM 3906 C CA . VAL A 1 541 ? 2.768 90.718 33.001 1.00 63.14 541 VAL A CA 1
ATOM 3907 C C . VAL A 1 541 ? 3.751 91.777 33.484 1.00 62.18 541 VAL A C 1
ATOM 3908 O O . VAL A 1 541 ? 3.354 92.893 33.824 1.00 61.54 541 VAL A O 1
ATOM 3912 N N . TYR A 1 542 ? 5.034 91.426 33.511 1.00 60.94 542 TYR A N 1
ATOM 3913 C CA . TYR A 1 542 ? 6.060 92.363 33.953 1.00 59.80 542 TYR A CA 1
ATOM 3914 C C . TYR A 1 542 ? 6.095 93.579 33.036 1.00 58.81 542 TYR A C 1
ATOM 3915 O O . TYR A 1 542 ? 6.166 94.712 33.500 1.00 58.86 542 TYR A O 1
ATOM 3924 N N . SER A 1 543 ? 6.044 93.333 31.733 1.00 58.29 543 SER A N 1
ATOM 3925 C CA . SER A 1 543 ? 6.064 94.414 30.753 1.00 58.04 543 SER A CA 1
ATOM 3926 C C . SER A 1 543 ? 4.866 95.329 30.977 1.00 56.70 543 SER A C 1
ATOM 3927 O O . SER A 1 543 ? 4.981 96.553 30.898 1.00 56.06 543 SER A O 1
ATOM 3930 N N . ALA A 1 544 ? 3.714 94.726 31.255 1.00 56.02 544 ALA A N 1
ATOM 3931 C CA . ALA A 1 544 ? 2.489 95.480 31.495 1.00 55.11 544 ALA A CA 1
ATOM 3932 C C . ALA A 1 544 ? 2.690 96.405 32.686 1.00 54.66 544 ALA A C 1
ATOM 3933 O O . ALA A 1 544 ? 2.176 97.521 32.719 1.00 53.53 544 ALA A O 1
ATOM 3935 N N . ALA A 1 545 ? 3.444 95.925 33.666 1.00 55.10 545 ALA A N 1
ATOM 3936 C CA . ALA A 1 545 ? 3.734 96.702 34.860 1.00 55.72 545 ALA A CA 1
ATOM 3937 C C . ALA A 1 545 ? 4.643 97.873 34.499 1.00 56.51 545 ALA A C 1
ATOM 3938 O O . ALA A 1 545 ? 4.346 99.021 34.831 1.00 56.73 545 ALA A O 1
ATOM 3940 N N . ARG A 1 546 ? 5.750 97.571 33.822 1.00 57.09 546 ARG A N 1
ATOM 3941 C CA . ARG A 1 546 ? 6.703 98.593 33.404 1.00 57.94 546 ARG A CA 1
ATOM 3942 C C . ARG A 1 546 ? 5.977 99.702 32.650 1.00 56.51 546 ARG A C 1
ATOM 3943 O O . ARG A 1 546 ? 6.310 100.877 32.777 1.00 56.11 546 ARG A O 1
ATOM 3951 N N . ARG A 1 547 ? 4.975 99.314 31.871 1.00 55.81 547 ARG A N 1
ATOM 3952 C CA . ARG A 1 547 ? 4.205 100.270 31.091 1.00 54.74 547 ARG A CA 1
ATOM 3953 C C . ARG A 1 547 ? 3.243 101.054 31.981 1.00 52.71 547 ARG A C 1
ATOM 3954 O O . ARG A 1 547 ? 3.092 102.264 31.832 1.00 52.32 547 ARG A O 1
ATOM 3962 N N . LEU A 1 548 ? 2.595 100.365 32.912 1.00 50.98 548 LEU A N 1
ATOM 3963 C CA . LEU A 1 548 ? 1.657 101.023 33.814 1.00 49.76 548 LEU A CA 1
ATOM 3964 C C . LEU A 1 548 ? 2.340 102.007 34.753 1.00 49.98 548 LEU A C 1
ATOM 3965 O O . LEU A 1 548 ? 1.680 102.818 35.395 1.00 50.42 548 LEU A O 1
ATOM 3970 N N . THR A 1 549 ? 3.663 101.941 34.835 1.00 49.16 549 THR A N 1
ATOM 3971 C CA . THR A 1 549 ? 4.383 102.837 35.727 1.00 49.53 549 THR A CA 1
ATOM 3972 C C . THR A 1 549 ? 5.392 103.704 34.976 1.00 49.38 549 THR A C 1
ATOM 3973 O O . THR A 1 549 ? 6.278 104.308 35.576 1.00 49.14 549 THR A O 1
ATOM 3977 N N . LYS A 1 550 ? 5.231 103.775 33.659 1.00 49.69 550 LYS A N 1
ATOM 3978 C CA . LYS A 1 550 ? 6.125 104.559 32.817 1.00 49.48 550 LYS A CA 1
ATOM 3979 C C . LYS A 1 550 ? 5.929 106.055 32.996 1.00 47.91 550 LYS A C 1
ATOM 3980 O O . LYS A 1 550 ? 4.813 106.522 33.220 1.00 47.63 550 LYS A O 1
ATOM 3986 N N . ARG A 1 551 ? 7.024 106.802 32.895 1.00 45.88 551 ARG A N 1
ATOM 3987 C CA . ARG A 1 551 ? 6.966 108.249 33.040 1.00 44.08 551 ARG A CA 1
ATOM 3988 C C . ARG A 1 551 ? 8.324 108.901 32.845 1.00 43.03 551 ARG A C 1
ATOM 3989 O O . ARG A 1 551 ? 9.362 108.245 32.929 1.00 40.45 551 ARG A O 1
ATOM 3997 N N . GLU A 1 552 ? 8.305 110.205 32.599 1.00 42.60 552 GLU A N 1
ATOM 3998 C CA . GLU A 1 552 ? 9.539 110.956 32.430 1.00 42.94 552 GLU A CA 1
ATOM 3999 C C . GLU A 1 552 ? 10.044 111.428 33.784 1.00 42.57 552 GLU A C 1
ATOM 4000 O O . GLU A 1 552 ? 9.273 111.875 34.632 1.00 41.45 552 GLU A O 1
ATOM 4006 N N . PRO A 1 553 ? 11.358 111.336 33.998 1.00 42.86 553 PRO A N 1
ATOM 4007 C CA . PRO A 1 553 ? 11.974 111.755 35.255 1.00 42.18 553 PRO A CA 1
ATOM 4008 C C . PRO A 1 553 ? 11.881 113.257 35.510 1.00 40.87 553 PRO A C 1
ATOM 4009 O O . PRO A 1 553 ? 12.154 114.072 34.624 1.00 41.65 553 PRO A O 1
ATOM 4013 N N . GLY A 1 554 ? 11.486 113.609 36.730 1.00 38.90 554 GLY A N 1
ATOM 4014 C CA . GLY A 1 554 ? 11.358 115.003 37.114 1.00 36.17 554 GLY A CA 1
ATOM 4015 C C . GLY A 1 554 ? 12.596 115.492 37.850 1.00 35.06 554 GLY A C 1
ATOM 4016 O O . GLY A 1 554 ? 13.370 114.684 38.376 1.00 34.15 554 GLY A O 1
ATOM 4017 N N . ASP A 1 555 ? 12.788 116.809 37.902 1.00 32.84 555 ASP A N 1
ATOM 4018 C CA . ASP A 1 555 ? 13.950 117.374 38.577 1.00 32.81 555 ASP A CA 1
ATOM 4019 C C . ASP A 1 555 ? 13.674 117.521 40.074 1.00 31.19 555 ASP A C 1
ATOM 4020 O O . ASP A 1 555 ? 13.439 118.624 40.572 1.00 31.20 555 ASP A O 1
ATOM 4025 N N . LEU A 1 556 ? 13.709 116.396 40.784 1.00 30.89 556 LEU A N 1
ATOM 4026 C CA . LEU A 1 556 ? 13.451 116.390 42.219 1.00 30.85 556 LEU A CA 1
ATOM 4027 C C . LEU A 1 556 ? 14.396 117.331 42.961 1.00 30.35 556 LEU A C 1
ATOM 4028 O O . LEU A 1 556 ? 14.058 117.848 44.013 1.00 31.09 556 LEU A O 1
ATOM 4033 N N . VAL A 1 557 ? 15.577 117.563 42.403 1.00 28.49 557 VAL A N 1
ATOM 4034 C CA . VAL A 1 557 ? 16.516 118.473 43.037 1.00 26.84 557 VAL A CA 1
ATOM 4035 C C . VAL A 1 557 ? 15.947 119.890 43.036 1.00 26.94 557 VAL A C 1
ATOM 4036 O O . VAL A 1 557 ? 15.823 120.517 44.093 1.00 27.41 557 VAL A O 1
ATOM 4040 N N . ALA A 1 558 ? 15.580 120.383 41.854 1.00 25.93 558 ALA A N 1
ATOM 4041 C CA . ALA A 1 558 ? 15.033 121.729 41.715 1.00 25.20 558 ALA A CA 1
ATOM 4042 C C . ALA A 1 558 ? 13.713 121.918 42.439 1.00 25.50 558 ALA A C 1
ATOM 4043 O O . ALA A 1 558 ? 13.509 122.912 43.139 1.00 27.76 558 ALA A O 1
ATOM 4045 N N . LEU A 1 559 ? 12.803 120.973 42.251 1.00 25.47 559 LEU A N 1
ATOM 4046 C CA . LEU A 1 559 ? 11.494 121.047 42.873 1.00 26.31 559 LEU A CA 1
ATOM 4047 C C . LEU A 1 559 ? 11.617 121.093 44.396 1.00 26.25 559 LEU A C 1
ATOM 4048 O O . LEU A 1 559 ? 11.063 121.981 45.058 1.00 24.78 559 LEU A O 1
ATOM 4053 N N . ARG A 1 560 ? 12.365 120.144 44.946 1.00 25.89 560 ARG A N 1
ATOM 4054 C CA . ARG A 1 560 ? 12.547 120.072 46.384 1.00 26.67 560 ARG A CA 1
ATOM 4055 C C . ARG A 1 560 ? 13.134 121.386 46.937 1.00 26.73 560 ARG A C 1
ATOM 4056 O O . ARG A 1 560 ? 12.699 121.864 47.980 1.00 28.39 560 ARG A O 1
ATOM 4064 N N . ARG A 1 561 ? 14.099 121.982 46.243 1.00 26.77 561 ARG A N 1
ATOM 4065 C CA . ARG A 1 561 ? 14.665 123.236 46.745 1.00 27.73 561 ARG A CA 1
ATOM 4066 C C . ARG A 1 561 ? 13.641 124.364 46.715 1.00 27.00 561 ARG A C 1
ATOM 4067 O O . ARG A 1 561 ? 13.569 125.163 47.644 1.00 25.76 561 ARG A O 1
ATOM 4075 N N . GLN A 1 562 ? 12.845 124.417 45.651 1.00 26.81 562 GLN A N 1
ATOM 4076 C CA . GLN A 1 562 ? 11.809 125.440 45.513 1.00 27.05 562 GLN A CA 1
ATOM 4077 C C . GLN A 1 562 ? 10.856 125.367 46.708 1.00 25.75 562 GLN A C 1
ATOM 4078 O O . GLN A 1 562 ? 10.477 126.388 47.279 1.00 24.78 562 GLN A O 1
ATOM 4084 N N . ALA A 1 563 ? 10.472 124.151 47.086 1.00 26.08 563 ALA A N 1
ATOM 4085 C CA . ALA A 1 563 ? 9.576 123.959 48.222 1.00 25.82 563 ALA A CA 1
ATOM 4086 C C . ALA A 1 563 ? 10.288 124.343 49.515 1.00 25.93 563 ALA A C 1
ATOM 4087 O O . ALA A 1 563 ? 9.679 124.878 50.440 1.00 25.08 563 ALA A O 1
ATOM 4089 N N . ALA A 1 564 ? 11.587 124.060 49.558 1.00 25.37 564 ALA A N 1
ATOM 4090 C CA . ALA A 1 564 ? 12.410 124.367 50.719 1.00 26.67 564 ALA A CA 1
ATOM 4091 C C . ALA A 1 564 ? 12.450 125.881 50.929 1.00 27.05 564 ALA A C 1
ATOM 4092 O O . ALA A 1 564 ? 12.271 126.361 52.046 1.00 27.52 564 ALA A O 1
ATOM 4094 N N . GLU A 1 565 ? 12.665 126.631 49.853 1.00 27.54 565 GLU A N 1
ATOM 4095 C CA . GLU A 1 565 ? 12.702 128.092 49.953 1.00 29.52 565 GLU A CA 1
ATOM 4096 C C . GLU A 1 565 ? 11.372 128.623 50.506 1.00 27.90 565 GLU A C 1
ATOM 4097 O O . GLU A 1 565 ? 11.348 129.518 51.355 1.00 28.97 565 GLU A O 1
ATOM 4103 N N . ALA A 1 566 ? 10.266 128.060 50.029 1.00 25.18 566 ALA A N 1
ATOM 4104 C CA . ALA A 1 566 ? 8.942 128.474 50.482 1.00 23.68 566 ALA A CA 1
ATOM 4105 C C . ALA A 1 566 ? 8.776 128.162 51.966 1.00 22.77 566 ALA A C 1
ATOM 4106 O O . ALA A 1 566 ? 8.234 128.973 52.720 1.00 24.95 566 ALA A O 1
ATOM 4108 N N . VAL A 1 567 ? 9.259 126.990 52.376 1.00 21.26 567 VAL A N 1
ATOM 4109 C CA . VAL A 1 567 ? 9.202 126.553 53.772 1.00 20.46 567 VAL A CA 1
ATOM 4110 C C . VAL A 1 567 ? 9.944 127.525 54.690 1.00 19.16 567 VAL A C 1
ATOM 4111 O O . VAL A 1 567 ? 9.400 127.992 55.679 1.00 19.73 567 VAL A O 1
ATOM 4115 N N . LEU A 1 568 ? 11.202 127.808 54.368 1.00 22.27 568 LEU A N 1
ATOM 4116 C CA . LEU A 1 568 ? 12.022 128.707 55.187 1.00 24.46 568 LEU A CA 1
ATOM 4117 C C . LEU A 1 568 ? 11.412 130.089 55.236 1.00 26.62 568 LEU A C 1
ATOM 4118 O O . LEU A 1 568 ? 11.427 130.757 56.276 1.00 27.16 568 LEU A O 1
ATOM 4123 N N . GLU A 1 569 ? 10.866 130.512 54.101 1.00 28.74 569 GLU A N 1
ATOM 4124 C CA . GLU A 1 569 ? 10.223 131.805 54.001 1.00 30.15 569 GLU A CA 1
ATOM 4125 C C . GLU A 1 569 ? 8.984 131.854 54.891 1.00 29.86 569 GLU A C 1
ATOM 4126 O O . GLU A 1 569 ? 8.692 132.887 55.475 1.00 29.16 569 GLU A O 1
ATOM 4132 N N . ALA A 1 570 ? 8.254 130.748 55.004 1.00 30.01 570 ALA A N 1
ATOM 4133 C CA . ALA A 1 570 ? 7.055 130.748 55.843 1.00 28.97 570 ALA A CA 1
ATOM 4134 C C . ALA A 1 570 ? 7.317 130.268 57.260 1.00 29.06 570 ALA A C 1
ATOM 4135 O O . ALA A 1 570 ? 6.457 130.403 58.129 1.00 28.54 570 ALA A O 1
ATOM 4137 N N . GLY A 1 571 ? 8.497 129.701 57.492 1.00 28.37 571 GLY A N 1
ATOM 4138 C CA . GLY A 1 571 ? 8.809 129.197 58.816 1.00 26.94 571 GLY A CA 1
ATOM 4139 C C . GLY A 1 571 ? 8.032 127.923 59.109 1.00 27.33 571 GLY A C 1
ATOM 4140 O O . GLY A 1 571 ? 7.714 127.649 60.265 1.00 26.51 571 GLY A O 1
ATOM 4141 N N . GLY A 1 572 ? 7.728 127.144 58.066 1.00 26.93 572 GLY A N 1
ATOM 4142 C CA . GLY A 1 572 ? 6.984 125.899 58.252 1.00 26.15 572 GLY A CA 1
ATOM 4143 C C . GLY A 1 572 ? 6.200 125.493 57.014 1.00 26.97 572 GLY A C 1
ATOM 4144 O O . GLY A 1 572 ? 6.668 125.696 55.889 1.00 27.66 572 GLY A O 1
ATOM 4145 N N . TYR A 1 573 ? 5.023 124.899 57.200 1.00 27.58 573 TYR A N 1
ATOM 4146 C CA . TYR A 1 573 ? 4.185 124.499 56.067 1.00 27.35 573 TYR A CA 1
ATOM 4147 C C . TYR A 1 573 ? 3.968 125.751 55.196 1.00 25.10 573 TYR A C 1
ATOM 4148 O O . TYR A 1 573 ? 3.445 126.741 55.672 1.00 26.45 573 TYR A O 1
ATOM 4157 N N . PRO A 1 574 ? 4.369 125.703 53.911 1.00 26.21 574 PRO A N 1
ATOM 4158 C CA . PRO A 1 574 ? 4.231 126.834 52.976 1.00 26.71 574 PRO A CA 1
ATOM 4159 C C . PRO A 1 574 ? 2.847 127.103 52.376 1.00 28.90 574 PRO A C 1
ATOM 4160 O O . PRO A 1 574 ? 2.649 128.096 51.666 1.00 31.07 574 PRO A O 1
ATOM 4164 N N . ILE A 1 575 ? 1.891 126.228 52.659 1.00 30.47 575 ILE A N 1
ATOM 4165 C CA . ILE A 1 575 ? 0.533 126.395 52.164 1.00 31.21 575 ILE A CA 1
ATOM 4166 C C . ILE A 1 575 ? -0.264 127.213 53.175 1.00 33.04 575 ILE A C 1
ATOM 4167 O O . ILE A 1 575 ? -0.551 126.745 54.278 1.00 33.49 575 ILE A O 1
ATOM 4172 N N . PRO A 1 576 ? -0.631 128.449 52.815 1.00 35.13 576 PRO A N 1
ATOM 4173 C CA . PRO A 1 576 ? -1.395 129.340 53.692 1.00 37.58 576 PRO A CA 1
ATOM 4174 C C . PRO A 1 576 ? -2.777 128.837 54.091 1.00 39.61 576 PRO A C 1
ATOM 4175 O O . PRO A 1 576 ? -3.398 128.043 53.381 1.00 39.59 576 PRO A O 1
ATOM 4179 N N . ARG A 1 577 ? -3.257 129.305 55.237 1.00 43.14 577 ARG A N 1
ATOM 4180 C CA . ARG A 1 577 ? -4.573 128.928 55.733 1.00 46.42 577 ARG A CA 1
ATOM 4181 C C . ARG A 1 577 ? -5.649 129.668 54.943 1.00 47.03 577 ARG A C 1
ATOM 4182 O O . ARG A 1 577 ? -6.505 128.984 54.352 1.00 46.78 577 ARG A O 1
ATOM 4191 N N . LYS B 1 5 ? 51.345 97.072 46.146 1.00 81.30 5 LYS B N 1
ATOM 4192 C CA . LYS B 1 5 ? 50.251 98.070 45.959 1.00 81.81 5 LYS B CA 1
ATOM 4193 C C . LYS B 1 5 ? 49.377 97.730 44.747 1.00 81.32 5 LYS B C 1
ATOM 4194 O O . LYS B 1 5 ? 49.527 98.332 43.680 1.00 81.60 5 LYS B O 1
ATOM 4196 N N . LYS B 1 6 ? 48.468 96.771 44.909 1.00 80.18 6 LYS B N 1
ATOM 4197 C CA . LYS B 1 6 ? 47.592 96.370 43.812 1.00 79.59 6 LYS B CA 1
ATOM 4198 C C . LYS B 1 6 ? 46.586 97.462 43.473 1.00 78.73 6 LYS B C 1
ATOM 4199 O O . LYS B 1 6 ? 46.485 98.467 44.174 1.00 79.38 6 LYS B O 1
ATOM 4205 N N . LEU B 1 7 ? 45.839 97.263 42.395 1.00 77.34 7 LEU B N 1
ATOM 4206 C CA . LEU B 1 7 ? 44.863 98.251 41.970 1.00 75.19 7 LEU B CA 1
ATOM 4207 C C . LEU B 1 7 ? 43.601 98.227 42.825 1.00 74.03 7 LEU B C 1
ATOM 4208 O O . LEU B 1 7 ? 43.111 99.276 43.250 1.00 73.92 7 LEU B O 1
ATOM 4213 N N . TRP B 1 8 ? 43.080 97.031 43.082 1.00 71.97 8 TRP B N 1
ATOM 4214 C CA . TRP B 1 8 ? 41.864 96.899 43.871 1.00 70.80 8 TRP B CA 1
ATOM 4215 C C . TRP B 1 8 ? 42.094 97.074 45.368 1.00 69.73 8 TRP B C 1
ATOM 4216 O O . TRP B 1 8 ? 41.227 97.581 46.076 1.00 69.54 8 TRP B O 1
ATOM 4227 N N . GLN B 1 9 ? 43.258 96.646 45.848 1.00 68.70 9 GLN B N 1
ATOM 4228 C CA . GLN B 1 9 ? 43.578 96.760 47.269 1.00 67.74 9 GLN B CA 1
ATOM 4229 C C . GLN B 1 9 ? 43.533 98.196 47.770 1.00 65.95 9 GLN B C 1
ATOM 4230 O O . GLN B 1 9 ? 43.037 98.458 48.862 1.00 64.92 9 GLN B O 1
ATOM 4236 N N . LYS B 1 10 ? 44.058 99.117 46.967 1.00 64.92 10 LYS B N 1
ATOM 4237 C CA . LYS B 1 10 ? 44.090 100.533 47.324 1.00 64.14 10 LYS B CA 1
ATOM 4238 C C . LYS B 1 10 ? 42.703 101.034 47.721 1.00 62.94 10 LYS B C 1
ATOM 4239 O O . LYS B 1 10 ? 41.691 100.420 47.383 1.00 62.07 10 LYS B O 1
ATOM 4245 N N . GLY B 1 11 ? 42.661 102.149 48.442 1.00 61.54 11 GLY B N 1
ATOM 4246 C CA . GLY B 1 11 ? 41.388 102.706 48.861 1.00 60.41 11 GLY B CA 1
ATOM 4247 C C . GLY B 1 11 ? 40.539 103.102 47.668 1.00 59.68 11 GLY B C 1
ATOM 4248 O O . GLY B 1 11 ? 40.928 103.963 46.884 1.00 58.89 11 GLY B O 1
ATOM 4249 N N . GLY B 1 12 ? 39.380 102.466 47.529 1.00 59.08 12 GLY B N 1
ATOM 4250 C CA . GLY B 1 12 ? 38.497 102.763 46.416 1.00 57.72 12 GLY B CA 1
ATOM 4251 C C . GLY B 1 12 ? 38.799 101.920 45.194 1.00 57.04 12 GLY B C 1
ATOM 4252 O O . GLY B 1 12 ? 38.177 102.079 44.148 1.00 57.51 12 GLY B O 1
ATOM 4253 N N . GLY B 1 13 ? 39.760 101.016 45.329 1.00 56.78 13 GLY B N 1
ATOM 4254 C CA . GLY B 1 13 ? 40.128 100.159 44.218 1.00 55.70 13 GLY B CA 1
ATOM 4255 C C . GLY B 1 13 ? 39.009 99.240 43.777 1.00 54.53 13 GLY B C 1
ATOM 4256 O O . GLY B 1 13 ? 38.949 98.837 42.614 1.00 54.42 13 GLY B O 1
ATOM 4257 N N . TRP B 1 14 ? 38.119 98.899 44.704 1.00 53.84 14 TRP B N 1
ATOM 4258 C CA . TRP B 1 14 ? 36.998 98.020 44.398 1.00 53.19 14 TRP B CA 1
ATOM 4259 C C . TRP B 1 14 ? 36.069 98.674 43.384 1.00 54.25 14 TRP B C 1
ATOM 4260 O O . TRP B 1 14 ? 35.158 98.038 42.853 1.00 54.48 14 TRP B O 1
ATOM 4271 N N . LEU B 1 15 ? 36.307 99.948 43.112 1.00 55.00 15 LEU B N 1
ATOM 4272 C CA . LEU B 1 15 ? 35.477 100.683 42.181 1.00 57.61 15 LEU B CA 1
ATOM 4273 C C . LEU B 1 15 ? 35.856 100.425 40.720 1.00 59.26 15 LEU B C 1
ATOM 4274 O O . LEU B 1 15 ? 34.993 100.450 39.840 1.00 58.07 15 LEU B O 1
ATOM 4279 N N . LEU B 1 16 ? 37.139 100.170 40.465 1.00 60.95 16 LEU B N 1
ATOM 4280 C CA . LEU B 1 16 ? 37.605 99.909 39.106 1.00 62.48 16 LEU B CA 1
ATOM 4281 C C . LEU B 1 16 ? 37.795 98.415 38.853 1.00 63.37 16 LEU B C 1
ATOM 4282 O O . LEU B 1 16 ? 37.545 97.931 37.751 1.00 63.62 16 LEU B O 1
ATOM 4287 N N . GLU B 1 17 ? 38.238 97.689 39.875 1.00 64.00 17 GLU B N 1
ATOM 4288 C CA . GLU B 1 17 ? 38.446 96.252 39.745 1.00 64.66 17 GLU B CA 1
ATOM 4289 C C . GLU B 1 17 ? 37.716 95.468 40.822 1.00 63.81 17 GLU B C 1
ATOM 4290 O O . GLU B 1 17 ? 37.248 96.029 41.808 1.00 63.93 17 GLU B O 1
ATOM 4296 N N . VAL B 1 18 ? 37.618 94.161 40.614 1.00 63.52 18 VAL B N 1
ATOM 4297 C CA . VAL B 1 18 ? 36.956 93.279 41.564 1.00 61.76 18 VAL B CA 1
ATOM 4298 C C . VAL B 1 18 ? 38.003 92.791 42.556 1.00 60.22 18 VAL B C 1
ATOM 4299 O O . VAL B 1 18 ? 39.127 92.474 42.178 1.00 60.98 18 VAL B O 1
ATOM 4303 N N . PRO B 1 19 ? 37.650 92.745 43.847 1.00 58.89 19 PRO B N 1
ATOM 4304 C CA . PRO B 1 19 ? 38.591 92.290 44.874 1.00 57.54 19 PRO B CA 1
ATOM 4305 C C . PRO B 1 19 ? 38.913 90.800 44.763 1.00 56.77 19 PRO B C 1
ATOM 4306 O O . PRO B 1 19 ? 38.031 89.985 44.502 1.00 56.57 19 PRO B O 1
ATOM 4310 N N . GLU B 1 20 ? 40.180 90.448 44.965 1.00 56.48 20 GLU B N 1
ATOM 4311 C CA . GLU B 1 20 ? 40.608 89.053 44.881 1.00 56.17 20 GLU B CA 1
ATOM 4312 C C . GLU B 1 20 ? 40.189 88.273 46.115 1.00 54.91 20 GLU B C 1
ATOM 4313 O O . GLU B 1 20 ? 40.089 87.045 46.090 1.00 54.91 20 GLU B O 1
ATOM 4319 N N . ARG B 1 21 ? 39.946 88.993 47.200 1.00 52.86 21 ARG B N 1
ATOM 4320 C CA . ARG B 1 21 ? 39.525 88.360 48.436 1.00 51.08 21 ARG B CA 1
ATOM 4321 C C . ARG B 1 21 ? 38.921 89.394 49.373 1.00 49.03 21 ARG B C 1
ATOM 4322 O O . ARG B 1 21 ? 39.166 90.599 49.231 1.00 48.83 21 ARG B O 1
ATOM 4330 N N . VAL B 1 22 ? 38.119 88.916 50.320 1.00 44.07 22 VAL B N 1
ATOM 4331 C CA . VAL B 1 22 ? 37.490 89.779 51.305 1.00 39.53 22 VAL B CA 1
ATOM 4332 C C . VAL B 1 22 ? 37.556 89.116 52.675 1.00 37.48 22 VAL B C 1
ATOM 4333 O O . VAL B 1 22 ? 37.353 87.913 52.800 1.00 34.54 22 VAL B O 1
ATOM 4337 N N . TYR B 1 23 ? 37.848 89.910 53.698 1.00 37.32 23 TYR B N 1
ATOM 4338 C CA . TYR B 1 23 ? 37.917 89.404 55.062 1.00 37.94 23 TYR B CA 1
ATOM 4339 C C . TYR B 1 23 ? 36.479 89.290 55.560 1.00 37.71 23 TYR B C 1
ATOM 4340 O O . TYR B 1 23 ? 35.741 90.272 55.565 1.00 38.88 23 TYR B O 1
ATOM 4349 N N . THR B 1 24 ? 36.072 88.087 55.948 1.00 38.07 24 THR B N 1
ATOM 4350 C CA . THR B 1 24 ? 34.711 87.855 56.434 1.00 37.89 24 THR B CA 1
ATOM 4351 C C . THR B 1 24 ? 34.719 87.471 57.910 1.00 38.72 24 THR B C 1
ATOM 4352 O O . THR B 1 24 ? 35.766 87.159 58.475 1.00 37.36 24 THR B O 1
ATOM 4356 N N . PRO B 1 25 ? 33.540 87.488 58.551 1.00 39.52 25 PRO B N 1
ATOM 4357 C CA . PRO B 1 25 ? 33.413 87.136 59.969 1.00 40.83 25 PRO B CA 1
ATOM 4358 C C . PRO B 1 25 ? 33.894 85.706 60.243 1.00 42.04 25 PRO B C 1
ATOM 4359 O O . PRO B 1 25 ? 34.506 85.441 61.276 1.00 43.25 25 PRO B O 1
ATOM 4363 N N . GLU B 1 26 ? 33.629 84.783 59.321 1.00 41.95 26 GLU B N 1
ATOM 4364 C CA . GLU B 1 26 ? 34.076 83.408 59.514 1.00 42.57 26 GLU B CA 1
ATOM 4365 C C . GLU B 1 26 ? 35.584 83.270 59.295 1.00 42.49 26 GLU B C 1
ATOM 4366 O O . GLU B 1 26 ? 36.130 82.169 59.359 1.00 42.91 26 GLU B O 1
ATOM 4372 N N . ASP B 1 27 ? 36.259 84.391 59.046 1.00 41.65 27 ASP B N 1
ATOM 4373 C CA . ASP B 1 27 ? 37.711 84.373 58.866 1.00 40.67 27 ASP B CA 1
ATOM 4374 C C . ASP B 1 27 ? 38.392 84.820 60.159 1.00 40.62 27 ASP B C 1
ATOM 4375 O O . ASP B 1 27 ? 39.597 85.050 60.181 1.00 39.55 27 ASP B O 1
ATOM 4380 N N . PHE B 1 28 ? 37.608 84.955 61.225 1.00 40.08 28 PHE B N 1
ATOM 4381 C CA . PHE B 1 28 ? 38.131 85.379 62.524 1.00 40.59 28 PHE B CA 1
ATOM 4382 C C . PHE B 1 28 ? 39.052 84.302 63.096 1.00 40.87 28 PHE B C 1
ATOM 4383 O O . PHE B 1 28 ? 38.629 83.163 63.277 1.00 39.31 28 PHE B O 1
ATOM 4391 N N . ASP B 1 29 ? 40.307 84.641 63.375 1.00 43.42 29 ASP B N 1
ATOM 4392 C CA . ASP B 1 29 ? 41.205 83.641 63.948 1.00 46.20 29 ASP B CA 1
ATOM 4393 C C . ASP B 1 29 ? 40.833 83.511 65.422 1.00 47.45 29 ASP B C 1
ATOM 4394 O O . ASP B 1 29 ? 40.224 84.416 65.993 1.00 48.71 29 ASP B O 1
ATOM 4399 N N . GLU B 1 30 ? 41.185 82.384 66.027 1.00 47.98 30 GLU B N 1
ATOM 4400 C CA . GLU B 1 30 ? 40.862 82.115 67.424 1.00 48.55 30 GLU B CA 1
ATOM 4401 C C . GLU B 1 30 ? 41.080 83.256 68.409 1.00 47.24 30 GLU B C 1
ATOM 4402 O O . GLU B 1 30 ? 40.349 83.386 69.391 1.00 45.29 30 GLU B O 1
ATOM 4408 N N . SER B 1 31 ? 42.089 84.075 68.146 1.00 46.07 31 SER B N 1
ATOM 4409 C CA . SER B 1 31 ? 42.393 85.211 69.001 1.00 46.48 31 SER B CA 1
ATOM 4410 C C . SER B 1 31 ? 41.208 86.181 69.050 1.00 47.29 31 SER B C 1
ATOM 4411 O O . SER B 1 31 ? 40.822 86.651 70.126 1.00 46.89 31 SER B O 1
ATOM 4414 N N . VAL B 1 32 ? 40.641 86.476 67.882 1.00 46.67 32 VAL B N 1
ATOM 4415 C CA . VAL B 1 32 ? 39.502 87.381 67.787 1.00 47.26 32 VAL B CA 1
ATOM 4416 C C . VAL B 1 32 ? 38.279 86.729 68.434 1.00 47.87 32 VAL B C 1
ATOM 4417 O O . VAL B 1 32 ? 37.553 87.360 69.202 1.00 47.79 32 VAL B O 1
ATOM 4421 N N . LYS B 1 33 ? 38.057 85.457 68.129 1.00 48.09 33 LYS B N 1
ATOM 4422 C CA . LYS B 1 33 ? 36.914 84.742 68.676 1.00 49.57 33 LYS B CA 1
ATOM 4423 C C . LYS B 1 33 ? 37.009 84.652 70.190 1.00 50.64 33 LYS B C 1
ATOM 4424 O O . LYS B 1 33 ? 36.007 84.434 70.872 1.00 50.57 33 LYS B O 1
ATOM 4430 N N . GLU B 1 34 ? 38.220 84.837 70.705 1.00 51.37 34 GLU B N 1
ATOM 4431 C CA . GLU B 1 34 ? 38.477 84.779 72.136 1.00 52.43 34 GLU B CA 1
ATOM 4432 C C . GLU B 1 34 ? 38.019 86.057 72.828 1.00 51.72 34 GLU B C 1
ATOM 4433 O O . GLU B 1 34 ? 37.167 86.030 73.719 1.00 51.69 34 GLU B O 1
ATOM 4439 N N . ILE B 1 35 ? 38.594 87.180 72.420 1.00 49.72 35 ILE B N 1
ATOM 4440 C CA . ILE B 1 35 ? 38.234 88.446 73.027 1.00 49.85 35 ILE B CA 1
ATOM 4441 C C . ILE B 1 35 ? 36.737 88.714 72.884 1.00 49.01 35 ILE B C 1
ATOM 4442 O O . ILE B 1 35 ? 36.105 89.250 73.796 1.00 48.22 35 ILE B O 1
ATOM 4447 N N . ALA B 1 36 ? 36.165 88.320 71.750 1.00 46.68 36 ALA B N 1
ATOM 4448 C CA . ALA B 1 36 ? 34.740 88.512 71.524 1.00 45.48 36 ALA B CA 1
ATOM 4449 C C . ALA B 1 36 ? 33.957 87.819 72.633 1.00 44.84 36 ALA B C 1
ATOM 4450 O O . ALA B 1 36 ? 32.995 88.369 73.171 1.00 44.99 36 ALA B O 1
ATOM 4452 N N . ARG B 1 37 ? 34.377 86.608 72.973 1.00 43.93 37 ARG B N 1
ATOM 4453 C CA . ARG B 1 37 ? 33.706 85.845 74.012 1.00 44.16 37 ARG B CA 1
ATOM 4454 C C . ARG B 1 37 ? 33.864 86.541 75.374 1.00 41.82 37 ARG B C 1
ATOM 4455 O O . ARG B 1 37 ? 32.926 86.588 76.170 1.00 39.86 37 ARG B O 1
ATOM 4463 N N . THR B 1 38 ? 35.050 87.094 75.617 1.00 39.11 38 THR B N 1
ATOM 4464 C CA . THR B 1 38 ? 35.341 87.806 76.864 1.00 39.92 38 THR B CA 1
ATOM 4465 C C . THR B 1 38 ? 34.378 88.983 77.001 1.00 38.77 38 THR B C 1
ATOM 4466 O O . THR B 1 38 ? 33.779 89.199 78.054 1.00 38.75 38 THR B O 1
ATOM 4470 N N . THR B 1 39 ? 34.239 89.738 75.919 1.00 38.15 39 THR B N 1
ATOM 4471 C CA . THR B 1 39 ? 33.348 90.887 75.893 1.00 37.94 39 THR B CA 1
ATOM 4472 C C . THR B 1 39 ? 31.913 90.450 76.158 1.00 38.56 39 THR B C 1
ATOM 4473 O O . THR B 1 39 ? 31.215 91.054 76.976 1.00 38.50 39 THR B O 1
ATOM 4477 N N . ARG B 1 40 ? 31.468 89.396 75.481 1.00 39.24 40 ARG B N 1
ATOM 4478 C CA . ARG B 1 40 ? 30.114 88.895 75.683 1.00 40.54 40 ARG B CA 1
ATOM 4479 C C . ARG B 1 40 ? 29.885 88.536 77.154 1.00 41.61 40 ARG B C 1
ATOM 4480 O O . ARG B 1 40 ? 28.795 88.765 77.693 1.00 41.39 40 ARG B O 1
ATOM 4488 N N . THR B 1 41 ? 30.913 87.989 77.800 1.00 40.43 41 THR B N 1
ATOM 4489 C CA . THR B 1 41 ? 30.808 87.603 79.202 1.00 40.80 41 THR B CA 1
ATOM 4490 C C . THR B 1 41 ? 30.750 88.855 80.076 1.00 39.08 41 THR B C 1
ATOM 4491 O O . THR B 1 41 ? 29.922 88.962 80.980 1.00 39.39 41 THR B O 1
ATOM 4495 N N . PHE B 1 42 ? 31.643 89.794 79.789 1.00 37.72 42 PHE B N 1
ATOM 4496 C CA . PHE B 1 42 ? 31.714 91.062 80.504 1.00 37.44 42 PHE B CA 1
ATOM 4497 C C . PHE B 1 42 ? 30.369 91.785 80.495 1.00 37.08 42 PHE B C 1
ATOM 4498 O O . PHE B 1 42 ? 29.961 92.368 81.499 1.00 36.48 42 PHE B O 1
ATOM 4506 N N . VAL B 1 43 ? 29.679 91.734 79.358 1.00 36.43 43 VAL B N 1
ATOM 4507 C CA . VAL B 1 43 ? 28.391 92.403 79.203 1.00 35.94 43 VAL B CA 1
ATOM 4508 C C . VAL B 1 43 ? 27.274 91.720 79.967 1.00 36.78 43 VAL B C 1
ATOM 4509 O O . VAL B 1 43 ? 26.536 92.364 80.717 1.00 34.94 43 VAL B O 1
ATOM 4513 N N . GLU B 1 44 ? 27.146 90.416 79.773 1.00 37.56 44 GLU B N 1
ATOM 4514 C CA . GLU B 1 44 ? 26.095 89.685 80.440 1.00 39.79 44 GLU B CA 1
ATOM 4515 C C . GLU B 1 44 ? 26.229 89.675 81.961 1.00 39.48 44 GLU B C 1
ATOM 4516 O O . GLU B 1 44 ? 25.230 89.752 82.665 1.00 40.71 44 GLU B O 1
ATOM 4522 N N . ARG B 1 45 ? 27.447 89.602 82.479 1.00 40.37 45 ARG B N 1
ATOM 4523 C CA . ARG B 1 45 ? 27.610 89.528 83.925 1.00 42.53 45 ARG B CA 1
ATOM 4524 C C . ARG B 1 45 ? 27.975 90.820 84.663 1.00 40.98 45 ARG B C 1
ATOM 4525 O O . ARG B 1 45 ? 27.672 90.962 85.844 1.00 38.20 45 ARG B O 1
ATOM 4533 N N . GLU B 1 46 ? 28.624 91.754 83.974 1.00 40.57 46 GLU B N 1
ATOM 4534 C CA . GLU B 1 46 ? 29.031 93.003 84.620 1.00 38.79 46 GLU B CA 1
ATOM 4535 C C . GLU B 1 46 ? 28.171 94.210 84.242 1.00 37.90 46 GLU B C 1
ATOM 4536 O O . GLU B 1 46 ? 27.509 94.802 85.089 1.00 37.60 46 GLU B O 1
ATOM 4542 N N . VAL B 1 47 ? 28.178 94.567 82.966 1.00 36.28 47 VAL B N 1
ATOM 4543 C CA . VAL B 1 47 ? 27.437 95.729 82.491 1.00 36.12 47 VAL B CA 1
ATOM 4544 C C . VAL B 1 47 ? 25.920 95.661 82.553 1.00 35.09 47 VAL B C 1
ATOM 4545 O O . VAL B 1 47 ? 25.280 96.514 83.157 1.00 37.18 47 VAL B O 1
ATOM 4549 N N . LEU B 1 48 ? 25.344 94.657 81.913 1.00 34.80 48 LEU B N 1
ATOM 4550 C CA . LEU B 1 48 ? 23.899 94.501 81.876 1.00 35.56 48 LEU B CA 1
ATOM 4551 C C . LEU B 1 48 ? 23.212 94.554 83.246 1.00 35.20 48 LEU B C 1
ATOM 4552 O O . LEU B 1 48 ? 22.165 95.184 83.404 1.00 32.54 48 LEU B O 1
ATOM 4557 N N . PRO B 1 49 ? 23.784 93.869 84.246 1.00 33.66 49 PRO B N 1
ATOM 4558 C CA . PRO B 1 49 ? 23.197 93.860 85.589 1.00 34.86 49 PRO B CA 1
ATOM 4559 C C . PRO B 1 49 ? 23.060 95.249 86.228 1.00 34.75 49 PRO B C 1
ATOM 4560 O O . PRO B 1 49 ? 22.218 95.457 87.099 1.00 34.32 49 PRO B O 1
ATOM 4564 N N . LEU B 1 50 ? 23.884 96.190 85.775 1.00 34.90 50 LEU B N 1
ATOM 4565 C CA . LEU B 1 50 ? 23.878 97.552 86.309 1.00 35.74 50 LEU B CA 1
ATOM 4566 C C . LEU B 1 50 ? 23.224 98.585 85.383 1.00 36.37 50 LEU B C 1
ATOM 4567 O O . LEU B 1 50 ? 23.031 99.740 85.766 1.00 36.47 50 LEU B O 1
ATOM 4572 N N . LEU B 1 51 ? 22.879 98.167 84.173 1.00 36.42 51 LEU B N 1
ATOM 4573 C CA . LEU B 1 51 ? 22.272 99.059 83.193 1.00 37.32 51 LEU B CA 1
ATOM 4574 C C . LEU B 1 51 ? 21.099 99.899 83.706 1.00 37.53 51 LEU B C 1
ATOM 4575 O O . LEU B 1 51 ? 21.044 101.107 83.475 1.00 36.75 51 LEU B O 1
ATOM 4580 N N . GLU B 1 52 ? 20.161 99.249 84.389 1.00 37.27 52 GLU B N 1
ATOM 4581 C CA . GLU B 1 52 ? 18.981 99.924 84.918 1.00 37.44 52 GLU B CA 1
ATOM 4582 C C . GLU B 1 52 ? 19.361 101.043 85.887 1.00 35.38 52 GLU B C 1
ATOM 4583 O O . GLU B 1 52 ? 18.853 102.156 85.782 1.00 34.33 52 GLU B O 1
ATOM 4589 N N . ARG B 1 53 ? 20.251 100.747 86.829 1.00 32.45 53 ARG B N 1
ATOM 4590 C CA . ARG B 1 53 ? 20.672 101.752 87.800 1.00 30.42 53 ARG B CA 1
ATOM 4591 C C . ARG B 1 53 ? 21.398 102.908 87.122 1.00 29.34 53 ARG B C 1
ATOM 4592 O O . ARG B 1 53 ? 21.220 104.060 87.501 1.00 26.16 53 ARG B O 1
ATOM 4600 N N . MET B 1 54 ? 22.211 102.604 86.116 1.00 30.05 54 MET B N 1
ATOM 4601 C CA . MET B 1 54 ? 22.942 103.652 85.411 1.00 32.34 54 MET B CA 1
ATOM 4602 C C . MET B 1 54 ? 22.009 104.520 84.571 1.00 34.60 54 MET B C 1
ATOM 4603 O O . MET B 1 54 ? 22.261 105.703 84.370 1.00 33.83 54 MET B O 1
ATOM 4608 N N . GLU B 1 55 ? 20.928 103.920 84.087 1.00 37.07 55 GLU B N 1
ATOM 4609 C CA . GLU B 1 55 ? 19.967 104.629 83.255 1.00 38.90 55 GLU B CA 1
ATOM 4610 C C . GLU B 1 55 ? 19.055 105.475 84.157 1.00 39.71 55 GLU B C 1
ATOM 4611 O O . GLU B 1 55 ? 18.202 106.235 83.692 1.00 37.84 55 GLU B O 1
ATOM 4617 N N . HIS B 1 56 ? 19.269 105.349 85.461 1.00 39.69 56 HIS B N 1
ATOM 4618 C CA . HIS B 1 56 ? 18.463 106.073 86.424 1.00 40.00 56 HIS B CA 1
ATOM 4619 C C . HIS B 1 56 ? 19.266 106.924 87.378 1.00 39.33 56 HIS B C 1
ATOM 4620 O O . HIS B 1 56 ? 18.902 107.076 88.552 1.00 37.96 56 HIS B O 1
ATOM 4627 N N . GLY B 1 57 ? 20.370 107.465 86.875 1.00 37.97 57 GLY B N 1
ATOM 4628 C CA . GLY B 1 57 ? 21.168 108.327 87.713 1.00 36.82 57 GLY B CA 1
ATOM 4629 C C . GLY B 1 57 ? 22.577 107.918 88.063 1.00 35.58 57 GLY B C 1
ATOM 4630 O O . GLY B 1 57 ? 23.499 108.717 87.843 1.00 36.00 57 GLY B O 1
ATOM 4631 N N . GLU B 1 58 ? 22.759 106.706 88.597 1.00 32.40 58 GLU B N 1
ATOM 4632 C CA . GLU B 1 58 ? 24.075 106.228 89.017 1.00 29.80 58 GLU B CA 1
ATOM 4633 C C . GLU B 1 58 ? 25.108 106.084 87.914 1.00 29.21 58 GLU B C 1
ATOM 4634 O O . GLU B 1 58 ? 25.653 105.003 87.684 1.00 29.89 58 GLU B O 1
ATOM 4640 N N . LEU B 1 59 ? 25.396 107.191 87.242 1.00 26.70 59 LEU B N 1
ATOM 4641 C CA . LEU B 1 59 ? 26.362 107.201 86.162 1.00 28.69 59 LEU B CA 1
ATOM 4642 C C . LEU B 1 59 ? 27.776 106.916 86.643 1.00 27.52 59 LEU B C 1
ATOM 4643 O O . LEU B 1 59 ? 28.637 106.549 85.843 1.00 26.07 59 LEU B O 1
ATOM 4648 N N . GLU B 1 60 ? 28.017 107.088 87.941 1.00 26.23 60 GLU B N 1
ATOM 4649 C CA . GLU B 1 60 ? 29.351 106.851 88.475 1.00 27.12 60 GLU B CA 1
ATOM 4650 C C . GLU B 1 60 ? 29.727 105.367 88.411 1.00 26.09 60 GLU B C 1
ATOM 4651 O O . GLU B 1 60 ? 30.894 105.005 88.585 1.00 25.11 60 GLU B O 1
ATOM 4657 N N . LEU B 1 61 ? 28.736 104.517 88.150 1.00 25.44 61 LEU B N 1
ATOM 4658 C CA . LEU B 1 61 ? 28.986 103.087 88.040 1.00 26.79 61 LEU B CA 1
ATOM 4659 C C . LEU B 1 61 ? 29.863 102.821 86.808 1.00 27.91 61 LEU B C 1
ATOM 4660 O O . LEU B 1 61 ? 30.437 101.739 86.677 1.00 27.85 61 LEU B O 1
ATOM 4665 N N . ASN B 1 62 ? 29.966 103.813 85.918 1.00 26.20 62 ASN B N 1
ATOM 4666 C CA . ASN B 1 62 ? 30.805 103.702 84.723 1.00 26.05 62 ASN B CA 1
ATOM 4667 C C . ASN B 1 62 ? 32.285 103.530 85.134 1.00 26.86 62 ASN B C 1
ATOM 4668 O O . ASN B 1 62 ? 33.058 102.893 84.426 1.00 25.43 62 ASN B O 1
ATOM 4673 N N . VAL B 1 63 ? 32.670 104.117 86.267 1.00 26.89 63 VAL B N 1
ATOM 4674 C CA . VAL B 1 63 ? 34.061 104.042 86.718 1.00 28.17 63 VAL B CA 1
ATOM 4675 C C . VAL B 1 63 ? 34.492 102.612 87.043 1.00 27.99 63 VAL B C 1
ATOM 4676 O O . VAL B 1 63 ? 35.455 102.102 86.485 1.00 28.11 63 VAL B O 1
ATOM 4680 N N . PRO B 1 64 ? 33.781 101.948 87.962 1.00 29.02 64 PRO B N 1
ATOM 4681 C CA . PRO B 1 64 ? 34.183 100.579 88.269 1.00 29.57 64 PRO B CA 1
ATOM 4682 C C . PRO B 1 64 ? 34.063 99.670 87.035 1.00 30.99 64 PRO B C 1
ATOM 4683 O O . PRO B 1 64 ? 34.883 98.768 86.847 1.00 31.13 64 PRO B O 1
ATOM 4687 N N . LEU B 1 65 ? 33.052 99.906 86.195 1.00 30.14 65 LEU B N 1
ATOM 4688 C CA . LEU B 1 65 ? 32.873 99.105 84.980 1.00 30.03 65 LEU B CA 1
ATOM 4689 C C . LEU B 1 65 ? 34.038 99.298 84.032 1.00 30.20 65 LEU B C 1
ATOM 4690 O O . LEU B 1 65 ? 34.495 98.358 83.388 1.00 31.16 65 LEU B O 1
ATOM 4695 N N . MET B 1 66 ? 34.521 100.528 83.948 1.00 30.37 66 MET B N 1
ATOM 4696 C CA . MET B 1 66 ? 35.626 100.835 83.064 1.00 32.91 66 MET B CA 1
ATOM 4697 C C . MET B 1 66 ? 36.907 100.194 83.620 1.00 34.83 66 MET B C 1
ATOM 4698 O O . MET B 1 66 ? 37.768 99.745 82.855 1.00 33.85 66 MET B O 1
ATOM 4703 N N . ARG B 1 67 ? 37.030 100.139 84.947 1.00 35.52 67 ARG B N 1
ATOM 4704 C CA . ARG B 1 67 ? 38.191 99.518 85.579 1.00 38.21 67 ARG B CA 1
ATOM 4705 C C . ARG B 1 67 ? 38.181 98.025 85.235 1.00 38.42 67 ARG B C 1
ATOM 4706 O O . ARG B 1 67 ? 39.205 97.461 84.858 1.00 38.18 67 ARG B O 1
ATOM 4714 N N . LYS B 1 68 ? 37.018 97.390 85.353 1.00 38.60 68 LYS B N 1
ATOM 4715 C CA . LYS B 1 68 ? 36.917 95.964 85.038 1.00 39.24 68 LYS B CA 1
ATOM 4716 C C . LYS B 1 68 ? 37.279 95.680 83.584 1.00 39.47 68 LYS B C 1
ATOM 4717 O O . LYS B 1 68 ? 37.982 94.713 83.3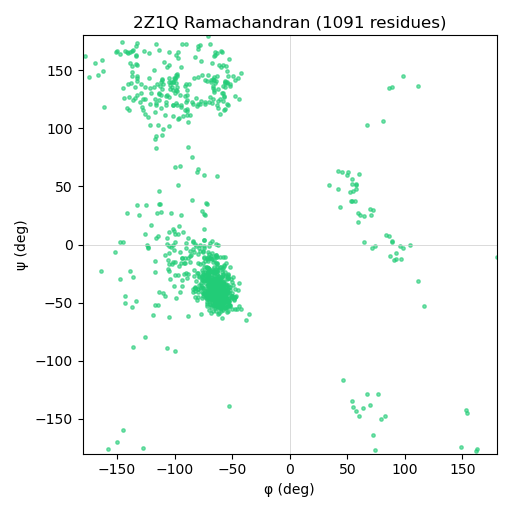00 1.00 40.04 68 LYS B O 1
ATOM 4723 N N . ALA B 1 69 ? 36.793 96.517 82.668 1.00 38.43 69 ALA B N 1
ATOM 4724 C CA . ALA B 1 69 ? 37.077 96.338 81.245 1.00 36.28 69 ALA B CA 1
ATOM 4725 C C . ALA B 1 69 ? 38.572 96.506 81.002 1.00 35.48 69 ALA B C 1
ATOM 4726 O O . ALA B 1 69 ? 39.140 95.905 80.089 1.00 34.18 69 ALA B O 1
ATOM 4728 N N . GLY B 1 70 ? 39.200 97.334 81.829 1.00 35.14 70 GLY B N 1
ATOM 4729 C CA . GLY B 1 70 ? 40.622 97.572 81.698 1.00 35.49 70 GLY B CA 1
ATOM 4730 C C . GLY B 1 70 ? 41.428 96.376 82.169 1.00 36.69 70 GLY B C 1
ATOM 4731 O O . GLY B 1 70 ? 42.405 95.986 81.531 1.00 35.76 70 GLY B O 1
ATOM 4732 N N . GLU B 1 71 ? 41.030 95.780 83.283 1.00 37.11 71 GLU B N 1
ATOM 4733 C CA . GLU B 1 71 ? 41.765 94.630 83.773 1.00 40.51 71 GLU B CA 1
ATOM 4734 C C . GLU B 1 71 ? 41.623 93.473 82.775 1.00 39.30 71 GLU B C 1
ATOM 4735 O O . GLU B 1 71 ? 42.471 92.584 82.727 1.00 40.11 71 GLU B O 1
ATOM 4741 N N . LEU B 1 72 ? 40.562 93.504 81.968 1.00 37.51 72 LEU B N 1
ATOM 4742 C CA . LEU B 1 72 ? 40.317 92.456 80.970 1.00 36.74 72 LEU B CA 1
ATOM 4743 C C . LEU B 1 72 ? 41.109 92.698 79.691 1.00 35.29 72 LEU B C 1
ATOM 4744 O O . LEU B 1 72 ? 41.112 91.869 78.782 1.00 35.37 72 LEU B O 1
ATOM 4749 N N . GLY B 1 73 ? 41.768 93.849 79.632 1.00 34.47 73 GLY B N 1
ATOM 4750 C CA . GLY B 1 73 ? 42.550 94.219 78.468 1.00 34.38 73 GLY B CA 1
ATOM 4751 C C . GLY B 1 73 ? 41.741 94.845 77.340 1.00 33.72 73 GLY B C 1
ATOM 4752 O O . GLY B 1 73 ? 42.270 95.067 76.258 1.00 35.73 73 GLY B O 1
ATOM 4753 N N . LEU B 1 74 ? 40.470 95.152 77.577 1.00 32.55 74 LEU B N 1
ATOM 4754 C CA . LEU B 1 74 ? 39.645 95.740 76.519 1.00 31.86 74 LEU B CA 1
ATOM 4755 C C . LEU B 1 74 ? 39.994 97.185 76.214 1.00 31.27 74 LEU B C 1
ATOM 4756 O O . LEU B 1 74 ? 39.662 97.694 75.144 1.00 31.79 74 LEU B O 1
ATOM 4761 N N . LEU B 1 75 ? 40.673 97.844 77.145 1.00 30.33 75 LEU B N 1
ATOM 4762 C CA . LEU B 1 75 ? 41.039 99.236 76.944 1.00 30.29 75 LEU B CA 1
ATOM 4763 C C . LEU B 1 75 ? 42.455 99.395 76.389 1.00 30.00 75 LEU B C 1
ATOM 4764 O O . LEU B 1 75 ? 42.871 100.503 76.044 1.00 28.58 75 LEU B O 1
ATOM 4769 N N . ALA B 1 76 ? 43.183 98.285 76.296 1.00 31.67 76 ALA B N 1
ATOM 4770 C CA . ALA B 1 76 ? 44.555 98.317 75.789 1.00 31.87 76 ALA B CA 1
ATOM 4771 C C . ALA B 1 76 ? 44.726 97.733 74.383 1.00 33.28 76 ALA B C 1
ATOM 4772 O O . ALA B 1 76 ? 45.833 97.709 73.853 1.00 34.61 76 ALA B O 1
ATOM 4774 N N . ILE B 1 77 ? 43.631 97.281 73.779 1.00 35.24 77 ILE B N 1
ATOM 4775 C CA . ILE B 1 77 ? 43.665 96.704 72.427 1.00 36.55 77 ILE B CA 1
ATOM 4776 C C . ILE B 1 77 ? 44.342 97.600 71.381 1.00 37.81 77 ILE B C 1
ATOM 4777 O O . ILE B 1 77 ? 45.194 97.139 70.616 1.00 39.68 77 ILE B O 1
ATOM 4782 N N . ASP B 1 78 ? 43.963 98.875 71.332 1.00 39.03 78 ASP B N 1
ATOM 4783 C CA . ASP B 1 78 ? 44.543 99.802 70.361 1.00 40.14 78 ASP B CA 1
ATOM 4784 C C . ASP B 1 78 ? 45.695 100.637 70.911 1.00 40.56 78 ASP B C 1
ATOM 4785 O O . ASP B 1 78 ? 46.084 101.643 70.314 1.00 40.18 78 ASP B O 1
ATOM 4790 N N . VAL B 1 79 ? 46.248 100.214 72.043 1.00 40.35 79 VAL B N 1
ATOM 4791 C CA . VAL B 1 79 ? 47.354 100.938 72.659 1.00 41.17 79 VAL B CA 1
ATOM 4792 C C . VAL B 1 79 ? 48.700 100.242 72.446 1.00 41.34 79 VAL B C 1
ATOM 4793 O O . VAL B 1 79 ? 48.810 99.021 72.573 1.00 41.63 79 VAL B O 1
ATOM 4797 N N . PRO B 1 80 ? 49.743 101.021 72.120 1.00 41.79 80 PRO B N 1
ATOM 4798 C CA . PRO B 1 80 ? 51.080 100.459 71.896 1.00 44.20 80 PRO B CA 1
ATOM 4799 C C . PRO B 1 80 ? 51.563 99.618 73.082 1.00 46.41 80 PRO B C 1
ATOM 4800 O O . PRO B 1 80 ? 51.212 99.875 74.237 1.00 46.89 80 PRO B O 1
ATOM 4804 N N . GLU B 1 81 ? 52.367 98.605 72.782 1.00 47.80 81 GLU B N 1
ATOM 4805 C CA . GLU B 1 81 ? 52.890 97.708 73.801 1.00 47.73 81 GLU B CA 1
ATOM 4806 C C . GLU B 1 81 ? 53.822 98.369 74.810 1.00 48.04 81 GLU B C 1
ATOM 4807 O O . GLU B 1 81 ? 53.769 98.069 76.006 1.00 47.34 81 GLU B O 1
ATOM 4813 N N . GLU B 1 82 ? 54.672 99.270 74.336 1.00 48.33 82 GLU B N 1
ATOM 4814 C CA . GLU B 1 82 ? 55.619 99.934 75.220 1.00 50.55 82 GLU B CA 1
ATOM 4815 C C . GLU B 1 82 ? 54.969 100.876 76.227 1.00 50.85 82 GLU B C 1
ATOM 4816 O O . GLU B 1 82 ? 55.669 101.543 76.997 1.00 51.51 82 GLU B O 1
ATOM 4822 N N . TYR B 1 83 ? 53.637 100.926 76.221 1.00 50.21 83 TYR B N 1
ATOM 4823 C CA . TYR B 1 83 ? 52.886 101.784 77.135 1.00 48.62 83 TYR B CA 1
ATOM 4824 C C . TYR B 1 83 ? 51.768 101.037 77.846 1.00 47.40 83 TYR B C 1
ATOM 4825 O O . TYR B 1 83 ? 50.773 101.639 78.244 1.00 48.80 83 TYR B O 1
ATOM 4834 N N . GLY B 1 84 ? 51.918 99.727 77.994 1.00 45.30 84 GLY B N 1
ATOM 4835 C CA . GLY B 1 84 ? 50.901 98.944 78.673 1.00 43.99 84 GLY B CA 1
ATOM 4836 C C . GLY B 1 84 ? 49.784 98.474 77.767 1.00 42.61 84 GLY B C 1
ATOM 4837 O O . GLY B 1 84 ? 48.792 97.914 78.234 1.00 41.17 84 GLY B O 1
ATOM 4838 N N . GLY B 1 85 ? 49.942 98.697 76.469 1.00 41.80 85 GLY B N 1
ATOM 4839 C CA . GLY B 1 85 ? 48.930 98.275 75.523 1.00 42.21 85 GLY B CA 1
ATOM 4840 C C . GLY B 1 85 ? 49.212 96.906 74.947 1.00 43.64 85 GLY B C 1
ATOM 4841 O O . GLY B 1 85 ? 50.270 96.322 75.196 1.00 43.98 85 GLY B O 1
ATOM 4842 N N . LEU B 1 86 ? 48.257 96.384 74.183 1.00 43.70 86 LEU B N 1
ATOM 4843 C CA . LEU B 1 86 ? 48.398 95.081 73.546 1.00 43.42 86 LEU B CA 1
ATOM 4844 C C . LEU B 1 86 ? 48.683 95.246 72.062 1.00 44.51 86 LEU B C 1
ATOM 4845 O O . LEU B 1 86 ? 49.122 94.307 71.401 1.00 45.51 86 LEU B O 1
ATOM 4850 N N . ASP B 1 87 ? 48.414 96.440 71.543 1.00 44.01 87 ASP B N 1
ATOM 4851 C CA . ASP B 1 87 ? 48.643 96.747 70.133 1.00 42.95 87 ASP B CA 1
ATOM 4852 C C . ASP B 1 87 ? 48.213 95.624 69.197 1.00 42.41 87 ASP B C 1
ATOM 4853 O O . ASP B 1 87 ? 49.026 95.043 68.474 1.00 42.95 87 ASP B O 1
ATOM 4858 N N . LEU B 1 88 ? 46.921 95.336 69.205 1.00 40.69 88 LEU B N 1
ATOM 4859 C CA . LEU B 1 88 ? 46.363 94.276 68.388 1.00 40.29 88 LEU B CA 1
ATOM 4860 C C . LEU B 1 88 ? 45.733 94.780 67.096 1.00 39.26 88 LEU B C 1
ATOM 4861 O O . LEU B 1 88 ? 45.465 95.970 66.943 1.00 40.58 88 LEU B O 1
ATOM 4866 N N . PRO B 1 89 ? 45.519 93.873 66.132 1.00 39.95 89 PRO B N 1
ATOM 4867 C CA . PRO B 1 89 ? 44.911 94.235 64.843 1.00 39.32 89 PRO B CA 1
ATOM 4868 C C . PRO B 1 89 ? 43.545 94.914 65.003 1.00 38.64 89 PRO B C 1
ATOM 4869 O O . PRO B 1 89 ? 42.738 94.523 65.854 1.00 37.34 89 PRO B O 1
ATOM 4873 N N . LYS B 1 90 ? 43.292 95.926 64.177 1.00 37.19 90 LYS B N 1
ATOM 4874 C CA . LYS B 1 90 ? 42.041 96.668 64.234 1.00 36.08 90 LYS B CA 1
ATOM 4875 C C . LYS B 1 90 ? 40.812 95.766 64.253 1.00 34.32 90 LYS B C 1
ATOM 4876 O O . LYS B 1 90 ? 39.773 96.129 64.809 1.00 32.61 90 LYS B O 1
ATOM 4882 N N . VAL B 1 91 ? 40.932 94.577 63.674 1.00 33.22 91 VAL B N 1
ATOM 4883 C CA . VAL B 1 91 ? 39.800 93.667 63.673 1.00 32.76 91 VAL B CA 1
ATOM 4884 C C . VAL B 1 91 ? 39.321 93.370 65.095 1.00 32.67 91 VAL B C 1
ATOM 4885 O O . VAL B 1 91 ? 38.120 93.315 65.343 1.00 32.38 91 VAL B O 1
ATOM 4889 N N . ILE B 1 92 ? 40.263 93.187 66.021 1.00 33.94 92 ILE B N 1
ATOM 4890 C CA . ILE B 1 92 ? 39.944 92.889 67.424 1.00 34.80 92 ILE B CA 1
ATOM 4891 C C . ILE B 1 92 ? 39.177 94.030 68.112 1.00 35.11 92 ILE B C 1
ATOM 4892 O O . ILE B 1 92 ? 38.130 93.802 68.722 1.00 35.73 92 ILE B O 1
ATOM 4897 N N . SER B 1 93 ? 39.693 95.252 68.019 1.00 34.29 93 SER B N 1
ATOM 4898 C CA . SER B 1 93 ? 38.998 96.378 68.634 1.00 34.95 93 SER B CA 1
ATOM 4899 C C . SER B 1 93 ? 37.634 96.580 67.969 1.00 33.40 93 SER B C 1
ATOM 4900 O O . SER B 1 93 ? 36.701 97.097 68.587 1.00 32.00 93 SER B O 1
ATOM 4903 N N . THR B 1 94 ? 37.511 96.148 66.716 1.00 32.84 94 THR B N 1
ATOM 4904 C CA . THR B 1 94 ? 36.252 96.287 65.993 1.00 31.30 94 THR B CA 1
ATOM 4905 C C . THR B 1 94 ? 35.206 95.283 66.467 1.00 30.89 94 THR B C 1
ATOM 4906 O O . THR B 1 94 ? 34.033 95.639 66.625 1.00 30.02 94 THR B O 1
ATOM 4910 N N . VAL B 1 95 ? 35.617 94.037 66.699 1.00 30.50 95 VAL B N 1
ATOM 4911 C CA . VAL B 1 95 ? 34.672 93.026 67.165 1.00 31.18 95 VAL B CA 1
ATOM 4912 C C . VAL B 1 95 ? 34.238 93.367 68.601 1.00 31.48 95 VAL B C 1
ATOM 4913 O O . VAL B 1 95 ? 33.104 93.102 68.994 1.00 31.10 95 VAL B O 1
ATOM 4917 N N . VAL B 1 96 ? 35.143 93.966 69.371 1.00 31.39 96 VAL B N 1
ATOM 4918 C CA . VAL B 1 96 ? 34.836 94.353 70.749 1.00 31.49 96 VAL B CA 1
ATOM 4919 C C . VAL B 1 96 ? 33.743 95.424 70.722 1.00 30.53 96 VAL B C 1
ATOM 4920 O O . VAL B 1 96 ? 32.822 95.403 71.530 1.00 30.66 96 VAL B O 1
ATOM 4924 N N . ALA B 1 97 ? 33.844 96.349 69.775 1.00 28.56 97 ALA B N 1
ATOM 4925 C CA . ALA B 1 97 ? 32.845 97.400 69.641 1.00 27.78 97 ALA B CA 1
ATOM 4926 C C . ALA B 1 97 ? 31.493 96.769 69.338 1.00 26.41 97 ALA B C 1
ATOM 4927 O O . ALA B 1 97 ? 30.485 97.139 69.928 1.00 26.53 97 ALA B O 1
ATOM 4929 N N . GLU B 1 98 ? 31.479 95.803 68.422 1.00 26.94 98 GLU B N 1
ATOM 4930 C CA . GLU B 1 98 ? 30.235 95.145 68.039 1.00 26.19 98 GLU B CA 1
ATOM 4931 C C . GLU B 1 98 ? 29.563 94.424 69.209 1.00 26.99 98 GLU B C 1
ATOM 4932 O O . GLU B 1 98 ? 28.358 94.547 69.403 1.00 26.52 98 GLU B O 1
ATOM 4938 N N . GLU B 1 99 ? 30.345 93.676 69.982 1.00 28.27 99 GLU B N 1
ATOM 4939 C CA . GLU B 1 99 ? 29.809 92.920 71.111 1.00 31.29 99 GLU B CA 1
ATOM 4940 C C . GLU B 1 99 ? 29.358 93.824 72.261 1.00 31.91 99 GLU B C 1
ATOM 4941 O O . GLU B 1 99 ? 28.519 93.446 73.074 1.00 31.78 99 GLU B O 1
ATOM 4947 N N . LEU B 1 100 ? 29.912 95.024 72.323 1.00 33.02 100 LEU B N 1
ATOM 4948 C CA . LEU B 1 100 ? 29.525 95.939 73.380 1.00 35.56 100 LEU B CA 1
ATOM 4949 C C . LEU B 1 100 ? 28.234 96.712 73.099 1.00 38.35 100 LEU B C 1
ATOM 4950 O O . LEU B 1 100 ? 27.801 97.508 73.930 1.00 36.49 100 LEU B O 1
ATOM 4955 N N . SER B 1 101 ? 27.618 96.454 71.944 1.00 40.86 101 SER B N 1
ATOM 4956 C CA . SER B 1 101 ? 26.366 97.117 71.570 1.00 44.44 101 SER B CA 1
ATOM 4957 C C . SER B 1 101 ? 25.225 96.632 72.470 1.00 45.57 101 SER B C 1
ATOM 4958 O O . SER B 1 101 ? 24.073 97.044 72.308 1.00 46.46 101 SER B O 1
ATOM 4961 N N . GLY B 1 102 ? 25.549 95.750 73.413 1.00 47.26 102 GLY B N 1
ATOM 4962 C CA . GLY B 1 102 ? 24.532 95.238 74.317 1.00 48.59 102 GLY B CA 1
ATOM 4963 C C . GLY B 1 102 ? 24.639 95.854 75.698 1.00 49.08 102 GLY B C 1
ATOM 4964 O O . GLY B 1 102 ? 23.843 95.556 76.595 1.00 50.56 102 GLY B O 1
ATOM 4965 N N . SER B 1 103 ? 25.627 96.723 75.865 1.00 47.87 103 SER B N 1
ATOM 4966 C CA . SER B 1 103 ? 25.873 97.384 77.135 1.00 47.40 103 SER B CA 1
ATOM 4967 C C . SER B 1 103 ? 25.108 98.709 77.253 1.00 45.90 103 SER B C 1
ATOM 4968 O O . SER B 1 103 ? 25.208 99.412 78.269 1.00 46.54 103 SER B O 1
ATOM 4971 N N . GLY B 1 104 ? 24.329 99.035 76.224 1.00 43.48 104 GLY B N 1
ATOM 4972 C CA . GLY B 1 104 ? 23.583 100.278 76.245 1.00 38.52 104 GLY B CA 1
ATOM 4973 C C . GLY B 1 104 ? 24.541 101.453 76.261 1.00 35.75 104 GLY B C 1
ATOM 4974 O O . GLY B 1 104 ? 25.570 101.412 75.594 1.00 34.68 104 GLY B O 1
ATOM 4975 N N . GLY B 1 105 ? 24.217 102.485 77.034 1.00 33.49 105 GLY B N 1
ATOM 4976 C CA . GLY B 1 105 ? 25.075 103.657 77.087 1.00 32.31 105 GLY B CA 1
ATOM 4977 C C . GLY B 1 105 ? 26.542 103.415 77.410 1.00 30.33 105 GLY B C 1
ATOM 4978 O O . GLY B 1 105 ? 27.400 104.213 77.030 1.00 29.24 105 GLY B O 1
ATOM 4979 N N . PHE B 1 106 ? 26.846 102.326 78.105 1.00 29.74 106 PHE B N 1
ATOM 4980 C CA . PHE B 1 106 ? 28.228 102.046 78.442 1.00 29.07 106 PHE B CA 1
ATOM 4981 C C . PHE B 1 106 ? 29.062 101.949 77.161 1.00 28.79 106 PHE B C 1
ATOM 4982 O O . PHE B 1 106 ? 30.271 102.205 77.177 1.00 27.29 106 PHE B O 1
ATOM 4990 N N . SER B 1 107 ? 28.414 101.607 76.048 1.00 26.36 107 SER B N 1
ATOM 4991 C CA . SER B 1 107 ? 29.104 101.505 74.771 1.00 27.03 107 SER B CA 1
ATOM 4992 C C . SER B 1 107 ? 29.730 102.862 74.420 1.00 27.12 107 SER B C 1
ATOM 4993 O O . SER B 1 107 ? 30.850 102.919 73.900 1.00 26.75 107 SER B O 1
ATOM 4996 N N . VAL B 1 108 ? 29.015 103.954 74.695 1.00 26.58 108 VAL B N 1
ATOM 4997 C CA . VAL B 1 108 ? 29.554 105.285 74.400 1.00 24.81 108 VAL B CA 1
ATOM 4998 C C . VAL B 1 108 ? 30.700 105.579 75.382 1.00 24.56 108 VAL B C 1
ATOM 4999 O O . VAL B 1 108 ? 31.719 106.141 75.001 1.00 26.29 108 VAL B O 1
ATOM 5003 N N . THR B 1 109 ? 30.533 105.183 76.640 1.00 23.46 109 THR B N 1
ATOM 5004 C CA . THR B 1 109 ? 31.588 105.397 77.642 1.00 23.48 109 THR B CA 1
ATOM 5005 C C . THR B 1 109 ? 32.869 104.734 77.132 1.00 22.24 109 THR B C 1
ATOM 5006 O O . THR B 1 109 ? 33.902 105.384 77.008 1.00 21.56 109 THR B O 1
ATOM 5010 N N . TYR B 1 110 ? 32.773 103.443 76.813 1.00 23.40 110 TYR B N 1
ATOM 5011 C CA . TYR B 1 110 ? 33.905 102.675 76.281 1.00 25.24 110 TYR B CA 1
ATOM 5012 C C . TYR B 1 110 ? 34.422 103.292 74.978 1.00 24.86 110 TYR B C 1
ATOM 5013 O O . TYR B 1 110 ? 35.622 103.546 74.831 1.00 24.66 110 TYR B O 1
ATOM 5022 N N . GLY B 1 111 ? 33.507 103.529 74.040 1.00 23.70 111 GLY B N 1
ATOM 5023 C CA . GLY B 1 111 ? 33.875 104.092 72.752 1.00 24.26 111 GLY B CA 1
ATOM 5024 C C . GLY B 1 111 ? 34.589 105.429 72.811 1.00 26.42 111 GLY B C 1
ATOM 5025 O O . GLY B 1 111 ? 35.621 105.618 72.164 1.00 27.61 111 GLY B O 1
ATOM 5026 N N . ALA B 1 112 ? 34.058 106.371 73.579 1.00 25.51 112 ALA B N 1
ATOM 5027 C CA . ALA B 1 112 ? 34.689 107.677 73.661 1.00 26.09 112 ALA B CA 1
ATOM 5028 C C . ALA B 1 112 ? 36.103 107.532 74.249 1.00 24.75 112 ALA B C 1
ATOM 5029 O O . ALA B 1 112 ? 37.060 108.117 73.759 1.00 23.83 112 ALA B O 1
ATOM 5031 N N . HIS B 1 113 ? 36.224 106.731 75.295 1.00 26.50 113 HIS B N 1
ATOM 5032 C CA . HIS B 1 113 ? 37.521 106.501 75.929 1.00 26.43 113 HIS B CA 1
ATOM 5033 C C . HIS B 1 113 ? 38.569 105.907 74.950 1.00 26.19 113 HIS B C 1
ATOM 5034 O O . HIS B 1 113 ? 39.571 106.552 74.655 1.00 24.44 113 HIS B O 1
ATOM 5041 N N . THR B 1 114 ? 38.315 104.702 74.435 1.00 25.97 114 THR B N 1
ATOM 5042 C CA . THR B 1 114 ? 39.261 104.036 73.517 1.00 27.01 114 THR B CA 1
ATOM 5043 C C . THR B 1 114 ? 39.547 104.739 72.184 1.00 27.91 114 THR B C 1
ATOM 5044 O O . THR B 1 114 ? 40.635 104.564 71.610 1.00 28.03 114 THR B O 1
ATOM 5048 N N . SER B 1 115 ? 38.606 105.534 71.680 1.00 27.12 115 SER B N 1
ATOM 5049 C CA . SER B 1 115 ? 38.843 106.205 70.412 1.00 28.04 115 SER B CA 1
ATOM 5050 C C . SER B 1 115 ? 39.287 107.657 70.582 1.00 28.27 115 SER B C 1
ATOM 5051 O O . SER B 1 115 ? 40.476 107.933 70.716 1.00 28.93 115 SER B O 1
ATOM 5054 N N . ILE B 1 116 ? 38.347 108.591 70.588 1.00 28.31 116 ILE B N 1
ATOM 5055 C CA . ILE B 1 116 ? 38.713 109.993 70.738 1.00 28.02 116 ILE B CA 1
ATOM 5056 C C . ILE B 1 116 ? 39.493 110.309 72.017 1.00 26.22 116 ILE B C 1
ATOM 5057 O O . ILE B 1 116 ? 40.266 111.257 72.058 1.00 26.42 116 ILE B O 1
ATOM 5062 N N . GLY B 1 117 ? 39.312 109.509 73.055 1.00 25.40 117 GLY B N 1
ATOM 5063 C CA . GLY B 1 117 ? 40.016 109.785 74.296 1.00 27.23 117 GLY B CA 1
ATOM 5064 C C . GLY B 1 117 ? 41.469 109.344 74.369 1.00 28.03 117 GLY B C 1
ATOM 5065 O O . GLY B 1 117 ? 42.307 110.037 74.934 1.00 27.57 117 GLY B O 1
ATOM 5066 N N . THR B 1 118 ? 41.768 108.188 73.787 1.00 29.87 118 THR B N 1
ATOM 5067 C CA . THR B 1 118 ? 43.123 107.654 73.821 1.00 31.01 118 THR B CA 1
ATOM 5068 C C . THR B 1 118 ? 43.927 107.915 72.544 1.00 32.25 118 THR B C 1
ATOM 5069 O O . THR B 1 118 ? 45.080 108.332 72.617 1.00 33.84 118 THR B O 1
ATOM 5073 N N . LEU B 1 119 ? 43.317 107.681 71.381 1.00 33.25 119 LEU B N 1
ATOM 5074 C CA . LEU B 1 119 ? 43.997 107.860 70.092 1.00 32.63 119 LEU B CA 1
ATOM 5075 C C . LEU B 1 119 ? 44.770 109.158 69.886 1.00 32.13 119 LEU B C 1
ATOM 5076 O O . LEU B 1 119 ? 45.830 109.158 69.271 1.00 31.49 119 LEU B O 1
ATOM 5081 N N . PRO B 1 120 ? 44.240 110.289 70.374 1.00 32.61 120 PRO B N 1
ATOM 5082 C CA . PRO B 1 120 ? 44.987 111.530 70.176 1.00 31.70 120 PRO B CA 1
ATOM 5083 C C . PRO B 1 120 ? 46.394 111.401 70.774 1.00 33.16 120 PRO B C 1
ATOM 5084 O O . PRO B 1 120 ? 47.383 111.753 70.124 1.00 33.28 120 PRO B O 1
ATOM 5088 N N . LEU B 1 121 ? 46.480 110.876 71.996 1.00 32.20 121 LEU B N 1
ATOM 5089 C CA . LEU B 1 121 ? 47.769 110.688 72.647 1.00 33.23 121 LEU B CA 1
ATOM 5090 C C . LEU B 1 121 ? 48.617 109.671 71.880 1.00 33.31 121 LEU B C 1
ATOM 5091 O O . LEU B 1 121 ? 49.819 109.864 71.703 1.00 32.25 121 LEU B O 1
ATOM 5096 N N . VAL B 1 122 ? 47.989 108.595 71.415 1.00 32.87 122 VAL B N 1
ATOM 5097 C CA . VAL B 1 122 ? 48.713 107.571 70.663 1.00 34.10 122 VAL B CA 1
ATOM 5098 C C . VAL B 1 122 ? 49.219 108.076 69.314 1.00 35.34 122 VAL B C 1
ATOM 5099 O O . VAL B 1 122 ? 50.288 107.681 68.857 1.00 38.33 122 VAL B O 1
ATOM 5103 N N . TYR B 1 123 ? 48.460 108.952 68.670 1.00 35.98 123 TYR B N 1
ATOM 5104 C CA . TYR B 1 123 ? 48.844 109.475 67.367 1.00 36.83 123 TYR B CA 1
ATOM 5105 C C . TYR B 1 123 ? 49.814 110.658 67.412 1.00 36.70 123 TYR B C 1
ATOM 5106 O O . TYR B 1 123 ? 50.741 110.729 66.604 1.00 35.55 123 TYR B O 1
ATOM 5115 N N . PHE B 1 124 ? 49.610 111.584 68.346 1.00 35.79 124 PHE B N 1
ATOM 5116 C CA . PHE B 1 124 ? 50.486 112.751 68.405 1.00 37.17 124 PHE B CA 1
ATOM 5117 C C . PHE B 1 124 ? 51.163 112.951 69.752 1.00 37.68 124 PHE B C 1
ATOM 5118 O O . PHE B 1 124 ? 51.934 113.890 69.932 1.00 38.28 124 PHE B O 1
ATOM 5126 N N . GLY B 1 125 ? 50.880 112.066 70.697 1.00 39.00 125 GLY B N 1
ATOM 5127 C CA . GLY B 1 125 ? 51.472 112.196 72.010 1.00 41.46 125 GLY B CA 1
ATOM 5128 C C . GLY B 1 125 ? 52.985 112.185 71.991 1.00 43.82 125 GLY B C 1
ATOM 5129 O O . GLY B 1 125 ? 53.622 111.322 71.385 1.00 43.87 125 GLY B O 1
ATOM 5130 N N . THR B 1 126 ? 53.569 113.160 72.667 1.00 45.05 126 THR B N 1
ATOM 5131 C CA . THR B 1 126 ? 55.008 113.246 72.742 1.00 46.15 126 THR B CA 1
ATOM 5132 C C . THR B 1 126 ? 55.525 112.060 73.548 1.00 47.37 126 THR B C 1
ATOM 5133 O O . THR B 1 126 ? 54.806 111.483 74.369 1.00 46.00 126 THR B O 1
ATOM 5137 N N . GLU B 1 127 ? 56.778 111.705 73.306 1.00 48.83 127 GLU B N 1
ATOM 5138 C CA . GLU B 1 127 ? 57.411 110.594 73.988 1.00 50.29 127 GLU B CA 1
ATOM 5139 C C . GLU B 1 127 ? 57.159 110.591 75.495 1.00 49.69 127 GLU B C 1
ATOM 5140 O O . GLU B 1 127 ? 56.653 109.615 76.047 1.00 49.65 127 GLU B O 1
ATOM 5146 N N . GLU B 1 128 ? 57.494 111.685 76.166 1.00 49.51 128 GLU B N 1
ATOM 5147 C CA . GLU B 1 128 ? 57.315 111.729 77.610 1.00 50.77 128 GLU B CA 1
ATOM 5148 C C . GLU B 1 128 ? 55.853 111.773 78.064 1.00 49.72 128 GLU B C 1
ATOM 5149 O O . GLU B 1 128 ? 55.507 111.161 79.072 1.00 48.97 128 GLU B O 1
ATOM 5155 N N . GLN B 1 129 ? 54.991 112.476 77.331 1.00 48.50 129 GLN B N 1
ATOM 5156 C CA . GLN B 1 129 ? 53.587 112.556 77.735 1.00 47.59 129 GLN B CA 1
ATOM 5157 C C . GLN B 1 129 ? 52.808 111.266 77.488 1.00 46.48 129 GLN B C 1
ATOM 5158 O O . GLN B 1 129 ? 51.715 111.095 78.013 1.00 45.99 129 GLN B O 1
ATOM 5164 N N . LYS B 1 130 ? 53.363 110.346 76.705 1.00 46.22 130 LYS B N 1
ATOM 5165 C CA . LYS B 1 130 ? 52.679 109.079 76.449 1.00 44.93 130 LYS B CA 1
ATOM 5166 C C . LYS B 1 130 ? 52.940 108.083 77.575 1.00 45.66 130 LYS B C 1
ATOM 5167 O O . LYS B 1 130 ? 52.114 107.206 77.838 1.00 42.78 130 LYS B O 1
ATOM 5173 N N . ARG B 1 131 ? 54.083 108.233 78.243 1.00 47.31 131 ARG B N 1
ATOM 5174 C CA . ARG B 1 131 ? 54.443 107.327 79.330 1.00 50.02 131 ARG B CA 1
ATOM 5175 C C . ARG B 1 131 ? 53.715 107.681 80.613 1.00 49.78 131 ARG B C 1
ATOM 5176 O O . ARG B 1 131 ? 53.468 106.818 81.457 1.00 49.47 131 ARG B O 1
ATOM 5184 N N . LYS B 1 132 ? 53.350 108.947 80.755 1.00 49.90 132 LYS B N 1
ATOM 5185 C CA . LYS B 1 132 ? 52.679 109.362 81.970 1.00 50.60 132 LYS B CA 1
ATOM 5186 C C . LYS B 1 132 ? 51.174 109.502 81.826 1.00 49.46 132 LYS B C 1
ATOM 5187 O O . LYS B 1 132 ? 50.517 110.041 82.712 1.00 51.31 132 LYS B O 1
ATOM 5193 N N . TYR B 1 133 ? 50.626 109.020 80.716 1.00 47.36 133 TYR B N 1
ATOM 5194 C CA . TYR B 1 133 ? 49.188 109.109 80.492 1.00 44.40 133 TYR B CA 1
ATOM 5195 C C . TYR B 1 133 ? 48.600 107.827 79.931 1.00 42.43 133 TYR B C 1
ATOM 5196 O O . TYR B 1 133 ? 47.656 107.274 80.496 1.00 42.40 133 TYR B O 1
ATOM 5205 N N . LEU B 1 134 ? 49.168 107.351 78.827 1.00 39.91 134 LEU B N 1
ATOM 5206 C CA . LEU B 1 134 ? 48.693 106.140 78.165 1.00 38.82 134 LEU B CA 1
ATOM 5207 C C . LEU B 1 134 ? 48.575 104.920 79.075 1.00 37.16 134 LEU B C 1
ATOM 5208 O O . LEU B 1 134 ? 47.603 104.165 78.993 1.00 37.32 134 LEU B O 1
ATOM 5213 N N . PRO B 1 135 ? 49.558 104.703 79.958 1.00 36.90 135 PRO B N 1
ATOM 5214 C CA . PRO B 1 135 ? 49.451 103.532 80.837 1.00 37.56 135 PRO B CA 1
ATOM 5215 C C . PRO B 1 135 ? 48.168 103.540 81.675 1.00 36.45 135 PRO B C 1
ATOM 5216 O O . PRO B 1 135 ? 47.494 102.520 81.799 1.00 35.15 135 PRO B O 1
ATOM 5220 N N . LYS B 1 136 ? 47.814 104.687 82.243 1.00 37.74 136 LYS B N 1
ATOM 5221 C CA . LYS B 1 136 ? 46.602 104.767 83.054 1.00 39.44 136 LYS B CA 1
ATOM 5222 C C . LYS B 1 136 ? 45.339 104.587 82.206 1.00 38.43 136 LYS B C 1
ATOM 5223 O O . LYS B 1 136 ? 44.384 103.927 82.623 1.00 37.42 136 LYS B O 1
ATOM 5229 N N . LEU B 1 137 ? 45.342 105.175 81.014 1.00 36.88 137 LEU B N 1
ATOM 5230 C CA . LEU B 1 137 ? 44.193 105.063 80.126 1.00 36.34 137 LEU B CA 1
ATOM 5231 C C . LEU B 1 137 ? 44.009 103.622 79.677 1.00 35.32 137 LEU B C 1
ATOM 5232 O O . LEU B 1 137 ? 42.887 103.141 79.574 1.00 34.87 137 LEU B O 1
ATOM 5237 N N . ALA B 1 138 ? 45.122 102.938 79.429 1.00 34.56 138 ALA B N 1
ATOM 5238 C CA . ALA B 1 138 ? 45.079 101.548 78.970 1.00 34.23 138 ALA B CA 1
ATOM 5239 C C . ALA B 1 138 ? 44.637 100.577 80.045 1.00 34.00 138 ALA B C 1
ATOM 5240 O O . ALA B 1 138 ? 44.100 99.509 79.749 1.00 32.94 138 ALA B O 1
ATOM 5242 N N . SER B 1 139 ? 44.858 100.948 81.297 1.00 34.39 139 SER B N 1
ATOM 5243 C CA . SER B 1 139 ? 44.488 100.107 82.420 1.00 35.17 139 SER B CA 1
ATOM 5244 C C . SER B 1 139 ? 43.072 100.403 82.905 1.00 35.58 139 SER B C 1
ATOM 5245 O O . SER B 1 139 ? 42.428 99.546 83.507 1.00 36.12 139 SER B O 1
ATOM 5248 N N . GLY B 1 140 ? 42.595 101.615 82.642 1.00 34.92 140 GLY B N 1
ATOM 5249 C CA . GLY B 1 140 ? 41.268 102.000 83.083 1.00 34.41 140 GLY B CA 1
ATOM 5250 C C . GLY B 1 140 ? 41.339 102.808 84.374 1.00 34.52 140 GLY B C 1
ATOM 5251 O O . GLY B 1 140 ? 40.318 103.261 84.891 1.00 32.08 140 GLY B O 1
ATOM 5252 N N . GLU B 1 141 ? 42.547 102.981 84.905 1.00 34.79 141 GLU B N 1
ATOM 5253 C CA . GLU B 1 141 ? 42.718 103.744 86.129 1.00 35.00 141 GLU B CA 1
ATOM 5254 C C . GLU B 1 141 ? 42.267 105.168 85.830 1.00 34.23 141 GLU B C 1
ATOM 5255 O O . GLU B 1 141 ? 41.665 105.841 86.668 1.00 33.46 141 GLU B O 1
ATOM 5261 N N . TRP B 1 142 ? 42.542 105.610 84.610 1.00 32.38 142 TRP B N 1
ATOM 5262 C CA . TRP B 1 142 ? 42.162 106.942 84.176 1.00 31.28 142 TRP B CA 1
ATOM 5263 C C . TRP B 1 142 ? 41.239 106.899 82.958 1.00 30.70 142 TRP B C 1
ATOM 5264 O O . TRP B 1 142 ? 41.520 106.201 81.975 1.00 30.95 142 TRP B O 1
ATOM 5275 N N . ILE B 1 143 ? 40.124 107.625 83.033 1.00 28.75 143 ILE B N 1
ATOM 5276 C CA . ILE B 1 143 ? 39.157 107.681 81.943 1.00 26.63 143 ILE B CA 1
ATOM 5277 C C . ILE B 1 143 ? 39.408 108.938 81.125 1.00 26.75 143 ILE B C 1
ATOM 5278 O O . ILE B 1 143 ? 39.615 110.014 81.684 1.00 27.98 143 ILE B O 1
ATOM 5283 N N . ALA B 1 144 ? 39.387 108.820 79.804 1.00 25.30 144 ALA B N 1
ATOM 5284 C CA . ALA B 1 144 ? 39.653 109.985 78.976 1.00 26.40 144 ALA B CA 1
ATOM 5285 C C . ALA B 1 144 ? 38.395 110.572 78.316 1.00 24.75 144 ALA B C 1
ATOM 5286 O O . ALA B 1 144 ? 37.401 109.877 78.125 1.00 24.14 144 ALA B O 1
ATOM 5288 N N . ALA B 1 145 ? 38.457 111.866 78.001 1.00 25.05 145 ALA B N 1
ATOM 5289 C CA . ALA B 1 145 ? 37.356 112.575 77.355 1.00 25.00 145 ALA B CA 1
ATOM 5290 C C . ALA B 1 145 ? 37.925 113.408 76.210 1.00 25.78 145 ALA B C 1
ATOM 5291 O O . ALA B 1 145 ? 39.097 113.800 76.230 1.00 26.59 145 ALA B O 1
ATOM 5293 N N . TYR B 1 146 ? 37.078 113.692 75.228 1.00 25.00 146 TYR B N 1
ATOM 5294 C CA . TYR B 1 146 ? 37.459 114.440 74.035 1.00 25.00 146 TYR B CA 1
ATOM 5295 C C . TYR B 1 146 ? 36.580 115.683 73.949 1.00 26.20 146 TYR B C 1
ATOM 5296 O O . TYR B 1 146 ? 35.357 115.576 73.870 1.00 26.34 146 TYR B O 1
ATOM 5305 N N . CYS B 1 147 ? 37.204 116.852 73.941 1.00 26.77 147 CYS B N 1
ATOM 5306 C CA . CYS B 1 147 ? 36.458 118.099 73.909 1.00 27.73 147 CYS B CA 1
ATOM 5307 C C . CYS B 1 147 ? 36.716 118.931 72.667 1.00 27.35 147 CYS B C 1
ATOM 5308 O O . CYS B 1 147 ? 37.599 119.783 72.638 1.00 27.07 147 CYS B O 1
ATOM 5311 N N . LEU B 1 148 ? 35.902 118.690 71.650 1.00 25.43 148 LEU B N 1
ATOM 5312 C CA . LEU B 1 148 ? 36.030 119.385 70.395 1.00 24.53 148 LEU B CA 1
ATOM 5313 C C . LEU B 1 148 ? 34.828 120.273 70.098 1.00 23.97 148 LEU B C 1
ATOM 5314 O O . LEU B 1 148 ? 34.980 121.447 69.805 1.00 22.53 148 LEU B O 1
ATOM 5319 N N . THR B 1 149 ? 33.641 119.688 70.179 1.00 24.85 149 THR B N 1
ATOM 5320 C CA . THR B 1 149 ? 32.403 120.399 69.894 1.00 26.14 149 THR B CA 1
ATOM 5321 C C . THR B 1 149 ? 32.110 121.561 70.851 1.00 26.57 149 THR B C 1
ATOM 5322 O O . THR B 1 149 ? 32.433 121.503 72.031 1.00 25.62 149 THR B O 1
ATOM 5326 N N . GLU B 1 150 ? 31.504 122.617 70.321 1.00 27.48 150 GLU B N 1
ATOM 5327 C CA . GLU B 1 150 ? 31.138 123.783 71.124 1.00 29.54 150 GLU B CA 1
ATOM 5328 C C . GLU B 1 150 ? 29.698 124.172 70.780 1.00 30.69 150 GLU B C 1
ATOM 5329 O O . GLU B 1 150 ? 29.158 123.729 69.764 1.00 31.13 150 GLU B O 1
ATOM 5335 N N . PRO B 1 151 ? 29.051 124.981 71.636 1.00 30.43 151 PRO B N 1
ATOM 5336 C CA . PRO B 1 151 ? 27.667 125.413 71.402 1.00 29.97 151 PRO B CA 1
ATOM 5337 C C . PRO B 1 151 ? 27.442 125.925 69.970 1.00 30.36 151 PRO B C 1
ATOM 5338 O O . PRO B 1 151 ? 26.459 125.555 69.320 1.00 29.52 151 PRO B O 1
ATOM 5342 N N . GLY B 1 152 ? 28.358 126.752 69.472 1.00 28.91 152 GLY B N 1
ATOM 5343 C CA . GLY B 1 152 ? 28.214 127.269 68.124 1.00 29.73 152 GLY B CA 1
ATOM 5344 C C . GLY B 1 152 ? 28.870 126.442 67.017 1.00 30.96 152 GLY B C 1
ATOM 5345 O O . GLY B 1 152 ? 28.620 126.680 65.836 1.00 29.96 152 GLY B O 1
ATOM 5346 N N . SER B 1 153 ? 29.699 125.464 67.379 1.00 32.05 153 SER B N 1
ATOM 5347 C CA . SER B 1 153 ? 30.369 124.661 66.354 1.00 31.91 153 SER B CA 1
ATOM 5348 C C . SER B 1 153 ? 30.265 123.151 66.551 1.00 31.57 153 SER B C 1
ATOM 5349 O O . SER B 1 153 ? 30.698 122.615 67.571 1.00 32.08 153 SER B O 1
ATOM 5352 N N . GLY B 1 154 ? 29.719 122.463 65.554 1.00 31.31 154 GLY B N 1
ATOM 5353 C CA . GLY B 1 154 ? 29.580 121.022 65.634 1.00 29.64 154 GLY B CA 1
ATOM 5354 C C . GLY B 1 154 ? 30.208 120.332 64.439 1.00 29.72 154 GLY B C 1
ATOM 5355 O O . GLY B 1 154 ? 31.319 119.814 64.533 1.00 28.90 154 GLY B O 1
ATOM 5356 N N . SER B 1 155 ? 29.495 120.322 63.314 1.00 29.83 155 SER B N 1
ATOM 5357 C CA . SER B 1 155 ? 30.003 119.688 62.103 1.00 28.83 155 SER B CA 1
ATOM 5358 C C . SER B 1 155 ? 31.221 120.460 61.641 1.00 29.75 155 SER B C 1
ATOM 5359 O O . SER B 1 155 ? 32.136 119.901 61.037 1.00 28.86 155 SER B O 1
ATOM 5362 N N . ASP B 1 156 ? 31.226 121.755 61.929 1.00 30.46 156 ASP B N 1
ATOM 5363 C CA . ASP B 1 156 ? 32.352 122.587 61.555 1.00 32.96 156 ASP B CA 1
ATOM 5364 C C . ASP B 1 156 ? 33.198 122.726 62.816 1.00 32.92 156 ASP B C 1
ATOM 5365 O O . ASP B 1 156 ? 33.299 123.800 63.400 1.00 33.27 156 ASP B O 1
ATOM 5370 N N . ALA B 1 157 ? 33.777 121.601 63.225 1.00 34.99 157 ALA B N 1
ATOM 5371 C CA . ALA B 1 157 ? 34.607 121.527 64.423 1.00 35.91 157 ALA B CA 1
ATOM 5372 C C . ALA B 1 157 ? 35.683 122.598 64.475 1.00 35.29 157 ALA B C 1
ATOM 5373 O O . ALA B 1 157 ? 35.893 123.225 65.514 1.00 35.60 157 ALA B O 1
ATOM 5375 N N . LEU B 1 158 ? 36.360 122.813 63.353 1.00 35.19 158 LEU B N 1
ATOM 5376 C CA . LEU B 1 158 ? 37.426 123.799 63.303 1.00 36.46 158 LEU B CA 1
ATOM 5377 C C . LEU B 1 158 ? 36.908 125.227 63.546 1.00 36.93 158 LEU B C 1
ATOM 5378 O O . LEU B 1 158 ? 37.680 126.188 63.539 1.00 38.23 158 LEU B O 1
ATOM 5383 N N . ALA B 1 159 ? 35.608 125.371 63.778 1.00 35.51 159 ALA B N 1
ATOM 5384 C CA . ALA B 1 159 ? 35.059 126.698 64.035 1.00 36.80 159 ALA B CA 1
ATOM 5385 C C . ALA B 1 159 ? 35.087 126.994 65.530 1.00 36.71 159 ALA B C 1
ATOM 5386 O O . ALA B 1 159 ? 34.713 128.082 65.960 1.00 37.80 159 ALA B O 1
ATOM 5388 N N . ALA B 1 160 ? 35.527 126.025 66.325 1.00 36.62 160 ALA B N 1
ATOM 5389 C CA . ALA B 1 160 ? 35.593 126.215 67.766 1.00 36.68 160 ALA B CA 1
ATOM 5390 C C . ALA B 1 160 ? 36.253 127.553 68.087 1.00 36.76 160 ALA B C 1
ATOM 5391 O O . ALA B 1 160 ? 37.203 127.959 67.417 1.00 36.41 160 ALA B O 1
ATOM 5393 N N . LYS B 1 161 ? 35.750 128.244 69.107 1.00 37.03 161 LYS B N 1
ATOM 5394 C CA . LYS B 1 161 ? 36.333 129.525 69.484 1.00 38.00 161 LYS B CA 1
ATOM 5395 C C . LYS B 1 161 ? 36.995 129.573 70.856 1.00 36.64 161 LYS B C 1
ATOM 5396 O O . LYS B 1 161 ? 37.397 130.642 71.315 1.00 37.68 161 LYS B O 1
ATOM 5402 N N . THR B 1 162 ? 37.111 128.426 71.514 1.00 35.05 162 THR B N 1
ATOM 5403 C CA . THR B 1 162 ? 37.788 128.378 72.807 1.00 35.93 162 THR B CA 1
ATOM 5404 C C . THR B 1 162 ? 39.199 128.914 72.519 1.00 36.92 162 THR B C 1
ATOM 5405 O O . THR B 1 162 ? 39.906 128.388 71.656 1.00 35.19 162 THR B O 1
ATOM 5409 N N . ARG B 1 163 ? 39.594 129.961 73.240 1.00 38.43 163 ARG B N 1
ATOM 5410 C CA . ARG B 1 163 ? 40.892 130.603 73.033 1.00 40.00 163 ARG B CA 1
ATOM 5411 C C . ARG B 1 163 ? 42.029 130.133 73.936 1.00 39.43 163 ARG B C 1
ATOM 5412 O O . ARG B 1 163 ? 41.818 129.682 75.057 1.00 36.10 163 ARG B O 1
ATOM 5420 N N . ALA B 1 164 ? 43.244 130.255 73.421 1.00 40.54 164 ALA B N 1
ATOM 5421 C CA . ALA B 1 164 ? 44.428 129.864 74.165 1.00 41.26 164 ALA B CA 1
ATOM 5422 C C . ALA B 1 164 ? 45.493 130.936 73.991 1.00 41.94 164 ALA B C 1
ATOM 5423 O O . ALA B 1 164 ? 45.858 131.289 72.871 1.00 40.71 164 ALA B O 1
ATOM 5425 N N . THR B 1 165 ? 45.974 131.460 75.110 1.00 44.91 165 THR B N 1
ATOM 5426 C CA . THR B 1 165 ? 47.014 132.484 75.092 1.00 48.31 165 THR B CA 1
ATOM 5427 C C . THR B 1 165 ? 48.159 132.109 76.025 1.00 49.67 165 THR B C 1
ATOM 5428 O O . THR B 1 165 ? 47.939 131.623 77.137 1.00 48.16 165 THR B O 1
ATOM 5432 N N . LEU B 1 166 ? 49.381 132.340 75.557 1.00 52.33 166 LEU B N 1
ATOM 5433 C CA . LEU B 1 166 ? 50.582 132.035 76.330 1.00 55.40 166 LEU B CA 1
ATOM 5434 C C . LEU B 1 166 ? 50.806 133.089 77.411 1.00 57.13 166 LEU B C 1
ATOM 5435 O O . LEU B 1 166 ? 50.914 134.277 77.112 1.00 57.27 166 LEU B O 1
ATOM 5440 N N . SER B 1 167 ? 50.889 132.645 78.662 1.00 58.93 167 SER B N 1
ATOM 5441 C CA . SER B 1 167 ? 51.092 133.540 79.801 1.00 60.98 167 SER B CA 1
ATOM 5442 C C . SER B 1 167 ? 52.373 134.360 79.702 1.00 63.05 167 SER B C 1
ATOM 5443 O O . SER B 1 167 ? 53.253 134.063 78.890 1.00 61.99 167 SER B O 1
ATOM 5446 N N . GLU B 1 168 ? 52.465 135.388 80.546 1.00 65.72 168 GLU B N 1
ATOM 5447 C CA . GLU B 1 168 ? 53.633 136.262 80.578 1.00 68.57 168 GLU B CA 1
ATOM 5448 C C . GLU B 1 168 ? 54.860 135.383 80.784 1.00 68.89 168 GLU B C 1
ATOM 5449 O O . GLU B 1 168 ? 55.840 135.467 80.036 1.00 68.38 168 GLU B O 1
ATOM 5455 N N . ASP B 1 169 ? 54.777 134.534 81.804 1.00 69.08 169 ASP B N 1
ATOM 5456 C CA . ASP B 1 169 ? 55.839 133.602 82.152 1.00 69.64 169 ASP B CA 1
ATOM 5457 C C . ASP B 1 169 ? 56.332 132.858 80.914 1.00 69.04 169 ASP B C 1
ATOM 5458 O O . ASP B 1 169 ? 57.522 132.875 80.597 1.00 69.15 169 ASP B O 1
ATOM 5463 N N . GLY B 1 170 ? 55.405 132.206 80.219 1.00 67.63 170 GLY B N 1
ATOM 5464 C CA . GLY B 1 170 ? 55.763 131.457 79.029 1.00 65.58 170 GLY B CA 1
ATOM 5465 C C . GLY B 1 170 ? 55.777 129.969 79.318 1.00 63.90 170 GLY B C 1
ATOM 5466 O O . GLY B 1 170 ? 56.052 129.156 78.438 1.00 62.41 170 GLY B O 1
ATOM 5467 N N . LYS B 1 171 ? 55.474 129.617 80.565 1.00 63.28 171 LYS B N 1
ATOM 5468 C CA . LYS B 1 171 ? 55.449 128.224 80.987 1.00 63.02 171 LYS B CA 1
ATOM 5469 C C . LYS B 1 171 ? 54.054 127.604 80.915 1.00 61.98 171 LYS B C 1
ATOM 5470 O O . LYS B 1 171 ? 53.915 126.383 80.951 1.00 62.08 171 LYS B O 1
ATOM 5476 N N . HIS B 1 172 ? 53.024 128.441 80.811 1.00 60.69 172 HIS B N 1
ATOM 5477 C CA . HIS B 1 172 ? 51.653 127.941 80.745 1.00 58.63 172 HIS B CA 1
ATOM 5478 C C . HIS B 1 172 ? 50.814 128.595 79.647 1.00 56.61 172 HIS B C 1
ATOM 5479 O O . HIS B 1 172 ? 51.164 129.649 79.119 1.00 56.77 172 HIS B O 1
ATOM 5486 N N . TYR B 1 173 ? 49.706 127.943 79.310 1.00 53.65 173 TYR B N 1
ATOM 5487 C CA . TYR B 1 173 ? 48.761 128.446 78.319 1.00 50.10 173 TYR B CA 1
ATOM 5488 C C . TYR B 1 173 ? 47.445 128.652 79.066 1.00 48.02 173 TYR B C 1
ATOM 5489 O O . TYR B 1 173 ? 47.050 127.812 79.872 1.00 47.49 173 TYR B O 1
ATOM 5498 N N . ILE B 1 174 ? 46.784 129.778 78.822 1.00 45.96 174 ILE B N 1
ATOM 5499 C CA . ILE B 1 174 ? 45.519 130.064 79.495 1.00 44.23 174 ILE B CA 1
ATOM 5500 C C . ILE B 1 174 ? 44.357 129.768 78.559 1.00 42.60 174 ILE B C 1
ATOM 5501 O O . ILE B 1 174 ? 44.244 130.363 77.477 1.00 43.12 174 ILE B O 1
ATOM 5506 N N . LEU B 1 175 ? 43.492 128.852 78.981 1.00 39.22 175 LEU B N 1
ATOM 5507 C CA . LEU B 1 175 ? 42.350 128.454 78.168 1.00 37.08 175 LEU B CA 1
ATOM 5508 C C . LEU B 1 175 ? 41.014 129.025 78.620 1.00 35.36 175 LEU B C 1
ATOM 5509 O O . LEU B 1 175 ? 40.667 128.998 79.806 1.00 34.22 175 LEU B O 1
ATOM 5514 N N . ASN B 1 176 ? 40.262 129.530 77.648 1.00 32.59 176 ASN B N 1
ATOM 5515 C CA . ASN B 1 176 ? 38.946 130.096 77.896 1.00 32.65 176 ASN B CA 1
ATOM 5516 C C . ASN B 1 176 ? 37.970 129.690 76.792 1.00 32.03 176 ASN B C 1
ATOM 5517 O O . ASN B 1 176 ? 38.240 129.868 75.599 1.00 31.99 176 ASN B O 1
ATOM 5522 N N . GLY B 1 177 ? 36.832 129.136 77.187 1.00 31.27 177 GLY B N 1
ATOM 5523 C CA . GLY B 1 177 ? 35.848 128.730 76.199 1.00 28.71 177 GLY B CA 1
ATOM 5524 C C . GLY B 1 177 ? 34.847 127.745 76.757 1.00 27.41 177 GLY B C 1
ATOM 5525 O O . GLY B 1 177 ? 34.895 127.398 77.945 1.00 25.45 177 GLY B O 1
ATOM 5526 N N . VAL B 1 178 ? 33.937 127.291 75.903 1.00 27.18 178 VAL B N 1
ATOM 5527 C CA . VAL B 1 178 ? 32.907 126.329 76.295 1.00 27.45 178 VAL B CA 1
ATOM 5528 C C . VAL B 1 178 ? 32.889 125.170 75.306 1.00 26.78 178 VAL B C 1
ATOM 5529 O O . VAL B 1 178 ? 32.880 125.382 74.094 1.00 26.87 178 VAL B O 1
ATOM 5533 N N . LYS B 1 179 ? 32.908 123.945 75.827 1.00 27.01 179 LYS B N 1
ATOM 5534 C CA . LYS B 1 179 ? 32.872 122.746 74.989 1.00 26.59 179 LYS B CA 1
ATOM 5535 C C . LYS B 1 179 ? 31.531 122.060 75.271 1.00 27.09 179 LYS B C 1
ATOM 5536 O O . LYS B 1 179 ? 31.173 121.823 76.423 1.00 26.64 179 LYS B O 1
ATOM 5542 N N . GLN B 1 180 ? 30.806 121.741 74.208 1.00 28.44 180 GLN B N 1
ATOM 5543 C CA . GLN B 1 180 ? 29.477 121.152 74.302 1.00 29.05 180 GLN B CA 1
ATOM 5544 C C . GLN B 1 180 ? 29.367 119.643 74.085 1.00 29.04 180 GLN B C 1
ATOM 5545 O O . GLN B 1 180 ? 30.003 119.080 73.184 1.00 28.27 180 GLN B O 1
ATOM 5551 N N . TRP B 1 181 ? 28.530 118.999 74.899 1.00 28.20 181 TRP B N 1
ATOM 5552 C CA . TRP B 1 181 ? 28.276 117.559 74.806 1.00 27.93 181 TRP B CA 1
ATOM 5553 C C . TRP B 1 181 ? 29.523 116.684 75.006 1.00 26.61 181 TRP B C 1
ATOM 5554 O O . TRP B 1 181 ? 29.871 115.931 74.111 1.00 25.17 181 TRP B O 1
ATOM 5565 N N . ILE B 1 182 ? 30.186 116.751 76.153 1.00 24.99 182 ILE B N 1
ATOM 5566 C CA . ILE B 1 182 ? 31.389 115.931 76.346 1.00 22.62 182 ILE B CA 1
ATOM 5567 C C . ILE B 1 182 ? 31.095 114.590 77.013 1.00 21.85 182 ILE B C 1
ATOM 5568 O O . ILE B 1 182 ? 30.748 114.545 78.186 1.00 22.97 182 ILE B O 1
ATOM 5573 N N . SER B 1 183 ? 31.227 113.501 76.262 1.00 19.81 183 SER B N 1
ATOM 5574 C CA . SER B 1 183 ? 30.995 112.172 76.840 1.00 20.97 183 SER B CA 1
ATOM 5575 C C . SER B 1 183 ? 32.066 111.884 77.893 1.00 21.83 183 SER B C 1
ATOM 5576 O O . SER B 1 183 ? 33.232 112.247 77.707 1.00 24.06 183 SER B O 1
ATOM 5579 N N . ASN B 1 184 ? 31.661 111.238 78.985 1.00 22.17 184 ASN B N 1
ATOM 5580 C CA . ASN B 1 184 ? 32.561 110.873 80.086 1.00 23.01 184 ASN B CA 1
ATOM 5581 C C . ASN B 1 184 ? 32.978 112.051 80.975 1.00 22.00 184 ASN B C 1
ATOM 5582 O O . ASN B 1 184 ? 33.708 111.874 81.961 1.00 25.01 184 ASN B O 1
ATOM 5587 N N . ALA B 1 185 ? 32.506 113.248 80.643 1.00 22.95 185 ALA B N 1
ATOM 5588 C CA . ALA B 1 185 ? 32.845 114.458 81.390 1.00 22.81 185 ALA B CA 1
ATOM 5589 C C . ALA B 1 185 ? 32.552 114.374 82.878 1.00 23.26 185 ALA B C 1
ATOM 5590 O O . ALA B 1 185 ? 33.195 115.050 83.684 1.00 24.67 185 ALA B O 1
ATOM 5592 N N . GLY B 1 186 ? 31.585 113.550 83.251 1.00 23.95 186 GLY B N 1
ATOM 5593 C CA . GLY B 1 186 ? 31.222 113.417 84.645 1.00 25.82 186 GLY B CA 1
ATOM 5594 C C . GLY B 1 186 ? 32.243 112.697 85.521 1.00 28.00 186 GLY B C 1
ATOM 5595 O O . GLY B 1 186 ? 32.212 112.855 86.737 1.00 26.51 186 GLY B O 1
ATOM 5596 N N . PHE B 1 187 ? 33.141 111.918 84.914 1.00 28.06 187 PHE B N 1
ATOM 5597 C CA . PHE B 1 187 ? 34.143 111.171 85.678 1.00 28.43 187 PHE B CA 1
ATOM 5598 C C . PHE B 1 187 ? 35.507 111.048 84.994 1.00 28.82 187 PHE B C 1
ATOM 5599 O O . PHE B 1 187 ? 36.408 110.397 85.520 1.00 30.17 187 PHE B O 1
ATOM 5607 N N . ALA B 1 188 ? 35.656 111.662 83.824 1.00 28.43 188 ALA B N 1
ATOM 5608 C CA . ALA B 1 188 ? 36.919 111.605 83.091 1.00 27.63 188 ALA B CA 1
ATOM 5609 C C . ALA B 1 188 ? 38.035 112.310 83.858 1.00 28.39 188 ALA B C 1
ATOM 5610 O O . ALA B 1 188 ? 37.824 113.389 84.421 1.00 29.02 188 ALA B O 1
ATOM 5612 N N . HIS B 1 189 ? 39.221 111.697 83.852 1.00 28.43 189 HIS B N 1
ATOM 5613 C CA . HIS B 1 189 ? 40.408 112.232 84.521 1.00 26.48 189 HIS B CA 1
ATOM 5614 C C . HIS B 1 189 ? 41.243 113.053 83.552 1.00 26.23 189 HIS B C 1
ATOM 5615 O O . HIS B 1 189 ? 41.858 114.051 83.935 1.00 23.44 189 HIS B O 1
ATOM 5622 N N . LEU B 1 190 ? 41.285 112.621 82.295 1.00 25.99 190 LEU B N 1
ATOM 5623 C CA . LEU B 1 190 ? 42.065 113.327 81.287 1.00 26.76 190 LEU B CA 1
ATOM 5624 C C . LEU B 1 190 ? 41.162 113.914 80.205 1.00 27.94 190 LEU B C 1
ATOM 5625 O O . LEU B 1 190 ? 40.222 113.270 79.748 1.00 28.18 190 LEU B O 1
ATOM 5630 N N . PHE B 1 191 ? 41.461 115.139 79.786 1.00 28.72 191 PHE B N 1
ATOM 5631 C CA . PHE B 1 191 ? 40.665 115.819 78.765 1.00 28.82 191 PHE B CA 1
ATOM 5632 C C . PHE B 1 191 ? 41.507 116.347 77.602 1.00 29.37 191 PHE B C 1
ATOM 5633 O O . PHE B 1 191 ? 42.452 117.110 77.812 1.00 30.47 191 PHE B O 1
ATOM 5641 N N . THR B 1 192 ? 41.164 115.958 76.377 1.00 28.59 192 THR B N 1
ATOM 5642 C CA . THR B 1 192 ? 41.878 116.481 75.206 1.00 29.79 192 THR B CA 1
ATOM 5643 C C . THR B 1 192 ? 40.992 117.631 74.696 1.00 30.17 192 THR B C 1
ATOM 5644 O O . THR B 1 192 ? 39.907 117.398 74.161 1.00 30.76 192 THR B O 1
ATOM 5648 N N . VAL B 1 193 ? 41.441 118.870 74.886 1.00 31.40 193 VAL B N 1
ATOM 5649 C CA . VAL B 1 193 ? 40.650 120.030 74.479 1.00 30.74 193 VAL B CA 1
ATOM 5650 C C . VAL B 1 193 ? 41.220 120.785 73.294 1.00 31.91 193 VAL B C 1
ATOM 5651 O O . VAL B 1 193 ? 42.428 121.012 73.221 1.00 32.02 193 VAL B O 1
ATOM 5655 N N . PHE B 1 194 ? 40.355 121.202 72.374 1.00 31.14 194 PHE B N 1
ATOM 5656 C CA . PHE B 1 194 ? 40.827 121.950 71.219 1.00 32.19 194 PHE B CA 1
ATOM 5657 C C . PHE B 1 194 ? 40.564 123.445 71.380 1.00 33.30 194 PHE B C 1
ATOM 5658 O O . PHE B 1 194 ? 39.470 123.861 71.778 1.00 32.42 194 PHE B O 1
ATOM 5666 N N . ALA B 1 195 ? 41.589 124.244 71.088 1.00 34.06 195 ALA B N 1
ATOM 5667 C CA . ALA B 1 195 ? 41.508 125.700 71.180 1.00 34.10 195 ALA B CA 1
ATOM 5668 C C . ALA B 1 195 ? 42.451 126.336 70.174 1.00 36.14 195 ALA B C 1
ATOM 5669 O O . ALA B 1 195 ? 43.338 125.673 69.625 1.00 35.76 195 ALA B O 1
ATOM 5671 N N . LYS B 1 196 ? 42.268 127.626 69.935 1.00 36.84 196 LYS B N 1
ATOM 5672 C CA . LYS B 1 196 ? 43.124 128.321 69.000 1.00 40.68 196 LYS B CA 1
ATOM 5673 C C . LYS B 1 196 ? 44.001 129.328 69.728 1.00 42.05 196 LYS B C 1
ATOM 5674 O O . LYS B 1 196 ? 43.513 130.133 70.522 1.00 42.21 196 LYS B O 1
ATOM 5680 N N . VAL B 1 197 ? 45.303 129.264 69.471 1.00 44.01 197 VAL B N 1
ATOM 5681 C CA . VAL B 1 197 ? 46.241 130.184 70.099 1.00 46.00 197 VAL B CA 1
ATOM 5682 C C . VAL B 1 197 ? 46.054 131.541 69.433 1.00 46.83 197 VAL B C 1
ATOM 5683 O O . VAL B 1 197 ? 46.180 131.665 68.213 1.00 46.64 197 VAL B O 1
ATOM 5687 N N . ASP B 1 198 ? 45.737 132.552 70.240 1.00 49.03 198 ASP B N 1
ATOM 5688 C CA . ASP B 1 198 ? 45.502 133.901 69.731 1.00 50.48 198 ASP B CA 1
ATOM 5689 C C . ASP B 1 198 ? 44.326 133.856 68.766 1.00 50.66 198 ASP B C 1
ATOM 5690 O O . ASP B 1 198 ? 44.211 134.689 67.867 1.00 50.13 198 ASP B O 1
ATOM 5695 N N . GLY B 1 199 ? 43.463 132.863 68.961 1.00 51.65 199 GLY B N 1
ATOM 5696 C CA . GLY B 1 199 ? 42.296 132.703 68.111 1.00 52.72 199 GLY B CA 1
ATOM 5697 C C . GLY B 1 199 ? 42.618 132.560 66.635 1.00 52.85 199 GLY B C 1
ATOM 5698 O O . GLY B 1 199 ? 42.065 133.283 65.808 1.00 53.91 199 GLY B O 1
ATOM 5699 N N . GLU B 1 200 ? 43.508 131.639 66.285 1.00 52.18 200 GLU B N 1
ATOM 5700 C CA . GLU B 1 200 ? 43.842 131.473 64.878 1.00 52.03 200 GLU B CA 1
ATOM 5701 C C . GLU B 1 200 ? 44.550 130.157 64.614 1.00 49.22 200 GLU B C 1
ATOM 5702 O O . GLU B 1 200 ? 44.531 129.649 63.495 1.00 49.43 200 GLU B O 1
ATOM 5708 N N . HIS B 1 201 ? 45.163 129.602 65.653 1.00 47.05 201 HIS B N 1
ATOM 5709 C CA . HIS B 1 201 ? 45.886 128.344 65.522 1.00 45.37 201 HIS B CA 1
ATOM 5710 C C . HIS B 1 201 ? 45.207 127.201 66.252 1.00 42.83 201 HIS B C 1
ATOM 5711 O O . HIS B 1 201 ? 45.413 127.002 67.445 1.00 43.20 201 HIS B O 1
ATOM 5718 N N . PHE B 1 202 ? 44.392 126.456 65.514 1.00 40.81 202 PHE B N 1
ATOM 5719 C CA . PHE B 1 202 ? 43.666 125.318 66.057 1.00 37.75 202 PHE B CA 1
ATOM 5720 C C . PHE B 1 202 ? 44.691 124.352 66.650 1.00 35.16 202 PHE B C 1
ATOM 5721 O O . PHE B 1 202 ? 45.503 123.778 65.926 1.00 35.58 202 PHE B O 1
ATOM 5729 N N . THR B 1 203 ? 44.629 124.168 67.966 1.00 32.66 203 THR B N 1
ATOM 5730 C CA . THR B 1 203 ? 45.563 123.302 68.681 1.00 30.32 203 THR B CA 1
ATOM 5731 C C . THR B 1 203 ? 44.880 122.423 69.742 1.00 30.24 203 THR B C 1
ATOM 5732 O O . THR B 1 203 ? 43.881 122.821 70.343 1.00 28.43 203 THR B O 1
ATOM 5736 N N . ALA B 1 204 ? 45.430 121.231 69.971 1.00 29.58 204 ALA B N 1
ATOM 5737 C CA . ALA B 1 204 ? 44.885 120.319 70.971 1.00 29.41 204 ALA B CA 1
ATOM 5738 C C . ALA B 1 204 ? 45.718 120.426 72.244 1.00 29.95 204 ALA B C 1
ATOM 5739 O O . ALA B 1 204 ? 46.933 120.592 72.176 1.00 30.22 204 ALA B O 1
ATOM 5741 N N . PHE B 1 205 ? 45.060 120.323 73.398 1.00 30.78 205 PHE B N 1
ATOM 5742 C CA . PHE B 1 205 ? 45.725 120.409 74.701 1.00 32.31 205 PHE B CA 1
ATOM 5743 C C . PHE B 1 205 ? 45.301 119.303 75.665 1.00 32.72 205 PHE B C 1
ATOM 5744 O O . PHE B 1 205 ? 44.146 118.883 75.677 1.00 33.48 205 PHE B O 1
ATOM 5752 N N . LEU B 1 206 ? 46.238 118.844 76.489 1.00 34.01 206 LEU B N 1
ATOM 5753 C CA . LEU B 1 206 ? 45.951 117.811 77.486 1.00 33.95 206 LEU B CA 1
ATOM 5754 C C . LEU B 1 206 ? 45.625 118.554 78.783 1.00 33.70 206 LEU B C 1
ATOM 5755 O O . LEU B 1 206 ? 46.450 119.316 79.278 1.00 34.45 206 LEU B O 1
ATOM 5760 N N . VAL B 1 207 ? 44.420 118.345 79.315 1.00 33.41 207 VAL B N 1
ATOM 5761 C CA . VAL B 1 207 ? 43.990 119.015 80.540 1.00 32.37 207 VAL B CA 1
ATOM 5762 C C . VAL B 1 207 ? 43.532 117.993 81.560 1.00 32.41 207 VAL B C 1
ATOM 5763 O O . VAL B 1 207 ? 42.662 117.166 81.282 1.00 32.83 207 VAL B O 1
ATOM 5767 N N . GLU B 1 208 ? 44.122 118.049 82.743 1.00 31.61 208 GLU B N 1
ATOM 5768 C CA . GLU B 1 208 ? 43.754 117.116 83.791 1.00 33.48 208 GLU B CA 1
ATOM 5769 C C . GLU B 1 208 ? 42.510 117.634 84.493 1.00 32.67 208 GLU B C 1
ATOM 5770 O O . GLU B 1 208 ? 42.341 118.844 84.661 1.00 31.24 208 GLU B O 1
ATOM 5776 N N . ARG B 1 209 ? 41.640 116.710 84.886 1.00 32.57 209 ARG B N 1
ATOM 5777 C CA . ARG B 1 209 ? 40.404 117.080 85.548 1.00 33.49 209 ARG B CA 1
ATOM 5778 C C . ARG B 1 209 ? 40.604 118.042 86.716 1.00 35.32 209 ARG B C 1
ATOM 5779 O O . ARG B 1 209 ? 39.886 119.031 86.827 1.00 36.29 209 ARG B O 1
ATOM 5787 N N . ASP B 1 210 ? 41.577 117.755 87.576 1.00 37.53 210 ASP B N 1
ATOM 5788 C CA . ASP B 1 210 ? 41.832 118.598 88.748 1.00 39.91 210 ASP B CA 1
ATOM 5789 C C . ASP B 1 210 ? 42.493 119.952 88.471 1.00 40.36 210 ASP B C 1
ATOM 5790 O O . ASP B 1 210 ? 43.145 120.519 89.350 1.00 42.88 210 ASP B O 1
ATOM 5795 N N . THR B 1 211 ? 42.320 120.485 87.267 1.00 39.97 211 THR B N 1
ATOM 5796 C CA . THR B 1 211 ? 42.906 121.776 86.919 1.00 38.72 211 THR B CA 1
ATOM 5797 C C . THR B 1 211 ? 41.947 122.926 87.278 1.00 40.04 211 THR B C 1
ATOM 5798 O O . THR B 1 211 ? 40.789 122.942 86.844 1.00 40.22 211 THR B O 1
ATOM 5802 N N . PRO B 1 212 ? 42.411 123.898 88.080 1.00 37.66 212 PRO B N 1
ATOM 5803 C CA . PRO B 1 212 ? 41.578 125.037 88.484 1.00 37.10 212 PRO B CA 1
ATOM 5804 C C . PRO B 1 212 ? 41.019 125.803 87.286 1.00 36.18 212 PRO B C 1
ATOM 5805 O O . PRO B 1 212 ? 41.722 126.014 86.300 1.00 36.42 212 PRO B O 1
ATOM 5809 N N . GLY B 1 213 ? 39.762 126.227 87.381 1.00 34.88 213 GLY B N 1
ATOM 5810 C CA . GLY B 1 213 ? 39.152 126.967 86.286 1.00 33.59 213 GLY B CA 1
ATOM 5811 C C . GLY B 1 213 ? 38.330 126.095 85.357 1.00 32.87 213 GLY B C 1
ATOM 5812 O O . GLY B 1 213 ? 37.575 126.596 84.523 1.00 33.39 213 GLY B O 1
ATOM 5813 N N . LEU B 1 214 ? 38.484 124.784 85.492 1.00 32.42 214 LEU B N 1
ATOM 5814 C CA . LEU B 1 214 ? 37.739 123.840 84.669 1.00 32.64 214 LEU B CA 1
ATOM 5815 C C . LEU B 1 214 ? 36.548 123.329 85.464 1.00 32.13 214 LEU B C 1
ATOM 5816 O O . LEU B 1 214 ? 36.716 122.766 86.536 1.00 32.90 214 LEU B O 1
ATOM 5821 N N . SER B 1 215 ? 35.349 123.523 84.927 1.00 30.76 215 SER B N 1
ATOM 5822 C CA . SER B 1 215 ? 34.130 123.082 85.605 1.00 29.95 215 SER B CA 1
ATOM 5823 C C . SER B 1 215 ? 33.209 122.347 84.630 1.00 28.58 215 SER B C 1
ATOM 5824 O O . SER B 1 215 ? 33.444 122.355 83.430 1.00 28.28 215 SER B O 1
ATOM 5827 N N . PHE B 1 216 ? 32.150 121.732 85.140 1.00 28.47 216 PHE B N 1
ATOM 5828 C CA . PHE B 1 216 ? 31.244 120.984 84.274 1.00 28.80 216 PHE B CA 1
ATOM 5829 C C . PHE B 1 216 ? 29.774 121.292 84.528 1.00 28.62 216 PHE B C 1
ATOM 5830 O O . PHE B 1 216 ? 29.362 121.453 85.674 1.00 29.84 216 PHE B O 1
ATOM 5838 N N . GLY B 1 217 ? 28.978 121.374 83.467 1.00 26.98 217 GLY B N 1
ATOM 5839 C CA . GLY B 1 217 ? 27.563 121.635 83.654 1.00 24.82 217 GLY B CA 1
ATOM 5840 C C . GLY B 1 217 ? 26.893 120.335 84.083 1.00 24.42 217 GLY B C 1
ATOM 5841 O O . GLY B 1 217 ? 27.539 119.287 84.060 1.00 24.26 217 GLY B O 1
ATOM 5842 N N . PRO B 1 218 ? 25.609 120.364 84.480 1.00 22.77 218 PRO B N 1
ATOM 5843 C CA . PRO B 1 218 ? 24.891 119.160 84.908 1.00 22.13 218 PRO B CA 1
ATOM 5844 C C . PRO B 1 218 ? 24.765 118.152 83.778 1.00 21.36 218 PRO B C 1
ATOM 5845 O O . PRO B 1 218 ? 24.982 118.487 82.604 1.00 21.53 218 PRO B O 1
ATOM 5849 N N . GLU B 1 219 ? 24.422 116.922 84.137 1.00 21.58 219 GLU B N 1
ATOM 5850 C CA . GLU B 1 219 ? 24.269 115.857 83.160 1.00 21.84 219 GLU B CA 1
ATOM 5851 C C . GLU B 1 219 ? 23.226 116.262 82.105 1.00 22.98 219 GLU B C 1
ATOM 5852 O O . GLU B 1 219 ? 22.118 116.691 82.440 1.00 22.79 219 GLU B O 1
ATOM 5858 N N . GLU B 1 220 ? 23.584 116.163 80.829 1.00 22.92 220 GLU B N 1
ATOM 5859 C CA . GLU B 1 220 ? 22.627 116.520 79.787 1.00 23.89 220 GLU B CA 1
ATOM 5860 C C . GLU B 1 220 ? 21.488 115.512 79.841 1.00 23.67 220 GLU B C 1
ATOM 5861 O O . GLU B 1 220 ? 21.714 114.337 80.138 1.00 25.31 220 GLU B O 1
ATOM 5867 N N . LYS B 1 221 ? 20.264 115.949 79.580 1.00 22.57 221 LYS B N 1
ATOM 5868 C CA . LYS B 1 221 ? 19.154 115.008 79.566 1.00 23.37 221 LYS B CA 1
ATOM 5869 C C . LYS B 1 221 ? 18.835 114.700 78.104 1.00 23.67 221 LYS B C 1
ATOM 5870 O O . LYS B 1 221 ? 18.365 115.563 77.375 1.00 23.74 221 LYS B O 1
ATOM 5876 N N . LYS B 1 222 ? 19.109 113.478 77.659 1.00 25.17 222 LYS B N 1
ATOM 5877 C CA . LYS B 1 222 ? 18.845 113.151 76.259 1.00 24.62 222 LYS B CA 1
ATOM 5878 C C . LYS B 1 222 ? 17.780 112.079 76.061 1.00 23.22 222 LYS B C 1
ATOM 5879 O O . LYS B 1 222 ? 17.321 111.465 77.025 1.00 19.38 222 LYS B O 1
ATOM 5885 N N . MET B 1 223 ? 17.389 111.842 74.805 1.00 22.62 223 MET B N 1
ATOM 5886 C CA . MET B 1 223 ? 16.348 110.839 74.582 1.00 23.29 223 MET B CA 1
ATOM 5887 C C . MET B 1 223 ? 16.826 109.414 74.827 1.00 21.95 223 MET B C 1
ATOM 5888 O O . MET B 1 223 ? 16.018 108.552 75.156 1.00 23.57 223 MET B O 1
ATOM 5893 N N . GLY B 1 224 ? 18.134 109.182 74.704 1.00 21.86 224 GLY B N 1
ATOM 5894 C CA . GLY B 1 224 ? 18.672 107.841 74.889 1.00 21.84 224 GLY B CA 1
ATOM 5895 C C . GLY B 1 224 ? 20.090 107.771 75.423 1.00 21.16 224 GLY B C 1
ATOM 5896 O O . GLY B 1 224 ? 20.670 108.787 75.800 1.00 22.24 224 GLY B O 1
ATOM 5897 N N . ILE B 1 225 ? 20.666 106.568 75.403 1.00 20.71 225 ILE B N 1
ATOM 5898 C CA . ILE B 1 225 ? 21.996 106.315 75.962 1.00 20.51 225 ILE B CA 1
ATOM 5899 C C . ILE B 1 225 ? 22.151 107.060 77.293 1.00 22.07 225 ILE B C 1
ATOM 5900 O O . ILE B 1 225 ? 23.149 107.747 77.533 1.00 22.66 225 ILE B O 1
ATOM 5905 N N . LYS B 1 226 ? 21.141 106.914 78.151 1.00 22.29 226 LYS B N 1
ATOM 5906 C CA . LYS B 1 226 ? 21.142 107.563 79.459 1.00 23.36 226 LYS B CA 1
ATOM 5907 C C . LYS B 1 226 ? 22.261 107.053 80.372 1.00 23.78 226 LYS B C 1
ATOM 5908 O O . LYS B 1 226 ? 22.692 107.760 81.284 1.00 24.33 226 LYS B O 1
ATOM 5914 N N . ALA B 1 227 ? 22.732 105.831 80.123 1.00 22.38 227 ALA B N 1
ATOM 5915 C CA . ALA B 1 227 ? 23.819 105.260 80.923 1.00 22.88 227 ALA B CA 1
ATOM 5916 C C . ALA B 1 227 ? 25.130 105.969 80.614 1.00 21.54 227 ALA B C 1
ATOM 5917 O O . ALA B 1 227 ? 26.146 105.716 81.253 1.00 21.87 227 ALA B O 1
ATOM 5919 N N . SER B 1 228 ? 25.123 106.852 79.629 1.00 20.41 228 SER B N 1
ATOM 5920 C CA . SER B 1 228 ? 26.359 107.550 79.292 1.00 21.53 228 SER B CA 1
ATOM 5921 C C . SER B 1 228 ? 26.393 108.931 79.933 1.00 21.13 228 SER B C 1
ATOM 5922 O O . SER B 1 228 ? 25.354 109.584 80.085 1.00 20.02 228 SER B O 1
ATOM 5925 N N . SER B 1 229 ? 27.592 109.359 80.327 1.00 21.68 229 SER B N 1
ATOM 5926 C CA . SER B 1 229 ? 27.761 110.679 80.939 1.00 21.28 229 SER B CA 1
ATOM 5927 C C . SER B 1 229 ? 28.059 111.669 79.850 1.00 21.49 229 SER B C 1
ATOM 5928 O O . SER B 1 229 ? 28.983 111.459 79.052 1.00 23.79 229 SER B O 1
ATOM 5931 N N . THR B 1 230 ? 27.286 112.751 79.826 1.00 20.72 230 THR B N 1
ATOM 5932 C CA . THR B 1 230 ? 27.485 113.808 78.851 1.00 22.68 230 THR B CA 1
ATOM 5933 C C . THR B 1 230 ? 27.245 115.148 79.546 1.00 24.02 230 THR B C 1
ATOM 5934 O O . THR B 1 230 ? 26.149 115.435 80.030 1.00 24.20 230 THR B O 1
ATOM 5938 N N . ARG B 1 231 ? 28.280 115.969 79.610 1.00 25.31 231 ARG B N 1
ATOM 5939 C CA . ARG B 1 231 ? 28.170 117.260 80.266 1.00 24.22 231 ARG B CA 1
ATOM 5940 C C . ARG B 1 231 ? 28.857 118.321 79.444 1.00 25.61 231 ARG B C 1
ATOM 5941 O O . ARG B 1 231 ? 29.619 118.033 78.522 1.00 24.88 231 ARG B O 1
ATOM 5949 N N . GLN B 1 232 ? 28.589 119.567 79.789 1.00 27.16 232 GLN B N 1
ATOM 5950 C CA . GLN B 1 232 ? 29.205 120.684 79.111 1.00 27.83 232 GLN B CA 1
ATOM 5951 C C . GLN B 1 232 ? 30.472 120.971 79.912 1.00 28.83 232 GLN B C 1
ATOM 5952 O O . GLN B 1 232 ? 30.450 120.936 81.143 1.00 28.90 232 GLN B O 1
ATOM 5958 N N . VAL B 1 233 ? 31.585 121.202 79.225 1.00 29.04 233 VAL B N 1
ATOM 5959 C CA . VAL B 1 233 ? 32.834 121.502 79.917 1.00 30.14 233 VAL B CA 1
ATOM 5960 C C . VAL B 1 233 ? 33.154 122.981 79.737 1.00 30.61 233 VAL B C 1
ATOM 5961 O O . VAL B 1 233 ? 33.263 123.465 78.612 1.00 29.07 233 VAL B O 1
ATOM 5965 N N . ILE B 1 234 ? 33.294 123.697 80.848 1.00 31.75 234 ILE B N 1
ATOM 5966 C CA . ILE B 1 234 ? 33.588 125.123 80.810 1.00 32.48 234 ILE B CA 1
ATOM 5967 C C . ILE B 1 234 ? 35.043 125.409 81.178 1.00 32.38 234 ILE B C 1
ATOM 5968 O O . ILE B 1 234 ? 35.591 124.779 82.073 1.00 33.44 234 ILE B O 1
ATOM 5973 N N . LEU B 1 235 ? 35.677 126.350 80.487 1.00 32.68 235 LEU B N 1
ATOM 5974 C CA . LEU B 1 235 ? 37.056 126.704 80.804 1.00 31.30 235 LEU B CA 1
ATOM 5975 C C . LEU B 1 235 ? 37.181 128.185 81.115 1.00 30.82 235 LEU B C 1
ATOM 5976 O O . LEU B 1 235 ? 37.052 129.023 80.229 1.00 29.00 235 LEU B O 1
ATOM 5981 N N . GLU B 1 236 ? 37.430 128.491 82.383 1.00 32.91 236 GLU B N 1
ATOM 5982 C CA . GLU B 1 236 ? 37.589 129.872 82.829 1.00 35.16 236 GLU B CA 1
ATOM 5983 C C . GLU B 1 236 ? 39.027 130.044 83.299 1.00 35.59 236 GLU B C 1
ATOM 5984 O O . GLU B 1 236 ? 39.379 129.612 84.391 1.00 37.00 236 GLU B O 1
ATOM 5990 N N . ASP B 1 237 ? 39.853 130.668 82.465 1.00 36.94 237 ASP B N 1
ATOM 5991 C CA . ASP B 1 237 ? 41.263 130.889 82.771 1.00 39.51 237 ASP B CA 1
ATOM 5992 C C . ASP B 1 237 ? 41.956 129.599 83.225 1.00 38.70 237 ASP B C 1
ATOM 5993 O O . ASP B 1 237 ? 42.436 129.511 84.356 1.00 38.35 237 ASP B O 1
ATOM 5998 N N . VAL B 1 238 ? 42.010 128.601 82.345 1.00 37.65 238 VAL B N 1
ATOM 5999 C CA . VAL B 1 238 ? 42.651 127.328 82.672 1.00 38.63 238 VAL B CA 1
ATOM 6000 C C . VAL B 1 238 ? 44.142 127.336 82.315 1.00 40.22 238 VAL B C 1
ATOM 6001 O O . VAL B 1 238 ? 44.515 127.586 81.165 1.00 39.51 238 VAL B O 1
ATOM 6005 N N . LYS B 1 239 ? 44.980 127.073 83.318 1.00 40.99 239 LYS B N 1
ATOM 6006 C CA . LYS B 1 239 ? 46.430 127.036 83.147 1.00 41.98 239 LYS B CA 1
ATOM 6007 C C . LYS B 1 239 ? 46.858 125.665 82.646 1.00 41.66 239 LYS B C 1
ATOM 6008 O O . LYS B 1 239 ? 46.611 124.648 83.290 1.00 41.12 239 LYS B O 1
ATOM 6014 N N . VAL B 1 240 ? 47.507 125.649 81.490 1.00 42.06 240 VAL B N 1
ATOM 6015 C CA . VAL B 1 240 ? 47.971 124.410 80.895 1.00 41.86 240 VAL B CA 1
ATOM 6016 C C . VAL B 1 240 ? 49.454 124.515 80.548 1.00 42.32 240 VAL B C 1
ATOM 6017 O O . VAL B 1 240 ? 49.863 125.369 79.757 1.00 40.99 240 VAL B O 1
ATOM 6021 N N . PRO B 1 241 ? 50.279 123.654 81.160 1.00 42.64 241 PRO B N 1
ATOM 6022 C CA . PRO B 1 241 ? 51.722 123.649 80.911 1.00 43.28 241 PRO B CA 1
ATOM 6023 C C . PRO B 1 241 ? 52.033 123.574 79.417 1.00 44.43 241 PRO B C 1
ATOM 6024 O O . PRO B 1 241 ? 51.404 122.811 78.680 1.00 43.86 241 PRO B O 1
ATOM 6028 N N . VAL B 1 242 ? 52.991 124.377 78.972 1.00 43.78 242 VAL B N 1
ATOM 6029 C CA . VAL B 1 242 ? 53.370 124.391 77.574 1.00 45.62 242 VAL B CA 1
ATOM 6030 C C . VAL B 1 242 ? 53.613 122.987 77.011 1.00 46.31 242 VAL B C 1
ATOM 6031 O O . VAL B 1 242 ? 53.316 122.726 75.845 1.00 46.79 242 VAL B O 1
ATOM 6035 N N . GLU B 1 243 ? 54.154 122.085 77.826 1.00 46.16 243 GLU B N 1
ATOM 6036 C CA . GLU B 1 243 ? 54.429 120.732 77.350 1.00 47.34 243 GLU B CA 1
ATOM 6037 C C . GLU B 1 243 ? 53.166 119.888 77.205 1.00 47.16 243 GLU B C 1
ATOM 6038 O O . GLU B 1 243 ? 53.220 118.736 76.763 1.00 47.36 243 GLU B O 1
ATOM 6044 N N . ASN B 1 244 ? 52.029 120.458 77.585 1.00 45.42 244 ASN B N 1
ATOM 6045 C CA . ASN B 1 244 ? 50.772 119.740 77.473 1.00 44.93 244 ASN B CA 1
ATOM 6046 C C . ASN B 1 244 ? 50.134 119.945 76.113 1.00 43.78 244 ASN B C 1
ATOM 6047 O O . ASN B 1 244 ? 49.011 119.503 75.873 1.00 42.70 244 ASN B O 1
ATOM 6052 N N . VAL B 1 245 ? 50.848 120.624 75.224 1.00 42.49 245 VAL B N 1
ATOM 6053 C CA . VAL B 1 245 ? 50.345 120.851 73.885 1.00 41.60 245 VAL B CA 1
ATOM 6054 C C . VAL B 1 245 ? 50.434 119.530 73.134 1.00 42.67 245 VAL B C 1
ATOM 6055 O O . VAL B 1 245 ? 51.522 118.960 72.999 1.00 43.09 245 VAL B O 1
ATOM 6059 N N . LEU B 1 246 ? 49.287 119.049 72.657 1.00 42.51 246 LEU B N 1
ATOM 6060 C CA . LEU B 1 246 ? 49.206 117.795 71.920 1.00 42.38 246 LEU B CA 1
ATOM 6061 C C . LEU B 1 246 ? 49.401 118.055 70.433 1.00 43.18 246 LEU B C 1
ATOM 6062 O O . LEU B 1 246 ? 48.586 118.736 69.802 1.00 42.60 246 LEU B O 1
ATOM 6067 N N . GLY B 1 247 ? 50.475 117.507 69.873 1.00 43.21 247 GLY B N 1
ATOM 6068 C CA . GLY B 1 247 ? 50.752 117.706 68.465 1.00 43.64 247 GLY B CA 1
ATOM 6069 C C . GLY B 1 247 ? 51.450 119.026 68.213 1.00 45.07 247 GLY B C 1
ATOM 6070 O O . GLY B 1 247 ? 52.224 119.494 69.051 1.00 45.53 247 GLY B O 1
ATOM 6071 N N . GLU B 1 248 ? 51.175 119.631 67.061 1.00 45.97 248 GLU B N 1
ATOM 6072 C CA . GLU B 1 248 ? 51.784 120.905 66.693 1.00 47.73 248 GLU B CA 1
ATOM 6073 C C . GLU B 1 248 ? 50.754 122.036 66.696 1.00 48.18 248 GLU B C 1
ATOM 6074 O O . GLU B 1 248 ? 49.608 121.845 66.286 1.00 48.22 248 GLU B O 1
ATOM 6080 N N . ILE B 1 249 ? 51.171 123.215 67.146 1.00 48.57 249 ILE B N 1
ATOM 6081 C CA . ILE B 1 249 ? 50.287 124.375 67.205 1.00 48.55 249 ILE B CA 1
ATOM 6082 C C . ILE B 1 249 ? 49.771 124.756 65.817 1.00 48.30 249 ILE B C 1
ATOM 6083 O O . ILE B 1 249 ? 50.558 124.981 64.894 1.00 48.55 249 ILE B O 1
ATOM 6088 N N . GLY B 1 250 ? 48.450 124.828 65.672 1.00 46.82 250 GLY B N 1
ATOM 6089 C CA . GLY B 1 250 ? 47.869 125.171 64.387 1.00 44.57 250 GLY B CA 1
ATOM 6090 C C . GLY B 1 250 ? 47.545 123.942 63.557 1.00 43.27 250 GLY B C 1
ATOM 6091 O O . GLY B 1 250 ? 46.850 124.026 62.548 1.00 42.75 250 GLY B O 1
ATOM 6092 N N . LYS B 1 251 ? 48.048 122.789 63.975 1.00 42.57 251 LYS B N 1
ATOM 6093 C CA . LYS B 1 251 ? 47.780 121.561 63.240 1.00 43.26 251 LYS B CA 1
ATOM 6094 C C . LYS B 1 251 ? 46.909 120.613 64.058 1.00 42.00 251 LYS B C 1
ATOM 6095 O O . LYS B 1 251 ? 47.053 119.399 63.992 1.00 41.06 251 LYS B O 1
ATOM 6101 N N . GLY B 1 252 ? 45.996 121.184 64.834 1.00 41.52 252 GLY B N 1
ATOM 6102 C CA . GLY B 1 252 ? 45.105 120.367 65.634 1.00 41.22 252 GLY B CA 1
ATOM 6103 C C . GLY B 1 252 ? 44.086 119.660 64.762 1.00 41.43 252 GLY B C 1
ATOM 6104 O O . GLY B 1 252 ? 43.484 118.670 65.177 1.00 40.67 252 GLY B O 1
ATOM 6105 N N . HIS B 1 253 ? 43.889 120.157 63.543 1.00 42.06 253 HIS B N 1
ATOM 6106 C CA . HIS B 1 253 ? 42.930 119.535 62.645 1.00 43.47 253 HIS B CA 1
ATOM 6107 C C . HIS B 1 253 ? 43.346 118.102 62.333 1.00 43.67 253 HIS B C 1
ATOM 6108 O O . HIS B 1 253 ? 42.494 117.223 62.183 1.00 44.21 253 HIS B O 1
ATOM 6115 N N . LYS B 1 254 ? 44.653 117.862 62.245 1.00 42.89 254 LYS B N 1
ATOM 6116 C CA . LYS B 1 254 ? 45.157 116.527 61.945 1.00 42.18 254 LYS B CA 1
ATOM 6117 C C . LYS B 1 254 ? 44.647 115.492 62.942 1.00 40.83 254 LYS B C 1
ATOM 6118 O O . LYS B 1 254 ? 44.252 114.392 62.554 1.00 40.81 254 LYS B O 1
ATOM 6124 N N . ILE B 1 255 ? 44.659 115.845 64.223 1.00 38.84 255 ILE B N 1
ATOM 6125 C CA . ILE B 1 255 ? 44.202 114.927 65.259 1.00 38.18 255 ILE B CA 1
ATOM 6126 C C . ILE B 1 255 ? 42.725 114.611 65.044 1.00 36.69 255 ILE B C 1
ATOM 6127 O O . ILE B 1 255 ? 42.331 113.447 64.945 1.00 35.42 255 ILE B O 1
ATOM 6132 N N . ALA B 1 256 ? 41.917 115.661 64.948 1.00 35.68 256 ALA B N 1
ATOM 6133 C CA . ALA B 1 256 ? 40.484 115.511 64.757 1.00 36.01 256 ALA B CA 1
ATOM 6134 C C . ALA B 1 256 ? 40.110 114.659 63.549 1.00 36.56 256 ALA B C 1
ATOM 6135 O O . ALA B 1 256 ? 39.218 113.818 63.636 1.00 35.21 256 ALA B O 1
ATOM 6137 N N . PHE B 1 257 ? 40.793 114.864 62.427 1.00 37.32 257 PHE B N 1
ATOM 6138 C CA . PHE B 1 257 ? 40.465 114.106 61.225 1.00 39.60 257 PHE B CA 1
ATOM 6139 C C . PHE B 1 257 ? 40.862 112.633 61.301 1.00 37.29 257 PHE B C 1
ATOM 6140 O O . PHE B 1 257 ? 40.118 111.767 60.850 1.00 37.51 257 PHE B O 1
ATOM 6148 N N . ASN B 1 258 ? 42.013 112.334 61.889 1.00 35.49 258 ASN B N 1
ATOM 6149 C CA . ASN B 1 258 ? 42.433 110.942 61.979 1.00 32.61 258 ASN B CA 1
ATOM 6150 C C . ASN B 1 258 ? 41.648 110.085 62.941 1.00 31.86 258 ASN B C 1
ATOM 6151 O O . ASN B 1 258 ? 41.438 108.895 62.678 1.00 32.72 258 ASN B O 1
ATOM 6156 N N . VAL B 1 259 ? 41.207 110.653 64.058 1.00 28.81 259 VAL B N 1
ATOM 6157 C CA . VAL B 1 259 ? 40.445 109.847 64.998 1.00 27.50 259 VAL B CA 1
ATOM 6158 C C . VAL B 1 259 ? 39.085 109.482 64.391 1.00 25.91 259 VAL B C 1
ATOM 6159 O O . VAL B 1 259 ? 38.552 108.407 64.654 1.00 24.05 259 VAL B O 1
ATOM 6163 N N . LEU B 1 260 ? 38.552 110.366 63.552 1.00 25.18 260 LEU B N 1
ATOM 6164 C CA . LEU B 1 260 ? 37.270 110.105 62.913 1.00 26.29 260 LEU B CA 1
ATOM 6165 C C . LEU B 1 260 ? 37.262 108.818 62.087 1.00 27.23 260 LEU B C 1
ATOM 6166 O O . LEU B 1 260 ? 36.236 108.147 62.028 1.00 28.12 260 LEU B O 1
ATOM 6171 N N . ASN B 1 261 ? 38.383 108.456 61.460 1.00 26.73 261 ASN B N 1
ATOM 6172 C CA . ASN B 1 261 ? 38.395 107.229 60.659 1.00 27.01 261 ASN B CA 1
ATOM 6173 C C . ASN B 1 261 ? 38.122 105.995 61.504 1.00 26.43 261 ASN B C 1
ATOM 6174 O O . ASN B 1 261 ? 37.369 105.114 61.094 1.00 26.69 261 ASN B O 1
ATOM 6179 N N . VAL B 1 262 ? 38.724 105.925 62.686 1.00 26.80 262 VAL B N 1
ATOM 6180 C CA . VAL B 1 262 ? 38.536 104.783 63.564 1.00 25.91 262 VAL B CA 1
ATOM 6181 C C . VAL B 1 262 ? 37.147 104.815 64.179 1.00 28.01 262 VAL B C 1
ATOM 6182 O O . VAL B 1 262 ? 36.467 103.782 64.280 1.00 29.12 262 VAL B O 1
ATOM 6186 N N . GLY B 1 263 ? 36.732 105.996 64.613 1.00 27.02 263 GLY B N 1
ATOM 6187 C CA . GLY B 1 263 ? 35.422 106.112 65.207 1.00 27.06 263 GLY B CA 1
ATOM 6188 C C . GLY B 1 263 ? 34.339 105.648 64.256 1.00 26.78 263 GLY B C 1
ATOM 6189 O O . GLY B 1 263 ? 33.372 105.021 64.679 1.00 26.85 263 GLY B O 1
ATOM 6190 N N . ARG B 1 264 ? 34.501 105.923 62.968 1.00 24.54 264 ARG B N 1
ATOM 6191 C CA . ARG B 1 264 ? 33.475 105.523 62.023 1.00 24.75 264 ARG B CA 1
ATOM 6192 C C . ARG B 1 264 ? 33.355 104.028 61.811 1.00 25.87 264 ARG B C 1
ATOM 6193 O O . ARG B 1 264 ? 32.241 103.498 61.804 1.00 26.92 264 ARG B O 1
ATOM 6201 N N . TYR B 1 265 ? 34.462 103.318 61.647 1.00 25.38 265 TYR B N 1
ATOM 6202 C CA . TYR B 1 265 ? 34.269 101.899 61.435 1.00 26.06 265 TYR B CA 1
ATOM 6203 C C . TYR B 1 265 ? 33.901 101.160 62.710 1.00 25.73 265 TYR B C 1
ATOM 6204 O O . TYR B 1 265 ? 33.201 100.149 62.647 1.00 26.38 265 TYR B O 1
ATOM 6213 N N . LYS B 1 266 ? 34.337 101.660 63.868 1.00 26.57 266 LYS B N 1
ATOM 6214 C CA . LYS B 1 266 ? 33.981 101.007 65.130 1.00 28.33 266 LYS B CA 1
ATOM 6215 C C . LYS B 1 266 ? 32.485 101.239 65.382 1.00 29.04 266 LYS B C 1
ATOM 6216 O O . LYS B 1 266 ? 31.790 100.369 65.908 1.00 30.85 266 LYS B O 1
ATOM 6222 N N . LEU B 1 267 ? 31.976 102.398 64.988 1.00 27.32 267 LEU B N 1
ATOM 6223 C CA . LEU B 1 267 ? 30.562 102.689 65.169 1.00 28.17 267 LEU B CA 1
ATOM 6224 C C . LEU B 1 267 ? 29.747 101.796 64.220 1.00 27.83 267 LEU B C 1
ATOM 6225 O O . LEU B 1 267 ? 28.689 101.263 64.589 1.00 26.80 267 LEU B O 1
ATOM 6230 N N . GLY B 1 268 ? 30.250 101.633 62.998 1.00 25.44 268 GLY B N 1
ATOM 6231 C CA . GLY B 1 268 ? 29.583 100.774 62.039 1.00 23.80 268 GLY B CA 1
ATOM 6232 C C . GLY B 1 268 ? 29.491 99.374 62.614 1.00 24.33 268 GLY B C 1
ATOM 6233 O O . GLY B 1 268 ? 28.476 98.702 62.432 1.00 24.10 268 GLY B O 1
ATOM 6234 N N . ALA B 1 269 ? 30.540 98.928 63.310 1.00 23.12 269 ALA B N 1
ATOM 6235 C CA . ALA B 1 269 ? 30.510 97.592 63.905 1.00 23.37 269 ALA B CA 1
ATOM 6236 C C . ALA B 1 269 ? 29.537 97.613 65.081 1.00 23.50 269 ALA B C 1
ATOM 6237 O O . ALA B 1 269 ? 28.803 96.645 65.323 1.00 23.18 269 ALA B O 1
ATOM 6239 N N . GLY B 1 270 ? 29.538 98.723 65.816 1.00 24.42 270 GLY B N 1
ATOM 6240 C CA . GLY B 1 270 ? 28.629 98.850 66.940 1.00 21.76 270 GLY B CA 1
ATOM 6241 C C . GLY B 1 270 ? 27.195 98.732 66.455 1.00 19.47 270 GLY B C 1
ATOM 6242 O O . GLY B 1 270 ? 26.403 97.994 67.025 1.00 21.74 270 GLY B O 1
ATOM 6243 N N . ALA B 1 271 ? 26.854 99.449 65.394 1.00 19.93 271 ALA B N 1
ATOM 6244 C CA . ALA B 1 271 ? 25.496 99.391 64.859 1.00 20.61 271 ALA B CA 1
ATOM 6245 C C . ALA B 1 271 ? 25.123 97.965 64.446 1.00 21.07 271 ALA B C 1
ATOM 6246 O O . ALA B 1 271 ? 23.998 97.506 64.700 1.00 20.77 271 ALA B O 1
ATOM 6248 N N . VAL B 1 272 ? 26.055 97.256 63.815 1.00 20.65 272 VAL B N 1
ATOM 6249 C CA . VAL B 1 272 ? 25.785 95.890 63.404 1.00 20.45 272 VAL B CA 1
ATOM 6250 C C . VAL B 1 272 ? 25.438 95.083 64.655 1.00 22.11 272 VAL B C 1
ATOM 6251 O O . VAL B 1 272 ? 24.435 94.369 64.678 1.00 24.14 272 VAL B O 1
ATOM 6255 N N . GLY B 1 273 ? 26.239 95.218 65.712 1.00 23.34 273 GLY B N 1
ATOM 6256 C CA . GLY B 1 273 ? 25.945 94.499 66.938 1.00 19.38 273 GLY B CA 1
ATOM 6257 C C . GLY B 1 273 ? 24.587 94.850 67.516 1.00 21.83 273 GLY B C 1
ATOM 6258 O O . GLY B 1 273 ? 23.825 93.968 67.910 1.00 20.83 273 GLY B O 1
ATOM 6259 N N . GLY B 1 274 ? 24.269 96.140 67.586 1.00 23.57 274 GLY B N 1
ATOM 6260 C CA . GLY B 1 274 ? 22.985 96.526 68.144 1.00 22.89 274 GLY B CA 1
ATOM 6261 C C . GLY B 1 274 ? 21.841 95.954 67.340 1.00 21.66 274 GLY B C 1
ATOM 6262 O O . GLY B 1 274 ? 20.841 95.481 67.899 1.00 21.60 274 GLY B O 1
ATOM 6263 N N . ALA B 1 275 ? 21.987 95.984 66.023 1.00 21.52 275 ALA B N 1
ATOM 6264 C CA . ALA B 1 275 ? 20.960 95.463 65.139 1.00 22.00 275 ALA B CA 1
ATOM 6265 C C . ALA B 1 275 ? 20.701 93.986 65.461 1.00 22.55 275 ALA B C 1
ATOM 6266 O O . ALA B 1 275 ? 19.542 93.578 65.605 1.00 22.30 275 ALA B O 1
ATOM 6268 N N . LYS B 1 276 ? 21.767 93.199 65.609 1.00 22.38 276 LYS B N 1
ATOM 6269 C CA . LYS B 1 276 ? 21.620 91.782 65.939 1.00 24.26 276 LYS B CA 1
ATOM 6270 C C . LYS B 1 276 ? 20.820 91.615 67.225 1.00 24.71 276 LYS B C 1
ATOM 6271 O O . LYS B 1 276 ? 19.920 90.777 67.302 1.00 24.18 276 LYS B O 1
ATOM 6277 N N . ARG B 1 277 ? 21.137 92.413 68.240 1.00 25.38 277 ARG B N 1
ATOM 6278 C CA . ARG B 1 277 ? 20.417 92.306 69.502 1.00 27.52 277 ARG B CA 1
ATOM 6279 C C . ARG B 1 277 ? 18.941 92.600 69.302 1.00 27.24 277 ARG B C 1
ATOM 6280 O O . ARG B 1 277 ? 18.083 91.878 69.813 1.00 26.41 277 ARG B O 1
ATOM 6288 N N . ALA B 1 278 ? 18.651 93.676 68.575 1.00 26.28 278 ALA B N 1
ATOM 6289 C CA . ALA B 1 278 ? 17.265 94.052 68.320 1.00 25.36 278 ALA B CA 1
ATOM 6290 C C . ALA B 1 278 ? 16.574 92.919 67.564 1.00 26.30 278 ALA B C 1
ATOM 6291 O O . ALA B 1 278 ? 15.379 92.676 67.754 1.00 25.66 278 ALA B O 1
ATOM 6293 N N . LEU B 1 279 ? 17.333 92.231 66.709 1.00 27.15 279 LEU B N 1
ATOM 6294 C CA . LEU B 1 279 ? 16.776 91.121 65.939 1.00 27.50 279 LEU B CA 1
ATOM 6295 C C . LEU B 1 279 ? 16.469 89.942 66.864 1.00 27.45 279 LEU B C 1
ATOM 6296 O O . LEU B 1 279 ? 15.417 89.320 66.740 1.00 28.21 279 LEU B O 1
ATOM 6301 N N . GLU B 1 280 ? 17.375 89.643 67.796 1.00 28.25 280 GLU B N 1
ATOM 6302 C CA . GLU B 1 280 ? 17.155 88.545 68.745 1.00 29.27 280 GLU B CA 1
ATOM 6303 C C . GLU B 1 280 ? 15.861 88.818 69.496 1.00 27.41 280 GLU B C 1
ATOM 6304 O O . GLU B 1 280 ? 15.005 87.937 69.629 1.00 27.39 280 GLU B O 1
ATOM 6310 N N . LEU B 1 281 ? 15.725 90.048 69.989 1.00 26.00 281 LEU B N 1
ATOM 6311 C CA . LEU B 1 281 ? 14.530 90.448 70.722 1.00 25.54 281 LEU B CA 1
ATOM 6312 C C . LEU B 1 281 ? 13.287 90.286 69.849 1.00 24.03 281 LEU B C 1
ATOM 6313 O O . LEU B 1 281 ? 12.274 89.757 70.301 1.00 25.75 281 LEU B O 1
ATOM 6318 N N . SER B 1 282 ? 13.371 90.744 68.602 1.00 22.71 282 SER B N 1
ATOM 6319 C CA . SER B 1 282 ? 12.238 90.664 67.679 1.00 24.12 282 SER B CA 1
ATOM 6320 C C . SER B 1 282 ? 11.878 89.208 67.350 1.00 26.03 282 SER B C 1
ATOM 6321 O O . SER B 1 282 ? 10.698 88.836 67.360 1.00 24.93 282 SER B O 1
ATOM 6324 N N . ALA B 1 283 ? 12.897 88.397 67.066 1.00 26.14 283 ALA B N 1
ATOM 6325 C CA . ALA B 1 283 ? 12.682 86.985 66.731 1.00 28.74 283 ALA B CA 1
ATOM 6326 C C . ALA B 1 283 ? 12.052 86.267 67.911 1.00 29.19 283 ALA B C 1
ATOM 6327 O O . ALA B 1 283 ? 11.083 85.530 67.762 1.00 30.10 283 ALA B O 1
ATOM 6329 N N . GLN B 1 284 ? 12.616 86.492 69.089 1.00 30.87 284 GLN B N 1
ATOM 6330 C CA . GLN B 1 284 ? 12.103 85.854 70.291 1.00 31.56 284 GLN B CA 1
ATOM 6331 C C . GLN B 1 284 ? 10.664 86.215 70.556 1.00 29.02 284 GLN B C 1
ATOM 6332 O O . GLN B 1 284 ? 9.847 85.339 70.861 1.00 30.49 284 GLN B O 1
ATOM 6338 N N . TYR B 1 285 ? 10.348 87.503 70.450 1.00 26.47 285 TYR B N 1
ATOM 6339 C CA . TYR B 1 285 ? 8.990 87.955 70.689 1.00 23.77 285 TYR B CA 1
ATOM 6340 C C . TYR B 1 285 ? 8.049 87.401 69.614 1.00 24.31 285 TYR B C 1
ATOM 6341 O O . TYR B 1 285 ? 6.917 87.020 69.925 1.00 22.99 285 TYR B O 1
ATOM 6350 N N . ALA B 1 286 ? 8.516 87.346 68.361 1.00 22.56 286 ALA B N 1
ATOM 6351 C CA . ALA B 1 286 ? 7.704 86.830 67.255 1.00 24.73 286 ALA B CA 1
ATOM 6352 C C . ALA B 1 286 ? 7.311 85.357 67.487 1.00 26.11 286 ALA B C 1
ATOM 6353 O O . ALA B 1 286 ? 6.265 84.908 67.035 1.00 24.07 286 ALA B O 1
ATOM 6355 N N . THR B 1 287 ? 8.160 84.621 68.199 1.00 28.89 287 THR B N 1
ATOM 6356 C CA . THR B 1 287 ? 7.885 83.215 68.483 1.00 32.44 287 THR B CA 1
ATOM 6357 C C . THR B 1 287 ? 6.941 83.027 69.672 1.00 32.20 287 THR B C 1
ATOM 6358 O O . THR B 1 287 ? 6.088 82.149 69.649 1.00 33.16 287 THR B O 1
ATOM 6362 N N . GLN B 1 288 ? 7.088 83.863 70.696 1.00 32.29 288 GLN B N 1
ATOM 6363 C CA . GLN B 1 288 ? 6.244 83.763 71.891 1.00 34.09 288 GLN B CA 1
ATOM 6364 C C . GLN B 1 288 ? 4.880 84.424 71.812 1.00 32.10 288 GLN B C 1
ATOM 6365 O O . GLN B 1 288 ? 3.900 83.886 72.311 1.00 33.01 288 GLN B O 1
ATOM 6371 N N . ARG B 1 289 ? 4.806 85.595 71.199 1.00 31.12 289 ARG B N 1
ATOM 6372 C CA . ARG B 1 289 ? 3.535 86.299 71.111 1.00 30.14 289 ARG B CA 1
ATOM 6373 C C . ARG B 1 289 ? 2.562 85.610 70.173 1.00 29.50 289 ARG B C 1
ATOM 6374 O O . ARG B 1 289 ? 2.850 85.418 68.995 1.00 29.31 289 ARG B O 1
ATOM 6382 N N . VAL B 1 290 ? 1.398 85.249 70.694 1.00 28.35 290 VAL B N 1
ATOM 6383 C CA . VAL B 1 290 ? 0.390 84.600 69.881 1.00 28.53 290 VAL B CA 1
ATOM 6384 C C . VAL B 1 290 ? -0.844 85.500 69.723 1.00 28.49 290 VAL B C 1
ATOM 6385 O O . VAL B 1 290 ? -1.405 85.970 70.703 1.00 29.19 290 VAL B O 1
ATOM 6389 N N . GLN B 1 291 ? -1.231 85.772 68.481 1.00 27.49 291 GLN B N 1
ATOM 6390 C CA . GLN B 1 291 ? -2.435 86.559 68.206 1.00 28.05 291 GLN B CA 1
ATOM 6391 C C . GLN B 1 291 ? -3.206 85.790 67.145 1.00 30.05 291 GLN B C 1
ATOM 6392 O O . GLN B 1 291 ? -2.607 85.189 66.240 1.00 27.99 291 GLN B O 1
ATOM 6398 N N . PHE B 1 292 ? -4.529 85.806 67.254 1.00 29.86 292 PHE B N 1
ATOM 6399 C CA . PHE B 1 292 ? -5.371 85.091 66.308 1.00 32.59 292 PHE B CA 1
ATOM 6400 C C . PHE B 1 292 ? -4.945 83.624 66.257 1.00 34.40 292 PHE B C 1
ATOM 6401 O O . PHE B 1 292 ? -4.777 83.052 65.182 1.00 34.60 292 PHE B O 1
ATOM 6409 N N . GLY B 1 293 ? -4.748 83.040 67.435 1.00 36.33 293 GLY B N 1
ATOM 6410 C CA . GLY B 1 293 ? -4.367 81.643 67.547 1.00 38.75 293 GLY B CA 1
ATOM 6411 C C . GLY B 1 293 ? -3.164 81.206 66.744 1.00 40.63 293 GLY B C 1
ATOM 6412 O O . GLY B 1 293 ? -3.188 80.156 66.097 1.00 41.66 293 GLY B O 1
ATOM 6413 N N . ARG B 1 294 ? -2.102 82.000 66.789 1.00 41.71 294 ARG B N 1
ATOM 6414 C CA . ARG B 1 294 ? -0.888 81.676 66.056 1.00 41.08 294 ARG B CA 1
ATOM 6415 C C . ARG B 1 294 ? 0.228 82.665 66.373 1.00 39.46 294 ARG B C 1
ATOM 6416 O O . ARG B 1 294 ? -0.014 83.858 66.586 1.00 38.23 294 ARG B O 1
ATOM 6424 N N . PRO B 1 295 ? 1.475 82.174 66.426 1.00 37.76 295 PRO B N 1
ATOM 6425 C CA . PRO B 1 295 ? 2.588 83.081 66.715 1.00 35.26 295 PRO B CA 1
ATOM 6426 C C . PRO B 1 295 ? 2.638 84.100 65.581 1.00 33.33 295 PRO B C 1
ATOM 6427 O O . PRO B 1 295 ? 2.536 83.738 64.403 1.00 31.91 295 PRO B O 1
ATOM 6431 N N . ILE B 1 296 ? 2.765 85.376 65.935 1.00 31.21 296 ILE B N 1
ATOM 6432 C CA . ILE B 1 296 ? 2.789 86.434 64.932 1.00 28.14 296 ILE B CA 1
ATOM 6433 C C . ILE B 1 296 ? 3.888 86.217 63.907 1.00 27.12 296 ILE B C 1
ATOM 6434 O O . ILE B 1 296 ? 3.801 86.692 62.771 1.00 27.01 296 ILE B O 1
ATOM 6439 N N . GLY B 1 297 ? 4.905 85.468 64.312 1.00 27.83 297 GLY B N 1
ATOM 6440 C CA . GLY B 1 297 ? 6.013 85.160 63.434 1.00 28.01 297 GLY B CA 1
ATOM 6441 C C . GLY B 1 297 ? 5.566 84.325 62.243 1.00 29.44 297 GLY B C 1
ATOM 6442 O O . GLY B 1 297 ? 6.347 84.118 61.314 1.00 28.64 297 GLY B O 1
ATOM 6443 N N . ARG B 1 298 ? 4.321 83.845 62.264 1.00 28.98 298 ARG B N 1
ATOM 6444 C CA . ARG B 1 298 ? 3.801 83.047 61.156 1.00 31.74 298 ARG B CA 1
ATOM 6445 C C . ARG B 1 298 ? 3.062 83.907 60.130 1.00 31.28 298 ARG B C 1
ATOM 6446 O O . ARG B 1 298 ? 2.741 83.441 59.033 1.00 29.78 298 ARG B O 1
ATOM 6454 N N . PHE B 1 299 ? 2.789 85.158 60.491 1.00 29.54 299 PHE B N 1
ATOM 6455 C CA . PHE B 1 299 ? 2.097 86.045 59.569 1.00 28.81 299 PHE B CA 1
ATOM 6456 C C . PHE B 1 299 ? 3.067 86.601 58.542 1.00 27.32 299 PHE B C 1
ATOM 6457 O O . PHE B 1 299 ? 4.236 86.877 58.855 1.00 26.76 299 PHE B O 1
ATOM 6465 N N . GLY B 1 300 ? 2.569 86.768 57.321 1.00 25.28 300 GLY B N 1
ATOM 6466 C CA . GLY B 1 300 ? 3.400 87.279 56.252 1.00 24.87 300 GLY B CA 1
ATOM 6467 C C . GLY B 1 300 ? 4.134 88.583 56.533 1.00 25.39 300 GLY B C 1
ATOM 6468 O O . GLY B 1 300 ? 5.341 88.646 56.367 1.00 24.21 300 GLY B O 1
ATOM 6469 N N . LEU B 1 301 ? 3.416 89.619 56.971 1.00 27.55 301 LEU B N 1
ATOM 6470 C CA . LEU B 1 301 ? 4.034 90.927 57.235 1.00 26.40 301 LEU B CA 1
ATOM 6471 C C . LEU B 1 301 ? 5.141 90.902 58.289 1.00 28.31 301 LEU B C 1
ATOM 6472 O O . LEU B 1 301 ? 6.111 91.658 58.187 1.00 28.49 301 LEU B O 1
ATOM 6477 N N . ILE B 1 302 ? 5.006 90.053 59.302 1.00 27.80 302 ILE B N 1
ATOM 6478 C CA . ILE B 1 302 ? 6.057 89.974 60.304 1.00 27.60 302 ILE B CA 1
ATOM 6479 C C . ILE B 1 302 ? 7.258 89.282 59.667 1.00 27.00 302 ILE B C 1
ATOM 6480 O O . ILE B 1 302 ? 8.397 89.716 59.861 1.00 26.96 302 ILE B O 1
ATOM 6485 N N . GLN B 1 303 ? 7.003 88.215 58.902 1.00 26.01 303 GLN B N 1
ATOM 6486 C CA . GLN B 1 303 ? 8.080 87.478 58.247 1.00 25.08 303 GLN B CA 1
ATOM 6487 C C . GLN B 1 303 ? 8.844 88.407 57.306 1.00 25.63 303 GLN B C 1
ATOM 6488 O O . GLN B 1 303 ? 10.068 88.340 57.209 1.00 26.83 303 GLN B O 1
ATOM 6494 N N . GLN B 1 304 ? 8.126 89.284 56.617 1.00 25.40 304 GLN B N 1
ATOM 6495 C CA . GLN B 1 304 ? 8.778 90.221 55.717 1.00 25.57 304 GLN B CA 1
ATOM 6496 C C . GLN B 1 304 ? 9.774 91.099 56.509 1.00 23.44 304 GLN B C 1
ATOM 6497 O O . GLN B 1 304 ? 10.893 91.329 56.067 1.00 21.97 304 GLN B O 1
ATOM 6503 N N . LYS B 1 305 ? 9.368 91.575 57.682 1.00 21.85 305 LYS B N 1
ATOM 6504 C CA . LYS B 1 305 ? 10.258 92.413 58.494 1.00 22.83 305 LYS B CA 1
ATOM 6505 C C . LYS B 1 305 ? 11.490 91.623 58.941 1.00 20.79 305 LYS B C 1
ATOM 6506 O O . LYS B 1 305 ? 12.627 92.054 58.738 1.00 24.70 305 LYS B O 1
ATOM 6512 N N . LEU B 1 306 ? 11.248 90.463 59.545 1.00 21.85 306 LEU B N 1
ATOM 6513 C CA . LEU B 1 306 ? 12.301 89.569 60.034 1.00 22.29 306 LEU B CA 1
ATOM 6514 C C . LEU B 1 306 ? 13.283 89.199 58.927 1.00 22.89 306 LEU B C 1
ATOM 6515 O O . LEU B 1 306 ? 14.489 89.135 59.157 1.00 21.50 306 LEU B O 1
ATOM 6520 N N . GLY B 1 307 ? 12.770 88.967 57.721 1.00 24.21 307 GLY B N 1
ATOM 6521 C CA . GLY B 1 307 ? 13.646 88.638 56.609 1.00 23.81 307 GLY B CA 1
ATOM 6522 C C . GLY B 1 307 ? 14.468 89.844 56.185 1.00 24.97 307 GLY B C 1
ATOM 6523 O O . GLY B 1 307 ? 15.684 89.739 55.994 1.00 25.72 307 GLY B O 1
ATOM 6524 N N . GLU B 1 308 ? 13.814 90.997 56.040 1.00 25.65 308 GLU B N 1
ATOM 6525 C CA . GLU B 1 308 ? 14.525 92.209 55.630 1.00 25.89 308 GLU B CA 1
ATOM 6526 C C . GLU B 1 308 ? 15.575 92.582 56.680 1.00 24.22 308 GLU B C 1
ATOM 6527 O O . GLU B 1 308 ? 16.682 92.985 56.339 1.00 26.45 308 GLU B O 1
ATOM 6533 N N . MET B 1 309 ? 15.235 92.446 57.957 1.00 23.83 309 MET B N 1
ATOM 6534 C CA . MET B 1 309 ? 16.191 92.758 59.020 1.00 22.70 309 MET B CA 1
ATOM 6535 C C . MET B 1 309 ? 17.469 91.929 58.898 1.00 22.12 309 MET B C 1
ATOM 6536 O O . MET B 1 309 ? 18.578 92.474 58.919 1.00 23.03 309 MET B O 1
ATOM 6541 N N . ALA B 1 310 ? 17.329 90.613 58.765 1.00 22.66 310 ALA B N 1
ATOM 6542 C CA . ALA B 1 310 ? 18.491 89.734 58.639 1.00 23.86 310 ALA B CA 1
ATOM 6543 C C . ALA B 1 310 ? 19.285 90.080 57.385 1.00 24.40 310 ALA B C 1
ATOM 6544 O O . ALA B 1 310 ? 20.505 90.052 57.371 1.00 26.29 310 ALA B O 1
ATOM 6546 N N . SER B 1 311 ? 18.592 90.437 56.320 1.00 25.46 311 SER B N 1
ATOM 6547 C CA . SER B 1 311 ? 19.295 90.786 55.109 1.00 25.53 311 SER B CA 1
ATOM 6548 C C . SER B 1 311 ? 20.143 92.056 55.275 1.00 26.11 311 SER B C 1
ATOM 6549 O O . SER B 1 311 ? 21.331 92.050 54.943 1.00 25.53 311 SER B O 1
ATOM 6552 N N . ARG B 1 312 ? 19.559 93.138 55.794 1.00 24.35 312 ARG B N 1
ATOM 6553 C CA . ARG B 1 312 ? 20.341 94.362 55.942 1.00 24.32 312 ARG B CA 1
ATOM 6554 C C . ARG B 1 312 ? 21.495 94.183 56.927 1.00 24.04 312 ARG B C 1
ATOM 6555 O O . ARG B 1 312 ? 22.584 94.703 56.719 1.00 25.49 312 ARG B O 1
ATOM 6563 N N . ILE B 1 313 ? 21.271 93.431 57.990 1.00 23.85 313 ILE B N 1
ATOM 6564 C CA . ILE B 1 313 ? 22.342 93.198 58.945 1.00 24.75 313 ILE B CA 1
ATOM 6565 C C . ILE B 1 313 ? 23.500 92.444 58.271 1.00 25.41 313 ILE B C 1
ATOM 6566 O O . ILE B 1 313 ? 24.666 92.782 58.476 1.00 26.13 313 ILE B O 1
ATOM 6571 N N . TYR B 1 314 ? 23.181 91.438 57.460 1.00 25.67 314 TYR B N 1
ATOM 6572 C CA . TYR B 1 314 ? 24.219 90.676 56.772 1.00 25.11 314 TYR B CA 1
ATOM 6573 C C . TYR B 1 314 ? 25.052 91.572 55.861 1.00 24.59 314 TYR B C 1
ATOM 6574 O O . TYR B 1 314 ? 26.285 91.507 55.857 1.00 23.91 314 TYR B O 1
ATOM 6583 N N . ALA B 1 315 ? 24.381 92.423 55.095 1.00 24.05 315 ALA B N 1
ATOM 6584 C CA . ALA B 1 315 ? 25.082 93.332 54.207 1.00 25.33 315 ALA B CA 1
ATOM 6585 C C . ALA B 1 315 ? 26.025 94.253 54.995 1.00 24.71 315 ALA B C 1
ATOM 6586 O O . ALA B 1 315 ? 27.209 94.340 54.675 1.00 25.77 315 ALA B O 1
ATOM 6588 N N . ALA B 1 316 ? 25.511 94.929 56.024 1.00 23.57 316 ALA B N 1
ATOM 6589 C CA . ALA B 1 316 ? 26.345 95.844 56.818 1.00 21.70 316 ALA B CA 1
ATOM 6590 C C . ALA B 1 316 ? 27.513 95.101 57.470 1.00 21.61 316 ALA B C 1
ATOM 6591 O O . ALA B 1 316 ? 28.647 95.569 57.462 1.00 21.21 316 ALA B O 1
ATOM 6593 N N . GLU B 1 317 ? 27.211 93.943 58.042 1.00 21.53 317 GLU B N 1
ATOM 6594 C CA . GLU B 1 317 ? 28.232 93.141 58.698 1.00 24.28 317 GLU B CA 1
ATOM 6595 C C . GLU B 1 317 ? 29.338 92.777 57.713 1.00 25.02 317 GLU B C 1
ATOM 6596 O O . GLU B 1 317 ? 30.517 92.825 58.055 1.00 25.47 317 GLU B O 1
ATOM 6602 N N . SER B 1 318 ? 28.954 92.407 56.495 1.00 25.10 318 SER B N 1
ATOM 6603 C CA . SER B 1 318 ? 29.947 92.019 55.502 1.00 24.76 318 SER B CA 1
ATOM 6604 C C . SER B 1 318 ? 30.799 93.204 55.095 1.00 26.06 318 SER B C 1
ATOM 6605 O O . SER B 1 318 ? 32.026 93.090 54.991 1.00 27.60 318 SER B O 1
ATOM 6608 N N . ALA B 1 319 ? 30.161 94.348 54.871 1.00 26.64 319 ALA B N 1
ATOM 6609 C CA . ALA B 1 319 ? 30.896 95.540 54.471 1.00 26.93 319 ALA B CA 1
ATOM 6610 C C . ALA B 1 319 ? 31.850 96.027 55.574 1.00 28.21 319 ALA B C 1
ATOM 6611 O O . ALA B 1 319 ? 32.973 96.444 55.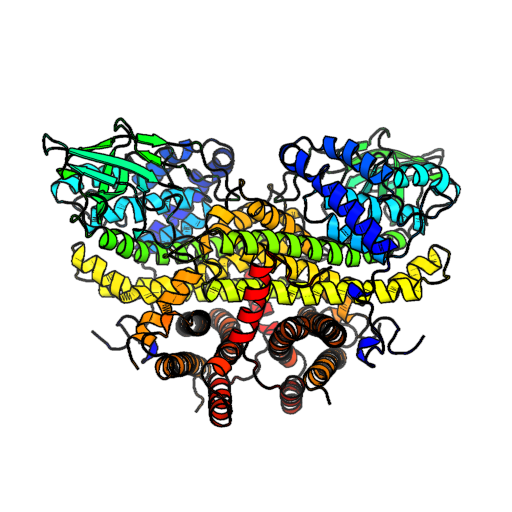285 1.00 29.52 319 ALA B O 1
ATOM 6613 N N . VAL B 1 320 ? 31.415 95.964 56.831 1.00 27.27 320 VAL B N 1
ATOM 6614 C CA . VAL B 1 320 ? 32.242 96.419 57.951 1.00 28.17 320 VAL B CA 1
ATOM 6615 C C . VAL B 1 320 ? 33.559 95.652 58.130 1.00 27.79 320 VAL B C 1
ATOM 6616 O O . VAL B 1 320 ? 34.635 96.251 58.188 1.00 27.74 320 VAL B O 1
ATOM 6620 N N . TYR B 1 321 ? 33.468 94.333 58.235 1.00 28.11 321 TYR B N 1
ATOM 6621 C CA . TYR B 1 321 ? 34.659 93.532 58.441 1.00 28.95 321 TYR B CA 1
ATOM 6622 C C . TYR B 1 321 ? 35.512 93.386 57.204 1.00 29.68 321 TYR B C 1
ATOM 6623 O O . TYR B 1 321 ? 36.690 93.066 57.298 1.00 29.61 321 TYR B O 1
ATOM 6632 N N . ARG B 1 322 ? 34.926 93.640 56.043 1.00 30.15 322 ARG B N 1
ATOM 6633 C CA . ARG B 1 322 ? 35.708 93.569 54.828 1.00 29.60 322 ARG B CA 1
ATOM 6634 C C . ARG B 1 322 ? 36.575 94.830 54.876 1.00 30.25 322 ARG B C 1
ATOM 6635 O O . ARG B 1 322 ? 37.760 94.795 54.543 1.00 30.68 322 ARG B O 1
ATOM 6643 N N . THR B 1 323 ? 35.972 95.935 55.314 1.00 29.45 323 THR B N 1
ATOM 6644 C CA . THR B 1 323 ? 36.685 97.207 55.423 1.00 29.10 323 THR B CA 1
ATOM 6645 C C . THR B 1 323 ? 37.856 97.098 56.399 1.00 29.01 323 THR B C 1
ATOM 6646 O O . THR B 1 323 ? 38.967 97.500 56.080 1.00 29.17 323 THR B O 1
ATOM 6650 N N . VAL B 1 324 ? 37.595 96.564 57.590 1.00 29.82 324 VAL B N 1
ATOM 6651 C CA . VAL B 1 324 ? 38.626 96.417 58.625 1.00 32.32 324 VAL B CA 1
ATOM 6652 C C . VAL B 1 324 ? 39.698 95.425 58.178 1.00 31.51 324 VAL B C 1
ATOM 6653 O O . VAL B 1 324 ? 40.880 95.594 58.479 1.00 30.49 324 VAL B O 1
ATOM 6657 N N . GLY B 1 325 ? 39.275 94.399 57.444 1.00 32.85 325 GLY B N 1
ATOM 6658 C CA . GLY B 1 325 ? 40.216 93.416 56.940 1.00 33.46 325 GLY B CA 1
ATOM 6659 C C . GLY B 1 325 ? 41.238 94.075 56.035 1.00 33.39 325 GLY B C 1
ATOM 6660 O O . GLY B 1 325 ? 42.412 93.715 56.063 1.00 34.52 325 GLY B O 1
ATOM 6661 N N . LEU B 1 326 ? 40.801 95.045 55.232 1.00 33.99 326 LEU B N 1
ATOM 6662 C CA . LEU B 1 326 ? 41.703 95.765 54.329 1.00 34.00 326 LEU B CA 1
ATOM 6663 C C . LEU B 1 326 ? 42.695 96.605 55.122 1.00 34.49 326 LEU B C 1
ATOM 6664 O O . LEU B 1 326 ? 43.900 96.584 54.859 1.00 35.86 326 LEU B O 1
ATOM 6669 N N . ILE B 1 327 ? 42.180 97.343 56.097 1.00 33.73 327 ILE B N 1
ATOM 6670 C CA . ILE B 1 327 ? 43.017 98.186 56.926 1.00 34.43 327 ILE B CA 1
ATOM 6671 C C . ILE B 1 327 ? 44.118 97.361 57.598 1.00 35.58 327 ILE B C 1
ATOM 6672 O O . ILE B 1 327 ? 45.289 97.746 57.590 1.00 35.41 327 ILE B O 1
ATOM 6677 N N . ASP B 1 328 ? 43.740 96.226 58.172 1.00 35.76 328 ASP B N 1
ATOM 6678 C CA . ASP B 1 328 ? 44.708 95.379 58.844 1.00 39.73 328 ASP B CA 1
ATOM 6679 C C . ASP B 1 328 ? 45.865 94.948 57.950 1.00 41.93 328 ASP B C 1
ATOM 6680 O O . ASP B 1 328 ? 47.025 95.025 58.367 1.00 43.11 328 ASP B O 1
ATOM 6685 N N . GLU B 1 329 ? 45.565 94.516 56.727 1.00 42.80 329 GLU B N 1
ATOM 6686 C CA . GLU B 1 329 ? 46.614 94.097 55.802 1.00 44.41 329 GLU B CA 1
ATOM 6687 C C . GLU B 1 329 ? 47.533 95.266 55.466 1.00 43.55 329 GLU B C 1
ATOM 6688 O O . GLU B 1 329 ? 48.751 95.121 55.427 1.00 43.63 329 GLU B O 1
ATOM 6694 N N . ALA B 1 330 ? 46.946 96.429 55.225 1.00 43.05 330 ALA B N 1
ATOM 6695 C CA . ALA B 1 330 ? 47.742 97.603 54.898 1.00 42.85 330 ALA B CA 1
ATOM 6696 C C . ALA B 1 330 ? 48.564 98.048 56.101 1.00 43.42 330 ALA B C 1
ATOM 6697 O O . ALA B 1 330 ? 49.402 98.937 55.990 1.00 43.07 330 ALA B O 1
ATOM 6699 N N . LEU B 1 331 ? 48.322 97.421 57.249 1.00 44.12 331 LEU B N 1
ATOM 6700 C CA . LEU B 1 331 ? 49.039 97.758 58.475 1.00 45.73 331 LEU B CA 1
ATOM 6701 C C . LEU B 1 331 ? 50.155 96.763 58.798 1.00 46.85 331 LEU B C 1
ATOM 6702 O O . LEU B 1 331 ? 51.026 97.043 59.622 1.00 47.18 331 LEU B O 1
ATOM 6707 N N . LEU B 1 332 ? 50.129 95.605 58.146 1.00 47.50 332 LEU B N 1
ATOM 6708 C CA . LEU B 1 332 ? 51.154 94.592 58.377 1.00 48.42 332 LEU B CA 1
ATOM 6709 C C . LEU B 1 332 ? 52.547 95.163 58.133 1.00 49.47 332 LEU B C 1
ATOM 6710 O O . LEU B 1 332 ? 52.763 95.919 57.182 1.00 49.10 332 LEU B O 1
ATOM 6715 N N . GLY B 1 333 ? 53.484 94.801 59.005 1.00 50.83 333 GLY B N 1
ATOM 6716 C CA . GLY B 1 333 ? 54.852 95.266 58.853 1.00 51.63 333 GLY B CA 1
ATOM 6717 C C . GLY B 1 333 ? 54.994 96.764 58.993 1.00 52.58 333 GLY B C 1
ATOM 6718 O O . GLY B 1 333 ? 55.936 97.363 58.463 1.00 51.83 333 GLY B O 1
ATOM 6719 N N . LYS B 1 334 ? 54.056 97.377 59.706 1.00 53.08 334 LYS B N 1
ATOM 6720 C CA . LYS B 1 334 ? 54.089 98.813 59.923 1.00 53.19 334 LYS B CA 1
ATOM 6721 C C . LYS B 1 334 ? 53.818 99.169 61.373 1.00 52.69 334 LYS B C 1
ATOM 6722 O O . LYS B 1 334 ? 52.923 98.609 62.014 1.00 51.32 334 LYS B O 1
ATOM 6728 N N . LYS B 1 335 ? 54.616 100.093 61.894 1.00 52.78 335 LYS B N 1
ATOM 6729 C CA . LYS B 1 335 ? 54.446 100.560 63.260 1.00 54.16 335 LYS B CA 1
ATOM 6730 C C . LYS B 1 335 ? 54.696 102.063 63.298 1.00 53.50 335 LYS B C 1
ATOM 6731 O O . LYS B 1 335 ? 55.240 102.644 62.346 1.00 52.22 335 LYS B O 1
ATOM 6737 N N . GLY B 1 336 ? 54.286 102.683 64.398 1.00 51.99 336 GLY B N 1
ATOM 6738 C CA . GLY B 1 336 ? 54.457 104.113 64.530 1.00 51.01 336 GLY B CA 1
ATOM 6739 C C . GLY B 1 336 ? 53.162 104.816 64.178 1.00 49.78 336 GLY B C 1
ATOM 6740 O O . GLY B 1 336 ? 52.439 104.382 63.282 1.00 48.61 336 GLY B O 1
ATOM 6741 N N . PRO B 1 337 ? 52.854 105.924 64.853 1.00 49.69 337 PRO B N 1
ATOM 6742 C CA . PRO B 1 337 ? 51.612 106.639 64.559 1.00 49.81 337 PRO B CA 1
ATOM 6743 C C . PRO B 1 337 ? 51.442 107.050 63.091 1.00 49.77 337 PRO B C 1
ATOM 6744 O O . PRO B 1 337 ? 50.376 106.850 62.498 1.00 49.36 337 PRO B O 1
ATOM 6748 N N . GLU B 1 338 ? 52.497 107.614 62.511 1.00 48.28 338 GLU B N 1
ATOM 6749 C CA . GLU B 1 338 ? 52.459 108.079 61.131 1.00 47.04 338 GLU B CA 1
ATOM 6750 C C . GLU B 1 338 ? 52.068 106.998 60.117 1.00 44.39 338 GLU B C 1
ATOM 6751 O O . GLU B 1 338 ? 51.230 107.228 59.242 1.00 43.07 338 GLU B O 1
ATOM 6757 N N . ALA B 1 339 ? 52.670 105.821 60.237 1.00 41.01 339 ALA B N 1
ATOM 6758 C CA . ALA B 1 339 ? 52.383 104.732 59.316 1.00 38.91 339 ALA B CA 1
ATOM 6759 C C . ALA B 1 339 ? 51.003 104.156 59.568 1.00 36.45 339 ALA B C 1
ATOM 6760 O O . ALA B 1 339 ? 50.271 103.838 58.633 1.00 34.98 339 ALA B O 1
ATOM 6762 N N . VAL B 1 340 ? 50.650 104.013 60.838 1.00 35.00 340 VAL B N 1
ATOM 6763 C CA . VAL B 1 340 ? 49.350 103.464 61.173 1.00 34.57 340 VAL B CA 1
ATOM 6764 C C . VAL B 1 340 ? 48.223 104.401 60.722 1.00 34.73 340 VAL B C 1
ATOM 6765 O O . VAL B 1 340 ? 47.232 103.939 60.149 1.00 33.13 340 VAL B O 1
ATOM 6769 N N . MET B 1 341 ? 48.375 105.706 60.956 1.00 32.38 341 MET B N 1
ATOM 6770 C CA . MET B 1 341 ? 47.344 106.660 60.543 1.00 33.24 341 MET B CA 1
ATOM 6771 C C . MET B 1 341 ? 47.170 106.646 59.022 1.00 33.86 341 MET B C 1
ATOM 6772 O O . MET B 1 341 ? 46.046 106.612 58.522 1.00 32.27 341 MET B O 1
ATOM 6777 N N . ALA B 1 342 ? 48.280 106.684 58.287 1.00 34.57 342 ALA B N 1
ATOM 6778 C CA . ALA B 1 342 ? 48.205 106.666 56.830 1.00 34.70 342 ALA B CA 1
ATOM 6779 C C . ALA B 1 342 ? 47.591 105.351 56.356 1.00 35.13 342 ALA B C 1
ATOM 6780 O O . ALA B 1 342 ? 46.902 105.315 55.335 1.00 35.24 342 ALA B O 1
ATOM 6782 N N . GLY B 1 343 ? 47.833 104.274 57.097 1.00 34.32 343 GLY B N 1
ATOM 6783 C CA . GLY B 1 343 ? 47.277 102.991 56.708 1.00 35.06 343 GLY B CA 1
ATOM 6784 C C . GLY B 1 343 ? 45.764 102.999 56.837 1.00 35.73 343 GLY B C 1
ATOM 6785 O O . GLY B 1 343 ? 45.048 102.485 55.966 1.00 35.03 343 GLY B O 1
ATOM 6786 N N . ILE B 1 344 ? 45.272 103.576 57.929 1.00 34.54 344 ILE B N 1
ATOM 6787 C CA . ILE B 1 344 ? 43.841 103.653 58.152 1.00 34.29 344 ILE B CA 1
ATOM 6788 C C . ILE B 1 344 ? 43.248 104.689 57.193 1.00 33.46 344 ILE B C 1
ATOM 6789 O O . ILE B 1 344 ? 42.228 104.435 56.555 1.00 33.76 344 ILE B O 1
ATOM 6794 N N . GLU B 1 345 ? 43.908 105.839 57.079 1.00 32.66 345 GLU B N 1
ATOM 6795 C CA . GLU B 1 345 ? 43.463 106.912 56.190 1.00 33.97 345 GLU B CA 1
ATOM 6796 C C . GLU B 1 345 ? 43.259 106.420 54.749 1.00 35.37 345 GLU B C 1
ATOM 6797 O O . GLU B 1 345 ? 42.471 106.992 53.999 1.00 35.20 345 GLU B O 1
ATOM 6803 N N . GLU B 1 346 ? 43.978 105.368 54.371 1.00 35.31 346 GLU B N 1
ATOM 6804 C CA . GLU B 1 346 ? 43.862 104.807 53.028 1.00 37.65 346 GLU B CA 1
ATOM 6805 C C . GLU B 1 346 ? 42.417 104.407 52.735 1.00 36.57 346 GLU B C 1
ATOM 6806 O O . GLU B 1 346 ? 41.971 104.477 51.592 1.00 36.97 346 GLU B O 1
ATOM 6812 N N . TYR B 1 347 ? 41.686 103.993 53.768 1.00 34.81 347 TYR B N 1
ATOM 6813 C CA . TYR B 1 347 ? 40.297 103.585 53.578 1.00 33.36 347 TYR B CA 1
ATOM 6814 C C . TYR B 1 347 ? 39.269 104.496 54.258 1.00 31.63 347 TYR B C 1
ATOM 6815 O O . TYR B 1 347 ? 38.224 104.031 54.731 1.00 29.76 347 TYR B O 1
ATOM 6824 N N . ALA B 1 348 ? 39.563 105.796 54.284 1.00 30.12 348 ALA B N 1
ATOM 6825 C CA . ALA B 1 348 ? 38.679 106.793 54.883 1.00 28.98 348 ALA B CA 1
ATOM 6826 C C . ALA B 1 348 ? 37.296 106.711 54.244 1.00 28.42 348 ALA B C 1
ATOM 6827 O O . ALA B 1 348 ? 36.278 106.794 54.927 1.00 26.93 348 ALA B O 1
ATOM 6829 N N . VAL B 1 349 ? 37.264 106.537 52.927 1.00 29.03 349 VAL B N 1
ATOM 6830 C CA . VAL B 1 349 ? 36.002 106.433 52.213 1.00 28.67 349 VAL B CA 1
ATOM 6831 C C . VAL B 1 349 ? 35.206 105.220 52.680 1.00 28.13 349 VAL B C 1
ATOM 6832 O O . VAL B 1 349 ? 34.009 105.338 52.951 1.00 27.43 349 VAL B O 1
ATOM 6836 N N . GLU B 1 350 ? 35.859 104.064 52.788 1.00 26.11 350 GLU B N 1
ATOM 6837 C CA . GLU B 1 350 ? 35.183 102.853 53.247 1.00 26.05 350 GLU B CA 1
ATOM 6838 C C . GLU B 1 350 ? 34.647 103.040 54.678 1.00 25.56 350 GLU B C 1
ATOM 6839 O O . GLU B 1 350 ? 33.547 102.589 55.004 1.00 25.81 350 GLU B O 1
ATOM 6845 N N . ALA B 1 351 ? 35.433 103.691 55.535 1.00 25.12 351 ALA B N 1
ATOM 6846 C CA . ALA B 1 351 ? 35.011 103.928 56.912 1.00 24.78 351 ALA B CA 1
ATOM 6847 C C . ALA B 1 351 ? 33.703 104.717 56.904 1.00 23.69 351 ALA B C 1
ATOM 6848 O O . ALA B 1 351 ? 32.779 104.397 57.634 1.00 23.70 351 ALA B O 1
ATOM 6850 N N . SER B 1 352 ? 33.632 105.743 56.066 1.00 22.08 352 SER B N 1
ATOM 6851 C CA . SER B 1 352 ? 32.417 106.548 55.980 1.00 22.72 352 SER B CA 1
ATOM 6852 C C . SER B 1 352 ? 31.219 105.746 55.476 1.00 22.62 352 SER B C 1
ATOM 6853 O O . SER B 1 352 ? 30.112 105.900 55.997 1.00 21.81 352 SER B O 1
ATOM 6856 N N . ILE B 1 353 ? 31.442 104.885 54.478 1.00 22.25 353 ILE B N 1
ATOM 6857 C CA . ILE B 1 353 ? 30.360 104.059 53.928 1.00 22.36 353 ILE B CA 1
ATOM 6858 C C . ILE B 1 353 ? 29.730 103.125 54.964 1.00 23.05 353 ILE B C 1
ATOM 6859 O O . ILE B 1 353 ? 28.507 103.043 55.063 1.00 24.84 353 ILE B O 1
ATOM 6864 N N . ILE B 1 354 ? 30.553 102.407 55.722 1.00 23.88 354 ILE B N 1
ATOM 6865 C CA . ILE B 1 354 ? 30.016 101.506 56.731 1.00 23.03 354 ILE B CA 1
ATOM 6866 C C . ILE B 1 354 ? 29.438 102.276 57.918 1.00 24.23 354 ILE B C 1
ATOM 6867 O O . ILE B 1 354 ? 28.597 101.752 58.645 1.00 24.05 354 ILE B O 1
ATOM 6872 N N . LYS B 1 355 ? 29.871 103.521 58.109 1.00 25.27 355 LYS B N 1
ATOM 6873 C CA . LYS B 1 355 ? 29.352 104.349 59.201 1.00 26.54 355 LYS B CA 1
ATOM 6874 C C . LYS B 1 355 ? 27.892 104.718 58.885 1.00 24.70 355 LYS B C 1
ATOM 6875 O O . LYS B 1 355 ? 27.009 104.609 59.735 1.00 26.78 355 LYS B O 1
ATOM 6881 N N . VAL B 1 356 ? 27.642 105.118 57.645 1.00 23.57 356 VAL B N 1
ATOM 6882 C CA . VAL B 1 356 ? 26.305 105.481 57.187 1.00 21.39 356 VAL B CA 1
ATOM 6883 C C . VAL B 1 356 ? 25.434 104.238 57.062 1.00 21.39 356 VAL B C 1
ATOM 6884 O O . VAL B 1 356 ? 24.282 104.239 57.487 1.00 20.25 356 VAL B O 1
ATOM 6888 N N . LEU B 1 357 ? 25.999 103.179 56.487 1.00 19.76 357 LEU B N 1
ATOM 6889 C CA . LEU B 1 357 ? 25.279 101.925 56.284 1.00 18.85 357 LEU B CA 1
ATOM 6890 C C . LEU B 1 357 ? 24.860 101.307 57.616 1.00 19.47 357 LEU B C 1
ATOM 6891 O O . LEU B 1 357 ? 23.708 100.905 57.799 1.00 18.88 357 LEU B O 1
ATOM 6896 N N . GLY B 1 358 ? 25.809 101.225 58.543 1.00 18.48 358 GLY B N 1
ATOM 6897 C CA . GLY B 1 358 ? 25.511 100.624 59.828 1.00 19.74 358 GLY B CA 1
ATOM 6898 C C . GLY B 1 358 ? 24.406 101.327 60.579 1.00 19.12 358 GLY B C 1
ATOM 6899 O O . GLY B 1 358 ? 23.397 100.724 60.935 1.00 17.40 358 GLY B O 1
ATOM 6900 N N . SER B 1 359 ? 24.596 102.616 60.818 1.00 19.11 359 SER B N 1
ATOM 6901 C CA . SER B 1 359 ? 23.594 103.368 61.551 1.00 21.45 359 SER B CA 1
ATOM 6902 C C . SER B 1 359 ? 22.215 103.292 60.896 1.00 22.30 359 SER B C 1
ATOM 6903 O O . SER B 1 359 ? 21.224 103.145 61.599 1.00 23.23 359 SER B O 1
ATOM 6906 N N . GLU B 1 360 ? 22.141 103.353 59.563 1.00 23.52 360 GLU B N 1
ATOM 6907 C CA . GLU B 1 360 ? 20.835 103.304 58.897 1.00 23.88 360 GLU B CA 1
ATOM 6908 C C . GLU B 1 360 ? 20.202 101.929 58.935 1.00 23.74 360 GLU B C 1
ATOM 6909 O O . GLU B 1 360 ? 18.975 101.807 58.968 1.00 23.71 360 GLU B O 1
ATOM 6915 N N . VAL B 1 361 ? 21.032 100.890 58.943 1.00 23.04 361 VAL B N 1
ATOM 6916 C CA . VAL B 1 361 ? 20.509 99.531 59.035 1.00 22.64 361 VAL B CA 1
ATOM 6917 C C . VAL B 1 361 ? 19.954 99.348 60.463 1.00 22.27 361 VAL B C 1
ATOM 6918 O O . VAL B 1 361 ? 18.832 98.891 60.625 1.00 21.31 361 VAL B O 1
ATOM 6922 N N . LEU B 1 362 ? 20.733 99.724 61.482 1.00 21.42 362 LEU B N 1
ATOM 6923 C CA . LEU B 1 362 ? 20.265 99.624 62.878 1.00 22.57 362 LEU B CA 1
ATOM 6924 C C . LEU B 1 362 ? 18.958 100.418 63.071 1.00 21.69 362 LEU B C 1
ATOM 6925 O O . LEU B 1 362 ? 18.021 99.934 63.702 1.00 22.65 362 LEU B O 1
ATOM 6930 N N . ASP B 1 363 ? 18.894 101.619 62.504 1.00 19.93 363 ASP B N 1
ATOM 6931 C CA . ASP B 1 363 ? 17.703 102.464 62.595 1.00 23.16 363 ASP B CA 1
ATOM 6932 C C . ASP B 1 363 ? 16.486 101.649 62.150 1.00 20.87 363 ASP B C 1
ATOM 6933 O O . ASP B 1 363 ? 15.480 101.546 62.867 1.00 18.74 363 ASP B O 1
ATOM 6938 N N . TYR B 1 364 ? 16.593 101.055 60.967 1.00 20.20 364 TYR B N 1
ATOM 6939 C CA . TYR B 1 364 ? 15.528 100.227 60.425 1.00 19.16 364 TYR B CA 1
ATOM 6940 C C . TYR B 1 364 ? 15.201 99.039 61.324 1.00 19.00 364 TYR B C 1
ATOM 6941 O O . TYR B 1 364 ? 14.033 98.778 61.605 1.00 19.37 364 TYR B O 1
ATOM 6950 N N . VAL B 1 365 ? 16.235 98.324 61.771 1.00 19.89 365 VAL B N 1
ATOM 6951 C CA . VAL B 1 365 ? 16.063 97.150 62.621 1.00 21.03 365 VAL B CA 1
ATOM 6952 C C . VAL B 1 365 ? 15.391 97.486 63.968 1.00 19.88 365 VAL B C 1
ATOM 6953 O O . VAL B 1 365 ? 14.451 96.802 64.379 1.00 20.99 365 VAL B O 1
ATOM 6957 N N . VAL B 1 366 ? 15.840 98.528 64.661 1.00 17.95 366 VAL B N 1
ATOM 6958 C CA . VAL B 1 366 ? 15.162 98.833 65.926 1.00 18.32 366 VAL B CA 1
ATOM 6959 C C . VAL B 1 366 ? 13.734 99.321 65.682 1.00 18.49 366 VAL B C 1
ATOM 6960 O O . VAL B 1 366 ? 12.853 99.073 66.488 1.00 20.45 366 VAL B O 1
ATOM 6964 N N . ASP B 1 367 ? 13.488 99.973 64.552 1.00 19.03 367 ASP B N 1
ATOM 6965 C CA . ASP B 1 367 ? 12.149 100.479 64.260 1.00 19.49 367 ASP B CA 1
ATOM 6966 C C . ASP B 1 367 ? 11.133 99.366 64.045 1.00 18.69 367 ASP B C 1
ATOM 6967 O O . ASP B 1 367 ? 10.046 99.391 64.621 1.00 17.94 367 ASP B O 1
ATOM 6972 N N . GLU B 1 368 ? 11.503 98.382 63.233 1.00 19.09 368 GLU B N 1
ATOM 6973 C CA . GLU B 1 368 ? 10.631 97.251 62.966 1.00 19.39 368 GLU B CA 1
ATOM 6974 C C . GLU B 1 368 ? 10.609 96.380 64.208 1.00 19.11 368 GLU B C 1
ATOM 6975 O O . GLU B 1 368 ? 9.645 95.662 64.444 1.00 21.03 368 GLU B O 1
ATOM 6981 N N . GLY B 1 369 ? 11.673 96.440 65.002 1.00 17.52 369 GLY B N 1
ATOM 6982 C CA . GLY B 1 369 ? 11.704 95.660 66.223 1.00 17.02 369 GLY B CA 1
ATOM 6983 C C . GLY B 1 369 ? 10.602 96.201 67.117 1.00 17.19 369 GLY B C 1
ATOM 6984 O O . GLY B 1 369 ? 9.840 95.452 67.720 1.00 18.12 369 GLY B O 1
ATOM 6985 N N . VAL B 1 370 ? 10.511 97.523 67.204 1.00 16.37 370 VAL B N 1
ATOM 6986 C CA . VAL B 1 370 ? 9.459 98.125 68.010 1.00 17.75 370 VAL B CA 1
ATOM 6987 C C . VAL B 1 370 ? 8.112 97.695 67.423 1.00 18.26 370 VAL B C 1
ATOM 6988 O O . VAL B 1 370 ? 7.219 97.268 68.148 1.00 19.25 370 VAL B O 1
ATOM 6992 N N . GLN B 1 371 ? 7.969 97.791 66.107 1.00 17.41 371 GLN B N 1
ATOM 6993 C CA . GLN B 1 371 ? 6.694 97.434 65.485 1.00 18.71 371 GLN B CA 1
ATOM 6994 C C . GLN B 1 371 ? 6.266 96.003 65.818 1.00 19.18 371 GLN B C 1
ATOM 6995 O O . GLN B 1 371 ? 5.113 95.762 66.149 1.00 20.95 371 GLN B O 1
ATOM 7001 N N . ILE B 1 372 ? 7.204 95.065 65.741 1.00 18.66 372 ILE B N 1
ATOM 7002 C CA . ILE B 1 372 ? 6.957 93.657 66.045 1.00 18.29 372 ILE B CA 1
ATOM 7003 C C . ILE B 1 372 ? 6.362 93.481 67.453 1.00 19.86 372 ILE B C 1
ATOM 7004 O O . ILE B 1 372 ? 5.483 92.639 67.646 1.00 20.46 372 ILE B O 1
ATOM 7009 N N . HIS B 1 373 ? 6.796 94.297 68.420 1.00 19.25 373 HIS B N 1
ATOM 7010 C CA . HIS B 1 373 ? 6.280 94.215 69.803 1.00 20.35 373 HIS B CA 1
ATOM 7011 C C . HIS B 1 373 ? 4.990 94.974 70.058 1.00 20.24 373 HIS B C 1
ATOM 7012 O O . HIS B 1 373 ? 4.509 95.031 71.196 1.00 19.74 373 HIS B O 1
ATOM 7019 N N . GLY B 1 374 ? 4.447 95.581 69.011 1.00 20.95 374 GLY B N 1
ATOM 7020 C CA . GLY B 1 374 ? 3.221 96.341 69.169 1.00 20.00 374 GLY B CA 1
ATOM 7021 C C . GLY B 1 374 ? 3.314 97.393 70.256 1.00 19.88 374 GLY B C 1
ATOM 7022 O O . GLY B 1 374 ? 4.307 98.125 70.339 1.00 18.86 374 GLY B O 1
ATOM 7023 N N . GLY B 1 375 ? 2.284 97.472 71.096 1.00 18.75 375 GLY B N 1
ATOM 7024 C CA . GLY B 1 375 ? 2.288 98.456 72.167 1.00 20.10 375 GLY B CA 1
ATOM 7025 C C . GLY B 1 375 ? 3.465 98.296 73.109 1.00 21.15 375 GLY B C 1
ATOM 7026 O O . GLY B 1 375 ? 4.098 99.284 73.521 1.00 21.22 375 GLY B O 1
ATOM 7027 N N . TYR B 1 376 ? 3.791 97.053 73.440 1.00 20.14 376 TYR B N 1
ATOM 7028 C CA . TYR B 1 376 ? 4.890 96.783 74.347 1.00 22.82 376 TYR B CA 1
ATOM 7029 C C . TYR B 1 376 ? 6.223 97.338 73.870 1.00 23.72 376 TYR B C 1
ATOM 7030 O O . TYR B 1 376 ? 7.134 97.526 74.679 1.00 23.60 376 TYR B O 1
ATOM 7039 N N . GLY B 1 377 ? 6.342 97.605 72.572 1.00 23.05 377 GLY B N 1
ATOM 7040 C CA . GLY B 1 377 ? 7.584 98.153 72.073 1.00 21.85 377 GLY B CA 1
ATOM 7041 C C . GLY B 1 377 ? 7.692 99.617 72.476 1.00 22.30 377 GLY B C 1
ATOM 7042 O O . GLY B 1 377 ? 8.738 100.230 72.332 1.00 21.41 377 GLY B O 1
ATOM 7043 N N . TYR B 1 378 ? 6.589 100.164 72.983 1.00 22.44 378 TYR B N 1
ATOM 7044 C CA . TYR B 1 378 ? 6.530 101.563 73.407 1.00 22.76 378 TYR B CA 1
ATOM 7045 C C . TYR B 1 378 ? 6.691 101.647 74.931 1.00 22.92 378 TYR B C 1
ATOM 7046 O O . TYR B 1 378 ? 6.637 102.737 75.514 1.00 22.52 378 TYR B O 1
ATOM 7055 N N . SER B 1 379 ? 6.893 100.488 75.556 1.00 22.58 379 SER B N 1
ATOM 7056 C CA . SER B 1 379 ? 7.022 100.385 77.007 1.00 23.63 379 SER B CA 1
ATOM 7057 C C . SER B 1 379 ? 8.455 100.320 77.524 1.00 24.97 379 SER B C 1
ATOM 7058 O O . SER B 1 379 ? 9.259 99.522 77.042 1.00 24.37 379 SER B O 1
ATOM 7061 N N . GLN B 1 380 ? 8.758 101.125 78.538 1.00 25.20 380 GLN B N 1
ATOM 7062 C CA . GLN B 1 380 ? 10.106 101.132 79.094 1.00 28.00 380 GLN B CA 1
ATOM 7063 C C . GLN B 1 380 ? 10.481 99.798 79.732 1.00 28.26 380 GLN B C 1
ATOM 7064 O O . GLN B 1 380 ? 11.642 99.587 80.061 1.00 27.52 380 GLN B O 1
ATOM 7070 N N . GLU B 1 381 ? 9.507 98.906 79.909 1.00 28.87 381 GLU B N 1
ATOM 7071 C CA . GLU B 1 381 ? 9.783 97.594 80.506 1.00 31.37 381 GLU B CA 1
ATOM 7072 C C . GLU B 1 381 ? 10.415 96.629 79.508 1.00 29.67 381 GLU B C 1
ATOM 7073 O O . GLU B 1 381 ? 10.969 95.606 79.890 1.00 31.50 381 GLU B O 1
ATOM 7079 N N . TYR B 1 382 ? 10.312 96.939 78.223 1.00 28.50 382 TYR B N 1
ATOM 7080 C CA . TYR B 1 382 ? 10.886 96.082 77.195 1.00 26.87 382 TYR B CA 1
ATOM 7081 C C . TYR B 1 382 ? 12.138 96.732 76.623 1.00 25.90 382 TYR B C 1
ATOM 7082 O O . TYR B 1 382 ? 12.107 97.894 76.208 1.00 28.42 382 TYR B O 1
ATOM 7091 N N . PRO B 1 383 ? 13.257 95.990 76.585 1.00 23.66 383 PRO B N 1
ATOM 7092 C CA . PRO B 1 383 ? 14.530 96.500 76.068 1.00 24.00 383 PRO B CA 1
ATOM 7093 C C . PRO B 1 383 ? 14.471 97.089 74.654 1.00 23.21 383 PRO B C 1
ATOM 7094 O O . PRO B 1 383 ? 15.258 97.975 74.322 1.00 25.53 383 PRO B O 1
ATOM 7098 N N . ILE B 1 384 ? 13.546 96.602 73.832 1.00 21.73 384 ILE B N 1
ATOM 7099 C CA . ILE B 1 384 ? 13.438 97.098 72.460 1.00 21.49 384 ILE B CA 1
ATOM 7100 C C . ILE B 1 384 ? 13.121 98.589 72.448 1.00 22.10 384 ILE B C 1
ATOM 7101 O O . ILE B 1 384 ? 13.487 99.302 71.520 1.00 23.21 384 ILE B O 1
ATOM 7106 N N . GLU B 1 385 ? 12.470 99.056 73.510 1.00 23.01 385 GLU B N 1
ATOM 7107 C CA . GLU B 1 385 ? 12.102 100.465 73.658 1.00 22.29 385 GLU B CA 1
ATOM 7108 C C . GLU B 1 385 ? 13.365 101.318 73.840 1.00 23.46 385 GLU B C 1
ATOM 7109 O O . GLU B 1 38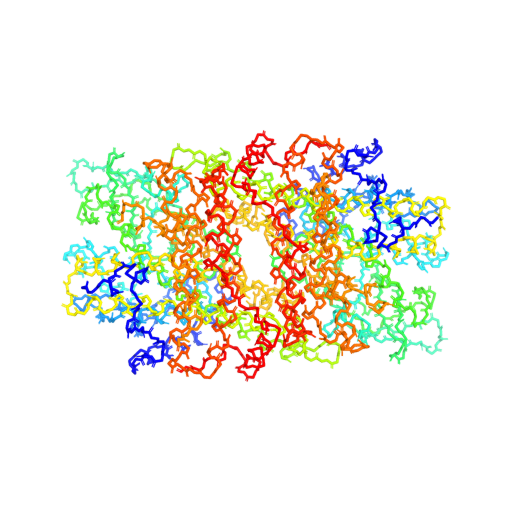5 ? 13.533 102.355 73.177 1.00 23.15 385 GLU B O 1
ATOM 7115 N N . ARG B 1 386 ? 14.267 100.869 74.711 1.00 23.15 386 ARG B N 1
ATOM 7116 C CA . ARG B 1 386 ? 15.520 101.569 74.965 1.00 23.50 386 ARG B CA 1
ATOM 7117 C C . ARG B 1 386 ? 16.399 101.547 73.705 1.00 24.13 386 ARG B C 1
ATOM 7118 O O . ARG B 1 386 ? 17.052 102.545 73.380 1.00 24.82 386 ARG B O 1
ATOM 7126 N N . ALA B 1 387 ? 16.413 100.417 72.997 1.00 21.61 387 ALA B N 1
ATOM 7127 C CA . ALA B 1 387 ? 17.243 100.293 71.799 1.00 21.01 387 ALA B CA 1
ATOM 7128 C C . ALA B 1 387 ? 16.793 101.263 70.705 1.00 19.05 387 ALA B C 1
ATOM 7129 O O . ALA B 1 387 ? 17.622 101.800 69.973 1.00 21.21 387 ALA B O 1
ATOM 7131 N N . TYR B 1 388 ? 15.490 101.504 70.608 1.00 17.58 388 TYR B N 1
ATOM 7132 C CA . TYR B 1 388 ? 14.968 102.438 69.621 1.00 15.71 388 TYR B CA 1
ATOM 7133 C C . TYR B 1 388 ? 15.518 103.823 69.956 1.00 17.54 388 TYR B C 1
ATOM 7134 O O . TYR B 1 388 ? 15.968 104.552 69.067 1.00 17.22 388 TYR B O 1
ATOM 7143 N N . ARG B 1 389 ? 15.497 104.192 71.235 1.00 16.87 389 ARG B N 1
ATOM 7144 C CA . ARG B 1 389 ? 16.002 105.503 71.608 1.00 17.13 389 ARG B CA 1
ATOM 7145 C C . ARG B 1 389 ? 17.533 105.614 71.502 1.00 19.72 389 ARG B C 1
ATOM 7146 O O . ARG B 1 389 ? 18.044 106.600 70.953 1.00 16.93 389 ARG B O 1
ATOM 7154 N N . ASP B 1 390 ? 18.245 104.592 71.988 1.00 19.72 390 ASP B N 1
ATOM 7155 C CA . ASP B 1 390 ? 19.712 104.581 71.938 1.00 21.68 390 ASP B CA 1
ATOM 7156 C C . ASP B 1 390 ? 20.248 104.651 70.507 1.00 22.39 390 ASP B C 1
ATOM 7157 O O . ASP B 1 390 ? 21.324 105.200 70.257 1.00 21.44 390 ASP B O 1
ATOM 7162 N N . ALA B 1 391 ? 19.501 104.077 69.571 1.00 22.15 391 ALA B N 1
ATOM 7163 C CA . ALA B 1 391 ? 19.954 104.042 68.182 1.00 22.28 391 ALA B CA 1
ATOM 7164 C C . ALA B 1 391 ? 20.006 105.383 67.481 1.00 21.47 391 ALA B C 1
ATOM 7165 O O . ALA B 1 391 ? 20.926 105.660 66.717 1.00 20.41 391 ALA B O 1
ATOM 7167 N N . ARG B 1 392 ? 18.996 106.198 67.752 1.00 21.45 392 ARG B N 1
ATOM 7168 C CA . ARG B 1 392 ? 18.836 107.508 67.131 1.00 21.78 392 ARG B CA 1
ATOM 7169 C C . ARG B 1 392 ? 20.108 108.379 67.044 1.00 21.08 392 ARG B C 1
ATOM 7170 O O . ARG B 1 392 ? 20.331 109.063 66.036 1.00 20.63 392 ARG B O 1
ATOM 7178 N N . ILE B 1 393 ? 20.942 108.354 68.078 1.00 20.36 393 ILE B N 1
ATOM 7179 C CA . ILE B 1 393 ? 22.155 109.178 68.084 1.00 19.67 393 ILE B CA 1
ATOM 7180 C C . ILE B 1 393 ? 23.190 108.792 67.021 1.00 21.07 393 ILE B C 1
ATOM 7181 O O . ILE B 1 393 ? 23.953 109.633 66.546 1.00 19.99 393 ILE B O 1
ATOM 7186 N N . ASN B 1 394 ? 23.193 107.532 66.613 1.00 21.03 394 ASN B N 1
ATOM 7187 C CA . ASN B 1 394 ? 24.168 107.063 65.638 1.00 22.37 394 ASN B CA 1
ATOM 7188 C C . ASN B 1 394 ? 24.288 107.756 64.293 1.00 22.36 394 ASN B C 1
ATOM 7189 O O . ASN B 1 394 ? 25.392 107.873 63.771 1.00 21.11 394 ASN B O 1
ATOM 7194 N N . ARG B 1 395 ? 23.177 108.235 63.744 1.00 23.43 395 ARG B N 1
ATOM 7195 C CA . ARG B 1 395 ? 23.204 108.938 62.463 1.00 25.08 395 ARG B CA 1
ATOM 7196 C C . ARG B 1 395 ? 23.779 110.348 62.626 1.00 24.92 395 ARG B C 1
ATOM 7197 O O . ARG B 1 395 ? 23.910 111.097 61.653 1.00 25.83 395 ARG B O 1
ATOM 7205 N N . ILE B 1 396 ? 24.124 110.706 63.860 1.00 24.83 396 ILE B N 1
ATOM 7206 C CA . ILE B 1 396 ? 24.701 112.023 64.146 1.00 24.97 396 ILE B CA 1
ATOM 7207 C C . ILE B 1 396 ? 26.180 111.918 64.524 1.00 24.63 396 ILE B C 1
ATOM 7208 O O . ILE B 1 396 ? 26.997 112.722 64.059 1.00 25.14 396 ILE B O 1
ATOM 7213 N N . PHE B 1 397 ? 26.513 110.915 65.341 1.00 23.98 397 PHE B N 1
ATOM 7214 C CA . PHE B 1 397 ? 27.879 110.621 65.790 1.00 24.25 397 PHE B CA 1
ATOM 7215 C C . PHE B 1 397 ? 28.862 110.424 64.630 1.00 24.88 397 PHE B C 1
ATOM 7216 O O . PHE B 1 397 ? 28.479 110.003 63.541 1.00 22.98 397 PHE B O 1
ATOM 7224 N N . GLU B 1 398 ? 30.138 110.694 64.898 1.00 25.37 398 GLU B N 1
ATOM 7225 C CA . GLU B 1 398 ? 31.203 110.514 63.907 1.00 25.89 398 GLU B CA 1
ATOM 7226 C C . GLU B 1 398 ? 30.882 111.251 62.618 1.00 25.74 398 GLU B C 1
ATOM 7227 O O . GLU B 1 398 ? 31.181 110.765 61.527 1.00 25.29 398 GLU B O 1
ATOM 7233 N N . GLY B 1 399 ? 30.279 112.426 62.745 1.00 26.10 399 GLY B N 1
ATOM 7234 C CA . GLY B 1 399 ? 29.880 113.179 61.573 1.00 23.20 399 GLY B CA 1
ATOM 7235 C C . GLY B 1 399 ? 28.481 112.700 61.229 1.00 24.53 399 GLY B C 1
ATOM 7236 O O . GLY B 1 399 ? 28.212 111.491 61.260 1.00 23.33 399 GLY B O 1
ATOM 7237 N N . THR B 1 400 ? 27.584 113.639 60.927 1.00 22.36 400 THR B N 1
ATOM 7238 C CA . THR B 1 400 ? 26.216 113.294 60.578 1.00 21.03 400 THR B CA 1
ATOM 7239 C C . THR B 1 400 ? 26.290 112.529 59.258 1.00 21.33 400 THR B C 1
ATOM 7240 O O . THR B 1 400 ? 27.297 112.612 58.546 1.00 20.01 400 THR B O 1
ATOM 7244 N N . ASN B 1 401 ? 25.223 111.807 58.923 1.00 18.93 401 ASN B N 1
ATOM 7245 C CA . ASN B 1 401 ? 25.216 111.060 57.677 1.00 19.94 401 ASN B CA 1
ATOM 7246 C C . ASN B 1 401 ? 25.237 111.981 56.460 1.00 20.88 401 ASN B C 1
ATOM 7247 O O . ASN B 1 401 ? 25.653 111.567 55.378 1.00 22.12 401 ASN B O 1
ATOM 7252 N N . GLU B 1 402 ? 24.793 113.228 56.642 1.00 20.62 402 GLU B N 1
ATOM 7253 C CA . GLU B 1 402 ? 24.826 114.215 55.561 1.00 22.11 402 GLU B CA 1
ATOM 7254 C C . GLU B 1 402 ? 26.306 114.500 55.268 1.00 21.87 402 GLU B C 1
ATOM 7255 O O . GLU B 1 402 ? 26.754 114.398 54.127 1.00 23.48 402 GLU B O 1
ATOM 7261 N N . ILE B 1 403 ? 27.061 114.837 56.316 1.00 22.95 403 ILE B N 1
ATOM 7262 C CA . ILE B 1 403 ? 28.497 115.121 56.181 1.00 21.80 403 ILE B CA 1
ATOM 7263 C C . ILE B 1 403 ? 29.251 113.936 55.563 1.00 21.93 403 ILE B C 1
ATOM 7264 O O . ILE B 1 403 ? 30.096 114.120 54.687 1.00 23.58 403 ILE B O 1
ATOM 7269 N N . ASN B 1 404 ? 28.936 112.727 56.005 1.00 21.75 404 ASN B N 1
ATOM 7270 C CA . ASN B 1 404 ? 29.593 111.543 55.460 1.00 23.82 404 ASN B CA 1
ATOM 7271 C C . ASN B 1 404 ? 29.211 111.311 54.002 1.00 22.77 404 ASN B C 1
ATOM 7272 O O . ASN B 1 404 ? 30.054 110.917 53.195 1.00 24.55 404 ASN B O 1
ATOM 7277 N N . ARG B 1 405 ? 27.948 111.567 53.667 1.00 22.62 405 ARG B N 1
ATOM 7278 C CA . ARG B 1 405 ? 27.482 111.396 52.296 1.00 23.10 405 ARG B CA 1
ATOM 7279 C C . ARG B 1 405 ? 28.226 112.344 51.351 1.00 25.53 405 ARG B C 1
ATOM 7280 O O . ARG B 1 405 ? 28.440 112.016 50.185 1.00 25.06 405 ARG B O 1
ATOM 7288 N N . LEU B 1 406 ? 28.607 113.521 51.843 1.00 26.01 406 LEU B N 1
ATOM 7289 C CA . LEU B 1 406 ? 29.330 114.475 51.007 1.00 28.83 406 LEU B CA 1
ATOM 7290 C C . LEU B 1 406 ? 30.790 114.057 50.823 1.00 31.31 406 LEU B C 1
ATOM 7291 O O . LEU B 1 406 ? 31.417 114.398 49.813 1.00 30.09 406 LEU B O 1
ATOM 7296 N N . LEU B 1 407 ? 31.318 113.312 51.794 1.00 32.19 407 LEU B N 1
ATOM 7297 C CA . LEU B 1 407 ? 32.705 112.859 51.748 1.00 34.93 407 LEU B CA 1
ATOM 7298 C C . LEU B 1 407 ? 32.947 111.647 50.849 1.00 35.36 407 LEU B C 1
ATOM 7299 O O . LEU B 1 407 ? 33.969 111.568 50.170 1.00 37.49 407 LEU B O 1
ATOM 7304 N N . ILE B 1 408 ? 32.013 110.705 50.850 1.00 35.57 408 ILE B N 1
ATOM 7305 C CA . ILE B 1 408 ? 32.151 109.495 50.050 1.00 37.24 408 ILE B CA 1
ATOM 7306 C C . ILE B 1 408 ? 32.456 109.770 48.572 1.00 40.08 408 ILE B C 1
ATOM 7307 O O . ILE B 1 408 ? 33.416 109.232 48.023 1.00 40.97 408 ILE B O 1
ATOM 7312 N N . PRO B 1 409 ? 31.647 110.614 47.911 1.00 42.69 409 PRO B N 1
ATOM 7313 C CA . PRO B 1 409 ? 31.880 110.927 46.498 1.00 45.34 409 PRO B CA 1
ATOM 7314 C C . PRO B 1 409 ? 33.219 111.628 46.256 1.00 48.75 409 PRO B C 1
ATOM 7315 O O . PRO B 1 409 ? 33.648 111.782 45.109 1.00 48.80 409 PRO B O 1
ATOM 7319 N N . GLY B 1 410 ? 33.864 112.046 47.345 1.00 51.30 410 GLY B N 1
ATOM 7320 C CA . GLY B 1 410 ? 35.141 112.734 47.266 1.00 55.18 410 GLY B CA 1
ATOM 7321 C C . GLY B 1 410 ? 36.098 112.219 46.208 1.00 58.64 410 GLY B C 1
ATOM 7322 O O . GLY B 1 410 ? 36.419 112.932 45.257 1.00 59.13 410 GLY B O 1
ATOM 7323 N N . MET B 1 411 ? 36.560 110.984 46.363 1.00 61.28 411 MET B N 1
ATOM 7324 C CA . MET B 1 411 ? 37.490 110.413 45.397 1.00 64.37 411 MET B CA 1
ATOM 7325 C C . MET B 1 411 ? 36.957 110.382 43.968 1.00 65.51 411 MET B C 1
ATOM 7326 O O . MET B 1 411 ? 37.712 110.604 43.017 1.00 66.70 411 MET B O 1
ATOM 7331 N N . LEU B 1 412 ? 35.662 110.114 43.813 1.00 66.05 412 LEU B N 1
ATOM 7332 C CA . LEU B 1 412 ? 35.039 110.046 42.494 1.00 65.71 412 LEU B CA 1
ATOM 7333 C C . LEU B 1 412 ? 34.988 111.434 41.854 1.00 66.23 412 LEU B C 1
ATOM 7334 O O . LEU B 1 412 ? 34.681 111.583 40.668 1.00 65.74 412 LEU B O 1
ATOM 7339 N N . LEU B 1 413 ? 35.301 112.446 42.656 1.00 66.94 413 LEU B N 1
ATOM 7340 C CA . LEU B 1 413 ? 35.304 113.830 42.206 1.00 67.61 413 LEU B CA 1
ATOM 7341 C C . LEU B 1 413 ? 36.722 114.365 42.026 1.00 69.18 413 LEU B C 1
ATOM 7342 O O . LEU B 1 413 ? 36.914 115.427 41.431 1.00 68.62 413 LEU B O 1
ATOM 7347 N N . ARG B 1 414 ? 37.711 113.635 42.540 1.00 71.01 414 ARG B N 1
ATOM 7348 C CA . ARG B 1 414 ? 39.105 114.056 42.417 1.00 72.69 414 ARG B CA 1
ATOM 7349 C C . ARG B 1 414 ? 39.572 113.925 40.971 1.00 73.90 414 ARG B C 1
ATOM 7350 O O . ARG B 1 414 ? 40.720 114.239 40.647 1.00 74.67 414 ARG B O 1
ATOM 7358 N N . ARG B 1 415 ? 38.677 113.453 40.108 1.00 74.58 415 ARG B N 1
ATOM 7359 C CA . ARG B 1 415 ? 38.980 113.291 38.689 1.00 75.12 415 ARG B CA 1
ATOM 7360 C C . ARG B 1 415 ? 37.909 113.991 37.851 1.00 75.60 415 ARG B C 1
ATOM 7361 O O . ARG B 1 415 ? 37.021 114.654 38.393 1.00 75.78 415 ARG B O 1
ATOM 7363 N N . ALA B 1 416 ? 37.998 113.847 36.532 1.00 76.12 416 ALA B N 1
ATOM 7364 C CA . ALA B 1 416 ? 37.033 114.464 35.625 1.00 76.20 416 ALA B CA 1
ATOM 7365 C C . ALA B 1 416 ? 35.932 113.471 35.258 1.00 76.18 416 ALA B C 1
ATOM 7366 O O . ALA B 1 416 ? 35.079 113.209 36.134 1.00 76.11 416 ALA B O 1
ATOM 7368 N N . GLU B 1 441 ? 26.130 90.424 28.690 1.00 79.85 441 GLU B N 1
ATOM 7369 C CA . GLU B 1 441 ? 26.765 89.078 28.811 1.00 79.73 441 GLU B CA 1
ATOM 7370 C C . GLU B 1 441 ? 26.642 88.553 30.248 1.00 79.72 441 GLU B C 1
ATOM 7371 O O . GLU B 1 441 ? 27.326 89.031 31.157 1.00 79.47 441 GLU B O 1
ATOM 7373 N N . PRO B 1 442 ? 25.758 87.560 30.466 1.00 79.50 442 PRO B N 1
ATOM 7374 C CA . PRO B 1 442 ? 25.476 86.911 31.758 1.00 78.77 442 PRO B CA 1
ATOM 7375 C C . PRO B 1 442 ? 26.682 86.351 32.528 1.00 78.13 442 PRO B C 1
ATOM 7376 O O . PRO B 1 442 ? 27.745 86.976 32.592 1.00 77.79 442 PRO B O 1
ATOM 7380 N N . GLU B 1 443 ? 26.498 85.167 33.111 1.00 77.81 443 GLU B N 1
ATOM 7381 C CA . GLU B 1 443 ? 27.530 84.493 33.902 1.00 76.88 443 GLU B CA 1
ATOM 7382 C C . GLU B 1 443 ? 27.790 85.294 35.168 1.00 75.39 443 GLU B C 1
ATOM 7383 O O . GLU B 1 443 ? 28.463 86.328 35.144 1.00 75.89 443 GLU B O 1
ATOM 7389 N N . ASP B 1 444 ? 27.241 84.808 36.276 1.00 73.20 444 ASP B N 1
ATOM 7390 C CA . ASP B 1 444 ? 27.372 85.485 37.555 1.00 70.20 444 ASP B CA 1
ATOM 7391 C C . ASP B 1 444 ? 26.806 86.885 37.347 1.00 68.39 444 ASP B C 1
ATOM 7392 O O . ASP B 1 444 ? 27.441 87.896 37.657 1.00 68.70 444 ASP B O 1
ATOM 7397 N N . LEU B 1 445 ? 25.598 86.920 36.793 1.00 65.43 445 LEU B N 1
ATOM 7398 C CA . LEU B 1 445 ? 24.902 88.160 36.498 1.00 62.69 445 LEU B CA 1
ATOM 7399 C C . LEU B 1 445 ? 24.770 89.031 37.739 1.00 60.08 445 LEU B C 1
ATOM 7400 O O . LEU B 1 445 ? 24.815 90.258 37.648 1.00 59.13 445 LEU B O 1
ATOM 7405 N N . GLU B 1 446 ? 24.614 88.400 38.899 1.00 56.50 446 GLU B N 1
ATOM 7406 C CA . GLU B 1 446 ? 24.480 89.158 40.133 1.00 53.76 446 GLU B CA 1
ATOM 7407 C C . GLU B 1 446 ? 25.704 90.032 40.344 1.00 50.90 446 GLU B C 1
ATOM 7408 O O . GLU B 1 446 ? 25.576 91.227 40.612 1.00 49.37 446 GLU B O 1
ATOM 7414 N N . LEU B 1 447 ? 26.887 89.441 40.207 1.00 47.99 447 LEU B N 1
ATOM 7415 C CA . LEU B 1 447 ? 28.125 90.196 40.369 1.00 45.91 447 LEU B CA 1
ATOM 7416 C C . LEU B 1 447 ? 28.252 91.235 39.273 1.00 44.05 447 LEU B C 1
ATOM 7417 O O . LEU B 1 447 ? 28.939 92.242 39.438 1.00 44.23 447 LEU B O 1
ATOM 7422 N N . HIS B 1 448 ? 27.585 90.991 38.151 1.00 41.48 448 HIS B N 1
ATOM 7423 C CA . HIS B 1 448 ? 27.615 91.927 37.039 1.00 40.01 448 HIS B CA 1
ATOM 7424 C C . HIS B 1 448 ? 26.811 93.183 37.386 1.00 37.19 448 HIS B C 1
ATOM 7425 O O . HIS B 1 448 ? 27.232 94.301 37.106 1.00 36.10 448 HIS B O 1
ATOM 7432 N N . GLN B 1 449 ? 25.645 92.985 37.989 1.00 36.08 449 GLN B N 1
ATOM 7433 C CA . GLN B 1 449 ? 24.792 94.105 38.376 1.00 36.73 449 GLN B CA 1
ATOM 7434 C C . GLN B 1 449 ? 25.564 94.987 39.353 1.00 36.47 449 GLN B C 1
ATOM 7435 O O . GLN B 1 449 ? 25.442 96.215 39.341 1.00 35.90 449 GLN B O 1
ATOM 7441 N N . VAL B 1 450 ? 26.382 94.351 40.184 1.00 36.38 450 VAL B N 1
ATOM 7442 C CA . VAL B 1 450 ? 27.202 95.077 41.141 1.00 36.58 450 VAL B CA 1
ATOM 7443 C C . VAL B 1 450 ? 28.177 95.956 40.377 1.00 36.77 450 VAL B C 1
ATOM 7444 O O . VAL B 1 450 ? 28.411 97.109 40.741 1.00 37.76 450 VAL B O 1
ATOM 7448 N N . GLN B 1 451 ? 28.738 95.425 39.300 1.00 36.23 451 GLN B N 1
ATOM 7449 C CA . GLN B 1 451 ? 29.672 96.208 38.514 1.00 36.56 451 GLN B CA 1
ATOM 7450 C C . GLN B 1 451 ? 28.973 97.383 37.856 1.00 33.87 451 GLN B C 1
ATOM 7451 O O . GLN B 1 451 ? 29.543 98.468 37.764 1.00 35.35 451 GLN B O 1
ATOM 7457 N N . ASN B 1 452 ? 27.743 97.170 37.396 1.00 32.26 452 ASN B N 1
ATOM 7458 C CA . ASN B 1 452 ? 26.994 98.246 36.747 1.00 32.31 452 ASN B CA 1
ATOM 7459 C C . ASN B 1 452 ? 26.701 99.390 37.731 1.00 31.01 452 ASN B C 1
ATOM 7460 O O . ASN B 1 452 ? 26.742 100.560 37.351 1.00 30.96 452 ASN B O 1
ATOM 7465 N N . LEU B 1 453 ? 26.421 99.059 38.990 1.00 30.54 453 LEU B N 1
ATOM 7466 C CA . LEU B 1 453 ? 26.169 100.079 40.007 1.00 30.94 453 LEU B CA 1
ATOM 7467 C C . LEU B 1 453 ? 27.392 100.974 40.065 1.00 30.77 453 LEU B C 1
ATOM 7468 O O . LEU B 1 453 ? 27.267 102.197 40.063 1.00 32.25 453 LEU B O 1
ATOM 7473 N N . LYS B 1 454 ? 28.576 100.361 40.083 1.00 31.12 454 LYS B N 1
ATOM 7474 C CA . LYS B 1 454 ? 29.826 101.119 40.118 1.00 31.92 454 LYS B CA 1
ATOM 7475 C C . LYS B 1 454 ? 29.872 102.045 38.917 1.00 31.93 454 LYS B C 1
ATOM 7476 O O . LYS B 1 454 ? 30.255 103.206 39.032 1.00 31.93 454 LYS B O 1
ATOM 7482 N N . LYS B 1 455 ? 29.486 101.518 37.762 1.00 32.76 455 LYS B N 1
ATOM 7483 C CA . LYS B 1 455 ? 29.469 102.326 36.548 1.00 33.78 455 LYS B CA 1
ATOM 7484 C C . LYS B 1 455 ? 28.434 103.442 36.688 1.00 31.96 455 LYS B C 1
ATOM 7485 O O . LYS B 1 455 ? 28.686 104.580 36.288 1.00 31.89 455 LYS B O 1
ATOM 7491 N N . LEU B 1 456 ? 27.274 103.116 37.257 1.00 30.07 456 LEU B N 1
ATOM 7492 C CA . LEU B 1 456 ? 26.208 104.104 37.427 1.00 31.01 456 LEU B CA 1
ATOM 7493 C C . LEU B 1 456 ? 26.727 105.312 38.195 1.00 30.77 456 LEU B C 1
ATOM 7494 O O . LEU B 1 456 ? 26.527 106.458 37.782 1.00 30.26 456 LEU B O 1
ATOM 7499 N N . ALA B 1 457 ? 27.399 105.042 39.311 1.00 31.36 457 ALA B N 1
ATOM 7500 C CA . ALA B 1 457 ? 27.974 106.087 40.153 1.00 32.35 457 ALA B CA 1
ATOM 7501 C C . ALA B 1 457 ? 28.918 106.939 39.324 1.00 33.89 457 ALA B C 1
ATOM 7502 O O . ALA B 1 457 ? 28.823 108.165 39.317 1.00 34.97 457 ALA B O 1
ATOM 7504 N N . LEU B 1 458 ? 29.833 106.280 38.621 1.00 35.08 458 LEU B N 1
ATOM 7505 C CA . LEU B 1 458 ? 30.797 106.989 37.783 1.00 36.47 458 LEU B CA 1
ATOM 7506 C C . LEU B 1 458 ? 30.113 107.859 36.740 1.00 36.07 458 LEU B C 1
ATOM 7507 O O . LEU B 1 458 ? 30.541 108.980 36.474 1.00 37.33 458 LEU B O 1
ATOM 7512 N N . MET B 1 459 ? 29.042 107.350 36.150 1.00 36.06 459 MET B N 1
ATOM 7513 C CA . MET B 1 459 ? 28.340 108.104 35.125 1.00 34.91 459 MET B CA 1
ATOM 7514 C C . MET B 1 459 ? 27.761 109.395 35.689 1.00 33.72 459 MET B C 1
ATOM 7515 O O . MET B 1 459 ? 27.946 110.472 35.121 1.00 34.24 459 MET B O 1
ATOM 7520 N N . VAL B 1 460 ? 27.055 109.284 36.807 1.00 32.84 460 VAL B N 1
ATOM 7521 C CA . VAL B 1 460 ? 26.451 110.454 37.415 1.00 31.73 460 VAL B CA 1
ATOM 7522 C C . VAL B 1 460 ? 27.506 111.413 37.940 1.00 31.66 460 VAL B C 1
ATOM 7523 O O . VAL B 1 460 ? 27.420 112.623 37.729 1.00 30.11 460 VAL B O 1
ATOM 7527 N N . ALA B 1 461 ? 28.502 110.860 38.623 1.00 31.25 461 ALA B N 1
ATOM 7528 C CA . ALA B 1 461 ? 29.578 111.659 39.189 1.00 33.16 461 ALA B CA 1
ATOM 7529 C C . ALA B 1 461 ? 30.285 112.450 38.087 1.00 34.37 461 ALA B C 1
ATOM 7530 O O . ALA B 1 461 ? 30.593 113.640 38.258 1.00 34.39 461 ALA B O 1
ATOM 7532 N N . GLY B 1 462 ? 30.534 111.786 36.958 1.00 34.32 462 GLY B N 1
ATOM 7533 C CA . GLY B 1 462 ? 31.202 112.442 35.848 1.00 34.47 462 GLY B CA 1
ATOM 7534 C C . GLY B 1 462 ? 30.390 113.594 35.291 1.00 34.32 462 GLY B C 1
ATOM 7535 O O . GLY B 1 462 ? 30.907 114.697 35.118 1.00 35.03 462 GLY B O 1
ATOM 7536 N N . LEU B 1 463 ? 29.111 113.339 35.019 1.00 34.76 463 LEU B N 1
ATOM 7537 C CA . LEU B 1 463 ? 28.214 114.355 34.475 1.00 33.71 463 LEU B CA 1
ATOM 7538 C C . LEU B 1 463 ? 28.136 115.552 35.410 1.00 35.02 463 LEU B C 1
ATOM 7539 O O . LEU B 1 463 ? 28.006 116.696 34.965 1.00 35.45 463 LEU B O 1
ATOM 7544 N N . ALA B 1 464 ? 28.224 115.291 36.711 1.00 35.87 464 ALA B N 1
ATOM 7545 C CA . ALA B 1 464 ? 28.167 116.361 37.692 1.00 35.53 464 ALA B CA 1
ATOM 7546 C C . ALA B 1 464 ? 29.410 117.237 37.553 1.00 36.93 464 ALA B C 1
ATOM 7547 O O . ALA B 1 464 ? 29.324 118.463 37.589 1.00 35.92 464 ALA B O 1
ATOM 7549 N N . VAL B 1 465 ? 30.565 116.600 37.385 1.00 39.01 465 VAL B N 1
ATOM 7550 C CA . VAL B 1 465 ? 31.815 117.335 37.241 1.00 41.30 465 VAL B CA 1
ATOM 7551 C C . VAL B 1 465 ? 31.874 118.107 35.923 1.00 43.09 465 VAL B C 1
ATOM 7552 O O . VAL B 1 465 ? 32.249 119.281 35.901 1.00 43.06 465 VAL B O 1
ATOM 7556 N N . GLN B 1 466 ? 31.488 117.454 34.829 1.00 45.58 466 GLN B N 1
ATOM 7557 C CA . GLN B 1 466 ? 31.524 118.096 33.517 1.00 49.16 466 GLN B CA 1
ATOM 7558 C C . GLN B 1 466 ? 30.378 119.072 33.322 1.00 49.78 466 GLN B C 1
ATOM 7559 O O . GLN B 1 466 ? 29.919 119.294 32.199 1.00 51.61 466 GLN B O 1
ATOM 7565 N N . LYS B 1 467 ? 29.913 119.653 34.420 1.00 49.94 467 LYS B N 1
ATOM 7566 C CA . LYS B 1 467 ? 28.830 120.620 34.361 1.00 49.27 467 LYS B CA 1
ATOM 7567 C C . LYS B 1 467 ? 29.035 121.733 35.368 1.00 49.03 467 LYS B C 1
ATOM 7568 O O . LYS B 1 467 ? 28.956 122.908 35.032 1.00 48.94 467 LYS B O 1
ATOM 7574 N N . TYR B 1 468 ? 29.291 121.351 36.612 1.00 48.76 468 TYR B N 1
ATOM 7575 C CA . TYR B 1 468 ? 29.493 122.334 37.665 1.00 49.38 468 TYR B CA 1
ATOM 7576 C C . TYR B 1 468 ? 30.968 122.513 37.993 1.00 50.04 468 TYR B C 1
ATOM 7577 O O . TYR B 1 468 ? 31.353 123.496 38.618 1.00 51.26 468 TYR B O 1
ATOM 7586 N N . GLY B 1 469 ? 31.791 121.560 37.571 1.00 51.05 469 GLY B N 1
ATOM 7587 C CA . GLY B 1 469 ? 33.214 121.643 37.838 1.00 51.39 469 GLY B CA 1
ATOM 7588 C C . GLY B 1 469 ? 33.550 121.806 39.308 1.00 52.14 469 GLY B C 1
ATOM 7589 O O . GLY B 1 469 ? 32.940 121.186 40.172 1.00 52.33 469 GLY B O 1
ATOM 7590 N N . GLN B 1 470 ? 34.531 122.655 39.587 1.00 53.78 470 GLN B N 1
ATOM 7591 C CA . GLN B 1 470 ? 34.987 122.922 40.947 1.00 54.55 470 GLN B CA 1
ATOM 7592 C C . GLN B 1 470 ? 33.860 123.305 41.908 1.00 52.60 470 GLN B C 1
ATOM 7593 O O . GLN B 1 470 ? 34.009 123.196 43.126 1.00 52.08 470 GLN B O 1
ATOM 7599 N N . GLY B 1 471 ? 32.731 123.738 41.356 1.00 50.66 471 GLY B N 1
ATOM 7600 C CA . GLY B 1 471 ? 31.601 124.119 42.185 1.00 48.08 471 GLY B CA 1
ATOM 7601 C C . GLY B 1 471 ? 30.621 122.979 42.416 1.00 46.28 471 GLY B C 1
ATOM 7602 O O . GLY B 1 471 ? 29.522 123.194 42.932 1.00 45.62 471 GLY B O 1
ATOM 7603 N N . VAL B 1 472 ? 31.018 121.766 42.039 1.00 43.95 472 VAL B N 1
ATOM 7604 C CA . VAL B 1 472 ? 30.168 120.587 42.203 1.00 42.29 472 VAL B CA 1
ATOM 7605 C C . VAL B 1 472 ? 29.806 120.340 43.667 1.00 41.28 472 VAL B C 1
ATOM 7606 O O . VAL B 1 472 ? 28.836 119.646 43.970 1.00 42.55 472 VAL B O 1
ATOM 7610 N N . GLU B 1 473 ? 30.582 120.920 44.576 1.00 41.33 473 GLU B N 1
ATOM 7611 C CA . GLU B 1 473 ? 30.351 120.768 46.011 1.00 42.02 473 GLU B CA 1
ATOM 7612 C C . GLU B 1 473 ? 28.985 121.281 46.465 1.00 40.31 473 GLU B C 1
ATOM 7613 O O . GLU B 1 473 ? 28.365 120.696 47.352 1.00 40.50 473 GLU B O 1
ATOM 7619 N N . GLU B 1 474 ? 28.529 122.377 45.872 1.00 37.16 474 GLU B N 1
ATOM 7620 C CA . GLU B 1 474 ? 27.235 122.941 46.225 1.00 36.52 474 GLU B CA 1
ATOM 7621 C C . GLU B 1 474 ? 26.081 121.995 45.889 1.00 35.22 474 GLU B C 1
ATOM 7622 O O . GLU B 1 474 ? 25.050 122.024 46.555 1.00 34.14 474 GLU B O 1
ATOM 7628 N N . GLU B 1 475 ? 26.258 121.163 44.862 1.00 33.43 475 GLU B N 1
ATOM 7629 C CA . GLU B 1 475 ? 25.205 120.220 44.464 1.00 31.44 475 GLU B CA 1
ATOM 7630 C C . GLU B 1 475 ? 25.195 118.995 45.366 1.00 29.09 475 GLU B C 1
ATOM 7631 O O . GLU B 1 475 ? 25.444 117.871 44.921 1.00 28.63 475 GLU B O 1
ATOM 7637 N N . GLN B 1 476 ? 24.889 119.222 46.636 1.00 26.23 476 GLN B N 1
ATOM 7638 C CA . GLN B 1 476 ? 24.857 118.161 47.632 1.00 25.12 476 GLN B CA 1
ATOM 7639 C C . GLN B 1 476 ? 23.853 117.058 47.373 1.00 24.77 476 GLN B C 1
ATOM 7640 O O . GLN B 1 476 ? 24.116 115.905 47.734 1.00 26.11 476 GLN B O 1
ATOM 7646 N N . GLU B 1 477 ? 22.698 117.395 46.790 1.00 24.15 477 GLU B N 1
ATOM 7647 C CA . GLU B 1 477 ? 21.700 116.374 46.507 1.00 24.28 477 GLU B CA 1
ATOM 7648 C C . GLU B 1 477 ? 22.342 115.414 45.513 1.00 25.10 477 GLU B C 1
ATOM 7649 O O . GLU B 1 477 ? 22.322 114.202 45.709 1.00 26.66 477 GLU B O 1
ATOM 7655 N N . VAL B 1 478 ? 22.933 115.960 44.456 1.00 24.76 478 VAL B N 1
ATOM 7656 C CA . VAL B 1 478 ? 23.617 115.123 43.479 1.00 24.87 478 VAL B CA 1
ATOM 7657 C C . VAL B 1 478 ? 24.682 114.253 44.160 1.00 25.71 478 VAL B C 1
ATOM 7658 O O . VAL B 1 478 ? 24.773 113.058 43.891 1.00 29.23 478 VAL B O 1
ATOM 7662 N N . LEU B 1 479 ? 25.496 114.830 45.037 1.00 25.17 479 LEU B N 1
ATOM 7663 C CA . LEU B 1 479 ? 26.527 114.039 45.692 1.00 24.03 479 LEU B CA 1
ATOM 7664 C C . LEU B 1 479 ? 25.948 112.924 46.548 1.00 23.92 479 LEU B C 1
ATOM 7665 O O . LEU B 1 479 ? 26.505 111.827 46.608 1.00 22.66 479 LEU B O 1
ATOM 7670 N N . GLY B 1 480 ? 24.827 113.219 47.201 1.00 23.84 480 GLY B N 1
ATOM 7671 C CA . GLY B 1 480 ? 24.171 112.246 48.054 1.00 24.53 480 GLY B CA 1
ATOM 7672 C C . GLY B 1 480 ? 23.654 111.033 47.302 1.00 25.75 480 GLY B C 1
ATOM 7673 O O . GLY B 1 480 ? 23.832 109.894 47.749 1.00 25.49 480 GLY B O 1
ATOM 7674 N N . ALA B 1 481 ? 22.988 111.279 46.177 1.00 24.45 481 ALA B N 1
ATOM 7675 C CA . ALA B 1 481 ? 22.471 110.188 45.365 1.00 25.17 481 ALA B CA 1
ATOM 7676 C C . ALA B 1 481 ? 23.688 109.351 44.922 1.00 24.12 481 ALA B C 1
ATOM 7677 O O . ALA B 1 481 ? 23.642 108.129 44.922 1.00 23.13 481 ALA B O 1
ATOM 7679 N N . VAL B 1 482 ? 24.782 110.017 44.568 1.00 25.21 482 VAL B N 1
ATOM 7680 C CA . VAL B 1 482 ? 25.990 109.292 44.164 1.00 26.74 482 VAL B CA 1
ATOM 7681 C C . VAL B 1 482 ? 26.529 108.438 45.321 1.00 26.92 482 VAL B C 1
ATOM 7682 O O . VAL B 1 482 ? 26.879 107.277 45.119 1.00 27.89 482 VAL B O 1
ATOM 7686 N N . ALA B 1 483 ? 26.575 109.001 46.529 1.00 25.52 483 ALA B N 1
ATOM 7687 C CA . ALA B 1 483 ? 27.056 108.279 47.708 1.00 25.45 483 ALA B CA 1
ATOM 7688 C C . ALA B 1 483 ? 26.195 107.061 48.033 1.00 25.66 483 ALA B C 1
ATOM 7689 O O . ALA B 1 483 ? 26.713 106.006 48.392 1.00 27.21 483 ALA B O 1
ATOM 7691 N N . ASP B 1 484 ? 24.879 107.196 47.893 1.00 26.93 484 ASP B N 1
ATOM 7692 C CA . ASP B 1 484 ? 23.969 106.087 48.155 1.00 27.40 484 ASP B CA 1
ATOM 7693 C C . ASP B 1 484 ? 24.203 104.921 47.182 1.00 26.35 484 ASP B C 1
ATOM 7694 O O . ASP B 1 484 ? 23.995 103.760 47.527 1.00 26.31 484 ASP B O 1
ATOM 7699 N N . ILE B 1 485 ? 24.657 105.228 45.975 1.00 26.44 485 ILE B N 1
ATOM 7700 C CA . ILE B 1 485 ? 24.922 104.167 45.012 1.00 26.42 485 ILE B CA 1
ATOM 7701 C C . ILE B 1 485 ? 26.223 103.467 45.416 1.00 25.65 485 ILE B C 1
ATOM 7702 O O . ILE B 1 485 ? 26.289 102.235 45.441 1.00 25.37 485 ILE B O 1
ATOM 7707 N N . LEU B 1 486 ? 27.232 104.260 45.779 1.00 25.15 486 LEU B N 1
ATOM 7708 C CA . LEU B 1 486 ? 28.523 103.721 46.207 1.00 26.55 486 LEU B CA 1
ATOM 7709 C C . LEU B 1 486 ? 28.345 102.850 47.450 1.00 27.40 486 LEU B C 1
ATOM 7710 O O . LEU B 1 486 ? 28.980 101.796 47.570 1.00 29.35 486 LEU B O 1
ATOM 7715 N N . ILE B 1 487 ? 27.466 103.283 48.356 1.00 26.18 487 ILE B N 1
ATOM 7716 C CA . ILE B 1 487 ? 27.181 102.532 49.581 1.00 26.08 487 ILE B CA 1
ATOM 7717 C C . ILE B 1 487 ? 26.556 101.176 49.278 1.00 25.81 487 ILE B C 1
ATOM 7718 O O . ILE B 1 487 ? 26.979 100.160 49.829 1.00 27.15 487 ILE B O 1
ATOM 7723 N N . ASP B 1 488 ? 25.538 101.158 48.422 1.00 26.43 488 ASP B N 1
ATOM 7724 C CA . ASP B 1 488 ? 24.865 99.903 48.085 1.00 26.79 488 ASP B CA 1
ATOM 7725 C C . ASP B 1 488 ? 25.750 98.997 47.253 1.00 26.22 488 ASP B C 1
ATOM 7726 O O . ASP B 1 488 ? 25.615 97.780 47.287 1.00 25.96 488 ASP B O 1
ATOM 7731 N N . ALA B 1 489 ? 26.646 99.607 46.494 1.00 25.73 489 ALA B N 1
ATOM 7732 C CA . ALA B 1 489 ? 27.550 98.852 45.652 1.00 27.69 489 ALA B CA 1
ATOM 7733 C C . ALA B 1 489 ? 28.508 98.104 46.569 1.00 27.56 489 ALA B C 1
ATOM 7734 O O . ALA B 1 489 ? 28.566 96.878 46.541 1.00 27.51 489 ALA B O 1
ATOM 7736 N N . TYR B 1 490 ? 29.238 98.850 47.393 1.00 27.92 490 TYR B N 1
ATOM 7737 C CA . TYR B 1 490 ? 30.191 98.249 48.318 1.00 29.15 490 TYR B CA 1
ATOM 7738 C C . TYR B 1 490 ? 29.515 97.204 49.197 1.00 29.05 490 TYR B C 1
ATOM 7739 O O . TYR B 1 490 ? 30.013 96.094 49.344 1.00 30.75 490 TYR B O 1
ATOM 7748 N N . ALA B 1 491 ? 28.359 97.550 49.753 1.00 29.35 491 ALA B N 1
ATOM 7749 C CA . ALA B 1 491 ? 27.620 96.628 50.612 1.00 29.41 491 ALA B CA 1
ATOM 7750 C C . ALA B 1 491 ? 27.166 95.369 49.876 1.00 28.97 491 ALA B C 1
ATOM 7751 O O . ALA B 1 491 ? 27.369 94.259 50.362 1.00 28.74 491 ALA B O 1
ATOM 7753 N N . ALA B 1 492 ? 26.546 95.545 48.712 1.00 27.91 492 ALA B N 1
ATOM 7754 C CA . ALA B 1 492 ? 26.054 94.395 47.950 1.00 27.27 492 ALA B CA 1
ATOM 7755 C C . ALA B 1 492 ? 27.190 93.479 47.554 1.00 24.89 492 ALA B C 1
ATOM 7756 O O . ALA B 1 492 ? 27.124 92.270 47.742 1.00 24.45 492 ALA B O 1
ATOM 7758 N N . GLU B 1 493 ? 28.236 94.078 47.008 1.00 26.73 493 GLU B N 1
ATOM 7759 C CA . GLU B 1 493 ? 29.396 93.322 46.579 1.00 28.45 493 GLU B CA 1
ATOM 7760 C C . GLU B 1 493 ? 29.996 92.570 47.753 1.00 28.09 493 GLU B C 1
ATOM 7761 O O . GLU B 1 493 ? 30.213 91.362 47.682 1.00 26.47 493 GLU B O 1
ATOM 7767 N N . SER B 1 494 ? 30.253 93.288 48.840 1.00 29.95 494 SER B N 1
ATOM 7768 C CA . SER B 1 494 ? 30.832 92.664 50.011 1.00 30.49 494 SER B CA 1
ATOM 7769 C C . SER B 1 494 ? 29.899 91.565 50.527 1.00 29.43 494 SER B C 1
ATOM 7770 O O . SER B 1 494 ? 30.355 90.568 51.086 1.00 28.97 494 SER B O 1
ATOM 7773 N N . ALA B 1 495 ? 28.595 91.723 50.318 1.00 28.59 495 ALA B N 1
ATOM 7774 C CA . ALA B 1 495 ? 27.643 90.714 50.772 1.00 28.97 495 ALA B CA 1
ATOM 7775 C C . ALA B 1 495 ? 27.624 89.494 49.838 1.00 30.84 495 ALA B C 1
ATOM 7776 O O . ALA B 1 495 ? 27.479 88.356 50.296 1.00 28.88 495 ALA B O 1
ATOM 7778 N N . LEU B 1 496 ? 27.761 89.750 48.537 1.00 31.15 496 LEU B N 1
ATOM 7779 C CA . LEU B 1 496 ? 27.739 88.685 47.532 1.00 33.20 496 LEU B CA 1
ATOM 7780 C C . LEU B 1 496 ? 28.993 87.825 47.555 1.00 32.02 496 LEU B C 1
ATOM 7781 O O . LEU B 1 496 ? 28.911 86.600 47.537 1.00 31.80 496 LEU B O 1
ATOM 7786 N N . LEU B 1 497 ? 30.153 88.470 47.593 1.00 32.45 497 LEU B N 1
ATOM 7787 C CA . LEU B 1 497 ? 31.410 87.734 47.620 1.00 32.57 497 LEU B CA 1
ATOM 7788 C C . LEU B 1 497 ? 31.500 86.839 48.845 1.00 33.43 497 LEU B C 1
ATOM 7789 O O . LEU B 1 497 ? 32.087 85.763 48.785 1.00 34.57 497 LEU B O 1
ATOM 7794 N N . ARG B 1 498 ? 30.919 87.274 49.959 1.00 33.77 498 ARG B N 1
ATOM 7795 C CA . ARG B 1 498 ? 30.959 86.470 51.175 1.00 32.45 498 ARG B CA 1
ATOM 7796 C C . ARG B 1 498 ? 29.984 85.298 51.057 1.00 32.04 498 ARG B C 1
ATOM 7797 O O . ARG B 1 498 ? 30.275 84.195 51.520 1.00 31.60 498 ARG B O 1
ATOM 7805 N N . ALA B 1 499 ? 28.835 85.535 50.430 1.00 32.01 499 ALA B N 1
ATOM 7806 C CA . ALA B 1 499 ? 27.834 84.490 50.270 1.00 34.08 499 ALA B CA 1
ATOM 7807 C C . ALA B 1 499 ? 28.377 83.295 49.467 1.00 35.65 499 ALA B C 1
ATOM 7808 O O . ALA B 1 499 ? 27.974 82.153 49.692 1.00 33.52 499 ALA B O 1
ATOM 7810 N N . ARG B 1 500 ? 29.286 83.586 48.534 1.00 37.78 500 ARG B N 1
ATOM 7811 C CA . ARG B 1 500 ? 29.906 82.566 47.683 1.00 40.45 500 ARG B CA 1
ATOM 7812 C C . ARG B 1 500 ? 30.789 81.622 48.494 1.00 40.82 500 ARG B C 1
ATOM 7813 O O . ARG B 1 500 ? 30.815 80.415 48.250 1.00 40.41 500 ARG B O 1
ATOM 7821 N N . ARG B 1 501 ? 31.511 82.182 49.458 1.00 40.74 501 ARG B N 1
ATOM 7822 C CA . ARG B 1 501 ? 32.378 81.389 50.316 1.00 41.80 501 ARG B CA 1
ATOM 7823 C C . ARG B 1 501 ? 31.561 80.736 51.411 1.00 43.50 501 ARG B C 1
ATOM 7824 O O . ARG B 1 501 ? 31.678 79.543 51.669 1.00 44.89 501 ARG B O 1
ATOM 7832 N N . LEU B 1 502 ? 30.723 81.542 52.051 1.00 45.09 502 LEU B N 1
ATOM 7833 C CA . LEU B 1 502 ? 29.882 81.091 53.151 1.00 45.20 502 LEU B CA 1
ATOM 7834 C C . LEU B 1 502 ? 28.842 80.061 52.726 1.00 43.90 502 LEU B C 1
ATOM 7835 O O . LEU B 1 502 ? 28.746 78.985 53.308 1.00 43.63 502 LEU B O 1
ATOM 7840 N N . GLY B 1 503 ? 28.056 80.412 51.715 1.00 43.39 503 GLY B N 1
ATOM 7841 C CA . GLY B 1 503 ? 27.022 79.517 51.232 1.00 42.47 503 GLY B CA 1
ATOM 7842 C C . GLY B 1 503 ? 25.832 79.447 52.170 1.00 42.90 503 GLY B C 1
ATOM 7843 O O . GLY B 1 503 ? 25.765 80.151 53.182 1.00 42.77 503 GLY B O 1
ATOM 7844 N N . GLY B 1 504 ? 24.877 78.591 51.829 1.00 42.60 504 GLY B N 1
ATOM 7845 C CA . GLY B 1 504 ? 23.697 78.435 52.657 1.00 41.82 504 GLY B CA 1
ATOM 7846 C C . GLY B 1 504 ? 22.705 79.567 52.506 1.00 41.06 504 GLY B C 1
ATOM 7847 O O . GLY B 1 504 ? 22.317 79.930 51.392 1.00 41.31 504 GLY B O 1
ATOM 7848 N N . LEU B 1 505 ? 22.289 80.134 53.633 1.00 40.22 505 LEU B N 1
ATOM 7849 C CA . LEU B 1 505 ? 21.325 81.224 53.620 1.00 39.11 505 LEU B CA 1
ATOM 7850 C C . LEU B 1 505 ? 21.983 82.494 53.092 1.00 38.05 505 LEU B C 1
ATOM 7851 O O . LEU B 1 505 ? 21.305 83.380 52.558 1.00 38.04 505 LEU B O 1
ATOM 7856 N N . ALA B 1 506 ? 23.304 82.580 53.221 1.00 36.79 506 ALA B N 1
ATOM 7857 C CA . ALA B 1 506 ? 24.039 83.756 52.763 1.00 37.46 506 ALA B CA 1
ATOM 7858 C C . ALA B 1 506 ? 23.585 84.263 51.382 1.00 37.12 506 ALA B C 1
ATOM 7859 O O . ALA B 1 506 ? 23.261 85.440 51.234 1.00 36.80 506 ALA B O 1
ATOM 7861 N N . PRO B 1 507 ? 23.553 83.387 50.359 1.00 35.96 507 PRO B N 1
ATOM 7862 C CA . PRO B 1 507 ? 23.126 83.827 49.026 1.00 34.52 507 PRO B CA 1
ATOM 7863 C C . PRO B 1 507 ? 21.748 84.490 49.026 1.00 33.25 507 PRO B C 1
ATOM 7864 O O . PRO B 1 507 ? 21.523 85.495 48.346 1.00 31.89 507 PRO B O 1
ATOM 7868 N N . VAL B 1 508 ? 20.825 83.915 49.786 1.00 32.94 508 VAL B N 1
ATOM 7869 C CA . VAL B 1 508 ? 19.472 84.438 49.879 1.00 34.56 508 VAL B CA 1
ATOM 7870 C C . VAL B 1 508 ? 19.470 85.863 50.443 1.00 34.78 508 VAL B C 1
ATOM 7871 O O . VAL B 1 508 ? 18.768 86.738 49.936 1.00 35.17 508 VAL B O 1
ATOM 7875 N N . LEU B 1 509 ? 20.267 86.095 51.484 1.00 33.41 509 LEU B N 1
ATOM 7876 C CA . LEU B 1 509 ? 20.325 87.412 52.106 1.00 32.20 509 LEU B CA 1
ATOM 7877 C C . LEU B 1 509 ? 20.969 88.407 51.175 1.00 31.37 509 LEU B C 1
ATOM 7878 O O . LEU B 1 509 ? 20.553 89.567 51.097 1.00 30.61 509 LEU B O 1
ATOM 7883 N N . ALA B 1 510 ? 21.980 87.939 50.456 1.00 30.37 510 ALA B N 1
ATOM 7884 C CA . ALA B 1 510 ? 22.689 88.787 49.522 1.00 30.25 510 ALA B CA 1
ATOM 7885 C C . ALA B 1 510 ? 21.774 89.193 48.364 1.00 30.63 510 ALA B C 1
ATOM 7886 O O . ALA B 1 510 ? 21.816 90.330 47.907 1.00 29.88 510 ALA B O 1
ATOM 7888 N N . ARG B 1 511 ? 20.943 88.257 47.910 1.00 31.40 511 ARG B N 1
ATOM 7889 C CA . ARG B 1 511 ? 20.035 88.501 46.783 1.00 33.17 511 ARG B CA 1
ATOM 7890 C C . ARG B 1 511 ? 18.937 89.501 47.154 1.00 31.01 511 ARG B C 1
ATOM 7891 O O . ARG B 1 511 ? 18.581 90.372 46.364 1.00 30.31 511 ARG B O 1
ATOM 7899 N N . ILE B 1 512 ? 18.413 89.368 48.365 1.00 30.23 512 ILE B N 1
ATOM 7900 C CA . ILE B 1 512 ? 17.379 90.255 48.871 1.00 27.83 512 ILE B CA 1
ATOM 7901 C C . ILE B 1 512 ? 17.881 91.697 48.912 1.00 28.08 512 ILE B C 1
ATOM 7902 O O . ILE B 1 512 ? 17.161 92.631 48.554 1.00 27.74 512 ILE B O 1
ATOM 7907 N N . TYR B 1 513 ? 19.130 91.865 49.330 1.00 27.96 513 TYR B N 1
ATOM 7908 C CA . TYR B 1 513 ? 19.744 93.181 49.444 1.00 29.49 513 TYR B CA 1
ATOM 7909 C C . TYR B 1 513 ? 20.060 93.761 48.066 1.00 30.41 513 TYR B C 1
ATOM 7910 O O . TYR B 1 513 ? 19.779 94.937 47.787 1.00 31.39 513 TYR B O 1
ATOM 7919 N N . LEU B 1 514 ? 20.642 92.927 47.212 1.00 30.74 514 LEU B N 1
ATOM 7920 C CA . LEU B 1 514 ? 21.006 93.311 45.853 1.00 30.65 514 LEU B CA 1
ATOM 7921 C C . LEU B 1 514 ? 19.816 93.855 45.045 1.00 30.83 514 LEU B C 1
ATOM 7922 O O . LEU B 1 514 ? 19.883 94.959 44.493 1.00 30.85 514 LEU B O 1
ATOM 7927 N N . ALA B 1 515 ? 18.731 93.084 44.974 1.00 29.75 515 ALA B N 1
ATOM 7928 C CA . ALA B 1 515 ? 17.540 93.496 44.227 1.00 29.57 515 ALA B CA 1
ATOM 7929 C C . ALA B 1 515 ? 17.071 94.887 44.648 1.00 30.84 515 ALA B C 1
ATOM 7930 O O . ALA B 1 515 ? 16.865 95.768 43.810 1.00 30.13 515 ALA B O 1
ATOM 7932 N N . GLN B 1 516 ? 16.901 95.079 45.951 1.00 30.13 516 GLN B N 1
ATOM 7933 C CA . GLN B 1 516 ? 16.454 96.364 46.465 1.00 29.70 516 GLN B CA 1
ATOM 7934 C C . GLN B 1 516 ? 17.444 97.487 46.191 1.00 28.95 516 GLN B C 1
ATOM 7935 O O . GLN B 1 516 ? 17.042 98.609 45.894 1.00 29.44 516 GLN B O 1
ATOM 7941 N N . ALA B 1 517 ? 18.736 97.185 46.281 1.00 28.86 517 ALA B N 1
ATOM 7942 C CA . ALA B 1 517 ? 19.767 98.182 46.022 1.00 29.00 517 ALA B CA 1
ATOM 7943 C C . ALA B 1 517 ? 19.692 98.670 44.577 1.00 30.48 517 ALA B C 1
ATOM 7944 O O . ALA B 1 517 ? 19.929 99.852 44.298 1.00 29.95 517 ALA B O 1
ATOM 7946 N N . LEU B 1 518 ? 19.376 97.765 43.653 1.00 30.18 518 LEU B N 1
ATOM 7947 C CA . LEU B 1 518 ? 19.283 98.157 42.253 1.00 30.33 518 LEU B CA 1
ATOM 7948 C C . LEU B 1 518 ? 18.109 99.098 42.048 1.00 29.98 518 LEU B C 1
ATOM 7949 O O . LEU B 1 518 ? 18.201 100.048 41.280 1.00 31.89 518 LEU B O 1
ATOM 7954 N N . ASP B 1 519 ? 17.009 98.852 42.749 1.00 29.89 519 ASP B N 1
ATOM 7955 C CA . ASP B 1 519 ? 15.845 99.715 42.607 1.00 31.82 519 ASP B CA 1
ATOM 7956 C C . ASP B 1 519 ? 16.131 101.122 43.102 1.00 31.08 519 ASP B C 1
ATOM 7957 O O . ASP B 1 519 ? 15.726 102.099 42.474 1.00 27.98 519 ASP B O 1
ATOM 7962 N N . ARG B 1 520 ? 16.816 101.194 44.241 1.00 29.32 520 ARG B N 1
ATOM 7963 C CA . ARG B 1 520 ? 17.182 102.458 44.865 1.00 29.68 520 ARG B CA 1
ATOM 7964 C C . ARG B 1 520 ? 18.174 103.195 43.973 1.00 28.63 520 ARG B C 1
ATOM 7965 O O . ARG B 1 520 ? 18.175 104.424 43.921 1.00 29.07 520 ARG B O 1
ATOM 7973 N N . ALA B 1 521 ? 19.016 102.436 43.276 1.00 26.79 521 ALA B N 1
ATOM 7974 C CA . ALA B 1 521 ? 20.002 103.024 42.373 1.00 29.11 521 ALA B CA 1
ATOM 7975 C C . ALA B 1 521 ? 19.302 103.706 41.202 1.00 28.87 521 ALA B C 1
ATOM 7976 O O . ALA B 1 521 ? 19.631 104.840 40.854 1.00 29.77 521 ALA B O 1
ATOM 7978 N N . GLN B 1 522 ? 18.336 103.020 40.594 1.00 29.09 522 GLN B N 1
ATOM 7979 C CA . GLN B 1 522 ? 17.633 103.609 39.460 1.00 29.58 522 GLN B CA 1
ATOM 7980 C C . GLN B 1 522 ? 16.895 104.872 39.889 1.00 28.78 522 GLN B C 1
ATOM 7981 O O . GLN B 1 522 ? 17.075 105.928 39.285 1.00 28.43 522 GLN B O 1
ATOM 7987 N N . ALA B 1 523 ? 16.082 104.758 40.940 1.00 28.02 523 ALA B N 1
ATOM 7988 C CA . ALA B 1 523 ? 15.325 105.897 41.451 1.00 27.16 523 ALA B CA 1
ATOM 7989 C C . ALA B 1 523 ? 16.246 107.062 41.821 1.00 26.17 523 ALA B C 1
ATOM 7990 O O . ALA B 1 523 ? 16.011 108.188 41.410 1.00 27.19 523 ALA B O 1
ATOM 7992 N N . GLY B 1 524 ? 17.304 106.791 42.579 1.00 25.59 524 GLY B N 1
ATOM 7993 C CA . GLY B 1 524 ? 18.216 107.862 42.956 1.00 26.63 524 GLY B CA 1
ATOM 7994 C C . GLY B 1 524 ? 18.917 108.539 41.786 1.00 27.20 524 GLY B C 1
ATOM 7995 O O . GLY B 1 524 ? 18.963 109.778 41.713 1.00 25.85 524 GLY B O 1
ATOM 7996 N N . ALA B 1 525 ? 19.480 107.743 40.876 1.00 25.64 525 ALA B N 1
ATOM 7997 C CA . ALA B 1 525 ? 20.175 108.310 39.719 1.00 26.32 525 ALA B CA 1
ATOM 7998 C C . ALA B 1 525 ? 19.192 109.154 38.913 1.00 26.46 525 ALA B C 1
ATOM 7999 O O . ALA B 1 525 ? 19.492 110.281 38.513 1.00 26.30 525 ALA B O 1
ATOM 8001 N N . LEU B 1 526 ? 18.000 108.618 38.691 1.00 27.34 526 LEU B N 1
ATOM 8002 C CA . LEU B 1 526 ? 17.000 109.342 37.924 1.00 29.23 526 LEU B CA 1
ATOM 8003 C C . LEU B 1 526 ? 16.402 110.542 38.643 1.00 30.58 526 LEU B C 1
ATOM 8004 O O . LEU B 1 526 ? 15.753 111.379 38.013 1.00 30.98 526 LEU B O 1
ATOM 8009 N N . SER B 1 527 ? 16.613 110.637 39.952 1.00 29.92 527 SER B N 1
ATOM 8010 C CA . SER B 1 527 ? 16.062 111.754 40.705 1.00 30.41 527 SER B CA 1
ATOM 8011 C C . SER B 1 527 ? 17.018 112.942 40.721 1.00 29.44 527 SER B C 1
ATOM 8012 O O . SER B 1 527 ? 16.637 114.044 41.119 1.00 28.21 527 SER B O 1
ATOM 8015 N N . VAL B 1 528 ? 18.257 112.718 40.286 1.00 29.55 528 VAL B N 1
ATOM 8016 C CA . VAL B 1 528 ? 19.244 113.797 40.246 1.00 30.47 528 VAL B CA 1
ATOM 8017 C C . VAL B 1 528 ? 19.838 114.026 38.865 1.00 31.88 528 VAL B C 1
ATOM 8018 O O . VAL B 1 528 ? 20.644 114.935 38.676 1.00 33.09 528 VAL B O 1
ATOM 8022 N N . LEU B 1 529 ? 19.440 113.216 37.894 1.00 32.72 529 LEU B N 1
ATOM 8023 C CA . LEU B 1 529 ? 19.960 113.349 36.540 1.00 34.22 529 LEU B CA 1
ATOM 8024 C C . LEU B 1 529 ? 19.389 114.553 35.778 1.00 33.62 529 LEU B C 1
ATOM 8025 O O . LEU B 1 529 ? 20.126 115.270 35.097 1.00 33.33 529 LEU B O 1
ATOM 8030 N N . PRO B 1 530 ? 18.074 114.790 35.886 1.00 32.35 530 PRO B N 1
ATOM 8031 C CA . PRO B 1 530 ? 17.452 115.927 35.197 1.00 32.23 530 PRO B CA 1
ATOM 8032 C C . PRO B 1 530 ? 18.153 117.230 35.594 1.00 33.74 530 PRO B C 1
ATOM 8033 O O . PRO B 1 530 ? 18.002 118.263 34.924 1.00 33.93 530 PRO B O 1
ATOM 8037 N N . ARG B 1 531 ? 18.931 117.175 36.677 1.00 32.61 531 ARG B N 1
ATOM 8038 C CA . ARG B 1 531 ? 19.659 118.339 37.182 1.00 32.36 531 ARG B CA 1
ATOM 8039 C C . ARG B 1 531 ? 20.978 118.547 36.434 1.00 32.99 531 ARG B C 1
ATOM 8040 O O . ARG B 1 531 ? 21.526 119.662 36.410 1.00 32.99 531 ARG B O 1
ATOM 8048 N N . LEU B 1 532 ? 21.470 117.474 35.817 1.00 32.22 532 LEU B N 1
ATOM 8049 C CA . LEU B 1 532 ? 22.731 117.484 35.083 1.00 34.83 532 LEU B CA 1
ATOM 8050 C C . LEU B 1 532 ? 22.569 117.502 33.556 1.00 35.45 532 LEU B C 1
ATOM 8051 O O . LEU B 1 532 ? 23.420 118.029 32.847 1.00 35.32 532 LEU B O 1
ATOM 8056 N N . VAL B 1 533 ? 21.485 116.915 33.061 1.00 36.75 533 VAL B N 1
ATOM 8057 C CA . VAL B 1 533 ? 21.250 116.860 31.616 1.00 39.17 533 VAL B CA 1
ATOM 8058 C C . VAL B 1 533 ? 19.837 117.270 31.215 1.00 40.03 533 VAL B C 1
ATOM 8059 O O . VAL B 1 533 ? 18.901 117.165 32.009 1.00 40.23 533 VAL B O 1
ATOM 8063 N N . GLU B 1 534 ? 19.692 117.742 29.980 1.00 40.96 534 GLU B N 1
ATOM 8064 C CA . GLU B 1 534 ? 18.386 118.148 29.468 1.00 43.74 534 GLU B CA 1
ATOM 8065 C C . GLU B 1 534 ? 18.243 117.843 27.978 1.00 43.84 534 GLU B C 1
ATOM 8066 O O . GLU B 1 534 ? 19.197 117.403 27.318 1.00 43.03 534 GLU B O 1
ATOM 8072 N N . GLY B 1 535 ? 17.037 118.073 27.463 1.00 43.06 535 GLY B N 1
ATOM 8073 C CA . GLY B 1 535 ? 16.764 117.845 26.057 1.00 43.39 535 GLY B CA 1
ATOM 8074 C C . GLY B 1 535 ? 16.966 116.417 25.585 1.00 43.29 535 GLY B C 1
ATOM 8075 O O . GLY B 1 535 ? 16.765 115.460 26.330 1.00 42.41 535 GLY B O 1
ATOM 8076 N N . ASP B 1 536 ? 17.380 116.277 24.333 1.00 44.35 536 ASP B N 1
ATOM 8077 C CA . ASP B 1 536 ? 17.599 114.959 23.761 1.00 45.88 536 ASP B CA 1
ATOM 8078 C C . ASP B 1 536 ? 18.732 114.226 24.462 1.00 45.71 536 ASP B C 1
ATOM 8079 O O . ASP B 1 536 ? 18.649 113.021 24.702 1.00 46.26 536 ASP B O 1
ATOM 8084 N N . GLU B 1 537 ? 19.791 114.958 24.796 1.00 46.48 537 GLU B N 1
ATOM 8085 C CA . GLU B 1 537 ? 20.940 114.373 25.477 1.00 46.67 537 GLU B CA 1
ATOM 8086 C C . GLU B 1 537 ? 20.518 113.705 26.784 1.00 45.75 537 GLU B C 1
ATOM 8087 O O . GLU B 1 537 ? 20.970 112.605 27.095 1.00 46.70 537 GLU B O 1
ATOM 8093 N N . ALA B 1 538 ? 19.638 114.361 27.538 1.00 44.19 538 ALA B N 1
ATOM 8094 C CA . ALA B 1 538 ? 19.164 113.826 28.816 1.00 43.34 538 ALA B CA 1
ATOM 8095 C C . ALA B 1 538 ? 18.506 112.453 28.668 1.00 42.04 538 ALA B C 1
ATOM 8096 O O . ALA B 1 538 ? 18.749 111.549 29.466 1.00 41.97 538 ALA B O 1
ATOM 8098 N N . ARG B 1 539 ? 17.674 112.306 27.645 1.00 40.24 539 ARG B N 1
ATOM 8099 C CA . ARG B 1 539 ? 16.984 111.044 27.408 1.00 40.59 539 ARG B CA 1
ATOM 8100 C C . ARG B 1 539 ? 17.958 109.885 27.228 1.00 38.09 539 ARG B C 1
ATOM 8101 O O . ARG B 1 539 ? 17.722 108.790 27.734 1.00 36.12 539 ARG B O 1
ATOM 8109 N N . VAL B 1 540 ? 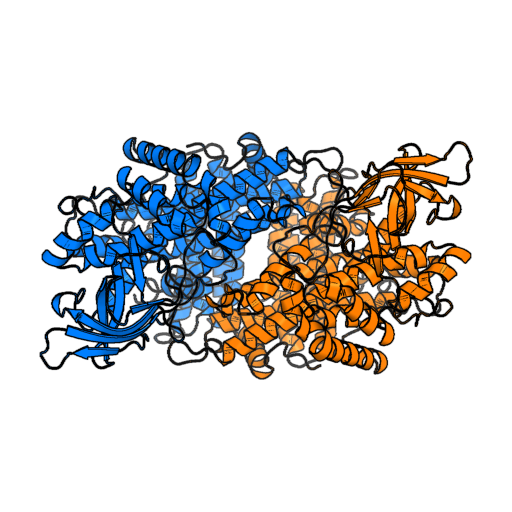19.054 110.136 26.512 1.00 36.37 540 VAL B N 1
ATOM 8110 C CA . VAL B 1 540 ? 20.072 109.109 26.270 1.00 36.81 540 VAL B CA 1
ATOM 8111 C C . VAL B 1 540 ? 20.653 108.665 27.609 1.00 36.46 540 VAL B C 1
ATOM 8112 O O . VAL B 1 540 ? 20.785 107.469 27.882 1.00 37.84 540 VAL B O 1
ATOM 8116 N N . VAL B 1 541 ? 21.001 109.642 28.440 1.00 36.38 541 VAL B N 1
ATOM 8117 C CA . VAL B 1 541 ? 21.550 109.375 29.766 1.00 34.52 541 VAL B CA 1
ATOM 8118 C C . VAL B 1 541 ? 20.556 108.568 30.600 1.00 34.54 541 VAL B C 1
ATOM 8119 O O . VAL B 1 541 ? 20.945 107.625 31.294 1.00 35.26 541 VAL B O 1
ATOM 8123 N N . TYR B 1 542 ? 19.275 108.927 30.532 1.00 32.66 542 TYR B N 1
ATOM 8124 C CA . TYR B 1 542 ? 18.264 108.211 31.305 1.00 32.97 542 TYR B CA 1
ATOM 8125 C C . TYR B 1 542 ? 18.202 106.734 30.914 1.00 32.96 542 TYR B C 1
ATOM 8126 O O . TYR B 1 542 ? 18.064 105.861 31.777 1.00 34.16 542 TYR B O 1
ATOM 8135 N N . SER B 1 543 ? 18.305 106.444 29.622 1.00 30.92 543 SER B N 1
ATOM 8136 C CA . SER B 1 543 ? 18.269 105.060 29.178 1.00 30.55 543 SER B CA 1
ATOM 8137 C C . SER B 1 543 ? 19.522 104.334 29.667 1.00 30.55 543 SER B C 1
ATOM 8138 O O . SER B 1 543 ? 19.469 103.153 30.003 1.00 30.43 543 SER B O 1
ATOM 8141 N N . ALA B 1 544 ? 20.649 105.032 29.725 1.00 29.62 544 ALA B N 1
ATOM 8142 C CA . ALA B 1 544 ? 21.866 104.379 30.187 1.00 31.69 544 ALA B CA 1
ATOM 8143 C C . ALA B 1 544 ? 21.766 104.054 31.672 1.00 33.13 544 ALA B C 1
ATOM 8144 O O . ALA B 1 544 ? 22.222 102.998 32.113 1.00 32.68 544 ALA B O 1
ATOM 8146 N N . ALA B 1 545 ? 21.166 104.961 32.437 1.00 32.99 545 ALA B N 1
ATOM 8147 C CA . ALA B 1 545 ? 21.009 104.751 33.868 1.00 34.59 545 ALA B CA 1
ATOM 8148 C C . ALA B 1 545 ? 20.113 103.540 34.120 1.00 34.68 545 ALA B C 1
ATOM 8149 O O . ALA B 1 545 ? 20.330 102.780 35.065 1.00 34.33 545 ALA B O 1
ATOM 8151 N N . ARG B 1 546 ? 19.114 103.346 33.265 1.00 36.25 546 ARG B N 1
ATOM 8152 C CA . ARG B 1 546 ? 18.198 102.222 33.429 1.00 37.14 546 ARG B CA 1
ATOM 8153 C C . ARG B 1 546 ? 18.840 100.885 33.104 1.00 37.71 546 ARG B C 1
ATOM 8154 O O . ARG B 1 546 ? 18.641 99.904 33.820 1.00 37.36 546 ARG B O 1
ATOM 8162 N N . ARG B 1 547 ? 19.604 100.828 32.022 1.00 38.38 547 ARG B N 1
ATOM 8163 C CA . ARG B 1 547 ? 20.244 99.576 31.648 1.00 40.18 547 ARG B CA 1
ATOM 8164 C C . ARG B 1 547 ? 21.269 99.164 32.687 1.00 38.50 547 ARG B C 1
ATOM 8165 O O . ARG B 1 547 ? 21.440 97.980 32.966 1.00 38.00 547 ARG B O 1
ATOM 8173 N N . LEU B 1 548 ? 21.941 100.147 33.268 1.00 37.95 548 LEU B N 1
ATOM 8174 C CA . LEU B 1 548 ? 22.945 99.861 34.277 1.00 39.41 548 LEU B CA 1
ATOM 8175 C C . LEU B 1 548 ? 22.312 99.365 35.569 1.00 40.86 548 LEU B C 1
ATOM 8176 O O . LEU B 1 548 ? 23.014 98.925 36.478 1.00 41.17 548 LEU B O 1
ATOM 8181 N N . THR B 1 549 ? 20.984 99.422 35.639 1.00 41.56 549 THR B N 1
ATOM 8182 C CA . THR B 1 549 ? 20.259 98.962 36.818 1.00 42.50 549 THR B CA 1
ATOM 8183 C C . THR B 1 549 ? 19.191 97.938 36.429 1.00 45.19 549 THR B C 1
ATOM 8184 O O . THR B 1 549 ? 18.363 97.539 37.244 1.00 45.41 549 THR B O 1
ATOM 8188 N N . LYS B 1 550 ? 19.230 97.505 35.175 1.00 48.17 550 LYS B N 1
ATOM 8189 C CA . LYS B 1 550 ? 18.271 96.529 34.674 1.00 50.16 550 LYS B CA 1
ATOM 8190 C C . LYS B 1 550 ? 18.484 95.191 35.376 1.00 50.15 550 LYS B C 1
ATOM 8191 O O . LYS B 1 550 ? 19.617 94.732 35.530 1.00 50.31 550 LYS B O 1
ATOM 8197 N N . ARG B 1 551 ? 17.396 94.569 35.813 1.00 49.76 551 ARG B N 1
ATOM 8198 C CA . ARG B 1 551 ? 17.487 93.279 36.484 1.00 49.03 551 ARG B CA 1
ATOM 8199 C C . ARG B 1 551 ? 16.236 92.460 36.234 1.00 48.72 551 ARG B C 1
ATOM 8200 O O . ARG B 1 551 ? 15.224 92.974 35.758 1.00 46.97 551 ARG B O 1
ATOM 8208 N N . GLU B 1 552 ? 16.321 91.176 36.559 1.00 49.23 552 GLU B N 1
ATOM 8209 C CA . GLU B 1 552 ? 15.197 90.270 36.398 1.00 49.82 552 GLU B CA 1
ATOM 8210 C C . GLU B 1 552 ? 14.448 90.164 37.723 1.00 49.86 552 GLU B C 1
ATOM 8211 O O . GLU B 1 552 ? 15.044 89.919 38.769 1.00 49.78 552 GLU B O 1
ATOM 8217 N N . PRO B 1 553 ? 13.123 90.373 37.692 1.00 50.17 553 PRO B N 1
ATOM 8218 C CA . PRO B 1 553 ? 12.274 90.307 38.886 1.00 49.62 553 PRO B CA 1
ATOM 8219 C C . PRO B 1 553 ? 12.571 89.111 39.802 1.00 48.28 553 PRO B C 1
ATOM 8220 O O . PRO B 1 553 ? 12.577 87.967 39.361 1.00 49.17 553 PRO B O 1
ATOM 8224 N N . GLY B 1 554 ? 12.839 89.392 41.075 1.00 46.96 554 GLY B N 1
ATOM 8225 C CA . GLY B 1 554 ? 13.112 88.339 42.040 1.00 43.26 554 GLY B CA 1
ATOM 8226 C C . GLY B 1 554 ? 11.911 88.204 42.959 1.00 41.93 554 GLY B C 1
ATOM 8227 O O . GLY B 1 554 ? 11.179 89.170 43.153 1.00 41.18 554 GLY B O 1
ATOM 8228 N N . ASP B 1 555 ? 11.691 87.017 43.516 1.00 40.70 555 ASP B N 1
ATOM 8229 C CA . ASP B 1 555 ? 10.554 86.789 44.412 1.00 39.22 555 ASP B CA 1
ATOM 8230 C C . ASP B 1 555 ? 10.962 87.122 45.841 1.00 37.04 555 ASP B C 1
ATOM 8231 O O . ASP B 1 555 ? 11.347 86.228 46.602 1.00 36.34 555 ASP B O 1
ATOM 8236 N N . LEU B 1 556 ? 10.880 88.403 46.194 1.00 35.57 556 LEU B N 1
ATOM 8237 C CA . LEU B 1 556 ? 11.259 88.854 47.528 1.00 33.92 556 LEU B CA 1
ATOM 8238 C C . LEU B 1 556 ? 10.363 88.240 48.594 1.00 31.88 556 LEU B C 1
ATOM 8239 O O . LEU B 1 556 ? 10.797 87.982 49.716 1.00 32.59 556 LEU B O 1
ATOM 8244 N N . VAL B 1 557 ? 9.109 87.996 48.254 1.00 30.57 557 VAL B N 1
ATOM 8245 C CA . VAL B 1 557 ? 8.216 87.401 49.220 1.00 28.82 557 VAL B CA 1
ATOM 8246 C C . VAL B 1 557 ? 8.788 86.055 49.645 1.00 29.24 557 VAL B C 1
ATOM 8247 O O . VAL B 1 557 ? 8.981 85.802 50.841 1.00 29.20 557 VAL B O 1
ATOM 8251 N N . ALA B 1 558 ? 9.081 85.204 48.663 1.00 27.83 558 ALA B N 1
ATOM 8252 C CA . ALA B 1 558 ? 9.634 83.883 48.927 1.00 25.94 558 ALA B CA 1
ATOM 8253 C C . ALA B 1 558 ? 10.952 83.977 49.678 1.00 24.90 558 ALA B C 1
ATOM 8254 O O . ALA B 1 558 ? 11.135 83.336 50.708 1.00 23.92 558 ALA B O 1
ATOM 8256 N N . LEU B 1 559 ? 11.871 84.783 49.165 1.00 25.23 559 LEU B N 1
ATOM 8257 C CA . LEU B 1 559 ? 13.178 84.895 49.799 1.00 27.07 559 LEU B CA 1
ATOM 8258 C C . LEU B 1 559 ? 13.129 85.437 51.225 1.00 27.49 559 LEU B C 1
ATOM 8259 O O . LEU B 1 559 ? 13.790 84.894 52.109 1.00 26.65 559 LEU B O 1
ATOM 8264 N N . ARG B 1 560 ? 12.356 86.491 51.463 1.00 27.13 560 ARG B N 1
ATOM 8265 C CA . ARG B 1 560 ? 12.277 87.027 52.810 1.00 29.06 560 ARG B CA 1
ATOM 8266 C C . ARG B 1 560 ? 11.674 85.980 53.734 1.00 29.10 560 ARG B C 1
ATOM 8267 O O . ARG B 1 560 ? 12.167 85.771 54.839 1.00 28.29 560 ARG B O 1
ATOM 8275 N N . ARG B 1 561 ? 10.627 85.294 53.281 1.00 29.73 561 ARG B N 1
ATOM 8276 C CA . ARG B 1 561 ? 10.014 84.267 54.119 1.00 30.41 561 ARG B CA 1
ATOM 8277 C C . ARG B 1 561 ? 11.022 83.190 54.495 1.00 30.49 561 ARG B C 1
ATOM 8278 O O . ARG B 1 561 ? 11.000 82.669 55.610 1.00 30.24 561 ARG B O 1
ATOM 8286 N N . GLN B 1 562 ? 11.911 82.871 53.558 1.00 31.46 562 GLN B N 1
ATOM 8287 C CA . GLN B 1 562 ? 12.945 81.863 53.778 1.00 33.17 562 GLN B CA 1
ATOM 8288 C C . GLN B 1 562 ? 13.913 82.327 54.882 1.00 31.18 562 GLN B C 1
ATOM 8289 O O . GLN B 1 562 ? 14.307 81.540 55.745 1.00 31.89 562 GLN B O 1
ATOM 8295 N N . ALA B 1 563 ? 14.279 83.607 54.839 1.00 29.47 563 ALA B N 1
ATOM 8296 C CA . ALA B 1 563 ? 15.178 84.206 55.830 1.00 29.09 563 ALA B CA 1
ATOM 8297 C C . ALA B 1 563 ? 14.477 84.251 57.195 1.00 28.30 563 ALA B C 1
ATOM 8298 O O . ALA B 1 563 ? 15.071 83.924 58.224 1.00 27.88 563 ALA B O 1
ATOM 8300 N N . ALA B 1 564 ? 13.210 84.657 57.175 1.00 27.83 564 ALA B N 1
ATOM 8301 C CA . ALA B 1 564 ? 12.383 84.731 58.380 1.00 30.03 564 ALA B CA 1
ATOM 8302 C C . ALA B 1 564 ? 12.415 83.388 59.094 1.00 30.79 564 ALA B C 1
ATOM 8303 O O . ALA B 1 564 ? 12.800 83.306 60.260 1.00 33.06 564 ALA B O 1
ATOM 8305 N N . GLU B 1 565 ? 12.013 82.336 58.385 1.00 32.32 565 GLU B N 1
ATOM 8306 C CA . GLU B 1 565 ? 12.009 80.992 58.954 1.00 32.53 565 GLU B CA 1
ATOM 8307 C C . GLU B 1 565 ? 13.341 80.710 59.645 1.00 31.90 565 GLU B C 1
ATOM 8308 O O . GLU B 1 565 ? 13.371 80.197 60.769 1.00 32.90 565 GLU B O 1
ATOM 8314 N N . ALA B 1 566 ? 14.439 81.066 58.984 1.00 30.08 566 ALA B N 1
ATOM 8315 C CA . ALA B 1 566 ? 15.768 80.855 59.550 1.00 31.64 566 ALA B CA 1
ATOM 8316 C C . ALA B 1 566 ? 15.971 81.711 60.805 1.00 31.66 566 ALA B C 1
ATOM 8317 O O . ALA B 1 566 ? 16.625 81.286 61.760 1.00 31.61 566 ALA B O 1
ATOM 8319 N N . VAL B 1 567 ? 15.413 82.922 60.786 1.00 31.89 567 VAL B N 1
ATOM 8320 C CA . VAL B 1 567 ? 15.527 83.837 61.916 1.00 30.51 567 VAL B CA 1
ATOM 8321 C C . VAL B 1 567 ? 14.790 83.241 63.107 1.00 30.64 567 VAL B C 1
ATOM 8322 O O . VAL B 1 567 ? 15.345 83.137 64.201 1.00 28.93 567 VAL B O 1
ATOM 8326 N N . LEU B 1 568 ? 13.541 82.839 62.891 1.00 30.74 568 LEU B N 1
ATOM 8327 C CA . LEU B 1 568 ? 12.745 82.254 63.960 1.00 31.50 568 LEU B CA 1
ATOM 8328 C C . LEU B 1 568 ? 13.375 80.959 64.439 1.00 33.06 568 LEU B C 1
ATOM 8329 O O . LEU B 1 568 ? 13.265 80.606 65.611 1.00 31.82 568 LEU B O 1
ATOM 8334 N N . GLU B 1 569 ? 14.040 80.253 63.530 1.00 34.74 569 GLU B N 1
ATOM 8335 C CA . GLU B 1 569 ? 14.689 79.000 63.878 1.00 36.93 569 GLU B CA 1
ATOM 8336 C C . GLU B 1 569 ? 15.914 79.243 64.750 1.00 36.16 569 GLU B C 1
ATOM 8337 O O . GLU B 1 569 ? 16.133 78.535 65.734 1.00 36.24 569 GLU B O 1
ATOM 8343 N N . ALA B 1 570 ? 16.707 80.244 64.382 1.00 34.29 570 ALA B N 1
ATOM 8344 C CA . ALA B 1 570 ? 17.914 80.571 65.128 1.00 34.13 570 ALA B CA 1
ATOM 8345 C C . ALA B 1 570 ? 17.634 81.519 66.288 1.00 33.81 570 ALA B C 1
ATOM 8346 O O . ALA B 1 570 ? 18.502 81.755 67.126 1.00 34.76 570 ALA B O 1
ATOM 8348 N N . GLY B 1 571 ? 16.423 82.061 66.333 1.00 33.62 571 GLY B N 1
ATOM 8349 C CA . GLY B 1 571 ? 16.067 82.985 67.396 1.00 34.39 571 GLY B CA 1
ATOM 8350 C C . GLY B 1 571 ? 16.800 84.303 67.258 1.00 34.32 571 GLY B C 1
ATOM 8351 O O . GLY B 1 571 ? 17.094 84.968 68.251 1.00 35.90 571 GLY B O 1
ATOM 8352 N N . GLY B 1 572 ? 17.110 84.692 66.029 1.00 34.19 572 GLY B N 1
ATOM 8353 C CA . GLY B 1 572 ? 17.822 85.941 65.829 1.00 33.09 572 GLY B CA 1
ATOM 8354 C C . GLY B 1 572 ? 18.622 85.89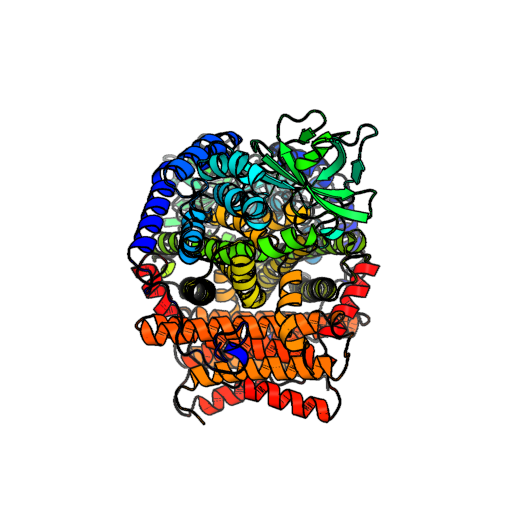5 64.555 1.00 33.41 572 GLY B C 1
ATOM 8355 O O . GLY B 1 572 ? 18.165 85.333 63.562 1.00 34.71 572 GLY B O 1
ATOM 8356 N N . TYR B 1 573 ? 19.810 86.485 64.564 1.00 33.22 573 TYR B N 1
ATOM 8357 C CA . TYR B 1 573 ? 20.647 86.485 63.373 1.00 34.15 573 TYR B CA 1
ATOM 8358 C C . TYR B 1 573 ? 20.948 85.020 63.003 1.00 34.94 573 TYR B C 1
ATOM 8359 O O . TYR B 1 573 ? 21.657 84.325 63.723 1.00 34.69 573 TYR B O 1
ATOM 8368 N N . PRO B 1 574 ? 20.411 84.543 61.862 1.00 36.19 574 PRO B N 1
ATOM 8369 C CA . PRO B 1 574 ? 20.618 83.160 61.412 1.00 38.46 574 PRO B CA 1
ATOM 8370 C C . PRO B 1 574 ? 22.055 82.710 61.134 1.00 40.39 574 PRO B C 1
ATOM 8371 O O . PRO B 1 574 ? 22.387 81.540 61.334 1.00 42.65 574 PRO B O 1
ATOM 8375 N N . ILE B 1 575 ? 22.907 83.619 60.677 1.00 42.33 575 ILE B N 1
ATOM 8376 C CA . ILE B 1 575 ? 24.292 83.264 60.392 1.00 45.25 575 ILE B CA 1
ATOM 8377 C C . ILE B 1 575 ? 25.019 82.835 61.661 1.00 49.19 575 ILE B C 1
ATOM 8378 O O . ILE B 1 575 ? 25.137 83.611 62.608 1.00 49.25 575 ILE B O 1
ATOM 8383 N N . PRO B 1 576 ? 25.532 81.595 61.685 1.00 53.26 576 PRO B N 1
ATOM 8384 C CA . PRO B 1 576 ? 26.258 81.005 62.813 1.00 56.18 576 PRO B CA 1
ATOM 8385 C C . PRO B 1 576 ? 27.375 81.870 63.393 1.00 59.09 576 PRO B C 1
ATOM 8386 O O . PRO B 1 576 ? 28.062 82.583 62.659 1.00 58.47 576 PRO B O 1
ATOM 8390 N N . ARG B 1 577 ? 27.545 81.777 64.713 1.00 62.70 577 ARG B N 1
ATOM 8391 C CA . ARG B 1 577 ? 28.572 82.523 65.446 1.00 66.33 577 ARG B CA 1
ATOM 8392 C C . ARG B 1 577 ? 29.932 82.302 64.792 1.00 67.69 577 ARG B C 1
ATOM 8393 O O . ARG B 1 577 ? 30.543 83.302 64.355 1.00 68.77 577 ARG B O 1
#

InterPro domains:
  IPR006089 Acyl-CoA dehydrogenase, conserved site [PS00072] (147-159)
  IPR006089 Acyl-CoA dehydrogenase, conserved site [PS00073] (371-390)
  IPR006091 Acyl-CoA dehydrogenase/oxidase, middle domain [PF02770] (145-238)
  IPR009075 Acyl-CoA dehydrogenase/oxidase, C-terminal [PF00441] (250-408)
  IPR009100 Acyl-CoA dehydrogenase/oxidase, N-terminal and middle domain superfamily [SSF56645] (19-261)
  IPR013786 Acyl-CoA dehydrogenase/oxidase, N-terminal [PF02771] (31-141)
  IPR036250 Acyl-CoA dehydrogenase-like, C-terminal [SSF47203] (248-416)
  IPR037069 Acyl-CoA dehydrogenase/oxidase, N-terminal domain superfamily [G3DSA:1.10.540.10] (26-143)
  IPR046373 Acyl-CoA oxidase/dehydrogenase, middle domain superfamily [G3DSA:2.40.110.10] (144-249)
  IPR049426 Acyl-CoA dehydrogenase-like, C-terminal domain [PF21263] (452-547)

Nearest PDB structures (foldseek):
  2z1q-assembly1_A  TM=1.002E+00  e=1.726E-82  Thermus thermophilus HB8
  2z1q-assembly1_B  TM=9.994E-01  e=2.578E-75  Thermus thermophilus HB8
  5jsc-assembly1_A-2  TM=9.249E-01  e=2.775E-22  Paraburkholderia xenovorans LB400
  5jsc-assembly1_D  TM=9.162E-01  e=6.914E-22  Paraburkholderia xenovorans LB400
  5idu-assembly1_B  TM=9.170E-01  e=9.373E-22  Paraburkholderia phymatum STM815

Secondary structure (DSSP, 8-state):
--TTTSTTGGGTS--S----GGG--HHHHHHHHHHHHHIIIIIHHHHHHHHTT-GGGHHHHHHHHHHTTTTSTTS-GGGT-----HHHHHHHHHHHTTS-THHHHHHHIIIIITHHHHHH--HHHHHTTHHHHHHTSS-EEEE--BTTBSSSGGG---EEEE-TTSSEEEEEEEEEEEETTTT-SEEEEEEEETTTEEEEEEEETT-TTEEEPPPP-BSS-TTS-EEEEEEEEEEEEGGGEES-TT-THHHHHHHHHHHHHHHHHHHHHHHHHHHHHHHHHHHH-B-SSSBGGGSHHHHHHHHHHHHHHHHHHHHHHHHHHHHHHHHTT--SHHHHHHHHHTTHHHHHHHHHHHHHHHHHHHHHHHHHHGGGGGBTTSHHHHHHHHHGGGGTTTS-HHHHHHHTTGGGS----HHHHHHHHHHHHHHHHHHHHHHHHGGGGGG-HHHHHHHHHHHHHHHHHHHHHHHHHHH-TTHHHHHHHHHHHHHHHHHHHHHHHGGGT--TTTTHHHHHHHHHHT--PPP-HHHHHHHHHHHHHHHTS--S--/--TTTSTTGGGTS--S----GGG--HHHHHHHHHHHHHIIIIIHHHHHHHTTT-GGGHHHHHHHHHHTTTTSTTS-GGGT-----HHHHHHHHHHGGGSTTHHHHHHHIIIIITHHHHHH--HHHHHTTHHHHHHTSS-EEEE---SS-SSSGGG---EEEE-SSSSEEEEEEEEEEEETTTT-SEEEEEEEETTTEEEEEEEETT-TTEEEPPPP-BSS-TTS-EEEEEEEEEEEEGGGEES-TT-HHHHHHHHHHHHHHHHHHHHHHHHHHHHHHHHHHHHH-B-SSSBGGGSHHHHHHHHHHHHHHHHHHHHHHHHHHHHHHHHTT--SHHHHHHHHHTTHHHHHHHHHHHHHHHHHHHHHHHHHTGGGGGBTTSHHHHHHHHHHGGGTTTS-HHHHHHHTTHHHHS----SSHHHHHHHHHHHHHHHHHHHHHHHHGGGGGG-HHHHHHHHHHHHHHHHHHHHHHHHHHH-THHHHHHHHHHHHHHHHHHHHHHHHSTTT--HHHHHHHHHHHHHTT------HHHHHHHHHHHHHHHTS--S--

Solvent-accessible surface area: 39744 Å² total; per-residue (Å²): 113,38,70,37,57,87,20,23,4,8,23,108,72,81,14,144,127,12,55,4,13,63,55,31,79,132,64,0,81,110,23,9,131,42,0,43,51,6,18,113,147,31,1,101,76,38,18,105,116,1,22,127,54,59,19,105,25,0,54,53,2,0,112,91,0,8,156,80,16,1,6,6,2,16,2,22,119,118,10,54,8,76,88,54,63,15,8,5,1,0,4,0,7,13,40,0,28,20,9,7,0,1,23,22,0,6,22,6,0,10,7,41,1,3,3,0,1,15,13,38,11,78,98,141,9,29,136,112,3,0,53,54,0,3,48,3,83,43,0,0,0,26,0,22,45,8,54,55,2,26,60,24,19,63,41,2,174,2,114,0,58,88,16,188,96,26,130,57,20,45,0,62,21,52,0,17,50,2,22,0,0,24,22,0,55,2,0,2,0,0,0,45,12,85,28,134,87,8,0,0,0,0,2,62,62,138,23,110,34,19,46,51,10,111,48,35,130,9,1,0,12,77,0,0,0,9,66,48,0,45,2,108,87,0,130,2,44,52,118,14,20,0,27,105,77,24,84,0,62,86,0,5,116,24,2,48,5,2,2,15,1,13,28,0,0,5,1,1,8,11,0,39,76,1,0,68,22,0,0,91,33,0,64,141,42,73,17,99,81,66,46,16,0,110,28,6,8,21,7,53,18,0,0,7,0,0,0,62,0,0,0,0,8,3,0,0,1,7,0,0,9,29,0,25,90,35,27,132,90,79,190,35,54,129,23,31,14,54,2,4,91,77,11,22,18,1,1,2,0,0,0,0,12,0,0,60,6,12,25,42,0,4,27,20,0,0,8,11,10,15,21,31,0,5,3,68,135,69,68,0,1,35,18,10,19,17,3,3,12,17,27,23,58,40,25,17,2,24,52,0,42,41,86,2,0,17,127,26,17,185,90,194,44,93,26,51,90,15,1,43,9,0,6,114,0,0,66,37,1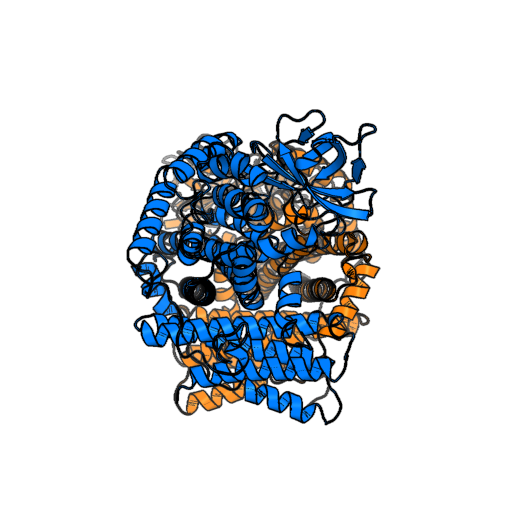,4,32,24,1,26,133,104,60,33,182,36,9,117,100,10,18,6,0,5,4,13,2,0,57,5,5,8,10,0,0,0,1,3,1,0,1,33,2,1,106,129,57,26,75,29,0,26,11,0,2,85,0,9,4,23,32,0,1,32,108,1,36,32,21,0,28,16,5,0,24,49,5,27,138,50,88,105,2,162,101,20,48,48,29,0,139,148,8,0,152,54,93,28,25,38,9,0,38,19,18,56,89,0,0,80,28,0,16,149,63,19,2,29,19,18,106,204,126,92,81,14,37,104,27,8,4,4,8,113,76,74,11,123,116,11,62,3,12,84,50,38,82,109,52,1,86,88,31,10,101,42,0,64,66,2,13,132,140,37,0,86,81,44,9,98,117,0,18,116,54,62,21,100,24,0,36,53,1,0,91,73,0,8,139,65,14,2,4,4,3,16,2,26,110,107,28,50,9,74,58,47,68,21,9,3,1,0,4,0,14,8,19,2,28,20,0,13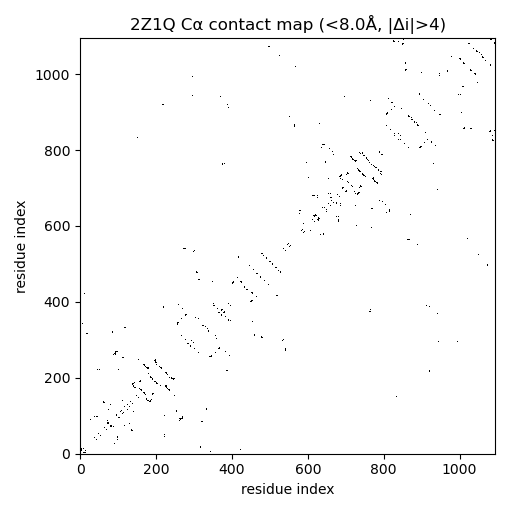,0,0,36,22,0,4,22,8,0,9,9,42,0,2,5,0,0,15,15,44,9,50,139,126,10,25,135,106,5,0,29,65,1,3,54,0,92,56,0,0,0,25,0,21,44,6,53,44,3,26,53,28,18,63,46,1,165,0,133,0,57,88,22,189,93,30,137,50,12,47,0,19,21,54,0,17,55,2,21,0,0,25,20,0,46,0,0,0,0,0,0,45,14,103,45,130,80,13,0,0,0,0,1,59,62,136,22,112,34,17,48,53,12,113,46,40,127,9,2,0,12,65,0,0,0,11,63,47,0,50,4,108,97,0,101,2,42,56,109,18,21,0,28,98,84,27,85,0,59,88,0,3,101,26,2,50,4,4,5,14,0,13,29,0,0,16,3,2,0,12,0,32,52,1,0,65,46,0,0,92,35,0,56,137,41,73,13,106,74,87,36,19,0,118,29,2,8,20,7,57,22,0,0,6,0,0,0,60,0,0,0,0,6,3,0,0,0,6,0,0,6,25,0,24,75,29,20,128,91,103,138,38,54,144,33,28,26,65,7,4,85,76,10,23,30,0,1,2,0,0,0,1,11,1,2,62,7,12,42,44,0,4,24,20,0,0,9,10,8,16,21,27,0,6,2,66,140,72,67,0,1,39,27,17,16,20,8,2,12,18,22,20,60,44,24,18,3,22,42,0,39,34,81,0,0,27,29,20,26,197,70,108,124,87,154,70,94,38,37,77,30,0,37,16,0,3,103,0,0,68,46,0,2,16,25,0,28,139,108,55,20,172,35,9,98,92,9,15,2,0,1,3,13,1,0,55,4,0,11,11,0,0,0,1,2,2,0,2,26,1,1,111,129,57,22,67,43,2,38,12,0,1,89,0,9,4,9,29,0,2,41,110,2,29,30,19,0,17,16,5,0,24,52,11,21,142,52,117,115,3,154,106,22,16,65,23,0,59,144,8,6,110,42,147,35,20,38,6,3,36,24,24,59,84,0,0,86,23,0,24,146,60,26,3,29,21,16,106,216

B-factor: mean 34.97, std 12.75, range [13.2, 87.83]

CATH classification: 1.10.540.10 (+3 more: 2.40.110.10, 1.20.140.10, 1.20.140.10)